Protein AF-A0A5N6WE61-F1 (afdb_monomer_lite)

Radius of gyration: 44.27 Å; chains: 1; bounding box: 137×95×124 Å

Foldseek 3Di:
DDDDDDDDDDDDDDDDDDDDDDDDDDDDDDDPDDLVVLLVVLVVCVVVPNLVVSQVSLVVSLVVDDPLFLSNLSSLQSNLVSCVSVVVLVVSLVSLVVSCVSAVQQQPDVVSNGHLVSLCSQLVSDPPDDPSNVVSVVSNVLRVLVVVLVVVCVVPVQQLLSLCSVLVSCVVVVNLVSSVVSLVSSCVNPVPHDPPDPSDDDLVSLLSSLVSCVSSVNLVVSLSSLVVSCVVPVLDLSSLLSNLVSLLVCLVVLVADDDPVCPDDDSNVSSLVSLVSSLVSLVSSQVSCVVVVPDDVVSVVVSVVSNVVSCVVVNDDDDDDDDDDDDDDDDDDDDDDDDDDDDDDDDDDDDDDDDDDDDDDDDDDDDDDDDDDDDDDDDDDDDDDDDDDDDDDDPPPLVVVVVVCVVQWDFADLLNLPPCPDPLEDHSVRLVVLLVVCLVPHDPVSCCVPPVVVNHALCRLLNSLRTHDGPVCVPPPSVVSVSVSVVSSVVSNLDFDADPVADDPVSVVVLLVPAQEEEEEEEDQQCVVVVQADQDDPPTHPLNVCVVVVDPGSLCLQAPVSCVVPVLSVLQCVLSLAQPDLDGGVVLLVQVVCVVVNRQNAYEYCRQRCNNVSSVPDPNRYDHFQAYLQKKAFPPPRDIDGSVVCNVQSNVSHFAFDPVLVVVVVVVVPDPPDDDDDDDDDDDDDDDDDDDDDDDDDPDPPDSDTTTIGGGGHGVVDDTPPCVCCCLQVPSQVPGQEYEYERDLLPDPPSVCSVSSHDSPRYYHYYYPDDNPDDDVFFKKKWFFDLPQLQLQVLLLVLQCVLVVWDKDWSDDDSQGRITIITTRDLVSVCSSQAQDQGTFFMFGFLAKDQDPVRRLVRNCVRPLVPLVVQQAWAEEEEEAAPVDDDDPVVVVVSVVVCCVSRRPYHHDPPDTPKYKYKYFAAGDPVNVCVVDPPPPPPPDPCPTGRMITITITRDTHPNVCLVVLAPVPAQDDDPPADRQSVLLSLLSSQSQAAPFEEEEADQQLNSNLLNSLVRHAAYEYEHQDPCRAQPDPPDPPDGGGSCSRCVSVVRNVRYDYYYNDDLVGDPDDQAADHQGYEYEADQCQPDFHKDFDDLVNDPDDQDADPNRGLVPDPPDRGDIAGAAPLVVVVSVVVSCLRYHDAQGKYKYKYKFFPDDPDGDQDADDFQKEWDRWGWADDPGIIMITTMITGHDPPHTYDCVSHDPDDQFDDSDSCSRHVVNVVVVPPDPPPDDPDDDDDDDDD

InterPro domains:
  IPR000241 Ribosomal RNA large subunit methyltransferase K/L-like, methyltransferase domain [PF01170] (970-1087)
  IPR002052 DNA methylase, N-6 adenine-specific, conserved site [PS00092] (1078-1084)
  IPR003000 Sirtuin family [PF02146] (523-750)
  IPR011990 Tetratricopeptide-like helical domain superfamily [G3DSA:1.25.40.10] (23-110)
  IPR011990 Tetratricopeptide-like helical domain superfamily [G3DSA:1.25.40.10] (139-312)
  IPR011990 Tetratricopeptide-like helical domain superfamily [SSF48452] (37-192)
  IPR016691 tRNA (guanine(10)-N(2))-methyltransferase TRMT11 [PS51627] (742-1240)
  IPR019734 Tetratricopeptide repeat [PS50005] (73-106)
  IPR019734 Tetratricopeptide repeat [SM00028] (35-68)
  IPR019734 Tetratricopeptide repeat [SM00028] (73-106)
  IPR019734 Tetratricopeptide repeat [SM00028] (160-193)
  IPR026590 Sirtuin family, catalytic core domain [PS50305] (498-814)
  IPR026591 Sirtuin, catalytic core small domain superfamily [G3DSA:3.30.1600.10] (529-721)
  IPR029035 DHS-like NAD/FAD-binding domain superfamily [SSF52467] (498-778)
  IPR029063 S-adenosyl-L-methionine-dependent methyltransferase superfamily [G3DSA:3.40.50.150] (969-1160)
  IPR029063 S-adenosyl-L-methionine-dependent methyltransferase superfamily [SSF53335] (964-1195)
  IPR059073 tRNA (guanine(10)-N(2))-methyltransferase TRMT11, N-terminal domain [PF25904] (779-960)

pLDDT: mean 74.52, std 21.28, range [19.59, 98.19]

Organism: NCBI:txid1034304

Structure (mmCIF, N/CA/C/O backbone):
data_AF-A0A5N6WE61-F1
#
_entry.id   AF-A0A5N6WE61-F1
#
loop_
_atom_site.group_PDB
_atom_site.id
_atom_site.type_symbol
_atom_site.label_atom_id
_atom_site.label_alt_id
_atom_site.label_comp_id
_atom_site.label_asym_id
_atom_site.label_entity_id
_atom_site.label_seq_id
_atom_site.pdbx_PDB_ins_code
_atom_site.Cartn_x
_atom_site.Cartn_y
_atom_site.Cartn_z
_atom_site.occupancy
_atom_site.B_iso_or_equiv
_atom_site.auth_seq_id
_atom_site.auth_comp_id
_atom_site.auth_asym_id
_atom_site.auth_atom_id
_atom_site.pdbx_PDB_model_num
ATOM 1 N N . MET A 1 1 ? 27.189 30.821 38.381 1.00 26.92 1 MET A N 1
ATOM 2 C CA . MET A 1 1 ? 28.300 30.819 39.368 1.00 26.92 1 MET A CA 1
ATOM 3 C C . MET A 1 1 ? 28.174 29.589 40.259 1.00 26.92 1 MET A C 1
ATOM 5 O O . MET A 1 1 ? 27.088 29.364 40.773 1.00 26.92 1 MET A O 1
ATOM 9 N N . GLY A 1 2 ? 29.228 28.780 40.411 1.00 38.88 2 GLY A N 1
ATOM 10 C CA . GLY A 1 2 ? 29.153 27.489 41.119 1.00 38.88 2 GLY A CA 1
ATOM 11 C C . GLY A 1 2 ? 29.252 27.574 42.651 1.00 38.88 2 GLY A C 1
ATOM 12 O O . GLY A 1 2 ? 29.799 28.539 43.184 1.00 38.88 2 GLY A O 1
ATOM 13 N N . LYS A 1 3 ? 28.738 26.544 43.347 1.00 19.59 3 LYS A N 1
ATOM 14 C CA . LYS A 1 3 ? 28.899 26.246 44.794 1.00 19.59 3 LYS A CA 1
ATOM 15 C C . LYS A 1 3 ? 28.432 24.788 45.085 1.00 19.59 3 LYS A C 1
ATOM 17 O O . LYS A 1 3 ? 27.861 24.180 44.185 1.00 19.59 3 LYS A O 1
ATOM 22 N N . PRO A 1 4 ? 28.818 24.137 46.207 1.00 27.64 4 PRO A N 1
ATOM 23 C CA . PRO A 1 4 ? 29.880 23.127 46.102 1.00 27.64 4 PRO A CA 1
ATOM 24 C C . PRO A 1 4 ? 29.553 21.708 46.633 1.00 27.64 4 PRO A C 1
ATOM 26 O O . PRO A 1 4 ? 28.614 21.487 47.391 1.00 27.64 4 PRO A O 1
ATOM 29 N N . ARG A 1 5 ? 30.428 20.750 46.281 1.00 24.67 5 ARG A N 1
ATOM 30 C CA . ARG A 1 5 ? 30.610 19.417 46.910 1.00 24.67 5 ARG A CA 1
ATOM 31 C C . ARG A 1 5 ? 31.117 19.538 48.377 1.00 24.67 5 ARG A C 1
ATOM 33 O O . ARG A 1 5 ? 31.653 20.589 48.720 1.00 24.67 5 ARG A O 1
ATOM 40 N N . PRO A 1 6 ? 31.249 18.435 49.153 1.00 56.81 6 PRO A N 1
ATOM 41 C CA . PRO A 1 6 ? 30.314 17.320 49.415 1.00 56.81 6 PRO A CA 1
ATOM 42 C C . PRO A 1 6 ? 30.305 16.924 50.925 1.00 56.81 6 PRO A C 1
ATOM 44 O O . PRO A 1 6 ? 31.095 17.457 51.692 1.00 56.81 6 PRO A O 1
ATOM 47 N N . HIS A 1 7 ? 29.568 15.882 51.354 1.00 22.70 7 HIS A N 1
ATOM 48 C CA . HIS A 1 7 ? 30.117 14.912 52.335 1.00 22.70 7 HIS A CA 1
ATOM 49 C C . HIS A 1 7 ? 29.358 13.568 52.396 1.00 22.70 7 HIS A C 1
ATOM 51 O O . HIS A 1 7 ? 28.135 13.508 52.428 1.00 22.70 7 HIS A O 1
ATOM 57 N N . LYS A 1 8 ? 30.116 12.461 52.443 1.00 31.08 8 LYS A N 1
ATOM 58 C CA . LYS A 1 8 ? 29.623 11.070 52.559 1.00 31.08 8 LYS A CA 1
ATOM 59 C C . LYS A 1 8 ? 29.153 10.743 53.989 1.00 31.08 8 LYS A C 1
ATOM 61 O O . LYS A 1 8 ? 29.935 11.007 54.903 1.00 31.08 8 LYS A O 1
ATOM 66 N N . LYS A 1 9 ? 28.082 9.937 54.157 1.00 24.95 9 LYS A N 1
ATOM 67 C CA . LYS A 1 9 ? 28.191 8.538 54.673 1.00 24.95 9 LYS A CA 1
ATOM 68 C C . LYS A 1 9 ? 26.867 7.775 54.926 1.00 24.95 9 LYS A C 1
ATOM 70 O O . LYS A 1 9 ? 25.981 8.270 55.601 1.00 24.95 9 LYS A O 1
ATOM 75 N N . LYS A 1 10 ? 26.959 6.468 54.617 1.00 22.06 10 LYS A N 1
ATOM 76 C CA . LYS A 1 10 ? 26.390 5.280 55.305 1.00 22.06 10 LYS A CA 1
ATOM 77 C C . LYS A 1 10 ? 24.901 4.924 55.152 1.00 22.06 10 LYS A C 1
ATOM 79 O O . LYS A 1 10 ? 24.015 5.588 55.665 1.00 22.06 10 LYS A O 1
ATOM 84 N N . ALA A 1 11 ? 24.702 3.713 54.629 1.00 40.75 11 ALA A N 1
ATOM 85 C CA . ALA A 1 11 ? 23.514 2.886 54.820 1.00 40.75 11 ALA A CA 1
ATOM 86 C C . ALA A 1 11 ? 23.359 2.376 56.271 1.00 40.75 11 ALA A C 1
ATOM 88 O O . ALA A 1 11 ? 24.347 2.233 57.001 1.00 40.75 11 ALA A O 1
ATOM 89 N N . SER A 1 12 ? 22.138 1.974 56.635 1.00 23.39 12 SER A N 1
ATOM 90 C CA . SER A 1 12 ? 21.833 1.105 57.783 1.00 23.39 12 SER A CA 1
ATOM 91 C C . SER A 1 12 ? 20.892 -0.042 57.359 1.00 23.39 12 SER A C 1
ATOM 93 O O . SER A 1 12 ? 20.335 -0.023 56.265 1.00 23.39 12 SER A O 1
ATOM 95 N N . LYS A 1 13 ? 20.804 -1.105 58.175 1.00 33.09 13 LYS A N 1
ATOM 96 C CA . LYS A 1 13 ? 20.169 -2.401 57.850 1.00 33.09 13 LYS A CA 1
ATOM 97 C C . LYS A 1 13 ? 19.171 -2.838 58.930 1.00 33.09 13 LYS A C 1
ATOM 99 O O . LYS A 1 13 ? 19.530 -2.805 60.103 1.00 33.09 13 LYS A O 1
ATOM 104 N N . SER A 1 14 ? 18.082 -3.490 58.522 1.00 23.94 14 SER A N 1
ATOM 105 C CA . SER A 1 14 ? 17.488 -4.694 59.154 1.00 23.94 14 SER A CA 1
ATOM 106 C C . SER A 1 14 ? 16.613 -5.391 58.082 1.00 23.94 14 SER A C 1
ATOM 108 O O . SER A 1 14 ? 16.030 -4.688 57.270 1.00 23.94 14 SER A O 1
ATOM 110 N N . LYS A 1 15 ? 16.538 -6.711 57.818 1.00 28.03 15 LYS A N 1
ATOM 111 C CA . LYS A 1 15 ? 16.863 -8.023 58.443 1.00 28.03 15 LYS A CA 1
ATOM 112 C C . LYS A 1 15 ? 15.854 -8.626 59.443 1.00 28.03 15 LYS A C 1
ATOM 114 O O . LYS A 1 15 ? 16.022 -8.457 60.644 1.00 28.03 15 LYS A O 1
ATOM 119 N N . SER A 1 16 ? 14.944 -9.478 58.940 1.00 24.36 16 SER A N 1
ATOM 120 C CA . SER A 1 16 ? 14.580 -10.857 59.399 1.00 24.36 16 SER A CA 1
ATOM 121 C C . SER A 1 16 ? 13.278 -11.320 58.680 1.00 24.36 16 SER A C 1
ATOM 123 O O . SER A 1 16 ? 12.546 -10.446 58.239 1.00 24.36 16 SER A O 1
ATOM 125 N N . LYS A 1 17 ? 12.916 -12.604 58.467 1.00 25.75 17 LYS A N 1
ATOM 126 C CA . LYS A 1 17 ? 13.555 -13.924 58.709 1.00 25.75 17 LYS A CA 1
ATOM 127 C C . LYS A 1 17 ? 12.943 -15.030 57.794 1.00 25.75 17 LYS A C 1
ATOM 129 O O . LYS A 1 17 ? 11.938 -14.802 57.140 1.00 25.75 17 LYS A O 1
ATOM 134 N N . SER A 1 18 ? 13.572 -16.213 57.802 1.00 27.59 18 SER A N 1
ATOM 135 C CA . SER A 1 18 ? 13.206 -17.520 57.189 1.00 27.59 18 SER A CA 1
ATOM 136 C C . SER A 1 18 ? 11.834 -18.090 57.637 1.00 27.59 18 SER A C 1
ATOM 138 O O . SER A 1 18 ? 11.303 -17.602 58.629 1.00 27.59 18 SER A O 1
ATOM 140 N N . VAL A 1 19 ? 11.223 -19.119 57.013 1.00 29.86 19 VAL A N 1
ATOM 141 C CA . VAL A 1 19 ? 11.616 -20.562 56.914 1.00 29.86 19 VAL A CA 1
ATOM 142 C C . VAL A 1 19 ? 10.967 -21.201 55.661 1.00 29.86 19 VAL A C 1
ATOM 144 O O . VAL A 1 19 ? 9.790 -20.976 55.421 1.00 29.86 19 VAL A O 1
ATOM 147 N N . LEU A 1 20 ? 11.702 -21.917 54.795 1.00 29.19 20 LEU A N 1
ATOM 148 C CA . LEU A 1 20 ? 11.892 -23.387 54.832 1.00 29.19 20 LEU A CA 1
ATOM 149 C C . LEU A 1 20 ? 13.283 -23.827 54.332 1.00 29.19 20 LEU A C 1
ATOM 151 O O . LEU A 1 20 ? 13.928 -23.128 53.555 1.00 29.19 20 LEU A O 1
ATOM 155 N N . SER A 1 21 ? 13.750 -24.993 54.796 1.00 27.03 21 SER A N 1
ATOM 156 C CA . SER A 1 21 ? 15.110 -25.499 54.554 1.00 27.03 21 SER A CA 1
ATOM 157 C C . SER A 1 21 ? 15.199 -27.030 54.549 1.00 27.03 21 SER A C 1
ATOM 159 O O . SER A 1 21 ? 14.790 -27.639 55.534 1.00 27.03 21 SER A O 1
ATOM 161 N N . ALA A 1 22 ? 15.818 -27.608 53.512 1.00 32.59 22 ALA A N 1
ATOM 162 C CA . ALA A 1 22 ? 16.668 -28.818 53.500 1.00 32.59 22 ALA A CA 1
ATOM 163 C C . ALA A 1 22 ? 16.888 -29.255 52.033 1.00 32.59 22 ALA A C 1
ATOM 165 O O . ALA A 1 22 ? 15.937 -29.256 51.264 1.00 32.59 22 ALA A O 1
ATOM 166 N N . GLY A 1 23 ? 18.074 -29.648 51.565 1.00 27.39 23 GLY A N 1
ATOM 167 C CA . GLY A 1 23 ? 19.403 -29.614 52.181 1.00 27.39 23 GLY A CA 1
ATOM 168 C C . GLY A 1 23 ? 20.419 -30.339 51.283 1.00 27.39 23 GLY A C 1
ATOM 169 O O . GLY A 1 23 ? 20.141 -31.436 50.817 1.00 27.39 23 GLY A O 1
ATOM 170 N N . GLY A 1 24 ? 21.586 -29.740 51.032 1.00 25.55 24 GLY A N 1
ATOM 171 C CA . GLY A 1 24 ? 22.631 -30.334 50.187 1.00 25.55 24 GLY A CA 1
ATOM 172 C C . GLY A 1 24 ? 23.776 -29.354 49.939 1.00 25.55 24 GLY A C 1
ATOM 173 O O . GLY A 1 24 ? 23.597 -28.341 49.272 1.00 25.55 24 GLY A O 1
ATOM 174 N N . SER A 1 25 ? 24.943 -29.610 50.528 1.00 32.84 25 SER A N 1
ATOM 175 C CA . SER A 1 25 ? 26.090 -28.695 50.515 1.00 32.84 25 SER A CA 1
ATOM 176 C C . SER A 1 25 ? 27.142 -29.088 49.480 1.00 32.84 25 SER A C 1
ATOM 178 O O . SER A 1 25 ? 27.711 -30.173 49.602 1.00 32.84 25 SER A O 1
ATOM 180 N N . VAL A 1 26 ? 27.517 -28.178 48.572 1.00 31.05 26 VAL A N 1
ATOM 181 C CA . VAL A 1 26 ? 28.803 -28.257 47.854 1.00 31.05 26 VAL A CA 1
ATOM 182 C C . VAL A 1 26 ? 29.498 -26.890 47.809 1.00 31.05 26 VAL A C 1
ATOM 184 O O . VAL A 1 26 ? 28.962 -25.906 47.318 1.00 31.05 26 VAL A O 1
ATOM 187 N N . SER A 1 27 ? 30.699 -26.890 48.389 1.00 30.20 27 SER A N 1
ATOM 188 C CA . SER A 1 27 ? 31.892 -26.060 48.161 1.00 30.20 27 SER A CA 1
ATOM 189 C C . SER A 1 27 ? 31.834 -24.799 47.275 1.00 30.20 27 SER A C 1
ATOM 191 O O . SER A 1 27 ? 31.457 -24.836 46.108 1.00 30.20 27 SER A O 1
ATOM 193 N N . LYS A 1 28 ? 32.447 -23.716 47.778 1.00 39.12 28 LYS A N 1
ATOM 194 C CA . LYS A 1 28 ? 33.013 -22.652 46.932 1.00 39.12 28 LYS A CA 1
ATOM 195 C C . LYS A 1 28 ? 34.258 -23.172 46.205 1.00 39.12 28 LYS A C 1
ATOM 197 O O . LYS A 1 28 ? 35.276 -23.406 46.856 1.00 39.12 28 LYS A O 1
ATOM 202 N N . GLN A 1 29 ? 34.247 -23.183 44.877 1.00 33.00 29 GLN A N 1
ATOM 203 C CA . GLN A 1 29 ? 35.475 -23.080 44.086 1.00 33.00 29 GLN A CA 1
ATOM 204 C C . GLN A 1 29 ? 35.494 -21.741 43.350 1.00 33.00 29 GLN A C 1
ATOM 206 O O . GLN A 1 29 ? 34.542 -21.383 42.665 1.00 33.00 29 GLN A O 1
ATOM 211 N N . LYS A 1 30 ? 36.599 -20.999 43.497 1.00 43.41 30 LYS A N 1
ATOM 212 C CA . LYS A 1 30 ? 36.986 -20.001 42.499 1.00 43.41 30 LYS A CA 1
ATOM 213 C C . LYS A 1 30 ? 37.391 -20.784 41.252 1.00 43.41 30 LYS A C 1
ATOM 215 O O . LYS A 1 30 ? 38.420 -21.454 41.289 1.00 43.41 30 LYS A O 1
ATOM 220 N N . MET A 1 31 ? 36.608 -20.705 40.186 1.00 37.62 31 MET A N 1
ATOM 221 C CA . MET A 1 31 ? 37.118 -21.000 38.850 1.00 37.62 31 MET A CA 1
ATOM 222 C C . MET A 1 31 ? 37.684 -19.706 38.265 1.00 37.62 31 MET A C 1
ATOM 224 O O . MET A 1 31 ? 37.155 -18.629 38.539 1.00 37.62 31 MET A O 1
ATOM 228 N N . ASN A 1 32 ? 38.766 -19.811 37.491 1.00 51.47 32 ASN A N 1
ATOM 229 C CA . ASN A 1 32 ? 39.133 -18.741 36.570 1.00 51.47 32 ASN A CA 1
ATOM 230 C C . ASN A 1 32 ? 37.993 -18.634 35.553 1.00 51.47 32 ASN A C 1
ATOM 232 O O . ASN A 1 32 ? 37.763 -19.575 34.794 1.00 51.47 32 ASN A O 1
ATOM 236 N N . GLU A 1 33 ? 37.263 -17.526 35.584 1.00 62.69 33 GLU A N 1
ATOM 237 C CA . GLU A 1 33 ? 36.329 -17.175 34.521 1.00 62.69 33 GLU A CA 1
ATOM 238 C C . GLU A 1 33 ? 37.152 -16.648 33.344 1.00 62.69 33 GLU A C 1
ATOM 240 O O . GLU A 1 33 ? 37.991 -15.762 33.499 1.00 62.69 33 GLU A O 1
ATOM 245 N N . ASP A 1 34 ? 36.951 -17.271 32.192 1.00 78.25 34 ASP A N 1
ATOM 246 C CA . ASP A 1 34 ? 37.616 -16.952 30.936 1.00 78.25 34 ASP A CA 1
ATOM 247 C C . ASP A 1 34 ? 36.900 -15.750 30.290 1.00 78.25 34 ASP A C 1
ATOM 249 O O . ASP A 1 34 ? 35.686 -15.855 30.068 1.00 78.25 34 ASP A O 1
ATOM 253 N N . PRO A 1 35 ? 37.581 -14.618 30.007 1.00 79.12 35 PRO A N 1
ATOM 254 C CA . PRO A 1 35 ? 36.944 -13.434 29.433 1.00 79.12 35 PRO A CA 1
ATOM 255 C C . PRO A 1 35 ? 36.152 -13.738 28.160 1.00 79.12 35 PRO A C 1
ATOM 257 O O . PRO A 1 35 ? 35.042 -13.236 28.016 1.00 79.12 35 PRO A O 1
ATOM 260 N N . SER A 1 36 ? 36.645 -14.632 27.297 1.00 78.44 36 SER A N 1
ATOM 261 C CA . SER A 1 36 ? 35.953 -15.008 26.058 1.00 78.44 36 SER A CA 1
ATOM 262 C C . SER A 1 36 ? 34.592 -15.664 26.317 1.00 78.44 36 SER A C 1
ATOM 264 O O . SER A 1 36 ? 33.634 -15.399 25.599 1.00 78.44 36 SER A O 1
ATOM 266 N N . LYS A 1 37 ? 34.465 -16.456 27.391 1.00 83.12 37 LYS A N 1
ATOM 267 C CA . LYS A 1 37 ? 33.188 -17.083 27.786 1.00 83.12 37 LYS A CA 1
ATOM 268 C C . LYS A 1 37 ? 32.224 -16.093 28.425 1.00 83.12 37 LYS A C 1
ATOM 270 O O . LYS A 1 37 ? 31.014 -16.254 28.305 1.00 83.12 37 LYS A O 1
ATOM 275 N N . LEU A 1 38 ? 32.749 -15.079 29.115 1.00 86.38 38 LEU A N 1
ATOM 276 C CA . LEU A 1 38 ? 31.936 -13.981 29.634 1.00 86.38 38 LEU A CA 1
ATOM 277 C C . LEU A 1 38 ? 31.407 -13.103 28.489 1.00 86.38 38 LEU A C 1
ATOM 279 O O . LEU A 1 38 ? 30.250 -12.698 28.544 1.00 86.38 38 LEU A O 1
ATOM 283 N N . LEU A 1 39 ? 32.200 -12.871 27.436 1.00 85.31 39 LEU A N 1
ATOM 284 C CA . LEU A 1 39 ? 31.737 -12.187 26.223 1.00 85.31 39 LEU A CA 1
ATOM 285 C C . LEU A 1 39 ? 30.667 -13.000 25.486 1.00 85.31 39 LEU A C 1
ATOM 287 O O . LEU A 1 39 ? 29.579 -12.483 25.277 1.00 85.31 39 LEU A O 1
ATOM 291 N N . GLU A 1 40 ? 30.903 -14.285 25.208 1.00 85.56 40 GLU A N 1
ATOM 292 C CA . GLU A 1 40 ? 29.909 -15.181 24.587 1.00 85.56 40 GLU A CA 1
ATOM 293 C C . GLU A 1 40 ? 28.585 -15.218 25.381 1.00 85.56 40 GLU A C 1
ATOM 295 O O . GLU A 1 40 ? 27.489 -15.131 24.815 1.00 85.56 40 GLU A O 1
ATOM 300 N N . GLN A 1 41 ? 28.670 -15.264 26.717 1.00 87.56 41 GLN A N 1
ATOM 301 C CA . GLN A 1 41 ? 27.507 -15.174 27.598 1.00 87.56 41 GLN A CA 1
ATOM 302 C C . GLN A 1 41 ? 26.813 -13.803 27.512 1.00 87.56 41 GLN A C 1
ATOM 304 O O . GLN A 1 41 ? 25.582 -13.754 27.501 1.00 87.56 41 GLN A O 1
ATOM 309 N N . ALA A 1 42 ? 27.563 -12.700 27.452 1.00 87.00 42 ALA A N 1
ATOM 310 C CA . ALA A 1 42 ? 27.008 -11.357 27.311 1.00 87.00 42 ALA A CA 1
ATOM 311 C C . ALA A 1 42 ? 26.313 -11.159 25.955 1.00 87.00 42 ALA A C 1
ATOM 313 O O . ALA A 1 42 ? 25.169 -10.711 25.939 1.00 87.00 42 ALA A O 1
ATOM 314 N N . THR A 1 43 ? 26.932 -11.580 24.847 1.00 86.25 43 THR A N 1
ATOM 315 C CA . THR A 1 43 ? 26.330 -11.574 23.502 1.00 86.25 43 THR A CA 1
ATOM 316 C C . THR A 1 43 ? 25.044 -12.399 23.470 1.00 86.25 43 THR A C 1
ATOM 318 O O . THR A 1 43 ? 24.024 -11.932 22.972 1.00 86.25 43 THR A O 1
ATOM 321 N N . THR A 1 44 ? 25.034 -13.587 24.086 1.00 86.50 44 THR A N 1
ATOM 322 C CA . THR A 1 44 ? 23.822 -14.424 24.187 1.00 86.50 44 THR A CA 1
ATOM 323 C C . THR A 1 44 ? 22.712 -13.736 24.997 1.00 86.50 44 THR A C 1
ATOM 325 O O . THR A 1 44 ? 21.530 -13.823 24.655 1.00 86.50 44 THR A O 1
ATOM 328 N N . LEU A 1 45 ? 23.057 -13.036 26.083 1.00 84.62 45 LEU A N 1
ATOM 329 C CA . LEU A 1 45 ? 22.092 -12.284 26.895 1.00 84.62 45 LEU A CA 1
ATOM 330 C C . LEU A 1 45 ? 21.555 -11.046 26.159 1.00 84.62 45 LEU A C 1
ATOM 332 O O . LEU A 1 45 ? 20.365 -10.753 26.269 1.00 84.62 45 LEU A O 1
ATOM 336 N N . LEU A 1 46 ? 22.393 -10.369 25.372 1.00 84.44 46 LEU A N 1
ATOM 337 C CA . LEU A 1 46 ? 22.001 -9.254 24.511 1.00 84.44 46 LEU A CA 1
ATOM 338 C C . LEU A 1 46 ? 21.034 -9.724 23.411 1.00 84.44 46 LEU A C 1
ATOM 340 O O . LEU A 1 46 ? 19.900 -9.256 23.352 1.00 84.44 46 LEU A O 1
ATOM 344 N N . GLN A 1 47 ? 21.414 -10.751 22.643 1.00 80.88 47 GLN A N 1
ATOM 345 C CA . GLN A 1 47 ? 20.584 -11.355 21.587 1.00 80.88 47 GLN A CA 1
ATOM 346 C C . GLN A 1 47 ? 19.256 -11.942 22.100 1.00 80.88 47 GLN A C 1
ATOM 348 O O . GLN A 1 47 ? 18.287 -12.036 21.350 1.00 80.88 47 GLN A O 1
ATOM 353 N N . THR A 1 48 ? 19.176 -12.329 23.380 1.00 83.69 48 THR A N 1
ATOM 354 C CA . THR A 1 48 ? 17.928 -12.803 24.014 1.00 83.69 48 THR A CA 1
ATOM 355 C C . THR A 1 48 ? 17.127 -11.694 24.712 1.00 83.69 48 THR A C 1
ATOM 357 O O . THR A 1 48 ? 16.183 -11.994 25.451 1.00 83.69 48 THR A O 1
ATOM 360 N N . GLY A 1 49 ? 17.467 -10.421 24.473 1.00 81.75 49 GLY A N 1
ATOM 361 C CA . GLY A 1 49 ? 16.724 -9.254 24.955 1.00 81.75 49 GLY A CA 1
ATOM 362 C C . GLY A 1 49 ? 16.840 -9.024 26.463 1.00 81.75 49 GLY A C 1
ATOM 363 O O . GLY A 1 49 ? 15.849 -8.692 27.115 1.00 81.75 49 GLY A O 1
ATOM 364 N N . GLN A 1 50 ? 18.021 -9.259 27.045 1.00 87.50 50 GLN A N 1
ATOM 365 C CA . GLN A 1 50 ? 18.300 -9.078 28.477 1.00 87.50 50 GLN A CA 1
ATOM 366 C C . GLN A 1 50 ? 19.518 -8.161 28.732 1.00 87.50 50 GLN A C 1
ATOM 368 O O . GLN A 1 50 ? 20.448 -8.572 29.437 1.00 87.50 50 GLN A O 1
ATOM 373 N N . PRO A 1 51 ? 19.537 -6.913 28.215 1.00 84.69 51 PRO A N 1
ATOM 374 C CA . PRO A 1 51 ? 20.692 -6.018 28.330 1.00 84.69 51 PRO A CA 1
ATOM 375 C C . PRO A 1 51 ? 21.056 -5.683 29.790 1.00 84.69 51 PRO A C 1
ATOM 377 O O . PRO A 1 51 ? 22.236 -5.688 30.137 1.00 84.69 51 PRO A O 1
ATOM 380 N N . ASP A 1 52 ? 20.069 -5.539 30.687 1.00 85.69 52 ASP A N 1
ATOM 381 C CA . ASP A 1 52 ? 20.279 -5.353 32.140 1.00 85.69 52 ASP A CA 1
ATOM 382 C C . ASP A 1 52 ? 21.124 -6.469 32.788 1.00 85.69 52 ASP A C 1
ATOM 384 O O . ASP A 1 52 ? 21.843 -6.248 33.766 1.00 85.69 52 ASP A O 1
ATOM 388 N N . VAL A 1 53 ? 21.001 -7.696 32.270 1.00 86.81 53 VAL A N 1
ATOM 389 C CA . VAL A 1 53 ? 21.700 -8.889 32.770 1.00 86.81 53 VAL A CA 1
ATOM 390 C C . VAL A 1 53 ? 23.013 -9.099 32.012 1.00 86.81 53 VAL A C 1
ATOM 392 O O . VAL A 1 53 ? 23.980 -9.579 32.603 1.00 86.81 53 VAL A O 1
ATOM 395 N N . ALA A 1 54 ? 23.071 -8.699 30.738 1.00 89.31 54 ALA A N 1
ATOM 396 C CA . ALA A 1 54 ? 24.281 -8.709 29.923 1.00 89.31 54 ALA A CA 1
ATOM 397 C C . ALA A 1 54 ? 25.333 -7.713 30.442 1.00 89.31 54 ALA A C 1
ATOM 399 O O . ALA A 1 54 ? 26.497 -8.086 30.583 1.00 89.31 54 ALA A O 1
ATOM 400 N N . LEU A 1 55 ? 24.936 -6.483 30.800 1.00 89.44 55 LEU A N 1
ATOM 401 C CA . LEU A 1 55 ? 25.851 -5.406 31.204 1.00 89.44 55 LEU A CA 1
ATOM 402 C C . LEU A 1 55 ? 26.856 -5.803 32.308 1.00 89.44 55 LEU A C 1
ATOM 404 O O . LEU A 1 55 ? 28.058 -5.641 32.093 1.00 89.44 55 LEU A O 1
ATOM 408 N N . PRO A 1 56 ? 26.452 -6.350 33.476 1.00 88.44 56 PRO A N 1
ATOM 409 C CA . PRO A 1 56 ? 27.405 -6.738 34.520 1.00 88.44 56 PRO A CA 1
ATOM 410 C C . PRO A 1 56 ? 28.295 -7.934 34.139 1.00 88.44 56 PRO A C 1
ATOM 412 O O . PRO A 1 56 ? 29.312 -8.158 34.798 1.00 88.44 56 PRO A O 1
ATOM 415 N N . VAL A 1 57 ? 27.929 -8.707 33.109 1.00 89.00 57 VAL A N 1
ATOM 416 C CA . VAL A 1 57 ? 28.753 -9.795 32.558 1.00 89.00 57 VAL A CA 1
ATOM 417 C C . VAL A 1 57 ? 29.775 -9.222 31.571 1.00 89.00 57 VAL A C 1
ATOM 419 O O . VAL A 1 57 ? 30.966 -9.490 31.718 1.00 89.00 57 VAL A O 1
ATOM 422 N N . ALA A 1 58 ? 29.339 -8.360 30.648 1.00 88.81 58 ALA A N 1
ATOM 423 C CA . ALA A 1 58 ? 30.185 -7.675 29.671 1.00 88.81 58 ALA A CA 1
ATOM 424 C C . ALA A 1 58 ? 31.219 -6.753 30.337 1.00 88.81 58 ALA A C 1
ATOM 426 O O . ALA A 1 58 ? 32.411 -6.850 30.054 1.00 88.81 58 ALA A O 1
ATOM 427 N N . GLN A 1 59 ? 30.798 -5.934 31.308 1.00 89.62 59 GLN A N 1
ATOM 428 C CA . GLN A 1 59 ? 31.703 -5.072 32.074 1.00 89.62 59 GLN A CA 1
ATOM 429 C C . GLN A 1 59 ? 32.759 -5.890 32.831 1.00 89.62 59 GLN A C 1
ATOM 431 O O . GLN A 1 59 ? 33.921 -5.503 32.898 1.00 89.62 59 GLN A O 1
ATOM 436 N N . ARG A 1 60 ? 32.381 -7.056 33.369 1.00 87.56 60 ARG A N 1
ATOM 437 C CA . ARG A 1 60 ? 33.315 -7.958 34.054 1.00 87.56 60 ARG A CA 1
ATOM 438 C C . ARG A 1 60 ? 34.257 -8.675 33.087 1.00 87.56 60 ARG A C 1
ATOM 440 O O . ARG A 1 60 ? 35.379 -8.974 33.480 1.00 87.56 60 ARG A O 1
ATOM 447 N N . ALA A 1 61 ? 33.837 -8.930 31.848 1.00 87.31 61 ALA A N 1
ATOM 448 C CA . ALA A 1 61 ? 34.739 -9.380 30.795 1.00 87.31 61 ALA A CA 1
ATOM 449 C C . ALA A 1 61 ? 35.762 -8.282 30.460 1.00 87.31 61 ALA A C 1
ATOM 451 O O . ALA A 1 61 ? 36.961 -8.541 30.522 1.00 87.31 61 ALA A O 1
ATOM 452 N N . LEU A 1 62 ? 35.301 -7.046 30.228 1.00 88.69 62 LEU A N 1
ATOM 453 C CA . LEU A 1 62 ? 36.143 -5.876 29.960 1.00 88.69 62 LEU A CA 1
ATOM 454 C C . LEU A 1 62 ? 37.168 -5.625 31.085 1.00 88.69 62 LEU A C 1
ATOM 456 O O . LEU A 1 62 ? 38.352 -5.442 30.807 1.00 88.69 62 LEU A O 1
ATOM 460 N N . ASP A 1 63 ? 36.749 -5.710 32.351 1.00 87.56 63 ASP A N 1
ATOM 461 C CA . ASP A 1 63 ? 37.624 -5.569 33.528 1.00 87.56 63 ASP A CA 1
ATOM 462 C C . ASP A 1 63 ? 38.688 -6.688 33.648 1.00 87.56 63 ASP A C 1
ATOM 464 O O . ASP A 1 63 ? 39.699 -6.510 34.332 1.00 87.56 63 ASP A O 1
ATOM 468 N N . LEU A 1 64 ? 38.461 -7.852 33.023 1.00 85.69 64 LEU A N 1
ATOM 469 C CA . LEU A 1 64 ? 39.382 -8.996 33.012 1.00 85.69 64 LEU A CA 1
ATOM 470 C C . LEU A 1 64 ? 40.248 -9.069 31.740 1.00 85.69 64 LEU A C 1
ATOM 472 O O . LEU A 1 64 ? 41.252 -9.785 31.739 1.00 85.69 64 LEU A O 1
ATOM 476 N N . THR A 1 65 ? 39.896 -8.347 30.671 1.00 84.81 65 THR A N 1
ATOM 477 C CA . THR A 1 65 ? 40.715 -8.278 29.450 1.00 84.81 65 THR A CA 1
ATOM 478 C C . THR A 1 65 ? 41.984 -7.436 29.656 1.00 84.81 65 THR A C 1
ATOM 480 O O . THR A 1 65 ? 41.920 -6.364 30.261 1.00 84.81 65 THR A O 1
ATOM 483 N N . PRO A 1 66 ? 43.158 -7.874 29.156 1.00 80.00 66 PRO A N 1
ATOM 484 C CA . PRO A 1 66 ? 44.366 -7.054 29.180 1.00 80.00 66 PRO A CA 1
ATOM 485 C C . PRO A 1 66 ? 44.199 -5.773 28.356 1.00 80.00 66 PRO A C 1
ATOM 487 O O . PRO A 1 66 ? 43.633 -5.807 27.262 1.00 80.00 66 PRO A O 1
ATOM 490 N N . ALA A 1 67 ? 44.749 -4.660 28.846 1.00 75.44 67 ALA A N 1
ATOM 491 C CA . ALA A 1 67 ? 44.776 -3.406 28.098 1.00 75.44 67 ALA A CA 1
ATOM 492 C C . ALA A 1 67 ? 45.553 -3.556 26.775 1.00 75.44 67 ALA A C 1
ATOM 494 O O . ALA A 1 67 ? 46.611 -4.188 26.746 1.00 75.44 67 ALA A O 1
ATOM 495 N N . ASN A 1 68 ? 45.027 -2.951 25.710 1.00 73.50 68 ASN A N 1
ATOM 496 C CA . ASN A 1 68 ? 45.505 -3.014 24.328 1.00 73.50 68 ASN A CA 1
ATOM 497 C C . ASN A 1 68 ? 45.552 -4.448 23.758 1.00 73.50 68 ASN A C 1
ATOM 499 O O . ASN A 1 68 ? 46.447 -4.787 22.985 1.00 73.50 68 ASN A O 1
ATOM 503 N N . SER A 1 69 ? 44.597 -5.303 24.145 1.00 76.94 69 SER A N 1
ATOM 504 C CA . SER A 1 69 ? 44.392 -6.622 23.527 1.00 76.94 69 SER A CA 1
ATOM 505 C C . SER A 1 69 ? 43.158 -6.625 22.614 1.00 76.94 69 SER A C 1
ATOM 507 O O . SER A 1 69 ? 42.198 -5.919 22.921 1.00 76.94 69 SER A O 1
ATOM 509 N N . PRO A 1 70 ? 43.103 -7.449 21.549 1.00 71.19 70 PRO A N 1
ATOM 510 C CA . PRO A 1 70 ? 41.912 -7.518 20.695 1.00 71.19 70 PRO A CA 1
ATOM 511 C C . PRO A 1 70 ? 40.652 -7.952 21.464 1.00 71.19 70 PRO A C 1
ATOM 513 O O . PRO A 1 70 ? 39.574 -7.410 21.261 1.00 71.19 70 PRO A O 1
ATOM 516 N N . ALA A 1 71 ? 40.805 -8.820 22.472 1.00 76.12 71 ALA A N 1
ATOM 517 C CA . ALA A 1 71 ? 39.714 -9.190 23.377 1.00 76.12 71 ALA A CA 1
ATOM 518 C C . ALA A 1 71 ? 39.121 -7.988 24.145 1.00 76.12 71 ALA A C 1
ATOM 520 O O . ALA A 1 71 ? 37.930 -7.992 24.452 1.00 76.12 71 ALA A O 1
ATOM 521 N N . GLN A 1 72 ? 39.918 -6.950 24.436 1.00 84.56 72 GLN A N 1
ATOM 522 C CA . GLN A 1 72 ? 39.412 -5.695 25.002 1.00 84.56 72 GLN A CA 1
ATOM 523 C C . GLN A 1 72 ? 38.534 -4.937 23.998 1.00 84.56 72 GLN A C 1
ATOM 525 O O . GLN A 1 72 ? 37.572 -4.294 24.403 1.00 84.56 72 GLN A O 1
ATOM 530 N N . LEU A 1 73 ? 38.846 -5.022 22.704 1.00 85.19 73 LEU A N 1
ATOM 531 C CA . LEU A 1 73 ? 38.099 -4.370 21.631 1.00 85.19 73 LEU A CA 1
ATOM 532 C C . LEU A 1 73 ? 36.732 -5.041 21.446 1.00 85.19 73 LEU A C 1
ATOM 534 O O . LEU A 1 73 ? 35.709 -4.365 21.527 1.00 85.19 73 LEU A O 1
ATOM 538 N N . SER A 1 74 ? 36.698 -6.380 21.393 1.00 86.00 74 SER A N 1
ATOM 539 C CA . SER A 1 74 ? 35.446 -7.156 21.457 1.00 86.00 74 SER A CA 1
ATOM 540 C C . SER A 1 74 ? 34.610 -6.810 22.698 1.00 86.00 74 SER A C 1
ATOM 542 O O . SER A 1 74 ? 33.390 -6.681 22.622 1.00 86.00 74 SER A O 1
ATOM 544 N N . ALA A 1 75 ? 35.262 -6.638 23.854 1.00 88.38 75 ALA A N 1
ATOM 545 C CA . ALA A 1 75 ? 34.589 -6.275 25.097 1.00 88.38 75 ALA A CA 1
ATOM 546 C C . ALA A 1 75 ? 34.061 -4.830 25.105 1.00 88.38 75 ALA A C 1
ATOM 548 O O . ALA A 1 75 ? 33.021 -4.576 25.708 1.00 88.38 75 ALA A O 1
ATOM 549 N N . LEU A 1 76 ? 34.747 -3.888 24.450 1.00 90.25 76 LEU A N 1
ATOM 550 C CA . LEU A 1 76 ? 34.296 -2.502 24.323 1.00 90.25 76 LEU A CA 1
ATOM 551 C C . LEU A 1 76 ? 33.072 -2.385 23.413 1.00 90.25 76 LEU A C 1
ATOM 553 O O . LEU A 1 76 ? 32.131 -1.707 23.817 1.00 90.25 76 LEU A O 1
ATOM 557 N N . ASN A 1 77 ? 33.052 -3.070 22.264 1.00 90.12 77 ASN A N 1
ATOM 558 C CA . ASN A 1 77 ? 31.904 -3.052 21.349 1.00 90.12 77 ASN A CA 1
ATOM 559 C C . ASN A 1 77 ? 30.654 -3.634 22.024 1.00 90.12 77 ASN A C 1
ATOM 561 O O . ASN A 1 77 ? 29.660 -2.928 22.155 1.00 90.12 77 ASN A O 1
ATOM 565 N N . ILE A 1 78 ? 30.745 -4.838 22.606 1.00 89.81 78 ILE A N 1
ATOM 566 C CA . ILE A 1 78 ? 29.607 -5.473 23.295 1.00 89.81 78 ILE A CA 1
ATOM 567 C C . ILE A 1 78 ? 29.106 -4.611 24.467 1.00 89.81 78 ILE A C 1
ATOM 569 O O . ILE A 1 78 ? 27.900 -4.492 24.678 1.00 89.81 78 ILE A O 1
ATOM 573 N N . VAL A 1 79 ? 29.998 -3.976 25.241 1.00 91.50 79 VAL A N 1
ATOM 574 C CA . VAL A 1 79 ? 29.582 -3.034 26.300 1.00 91.50 79 VAL A CA 1
ATOM 575 C C . VAL A 1 79 ? 28.893 -1.798 25.709 1.00 91.50 79 VAL A C 1
ATOM 577 O O . VAL A 1 79 ? 27.891 -1.350 26.266 1.00 91.50 79 VAL A O 1
ATOM 580 N N . ALA A 1 80 ? 29.384 -1.262 24.590 1.00 90.31 80 ALA A N 1
ATOM 581 C CA . ALA A 1 80 ? 28.783 -0.119 23.911 1.00 90.31 80 ALA A CA 1
ATOM 582 C C . ALA A 1 80 ? 27.389 -0.446 23.348 1.00 90.31 80 ALA A C 1
ATOM 584 O O . ALA A 1 80 ? 26.447 0.285 23.640 1.00 90.31 80 ALA A O 1
ATOM 585 N N . GLU A 1 81 ? 27.231 -1.568 22.640 1.00 90.38 81 GLU A N 1
ATOM 586 C CA . GLU A 1 81 ? 25.948 -2.084 22.138 1.00 90.38 81 GLU A CA 1
ATOM 587 C C . GLU A 1 81 ? 24.926 -2.271 23.269 1.00 90.38 81 GLU A C 1
ATOM 589 O O . GLU A 1 81 ? 23.783 -1.831 23.160 1.00 90.38 81 GLU A O 1
ATOM 594 N N . ILE A 1 82 ? 25.340 -2.851 24.405 1.00 89.94 82 ILE A N 1
ATOM 595 C CA . ILE A 1 82 ? 24.465 -2.979 25.580 1.00 89.94 82 ILE A CA 1
ATOM 596 C C . ILE A 1 82 ? 24.037 -1.596 26.094 1.00 89.94 82 ILE A C 1
ATOM 598 O O . ILE A 1 82 ? 22.883 -1.428 26.482 1.00 89.94 82 ILE A O 1
ATOM 602 N N . TYR A 1 83 ? 24.917 -0.590 26.088 1.00 91.19 83 TYR A N 1
ATOM 603 C CA . TYR A 1 83 ? 24.533 0.777 26.457 1.00 91.19 83 TYR A CA 1
ATOM 604 C C . TYR A 1 83 ? 23.614 1.453 25.424 1.00 91.19 83 TYR A C 1
ATOM 606 O O . TYR A 1 83 ? 22.751 2.227 25.842 1.00 91.19 83 TYR A O 1
ATOM 614 N N . VAL A 1 84 ? 23.714 1.130 24.126 1.00 88.69 84 VAL A N 1
ATOM 615 C CA . VAL A 1 84 ? 22.730 1.554 23.107 1.00 88.69 84 VAL A CA 1
ATOM 616 C C . VAL A 1 84 ? 21.353 0.962 23.421 1.00 88.69 84 VAL A C 1
ATOM 618 O O . VAL A 1 84 ? 20.384 1.710 23.531 1.00 88.69 84 VAL A O 1
ATOM 621 N N . GLU A 1 85 ? 21.269 -0.349 23.666 1.00 86.75 85 GLU A N 1
ATOM 622 C CA . GLU A 1 85 ? 20.017 -1.047 24.015 1.00 86.75 85 GLU A CA 1
ATOM 623 C C . GLU A 1 85 ? 19.412 -0.588 25.357 1.00 86.75 85 GLU A C 1
ATOM 625 O O . GLU A 1 85 ? 18.195 -0.616 25.546 1.00 86.75 85 GLU A O 1
ATOM 630 N N . LEU A 1 86 ? 20.240 -0.117 26.297 1.00 85.50 86 LEU A N 1
ATOM 631 C CA . LEU A 1 86 ? 19.786 0.512 27.546 1.00 85.50 86 LEU A CA 1
ATOM 632 C C . LEU A 1 86 ? 19.402 1.998 27.385 1.00 85.50 86 LEU A C 1
ATOM 634 O O . LEU A 1 86 ? 18.851 2.584 28.318 1.00 85.50 86 LEU A O 1
ATOM 638 N N . GLY A 1 87 ? 19.664 2.608 26.224 1.00 83.56 87 GLY A N 1
ATOM 639 C CA . GLY A 1 87 ? 19.375 4.016 25.929 1.00 83.56 87 GLY A CA 1
ATOM 640 C C . GLY A 1 87 ? 20.375 5.028 26.508 1.00 83.56 87 GLY A C 1
ATOM 641 O O . GLY A 1 87 ? 20.099 6.227 26.495 1.00 83.56 87 GLY A O 1
ATOM 642 N N . GLU A 1 88 ? 21.532 4.577 26.998 1.00 88.31 88 GLU A N 1
ATOM 643 C CA . GLU A 1 88 ? 22.601 5.401 27.589 1.00 88.31 88 GLU A CA 1
ATOM 644 C C . GLU A 1 88 ? 23.615 5.822 26.504 1.00 88.31 88 GLU A C 1
ATOM 646 O O . GLU A 1 88 ? 24.791 5.444 26.511 1.00 88.31 88 GLU A O 1
ATOM 651 N N . ILE A 1 89 ? 23.129 6.599 25.529 1.00 85.50 89 ILE A N 1
ATOM 652 C CA . ILE A 1 89 ? 23.824 6.939 24.273 1.00 85.50 89 ILE A CA 1
ATOM 653 C C . ILE A 1 89 ? 25.194 7.606 24.490 1.00 85.50 89 ILE A C 1
ATOM 655 O O . ILE A 1 89 ? 26.172 7.214 23.852 1.00 85.50 89 ILE A O 1
ATOM 659 N N . ASP A 1 90 ? 25.302 8.545 25.435 1.00 84.00 90 ASP A N 1
ATOM 660 C CA . ASP A 1 90 ? 26.569 9.206 25.799 1.00 84.00 90 ASP A CA 1
ATOM 661 C C . ASP A 1 90 ? 27.656 8.212 26.230 1.00 84.00 90 ASP A C 1
ATOM 663 O O . ASP A 1 90 ? 28.849 8.407 25.974 1.00 84.00 90 ASP A O 1
ATOM 667 N N . VAL A 1 91 ? 27.244 7.154 26.933 1.00 88.31 91 VAL A N 1
ATOM 668 C CA . VAL A 1 91 ? 28.135 6.127 27.474 1.00 88.31 91 VAL A CA 1
ATOM 669 C C . VAL A 1 91 ? 28.526 5.163 26.357 1.00 88.31 91 VAL A C 1
ATOM 671 O O . VAL A 1 91 ? 29.714 4.890 26.185 1.00 88.31 91 VAL A O 1
ATOM 674 N N . ALA A 1 92 ? 27.566 4.736 25.530 1.00 89.31 92 ALA A N 1
ATOM 675 C CA . ALA A 1 92 ? 27.834 3.949 24.327 1.00 89.31 92 ALA A CA 1
ATOM 676 C C . ALA A 1 92 ? 28.849 4.642 23.400 1.00 89.31 92 ALA A C 1
ATOM 678 O O . ALA A 1 92 ? 29.861 4.039 23.038 1.00 89.31 92 ALA A O 1
ATOM 679 N N . ARG A 1 93 ? 28.653 5.936 23.097 1.00 88.50 93 ARG A N 1
ATOM 680 C CA . ARG A 1 93 ? 29.577 6.724 22.262 1.00 88.50 93 ARG A CA 1
ATOM 681 C C . ARG A 1 93 ? 30.989 6.766 22.854 1.00 88.50 93 ARG A C 1
ATOM 683 O O . ARG A 1 93 ? 31.954 6.582 22.121 1.00 88.50 93 ARG A O 1
ATOM 690 N N . GLN A 1 94 ? 31.139 6.933 24.171 1.00 90.62 94 GLN A N 1
ATOM 691 C CA . GLN A 1 94 ? 32.455 6.883 24.833 1.00 90.62 94 GLN A CA 1
ATOM 692 C C . GLN A 1 94 ? 33.146 5.516 24.704 1.00 90.62 94 GLN A C 1
ATOM 694 O O . GLN A 1 94 ? 34.372 5.461 24.584 1.00 90.62 94 GLN A O 1
ATOM 699 N N . HIS A 1 95 ? 32.391 4.416 24.722 1.00 91.00 95 HIS A N 1
ATOM 700 C CA . HIS A 1 95 ? 32.949 3.077 24.531 1.00 91.00 95 HIS A CA 1
ATOM 701 C C . HIS A 1 95 ? 33.334 2.807 23.067 1.00 91.00 95 HIS A C 1
ATOM 703 O O . HIS A 1 95 ? 34.439 2.314 22.841 1.00 91.00 95 HIS A O 1
ATOM 709 N N . PHE A 1 96 ? 32.520 3.218 22.086 1.00 92.50 96 PHE A N 1
ATOM 710 C CA . PHE A 1 96 ? 32.887 3.129 20.665 1.00 92.50 96 PHE A CA 1
ATOM 711 C C . PHE A 1 96 ? 34.085 4.021 20.305 1.00 92.50 96 PHE A C 1
ATOM 713 O O . PHE A 1 96 ? 34.993 3.561 19.619 1.00 92.50 96 PHE A O 1
ATOM 720 N N . MET A 1 97 ? 34.180 5.247 20.838 1.00 89.00 97 MET A N 1
ATOM 721 C CA . MET A 1 97 ? 35.371 6.095 20.652 1.00 89.00 97 MET A CA 1
ATOM 722 C C . MET A 1 97 ? 36.646 5.420 21.190 1.00 89.00 97 MET A C 1
ATOM 724 O O . MET A 1 97 ? 37.687 5.470 20.542 1.00 89.00 97 MET A O 1
ATOM 728 N N . ARG A 1 98 ? 36.572 4.711 22.327 1.00 89.62 98 ARG A N 1
ATOM 729 C CA . ARG A 1 98 ? 37.701 3.913 22.849 1.00 89.62 98 ARG A CA 1
ATOM 730 C C . ARG A 1 98 ? 37.998 2.655 22.029 1.00 89.62 98 ARG A C 1
ATOM 732 O O . ARG A 1 98 ? 39.123 2.168 22.082 1.00 89.62 98 ARG A O 1
ATOM 739 N N . ALA A 1 99 ? 37.028 2.117 21.291 1.00 88.62 99 ALA A N 1
ATOM 740 C CA . ALA A 1 99 ? 37.274 1.057 20.316 1.00 88.62 99 ALA A CA 1
ATOM 741 C C . ALA A 1 99 ? 37.990 1.608 19.067 1.00 88.62 99 ALA A C 1
ATOM 743 O O . ALA A 1 99 ? 38.910 0.969 18.562 1.00 88.62 99 ALA A O 1
ATOM 744 N N . VAL A 1 100 ? 37.649 2.825 18.623 1.00 88.75 100 VAL A N 1
ATOM 745 C CA . VAL A 1 100 ? 38.376 3.545 17.558 1.00 88.75 100 VAL A CA 1
ATOM 746 C C . VAL A 1 100 ? 39.809 3.888 17.973 1.00 88.75 100 VAL A C 1
ATOM 748 O O . VAL A 1 100 ? 40.720 3.688 17.181 1.00 88.75 100 VAL A O 1
ATOM 751 N N . GLU A 1 101 ? 40.057 4.299 19.222 1.00 87.94 101 GLU A N 1
ATOM 752 C CA . GLU A 1 101 ? 41.427 4.498 19.743 1.00 87.94 101 GLU A CA 1
ATOM 753 C C . GLU A 1 101 ? 42.313 3.234 19.652 1.00 87.94 101 GLU A C 1
ATOM 755 O O . GLU A 1 101 ? 43.540 3.350 19.624 1.00 87.94 101 GLU A O 1
ATOM 760 N N . LEU A 1 102 ? 41.714 2.036 19.625 1.00 85.25 102 LEU A N 1
ATOM 761 C CA . LEU A 1 102 ? 42.418 0.750 19.540 1.00 85.25 102 LEU A CA 1
ATOM 762 C C . LEU A 1 102 ? 42.515 0.182 18.113 1.00 85.25 102 LEU A C 1
ATOM 764 O O . LEU A 1 102 ? 43.429 -0.596 17.846 1.00 85.25 102 LEU A O 1
ATOM 768 N N . ASP A 1 103 ? 41.605 0.557 17.213 1.00 85.62 103 ASP A N 1
ATOM 769 C CA . ASP A 1 103 ? 41.573 0.127 15.806 1.00 85.62 103 ASP A CA 1
ATOM 770 C C . ASP A 1 103 ? 41.135 1.290 14.890 1.00 85.62 103 ASP A C 1
ATOM 772 O O . ASP A 1 103 ? 40.007 1.290 14.386 1.00 85.62 103 ASP A O 1
ATOM 776 N N . PRO A 1 104 ? 41.997 2.308 14.679 1.00 84.00 104 PRO A N 1
ATOM 777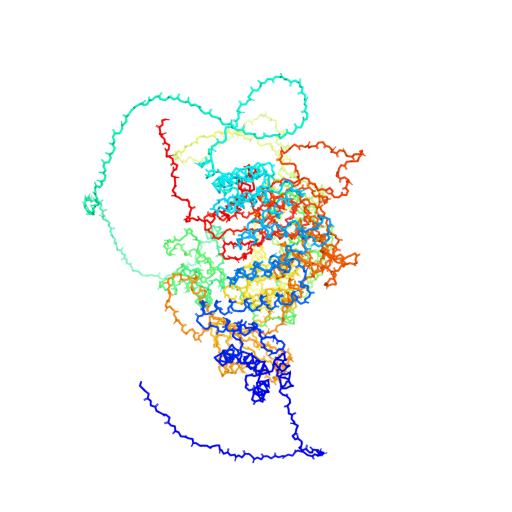 C CA . PRO A 1 104 ? 41.594 3.557 14.029 1.00 84.00 104 PRO A CA 1
ATOM 778 C C . PRO A 1 104 ? 41.168 3.414 12.569 1.00 84.00 104 PRO A C 1
ATOM 780 O O . PRO A 1 104 ? 40.472 4.288 12.082 1.00 84.00 104 PRO A O 1
ATOM 783 N N . THR A 1 105 ? 41.566 2.332 11.890 1.00 77.50 105 THR A N 1
ATOM 784 C CA . THR A 1 105 ? 41.328 2.106 10.451 1.00 77.50 105 THR A CA 1
ATOM 785 C C . THR A 1 105 ? 40.472 0.868 10.159 1.00 77.50 105 THR A C 1
ATOM 787 O O . THR A 1 105 ? 40.368 0.450 9.012 1.00 77.50 105 THR A O 1
ATOM 790 N N . GLY A 1 106 ? 39.929 0.193 11.183 1.00 80.56 106 GLY A N 1
ATOM 791 C CA . GLY A 1 106 ? 39.143 -1.035 10.982 1.00 80.56 106 GLY A CA 1
ATOM 792 C C . GLY A 1 106 ? 39.948 -2.253 10.509 1.00 80.56 106 GLY A C 1
ATOM 793 O O . GLY A 1 106 ? 39.356 -3.239 10.081 1.00 80.56 106 GLY A O 1
ATOM 794 N N . ALA A 1 107 ? 41.282 -2.200 10.563 1.00 73.69 107 ALA A N 1
ATOM 795 C CA . ALA A 1 107 ? 42.164 -3.224 10.002 1.00 73.69 107 ALA A CA 1
ATOM 796 C C . ALA A 1 107 ? 42.276 -4.490 10.873 1.00 73.69 107 ALA A C 1
ATOM 798 O O . ALA A 1 107 ? 42.775 -5.521 10.413 1.00 73.69 107 ALA A O 1
ATOM 799 N N . ILE A 1 108 ? 41.839 -4.439 12.137 1.00 80.75 108 ILE A N 1
ATOM 800 C CA . ILE A 1 108 ? 41.746 -5.635 12.983 1.00 80.75 108 ILE A CA 1
ATOM 801 C C . ILE A 1 108 ? 40.531 -6.472 12.532 1.00 80.75 108 ILE A C 1
ATOM 803 O O . ILE A 1 108 ? 39.444 -5.920 12.403 1.00 80.75 108 ILE A O 1
ATOM 807 N N . PRO A 1 109 ? 40.650 -7.801 12.329 1.00 73.69 109 PRO A N 1
ATOM 808 C CA . PRO A 1 109 ? 39.517 -8.626 11.903 1.00 73.69 109 PRO A CA 1
ATOM 809 C C . PRO A 1 109 ? 38.325 -8.595 12.874 1.00 73.69 109 PRO A C 1
ATOM 811 O O . PRO A 1 109 ? 38.513 -8.642 14.093 1.00 73.69 109 PRO A O 1
ATOM 814 N N . GLU A 1 110 ? 37.100 -8.649 12.339 1.00 74.62 110 GLU A N 1
ATOM 815 C CA . GLU A 1 110 ? 35.847 -8.719 13.119 1.00 74.62 110 GLU A CA 1
ATOM 816 C C . GLU A 1 110 ? 35.830 -9.899 14.110 1.00 74.62 110 GLU A C 1
ATOM 818 O O . GLU A 1 110 ? 35.351 -9.779 15.236 1.00 74.62 110 GLU A O 1
ATOM 823 N N . SER A 1 111 ? 36.468 -11.024 13.758 1.00 70.56 111 SER A N 1
ATOM 824 C CA . SER A 1 111 ? 36.649 -12.189 14.647 1.00 70.56 111 SER A CA 1
ATOM 825 C C . SER A 1 111 ? 37.449 -11.900 15.926 1.00 70.56 111 SER A C 1
ATOM 827 O O . SER A 1 111 ? 37.455 -12.712 16.852 1.00 70.56 111 SER A O 1
ATOM 829 N N . GLN A 1 112 ? 38.125 -10.752 15.984 1.00 73.19 112 GLN A N 1
ATOM 830 C CA . GLN A 1 112 ? 38.855 -10.238 17.140 1.00 73.19 112 GLN A CA 1
ATOM 831 C C . GLN A 1 112 ? 38.213 -8.951 17.696 1.00 73.19 112 GLN A C 1
ATOM 833 O O . GLN A 1 112 ? 38.837 -8.233 18.472 1.00 73.19 112 GLN A O 1
ATOM 838 N N . GLY A 1 113 ? 36.966 -8.655 17.309 1.00 68.19 113 GLY A N 1
ATOM 839 C CA . GLY A 1 113 ? 36.202 -7.461 17.678 1.00 68.19 113 GLY A CA 1
ATOM 840 C C . GLY A 1 113 ? 36.522 -6.197 16.881 1.00 68.19 113 GLY A C 1
ATOM 841 O O . GLY A 1 113 ? 35.924 -5.168 17.173 1.00 68.19 113 GLY A O 1
ATOM 842 N N . GLY A 1 114 ? 37.463 -6.239 15.933 1.00 78.00 114 GLY A N 1
ATOM 843 C CA . GLY A 1 114 ? 37.789 -5.092 15.080 1.00 78.00 114 GLY A CA 1
ATOM 844 C C . GLY A 1 114 ? 36.776 -4.872 13.955 1.00 78.00 114 GLY A C 1
ATOM 845 O O . GLY A 1 114 ? 35.649 -5.358 14.016 1.00 78.00 114 GLY A O 1
ATOM 846 N N . GLY A 1 115 ? 37.191 -4.157 12.913 1.00 79.12 115 GLY A N 1
ATOM 847 C CA . GLY A 1 115 ? 36.394 -3.960 11.705 1.00 79.12 115 GLY A CA 1
ATOM 848 C C . GLY A 1 115 ? 35.549 -2.687 11.723 1.00 79.12 115 GLY A C 1
ATOM 849 O O . GLY A 1 115 ? 35.726 -1.791 12.557 1.00 79.12 115 GLY A O 1
ATOM 850 N N . ALA A 1 116 ? 34.648 -2.586 10.748 1.00 82.50 116 ALA A N 1
ATOM 851 C CA . ALA A 1 116 ? 33.974 -1.337 10.400 1.00 82.50 116 ALA A CA 1
ATOM 852 C C . ALA A 1 116 ? 32.812 -0.957 11.343 1.00 82.50 116 ALA A C 1
ATOM 854 O O . ALA A 1 116 ? 32.511 0.220 11.523 1.00 82.50 116 ALA A O 1
ATOM 855 N N . GLU A 1 117 ? 32.200 -1.941 12.013 1.00 82.44 117 GLU A N 1
ATOM 856 C CA . GLU A 1 117 ? 30.953 -1.800 12.786 1.00 82.44 117 GLU A CA 1
ATOM 857 C C . GLU A 1 117 ? 30.957 -0.651 13.814 1.00 82.44 117 GLU A C 1
ATOM 859 O O . GLU A 1 117 ? 29.964 0.062 13.963 1.00 82.44 117 GLU A O 1
ATOM 864 N N . LYS A 1 118 ? 32.088 -0.402 14.481 1.00 86.56 118 LYS A N 1
ATOM 865 C CA . LYS A 1 118 ? 32.240 0.712 15.433 1.00 86.56 118 LYS A CA 1
ATOM 866 C C . LYS A 1 118 ? 32.112 2.101 14.784 1.00 86.56 118 LYS A C 1
ATOM 868 O O . LYS A 1 118 ? 31.620 3.021 15.434 1.00 86.56 118 LYS A O 1
ATOM 873 N N . PHE A 1 119 ? 32.524 2.260 13.524 1.00 88.25 119 PHE A N 1
ATOM 874 C CA . PHE A 1 119 ? 32.388 3.515 12.779 1.00 88.25 119 PHE A CA 1
ATOM 875 C C . PHE A 1 119 ? 30.931 3.734 12.368 1.00 88.25 119 PHE A C 1
ATOM 877 O O . PHE A 1 119 ? 30.389 4.808 12.612 1.00 88.25 119 PHE A O 1
ATOM 884 N N . LEU A 1 120 ? 30.252 2.685 11.890 1.00 84.31 120 LEU A N 1
ATOM 885 C CA . LEU A 1 120 ? 28.809 2.705 11.635 1.00 84.31 120 LEU A CA 1
ATOM 886 C C . LEU A 1 120 ? 28.006 3.120 12.881 1.00 84.31 120 LEU A C 1
ATOM 888 O O . LEU A 1 120 ? 27.117 3.969 12.788 1.00 84.31 120 LEU A O 1
ATOM 892 N N . TRP A 1 121 ? 28.337 2.576 14.057 1.00 86.25 121 TRP A N 1
ATOM 893 C CA . TRP A 1 121 ? 27.714 3.007 15.310 1.00 86.25 121 TRP A CA 1
ATOM 894 C C . TRP A 1 121 ? 28.011 4.478 15.631 1.00 86.25 121 TRP A C 1
ATOM 896 O O . TRP A 1 121 ? 27.089 5.214 15.971 1.00 86.25 121 TRP A O 1
ATOM 906 N N . LEU A 1 122 ? 29.246 4.965 15.475 1.00 86.12 122 LEU A N 1
ATOM 907 C CA . LEU A 1 122 ? 29.560 6.387 15.691 1.00 86.12 122 LEU A CA 1
ATOM 908 C C . LEU A 1 122 ? 28.852 7.322 14.698 1.00 86.12 122 LEU A C 1
ATOM 910 O O . LEU A 1 122 ? 28.401 8.396 15.103 1.00 86.12 122 LEU A O 1
ATOM 914 N N . ALA A 1 123 ? 28.676 6.898 13.445 1.00 83.69 123 ALA A N 1
ATOM 915 C CA . ALA A 1 123 ? 27.921 7.629 12.434 1.00 83.69 123 ALA A CA 1
ATOM 916 C C . ALA A 1 123 ? 26.440 7.782 12.820 1.00 83.69 123 ALA A C 1
ATOM 918 O O . ALA A 1 123 ? 25.865 8.860 12.644 1.00 83.69 123 ALA A O 1
ATOM 919 N N . GLN A 1 124 ? 25.834 6.726 13.378 1.00 81.81 124 GLN A N 1
ATOM 920 C CA . GLN A 1 124 ? 24.442 6.708 13.850 1.00 81.81 124 GLN A CA 1
ATOM 921 C C . GLN A 1 124 ? 24.244 7.438 15.189 1.00 81.81 124 GLN A C 1
ATOM 923 O O . GLN A 1 124 ? 23.195 8.036 15.415 1.00 81.81 124 GLN A O 1
ATOM 928 N N . LEU A 1 125 ? 25.247 7.418 16.071 1.00 83.00 125 LEU A N 1
ATOM 929 C CA . LEU A 1 125 ? 25.233 8.067 17.390 1.00 83.00 125 LEU A CA 1
ATOM 930 C C . LEU A 1 125 ? 25.783 9.516 17.343 1.00 83.00 125 LEU A C 1
ATOM 932 O O . LEU A 1 125 ? 26.104 10.108 18.380 1.00 83.00 125 LEU A O 1
ATOM 936 N N . SER A 1 126 ? 25.909 10.102 16.146 1.00 78.75 126 SER A N 1
ATOM 937 C CA . SER A 1 126 ? 26.365 11.480 15.943 1.00 78.75 126 SER A CA 1
ATOM 938 C C . SER A 1 126 ? 25.249 12.498 16.216 1.00 78.75 126 SER A C 1
ATOM 940 O O . SER A 1 126 ? 24.416 12.785 15.360 1.00 78.75 126 SER A O 1
ATOM 942 N N . GLU A 1 127 ? 25.272 13.112 17.402 1.00 68.75 127 GLU A N 1
ATOM 943 C CA . GLU A 1 127 ? 24.334 14.188 17.776 1.00 68.75 127 GLU A CA 1
ATOM 944 C C . GLU A 1 127 ? 24.468 15.473 16.937 1.00 68.75 127 GLU A C 1
ATOM 946 O O . GLU A 1 127 ? 23.543 16.280 16.894 1.00 68.75 127 GLU A O 1
ATOM 951 N N . LEU A 1 128 ? 25.621 15.692 16.292 1.00 59.88 128 LEU A N 1
ATOM 952 C CA . LEU A 1 128 ? 25.876 16.892 15.487 1.00 59.88 128 LEU A CA 1
ATOM 953 C C . LEU A 1 128 ? 25.318 16.775 14.063 1.00 59.88 128 LEU A C 1
ATOM 955 O O . LEU A 1 128 ? 25.085 17.799 13.418 1.00 59.88 128 LEU A O 1
ATOM 959 N N . GLY A 1 129 ? 25.109 15.547 13.575 1.00 63.75 129 GLY A N 1
ATOM 960 C CA . GLY A 1 129 ? 24.676 15.273 12.209 1.00 63.75 129 GLY A CA 1
ATOM 961 C C . GLY A 1 129 ? 25.641 15.800 11.138 1.00 63.75 129 GLY A C 1
ATOM 962 O O . GLY A 1 129 ? 26.741 16.289 11.413 1.00 63.75 129 GLY A O 1
ATOM 963 N N . GLY A 1 130 ? 25.229 15.687 9.873 1.00 73.31 130 GLY A N 1
ATOM 964 C CA . GLY A 1 130 ? 25.998 16.204 8.739 1.00 73.31 130 GLY A CA 1
ATOM 965 C C . GLY A 1 130 ? 27.433 15.667 8.705 1.00 73.31 130 GLY A C 1
ATOM 966 O O . GLY A 1 130 ? 27.639 14.460 8.636 1.00 73.31 130 GLY A O 1
ATOM 967 N N . LYS A 1 131 ? 28.426 16.565 8.752 1.00 67.12 131 LYS A N 1
ATOM 968 C CA . LYS A 1 131 ? 29.841 16.238 8.499 1.00 67.12 131 LYS A CA 1
ATOM 969 C C . LYS A 1 131 ? 30.457 15.215 9.465 1.00 67.12 131 LYS A C 1
ATOM 971 O O . LYS A 1 131 ? 31.253 14.411 9.004 1.00 67.12 131 LYS A O 1
ATOM 976 N N . ASP A 1 132 ? 30.094 15.222 10.753 1.00 72.62 132 ASP A N 1
ATOM 977 C CA . ASP A 1 132 ? 30.596 14.224 11.727 1.00 72.62 132 ASP A CA 1
ATOM 978 C C . ASP A 1 132 ? 30.085 12.824 11.349 1.00 72.62 132 ASP A C 1
ATOM 980 O O . ASP A 1 132 ? 30.865 11.889 11.230 1.00 72.62 132 ASP A O 1
ATOM 984 N N . SER A 1 133 ? 28.789 12.694 11.043 1.00 76.88 133 SER A N 1
ATOM 985 C CA . SER A 1 133 ? 28.198 11.424 10.596 1.00 76.88 133 SER A CA 1
ATOM 986 C C . SER A 1 133 ? 28.773 10.947 9.253 1.00 76.88 133 SER A C 1
ATOM 988 O O . SER A 1 133 ? 29.104 9.772 9.126 1.00 76.88 133 SER A O 1
ATOM 990 N N . VAL A 1 134 ? 28.946 11.847 8.273 1.00 75.00 134 VAL A N 1
ATOM 991 C CA . VAL A 1 134 ? 29.536 11.519 6.957 1.00 75.00 134 VAL A CA 1
ATOM 992 C C . VAL A 1 134 ? 30.967 10.996 7.094 1.00 75.00 134 VAL A C 1
ATOM 994 O O . VAL A 1 134 ? 31.272 9.965 6.508 1.00 75.00 134 VAL A O 1
ATOM 997 N N . GLN A 1 135 ? 31.804 11.626 7.924 1.00 81.94 135 GLN A N 1
ATOM 998 C CA . GLN A 1 135 ? 33.177 11.166 8.149 1.00 81.94 135 GLN A CA 1
ATOM 999 C C . GLN A 1 135 ? 33.215 9.723 8.685 1.00 81.94 135 GLN A C 1
ATOM 1001 O O . GLN A 1 135 ? 33.966 8.893 8.183 1.00 81.94 135 GLN A O 1
ATOM 1006 N N . TRP A 1 136 ? 32.373 9.383 9.667 1.00 84.69 136 TRP A N 1
ATOM 1007 C CA . TRP A 1 136 ? 32.313 8.012 10.194 1.00 84.69 136 TRP A CA 1
ATOM 1008 C C . TRP A 1 136 ? 31.731 6.995 9.194 1.00 84.69 136 TRP A C 1
ATOM 1010 O O . TRP A 1 136 ? 32.062 5.813 9.270 1.00 84.69 136 TRP A O 1
ATOM 1020 N N . TRP A 1 137 ? 30.895 7.431 8.246 1.00 80.31 137 TRP A N 1
ATOM 1021 C CA . TRP A 1 137 ? 30.439 6.594 7.128 1.00 80.31 137 TRP A CA 1
ATOM 1022 C C . TRP A 1 137 ? 31.540 6.327 6.093 1.00 80.31 137 TRP A C 1
ATOM 1024 O O . TRP A 1 137 ? 31.604 5.220 5.563 1.00 80.31 137 TRP A O 1
ATOM 1034 N N . GLU A 1 138 ? 32.401 7.308 5.816 1.00 81.25 138 GLU A N 1
ATOM 1035 C CA . GLU A 1 138 ? 33.556 7.151 4.920 1.00 81.25 138 GLU A CA 1
ATOM 1036 C C . GLU A 1 138 ? 34.561 6.135 5.503 1.00 81.25 138 GLU A C 1
ATOM 1038 O O . GLU A 1 138 ? 34.959 5.202 4.806 1.00 81.25 138 GLU A O 1
ATOM 1043 N N . GLU A 1 139 ? 34.858 6.223 6.805 1.00 82.31 139 GLU A N 1
ATOM 1044 C CA . GLU A 1 139 ? 35.723 5.273 7.533 1.00 82.31 139 GLU A CA 1
ATOM 1045 C C . GLU A 1 139 ? 35.126 3.839 7.605 1.00 82.31 139 GLU A C 1
ATOM 1047 O O . GLU A 1 139 ? 35.858 2.853 7.483 1.00 82.31 139 GLU A O 1
ATOM 1052 N N . ASP A 1 140 ? 33.797 3.677 7.758 1.00 83.88 140 ASP A N 1
ATOM 1053 C CA . ASP A 1 140 ? 33.129 2.358 7.654 1.00 83.88 140 ASP A CA 1
ATOM 1054 C C . ASP A 1 140 ? 33.274 1.769 6.242 1.00 83.88 140 ASP A C 1
ATOM 1056 O O . ASP A 1 140 ? 33.629 0.596 6.089 1.00 83.88 140 ASP A O 1
ATOM 1060 N N . ALA A 1 141 ? 33.032 2.583 5.211 1.00 80.06 141 ALA A N 1
ATOM 1061 C CA . ALA A 1 141 ? 33.096 2.151 3.821 1.00 80.06 141 ALA A CA 1
ATOM 1062 C C . ALA A 1 141 ? 34.517 1.724 3.416 1.00 80.06 141 ALA A C 1
ATOM 1064 O O . ALA A 1 141 ? 34.681 0.656 2.821 1.00 80.06 141 ALA A O 1
ATOM 1065 N N . GLU A 1 142 ? 35.543 2.498 3.781 1.00 82.44 142 GLU A N 1
ATOM 1066 C CA . GLU A 1 142 ? 36.940 2.165 3.482 1.00 82.44 142 GLU A CA 1
ATOM 1067 C C . GLU A 1 142 ? 37.371 0.855 4.164 1.00 82.44 142 GLU A C 1
ATOM 1069 O O . GLU A 1 142 ? 37.892 -0.049 3.499 1.00 82.44 142 GLU A O 1
ATOM 1074 N N . ALA A 1 143 ? 37.069 0.691 5.457 1.00 81.75 143 ALA A N 1
ATOM 1075 C CA . ALA A 1 143 ? 37.390 -0.529 6.198 1.00 81.75 143 ALA A CA 1
ATOM 1076 C C . ALA A 1 143 ? 36.708 -1.781 5.605 1.00 81.75 143 ALA A C 1
ATOM 1078 O O . ALA A 1 143 ? 37.321 -2.853 5.535 1.00 81.75 143 ALA A O 1
ATOM 1079 N N . ARG A 1 144 ? 35.458 -1.664 5.129 1.00 82.00 144 ARG A N 1
ATOM 1080 C CA . ARG A 1 144 ? 34.759 -2.766 4.439 1.00 82.00 144 ARG A CA 1
ATOM 1081 C C . ARG A 1 144 ? 35.390 -3.098 3.090 1.00 82.00 144 ARG A C 1
ATOM 1083 O O . ARG A 1 144 ? 35.556 -4.281 2.792 1.00 82.00 144 ARG A O 1
ATOM 1090 N N . CYS A 1 145 ? 35.759 -2.095 2.295 1.00 82.81 145 CYS A N 1
ATOM 1091 C CA . CYS A 1 145 ? 36.417 -2.302 1.004 1.00 82.81 145 CYS A CA 1
ATOM 1092 C C . CYS A 1 145 ? 37.757 -3.038 1.160 1.00 82.81 145 CYS A C 1
ATOM 1094 O O . CYS A 1 145 ? 37.989 -4.021 0.456 1.00 82.81 145 CYS A O 1
ATOM 1096 N N . GLU A 1 146 ? 38.598 -2.637 2.122 1.00 82.94 146 GLU A N 1
ATOM 1097 C CA . GLU A 1 146 ? 39.869 -3.320 2.418 1.00 82.94 146 GLU A CA 1
ATOM 1098 C C . GLU A 1 146 ? 39.670 -4.762 2.911 1.00 82.94 146 GLU A C 1
ATOM 1100 O O . GLU A 1 146 ? 40.407 -5.669 2.511 1.00 82.94 146 GLU A O 1
ATOM 1105 N N . SER A 1 147 ? 38.658 -5.006 3.750 1.00 81.31 147 SER A N 1
ATOM 1106 C CA . SER A 1 147 ? 38.343 -6.353 4.238 1.00 81.31 147 SER A CA 1
ATOM 1107 C C . SER A 1 147 ? 37.909 -7.283 3.098 1.00 81.31 147 SER A C 1
ATOM 1109 O O . SER A 1 147 ? 38.495 -8.354 2.918 1.00 81.31 147 SER A O 1
ATOM 1111 N N . LEU A 1 148 ? 36.949 -6.843 2.278 1.00 83.38 148 LEU A N 1
ATOM 1112 C CA . LEU A 1 148 ? 36.391 -7.631 1.177 1.00 83.38 148 LEU A CA 1
ATOM 1113 C C . LEU A 1 148 ? 37.416 -7.903 0.070 1.00 83.38 148 LEU A C 1
ATOM 1115 O O . LEU A 1 148 ? 37.472 -9.023 -0.441 1.00 83.38 148 LEU A O 1
ATOM 1119 N N . ILE A 1 149 ? 38.263 -6.928 -0.285 1.00 85.56 149 ILE A N 1
ATOM 1120 C CA . ILE A 1 149 ? 39.305 -7.162 -1.295 1.00 85.56 149 ILE A CA 1
ATOM 1121 C C . ILE A 1 149 ? 40.412 -8.082 -0.768 1.00 85.56 149 ILE A C 1
ATOM 1123 O O . ILE A 1 149 ? 40.924 -8.917 -1.513 1.00 85.56 149 ILE A O 1
ATOM 1127 N N . THR A 1 150 ? 40.733 -8.009 0.529 1.00 84.12 150 THR A N 1
ATOM 1128 C CA . THR A 1 150 ? 41.668 -8.944 1.169 1.00 84.12 150 THR A CA 1
ATOM 1129 C C . THR A 1 150 ? 41.117 -10.372 1.155 1.00 84.12 150 THR A C 1
ATOM 1131 O O . THR A 1 150 ? 41.854 -11.302 0.828 1.00 84.12 150 THR A O 1
ATOM 1134 N N . GLU A 1 151 ? 39.826 -10.567 1.441 1.00 83.44 151 GLU A N 1
ATOM 1135 C CA . GLU A 1 151 ? 39.176 -11.878 1.329 1.00 83.44 151 GLU A CA 1
ATOM 1136 C C . GLU A 1 151 ? 39.174 -12.390 -0.122 1.00 83.44 151 GLU A C 1
ATOM 1138 O O . GLU A 1 151 ? 39.575 -13.529 -0.371 1.00 83.44 151 GLU A O 1
ATOM 1143 N N . ALA A 1 152 ? 38.824 -11.543 -1.095 1.00 82.75 152 ALA A N 1
ATOM 1144 C CA . ALA A 1 152 ? 38.847 -11.903 -2.513 1.00 82.75 152 ALA A CA 1
ATOM 1145 C C . ALA A 1 152 ? 40.247 -12.348 -2.983 1.00 82.75 152 ALA A C 1
ATOM 1147 O O . ALA A 1 152 ? 40.375 -13.363 -3.671 1.00 82.75 152 ALA A O 1
ATOM 1148 N N . LEU A 1 153 ? 41.307 -11.655 -2.551 1.00 85.25 153 LEU A N 1
ATOM 1149 C CA . LEU A 1 153 ? 42.700 -12.021 -2.835 1.00 85.25 153 LEU A CA 1
ATOM 1150 C C . LEU A 1 153 ? 43.136 -13.322 -2.139 1.00 85.25 153 LEU A C 1
ATOM 1152 O O . LEU A 1 153 ? 43.953 -14.060 -2.692 1.00 85.25 153 LEU A O 1
ATOM 1156 N N . LEU A 1 154 ? 42.606 -13.632 -0.951 1.00 84.00 154 LEU A N 1
ATOM 1157 C CA . LEU A 1 154 ? 42.851 -14.912 -0.274 1.00 84.00 154 LEU A CA 1
ATOM 1158 C C . LEU A 1 154 ? 42.167 -16.085 -0.991 1.00 84.00 154 LEU A C 1
ATOM 1160 O O . LEU A 1 154 ? 42.729 -17.180 -1.026 1.00 84.00 154 LEU A O 1
ATOM 1164 N N . VAL A 1 155 ? 40.984 -15.861 -1.572 1.00 85.88 155 VAL A N 1
ATOM 1165 C CA . VAL A 1 155 ? 40.246 -16.870 -2.348 1.00 85.88 155 VAL A CA 1
ATOM 1166 C C . VAL A 1 155 ? 40.866 -17.076 -3.733 1.00 85.88 155 VAL A C 1
ATOM 1168 O O . VAL A 1 155 ? 41.084 -18.220 -4.132 1.00 85.88 155 VAL A O 1
ATOM 1171 N N . ASN A 1 156 ? 41.172 -15.998 -4.466 1.00 82.94 156 ASN A N 1
ATOM 1172 C CA . ASN A 1 156 ? 41.809 -16.076 -5.780 1.00 82.94 156 ASN A CA 1
ATOM 1173 C C . ASN A 1 156 ? 42.740 -14.878 -6.068 1.00 82.94 156 ASN A C 1
ATOM 1175 O O . ASN A 1 156 ? 42.360 -13.879 -6.674 1.00 82.94 156 ASN A O 1
ATOM 1179 N N . SER A 1 157 ? 44.010 -15.020 -5.685 1.00 82.00 157 SER A N 1
ATOM 1180 C CA . SER A 1 157 ? 45.082 -14.023 -5.879 1.00 82.00 157 SER A CA 1
ATOM 1181 C C . SER A 1 157 ? 45.602 -13.879 -7.322 1.00 82.00 157 SER A C 1
ATOM 1183 O O . SER A 1 157 ? 46.521 -13.082 -7.559 1.00 82.00 157 SER A O 1
ATOM 1185 N N . HIS A 1 158 ? 45.068 -14.668 -8.260 1.00 81.50 158 HIS A N 1
ATOM 1186 C CA . HIS A 1 158 ? 45.496 -14.749 -9.663 1.00 81.50 158 HIS A CA 1
ATOM 1187 C C . HIS A 1 158 ? 44.312 -14.617 -10.643 1.00 81.50 158 HIS A C 1
ATOM 1189 O O . HIS A 1 158 ? 44.428 -15.009 -11.798 1.00 81.50 158 HIS A O 1
ATOM 1195 N N . ALA A 1 159 ? 43.180 -14.065 -10.192 1.00 86.81 159 ALA A N 1
ATOM 1196 C CA . ALA A 1 159 ? 42.086 -13.638 -11.063 1.00 86.81 159 ALA A CA 1
ATOM 1197 C C . ALA A 1 159 ? 42.331 -12.196 -11.556 1.00 86.81 159 ALA A C 1
ATOM 1199 O O . ALA A 1 159 ? 42.494 -11.304 -10.709 1.00 86.81 159 ALA A O 1
ATOM 1200 N N . PRO A 1 160 ? 42.334 -11.933 -12.877 1.00 86.00 160 PRO A N 1
ATOM 1201 C CA . PRO A 1 160 ? 42.472 -10.582 -13.419 1.00 86.00 160 PRO A CA 1
ATOM 1202 C C . PRO A 1 160 ? 41.441 -9.591 -12.862 1.00 86.00 160 PRO A C 1
ATOM 1204 O O . PRO A 1 160 ? 41.802 -8.455 -12.552 1.00 86.00 160 PRO A O 1
ATOM 1207 N N . GLU A 1 161 ? 40.196 -10.027 -12.659 1.00 88.06 161 GLU A N 1
ATOM 1208 C CA . GLU A 1 161 ? 39.062 -9.218 -12.192 1.00 88.06 161 GLU A CA 1
ATOM 1209 C C . GLU A 1 161 ? 39.225 -8.789 -10.729 1.00 88.06 161 GLU A C 1
ATOM 1211 O O . GLU A 1 161 ? 38.891 -7.664 -10.355 1.00 88.06 161 GLU A O 1
ATOM 1216 N N . VAL A 1 162 ? 39.795 -9.663 -9.892 1.00 89.69 162 VAL A N 1
ATOM 1217 C CA . VAL A 1 162 ? 40.107 -9.350 -8.486 1.00 89.69 162 VAL A CA 1
ATOM 1218 C C . VAL A 1 162 ? 41.226 -8.309 -8.415 1.00 89.69 162 VAL A C 1
ATOM 1220 O O . VAL A 1 162 ? 41.160 -7.388 -7.602 1.00 89.69 162 VAL A O 1
ATOM 1223 N N . LEU A 1 163 ? 42.226 -8.401 -9.297 1.00 90.00 163 LEU A N 1
ATOM 1224 C CA . LEU A 1 163 ? 43.318 -7.426 -9.378 1.00 90.00 163 LEU A CA 1
ATOM 1225 C C . LEU A 1 163 ? 42.855 -6.071 -9.947 1.00 90.00 163 LEU A C 1
ATOM 1227 O O . LEU A 1 163 ? 43.282 -5.030 -9.455 1.00 90.00 163 LEU A O 1
ATOM 1231 N N . GLN A 1 164 ? 41.930 -6.063 -10.908 1.00 91.31 164 GLN A N 1
ATOM 1232 C CA . GLN A 1 164 ? 41.296 -4.838 -11.420 1.00 91.31 164 GLN A CA 1
ATOM 1233 C C . GLN A 1 164 ? 40.396 -4.173 -10.372 1.00 91.31 164 GLN A C 1
ATOM 1235 O O . GLN A 1 164 ? 40.444 -2.957 -10.193 1.00 91.31 164 GLN A O 1
ATOM 1240 N N . THR A 1 165 ? 39.637 -4.967 -9.611 1.00 90.31 165 THR A N 1
ATOM 1241 C CA . THR A 1 165 ? 38.835 -4.463 -8.483 1.00 90.31 165 THR A CA 1
ATOM 1242 C C . THR A 1 165 ? 39.734 -3.850 -7.405 1.00 90.31 165 THR A C 1
ATOM 1244 O O . THR A 1 165 ? 39.452 -2.759 -6.911 1.00 90.31 165 THR A O 1
ATOM 1247 N N . LEU A 1 166 ? 40.860 -4.502 -7.086 1.00 90.31 166 LEU A N 1
ATOM 1248 C CA . LEU A 1 166 ? 41.878 -3.952 -6.188 1.00 90.31 166 LEU A CA 1
ATOM 1249 C C . LEU A 1 166 ? 42.422 -2.617 -6.710 1.00 90.31 166 LEU A C 1
ATOM 1251 O O . LEU A 1 166 ? 42.524 -1.670 -5.935 1.00 90.31 166 LEU A O 1
ATOM 1255 N N . ALA A 1 167 ? 42.737 -2.519 -8.002 1.00 90.38 167 ALA A N 1
ATOM 1256 C CA . ALA A 1 167 ? 43.214 -1.278 -8.600 1.00 90.38 167 ALA A CA 1
ATOM 1257 C C . ALA A 1 167 ? 42.186 -0.144 -8.486 1.00 90.38 167 ALA A C 1
ATOM 1259 O O . ALA A 1 167 ? 42.541 0.935 -8.022 1.00 90.38 167 ALA A O 1
ATOM 1260 N N . SER A 1 168 ? 40.913 -0.399 -8.806 1.00 92.75 168 SER A N 1
ATOM 1261 C CA . SER A 1 168 ? 39.827 0.583 -8.658 1.00 92.75 168 SER A CA 1
ATOM 1262 C C . SER A 1 168 ? 39.699 1.102 -7.215 1.00 92.75 168 SER A C 1
ATOM 1264 O O . SER A 1 168 ? 39.637 2.313 -6.990 1.00 92.75 168 SER A O 1
ATOM 1266 N N . ILE A 1 169 ? 39.780 0.214 -6.215 1.00 88.38 169 ILE A N 1
ATOM 1267 C CA . ILE A 1 169 ? 39.798 0.611 -4.796 1.00 88.38 169 ILE A CA 1
ATOM 1268 C C . ILE A 1 169 ? 41.022 1.495 -4.499 1.00 88.38 169 ILE A C 1
ATOM 1270 O O . ILE A 1 169 ? 40.881 2.564 -3.902 1.00 88.38 169 ILE A O 1
ATOM 1274 N N . ARG A 1 170 ? 42.219 1.109 -4.958 1.00 89.75 170 ARG A N 1
ATOM 1275 C CA . ARG A 1 170 ? 43.457 1.878 -4.739 1.00 89.75 170 ARG A CA 1
ATOM 1276 C C . ARG A 1 170 ? 43.436 3.249 -5.427 1.00 89.75 170 ARG A C 1
ATOM 1278 O O . ARG A 1 170 ? 43.962 4.197 -4.849 1.00 89.75 170 ARG A O 1
ATOM 1285 N N . ILE A 1 171 ? 42.789 3.389 -6.587 1.00 88.00 171 ILE A N 1
ATOM 1286 C CA . ILE A 1 171 ? 42.548 4.687 -7.245 1.00 88.00 171 ILE A CA 1
ATOM 1287 C C . ILE A 1 171 ? 41.690 5.586 -6.351 1.00 88.00 171 ILE A C 1
ATOM 1289 O O . ILE A 1 171 ? 42.082 6.721 -6.084 1.00 88.00 171 ILE A O 1
ATOM 1293 N N . SER A 1 172 ? 40.578 5.071 -5.810 1.00 85.31 172 SER A N 1
ATOM 1294 C CA . SER A 1 172 ? 39.700 5.856 -4.926 1.00 85.31 172 SER A CA 1
ATOM 1295 C C . SER A 1 172 ? 40.399 6.323 -3.635 1.00 85.31 172 SER A C 1
ATOM 1297 O O . SER A 1 172 ? 40.142 7.423 -3.154 1.00 85.31 172 SER A O 1
ATOM 1299 N N . GLN A 1 173 ? 41.361 5.538 -3.134 1.00 82.69 173 GLN A N 1
ATOM 1300 C CA . GLN A 1 173 ? 42.243 5.885 -2.010 1.00 82.69 173 GLN A CA 1
ATOM 1301 C C . GLN A 1 173 ? 43.430 6.797 -2.391 1.00 82.69 173 GLN A C 1
ATOM 1303 O O . GLN A 1 173 ? 44.314 7.028 -1.566 1.00 82.69 173 GLN A O 1
ATOM 1308 N N . LEU A 1 174 ? 43.509 7.278 -3.638 1.00 84.19 174 LEU A N 1
ATOM 1309 C CA . LEU A 1 174 ? 44.627 8.064 -4.189 1.00 84.19 174 LEU A CA 1
ATOM 1310 C C . LEU A 1 174 ? 45.989 7.326 -4.186 1.00 84.19 174 LEU A C 1
ATOM 1312 O O . LEU A 1 174 ? 47.048 7.940 -4.336 1.00 84.19 174 LEU A O 1
ATOM 1316 N N . ARG A 1 175 ? 45.981 5.992 -4.073 1.00 87.69 175 ARG A N 1
ATOM 1317 C CA . ARG A 1 175 ? 47.156 5.100 -4.063 1.00 87.69 175 ARG A CA 1
ATOM 1318 C C . ARG A 1 175 ? 47.481 4.604 -5.475 1.00 87.69 175 ARG A C 1
ATOM 1320 O O . ARG A 1 175 ? 47.471 3.405 -5.753 1.00 87.69 175 ARG A O 1
ATOM 1327 N N . THR A 1 176 ? 47.766 5.538 -6.381 1.00 88.31 176 THR A N 1
ATOM 1328 C CA . THR A 1 176 ? 47.937 5.243 -7.819 1.00 88.31 176 THR A CA 1
ATOM 1329 C C . THR A 1 176 ? 49.090 4.280 -8.126 1.00 88.31 176 THR A C 1
ATOM 1331 O O . THR A 1 176 ? 48.961 3.471 -9.039 1.00 88.31 176 THR A O 1
ATOM 1334 N N . ASP A 1 177 ? 50.175 4.279 -7.345 1.00 89.25 177 ASP A N 1
ATOM 1335 C CA . ASP A 1 177 ? 51.279 3.315 -7.508 1.00 89.25 177 ASP A CA 1
ATOM 1336 C C . ASP A 1 177 ? 50.861 1.867 -7.202 1.00 89.25 177 ASP A C 1
ATOM 1338 O O . ASP A 1 177 ? 51.209 0.947 -7.943 1.00 89.25 177 ASP A O 1
ATOM 1342 N N . ASP A 1 178 ? 50.067 1.662 -6.146 1.00 88.62 178 ASP A N 1
ATOM 1343 C CA . ASP A 1 178 ? 49.530 0.341 -5.795 1.00 88.62 178 ASP A CA 1
ATOM 1344 C C . ASP A 1 178 ? 48.487 -0.124 -6.825 1.00 88.62 178 ASP A C 1
ATOM 1346 O O . ASP A 1 178 ? 48.395 -1.317 -7.122 1.00 88.62 178 ASP A O 1
ATOM 1350 N N . ALA A 1 179 ? 47.719 0.815 -7.394 1.00 91.25 179 ALA A N 1
ATOM 1351 C CA . ALA A 1 179 ? 46.790 0.539 -8.485 1.00 91.25 179 ALA A CA 1
ATOM 1352 C C . ALA A 1 179 ? 47.530 0.086 -9.753 1.00 91.25 179 ALA A C 1
ATOM 1354 O O . ALA A 1 179 ? 47.207 -0.975 -10.285 1.00 91.25 179 ALA A O 1
ATOM 1355 N N . ARG A 1 180 ? 48.572 0.818 -10.183 1.00 92.44 180 ARG A N 1
ATOM 1356 C CA . ARG A 1 180 ? 49.439 0.425 -11.310 1.00 92.44 180 ARG A CA 1
ATOM 1357 C C . ARG A 1 180 ? 49.999 -0.983 -11.116 1.00 92.44 180 ARG A C 1
ATOM 1359 O O . ARG A 1 180 ? 49.815 -1.831 -11.981 1.00 92.44 180 ARG A O 1
ATOM 1366 N N . ALA A 1 181 ? 50.585 -1.274 -9.952 1.00 92.00 181 ALA A N 1
ATOM 1367 C CA . ALA A 1 181 ? 51.136 -2.598 -9.656 1.00 92.00 181 ALA A CA 1
ATOM 1368 C C . ALA A 1 181 ? 50.087 -3.730 -9.735 1.00 92.00 181 ALA A C 1
ATOM 1370 O O . ALA A 1 181 ? 50.398 -4.835 -10.188 1.00 92.00 181 ALA A O 1
ATOM 1371 N N . ALA A 1 182 ? 48.841 -3.468 -9.324 1.00 90.94 182 ALA A N 1
ATOM 1372 C CA . ALA A 1 182 ? 47.742 -4.422 -9.455 1.00 90.94 182 ALA A CA 1
ATOM 1373 C C . ALA A 1 182 ? 47.302 -4.619 -10.920 1.00 90.94 182 ALA A C 1
ATOM 1375 O O . ALA A 1 182 ? 47.065 -5.758 -11.327 1.00 90.94 182 ALA A O 1
ATOM 1376 N N . LEU A 1 183 ? 47.247 -3.550 -11.724 1.00 92.88 183 LEU A N 1
ATOM 1377 C CA . LEU A 1 183 ? 46.893 -3.619 -13.148 1.00 92.88 183 LEU A CA 1
ATOM 1378 C C . LEU A 1 183 ? 47.978 -4.299 -13.992 1.00 92.88 183 LEU A C 1
ATOM 1380 O O . LEU A 1 183 ? 47.642 -5.184 -14.775 1.00 92.88 183 LEU A O 1
ATOM 1384 N N . THR A 1 184 ? 49.264 -3.996 -13.778 1.00 92.81 184 THR A N 1
ATOM 1385 C CA . THR A 1 184 ? 50.377 -4.715 -14.428 1.00 92.81 184 THR A CA 1
ATOM 1386 C C . THR A 1 184 ? 50.284 -6.215 -14.151 1.00 92.81 184 THR A C 1
ATOM 1388 O O . THR A 1 184 ? 50.312 -7.018 -15.081 1.00 92.81 184 THR A O 1
ATOM 1391 N N . LYS A 1 185 ? 50.066 -6.606 -12.886 1.00 90.44 185 LYS A N 1
ATOM 1392 C CA . LYS A 1 185 ? 49.877 -8.017 -12.520 1.00 90.44 185 LYS A CA 1
ATOM 1393 C C . LYS A 1 185 ? 48.614 -8.622 -13.153 1.00 90.44 185 LYS A C 1
ATOM 1395 O O . LYS A 1 185 ? 48.598 -9.814 -13.438 1.00 90.44 185 LYS A O 1
ATOM 1400 N N . SER A 1 186 ? 47.553 -7.837 -13.360 1.00 92.56 186 SER A N 1
ATOM 1401 C CA . SER A 1 186 ? 46.346 -8.290 -14.066 1.00 92.56 186 SER A CA 1
ATOM 1402 C C . SER A 1 186 ? 46.641 -8.592 -15.539 1.00 92.56 186 SER A C 1
ATOM 1404 O O . SER A 1 186 ? 46.224 -9.637 -16.025 1.00 92.56 186 SER A O 1
ATOM 1406 N N . LEU A 1 187 ? 47.395 -7.726 -16.226 1.00 90.06 187 LEU A N 1
ATOM 1407 C CA . LEU A 1 187 ? 47.784 -7.885 -17.634 1.00 90.06 187 LEU A CA 1
ATOM 1408 C C . LEU A 1 187 ? 48.721 -9.081 -17.856 1.00 90.06 187 LEU A C 1
ATOM 1410 O O . LEU A 1 187 ? 48.483 -9.890 -18.750 1.00 90.06 187 LEU A O 1
ATOM 1414 N N . GLU A 1 188 ? 49.751 -9.240 -17.017 1.00 89.94 188 GLU A N 1
ATOM 1415 C CA . GLU A 1 188 ? 50.731 -10.340 -17.103 1.00 89.94 188 GLU A CA 1
ATOM 1416 C C . GLU A 1 188 ? 50.110 -11.749 -17.066 1.00 89.94 188 GLU A C 1
ATOM 1418 O O . GLU A 1 188 ? 50.748 -12.707 -17.496 1.00 89.94 188 GLU A O 1
ATOM 1423 N N . LEU A 1 189 ? 48.881 -11.896 -16.560 1.00 88.12 189 LEU A N 1
ATOM 1424 C CA . LEU A 1 189 ? 48.189 -13.185 -16.487 1.00 88.12 189 LEU A CA 1
ATOM 1425 C C . LEU A 1 189 ? 47.634 -13.666 -17.836 1.00 88.12 189 LEU A C 1
ATOM 1427 O O . LEU A 1 189 ? 47.457 -14.871 -17.991 1.00 88.12 189 LEU A O 1
ATOM 1431 N N . TRP A 1 190 ? 47.334 -12.763 -18.779 1.00 90.06 190 TRP A N 1
ATOM 1432 C CA . TRP A 1 190 ? 46.576 -13.108 -19.994 1.00 90.06 190 TRP A CA 1
ATOM 1433 C C . TRP A 1 190 ? 46.984 -12.361 -21.275 1.00 90.06 190 TRP A C 1
ATOM 1435 O O . TRP A 1 190 ? 46.530 -12.730 -22.362 1.00 90.06 190 TRP A O 1
ATOM 1445 N N . LYS A 1 191 ? 47.856 -11.346 -21.201 1.00 84.31 191 LYS A N 1
ATOM 1446 C CA . LYS A 1 191 ? 48.274 -10.562 -22.379 1.00 84.31 191 LYS A CA 1
ATOM 1447 C C . LYS A 1 191 ? 48.896 -11.411 -23.502 1.00 84.31 191 LYS A C 1
ATOM 1449 O O . LYS A 1 191 ? 48.634 -11.154 -24.668 1.00 84.31 191 LYS A O 1
ATOM 1454 N N . ASP A 1 192 ? 49.617 -12.478 -23.156 1.00 84.06 192 ASP A N 1
ATOM 1455 C CA . ASP A 1 192 ? 50.283 -13.372 -24.115 1.00 84.06 192 ASP A CA 1
ATOM 1456 C C . ASP A 1 192 ? 49.410 -14.590 -24.514 1.00 84.06 192 ASP A C 1
ATOM 1458 O O . ASP A 1 192 ? 49.895 -15.522 -25.160 1.00 84.06 192 ASP A O 1
ATOM 1462 N N . LEU A 1 193 ? 48.133 -14.629 -24.101 1.00 86.31 193 LEU A N 1
ATOM 1463 C CA . LEU A 1 193 ? 47.223 -15.763 -24.314 1.00 86.31 193 LEU A CA 1
ATOM 1464 C C . LEU A 1 193 ? 46.227 -15.525 -25.465 1.00 86.31 193 LEU A C 1
ATOM 1466 O O . LEU A 1 193 ? 45.773 -14.389 -25.668 1.00 86.31 193 LEU A O 1
ATOM 1470 N N . PRO A 1 194 ? 45.854 -16.587 -26.214 1.00 80.31 194 PRO A N 1
ATOM 1471 C CA . PRO A 1 194 ? 44.900 -16.485 -27.316 1.00 80.31 194 PRO A CA 1
ATOM 1472 C C . PRO A 1 194 ? 43.496 -16.101 -26.808 1.00 80.31 194 PRO A C 1
ATOM 1474 O O . PRO A 1 194 ? 43.141 -16.492 -25.697 1.00 80.31 194 PRO A O 1
ATOM 1477 N N . PRO A 1 195 ? 42.663 -15.403 -27.609 1.00 74.50 195 PRO A N 1
ATOM 1478 C CA . PRO A 1 195 ? 41.338 -14.929 -27.177 1.00 74.50 195 PRO A CA 1
ATOM 1479 C C . PRO A 1 195 ? 40.373 -16.017 -26.674 1.00 74.50 195 PRO A C 1
ATOM 1481 O O . PRO A 1 195 ? 39.462 -15.722 -25.910 1.00 74.50 195 PRO A O 1
ATOM 1484 N N . GLU A 1 196 ? 40.572 -17.272 -27.087 1.00 73.88 196 GLU A N 1
ATOM 1485 C CA . GLU A 1 196 ? 39.756 -18.425 -26.675 1.00 73.88 196 GLU A CA 1
ATOM 1486 C C . GLU A 1 196 ? 40.133 -19.001 -25.290 1.00 73.88 196 GLU A C 1
ATOM 1488 O O . GLU A 1 196 ? 39.453 -19.906 -24.801 1.00 73.88 196 GLU A O 1
ATOM 1493 N N . ASP A 1 197 ? 41.220 -18.538 -24.657 1.00 80.50 197 ASP A N 1
ATOM 1494 C CA . ASP A 1 197 ? 41.656 -19.068 -23.360 1.00 80.50 197 ASP A CA 1
ATOM 1495 C C . ASP A 1 197 ? 40.750 -18.566 -22.214 1.00 80.50 197 ASP A C 1
ATOM 1497 O O . ASP A 1 197 ? 40.562 -17.357 -22.065 1.00 80.50 197 ASP A O 1
ATOM 1501 N N . PRO A 1 198 ? 40.218 -19.452 -21.346 1.00 78.38 198 PRO A N 1
ATOM 1502 C CA . PRO A 1 198 ? 39.292 -19.079 -20.271 1.00 78.38 198 PRO A CA 1
ATOM 1503 C C . PRO A 1 198 ? 39.902 -18.205 -19.160 1.00 78.38 198 PRO A C 1
ATOM 1505 O O . PRO A 1 198 ? 39.191 -17.847 -18.221 1.00 78.38 198 PRO A O 1
ATOM 1508 N N . THR A 1 199 ? 41.202 -17.899 -19.211 1.00 80.44 199 THR A N 1
ATOM 1509 C CA . THR A 1 199 ? 41.860 -16.930 -18.319 1.00 80.44 199 THR A CA 1
ATOM 1510 C C . THR A 1 199 ? 41.918 -15.507 -18.889 1.00 80.44 199 THR A C 1
ATOM 1512 O O . THR A 1 199 ? 42.224 -14.574 -18.143 1.00 80.44 199 THR A O 1
ATOM 1515 N N . VAL A 1 200 ? 41.577 -15.312 -20.170 1.00 85.75 200 VAL A N 1
ATOM 1516 C CA . VAL A 1 200 ? 41.363 -13.984 -20.765 1.00 85.75 200 VAL A CA 1
ATOM 1517 C C . VAL A 1 200 ? 40.028 -13.420 -20.249 1.00 85.75 200 VAL A C 1
ATOM 1519 O O . VAL A 1 200 ? 39.004 -14.098 -20.359 1.00 85.75 200 VAL A O 1
ATOM 1522 N N . PRO A 1 201 ? 39.986 -12.193 -19.690 1.00 86.31 201 PRO A N 1
ATOM 1523 C CA . PRO A 1 201 ? 38.740 -11.614 -19.187 1.00 86.31 201 PRO A CA 1
ATOM 1524 C C . PRO A 1 201 ? 37.727 -11.342 -20.305 1.00 86.31 201 PRO A C 1
ATOM 1526 O O . PRO A 1 201 ? 38.101 -11.101 -21.457 1.00 86.31 201 PRO A O 1
ATOM 1529 N N . ASP A 1 202 ? 36.434 -11.311 -19.966 1.00 87.38 202 ASP A N 1
ATOM 1530 C CA . ASP A 1 202 ? 35.395 -10.996 -20.952 1.00 87.38 202 ASP A CA 1
ATOM 1531 C C . ASP A 1 202 ? 35.533 -9.565 -21.517 1.00 87.38 202 ASP A C 1
ATOM 1533 O O . ASP A 1 202 ? 36.191 -8.693 -20.939 1.00 87.38 202 ASP A O 1
ATOM 1537 N N . PHE A 1 203 ? 34.941 -9.332 -22.692 1.00 86.94 203 PHE A N 1
ATOM 1538 C CA . PHE A 1 203 ? 35.062 -8.078 -23.445 1.00 86.94 203 PHE A CA 1
ATOM 1539 C C . PHE A 1 203 ? 34.748 -6.834 -22.589 1.00 86.94 203 PHE A C 1
ATOM 1541 O O . PHE A 1 203 ? 35.511 -5.870 -22.561 1.00 86.94 203 PHE A O 1
ATOM 1548 N N . ALA A 1 204 ? 33.659 -6.883 -21.813 1.00 86.00 204 ALA A N 1
ATOM 1549 C CA . ALA A 1 204 ? 33.233 -5.790 -20.935 1.00 86.00 204 ALA A CA 1
ATOM 1550 C C . ALA A 1 204 ? 34.218 -5.537 -19.777 1.00 86.00 204 ALA A C 1
ATOM 1552 O O . ALA A 1 204 ? 34.446 -4.391 -19.376 1.00 86.00 204 ALA A O 1
ATOM 1553 N N . THR A 1 205 ? 34.842 -6.596 -19.259 1.00 87.00 205 THR A N 1
ATOM 1554 C CA . THR A 1 205 ? 35.901 -6.489 -18.253 1.00 87.00 205 THR A CA 1
ATOM 1555 C C . THR A 1 205 ? 37.162 -5.852 -18.844 1.00 87.00 205 THR A C 1
ATOM 1557 O O . THR A 1 205 ? 37.750 -4.973 -18.218 1.00 87.00 205 THR A O 1
ATOM 1560 N N . ARG A 1 206 ? 37.548 -6.203 -20.078 1.00 92.19 206 ARG A N 1
ATOM 1561 C CA . ARG A 1 206 ? 38.685 -5.579 -20.784 1.00 92.19 206 ARG A CA 1
ATOM 1562 C C . ARG A 1 206 ? 38.445 -4.101 -21.135 1.00 92.19 206 ARG A C 1
ATOM 1564 O O . ARG A 1 206 ? 39.355 -3.296 -20.960 1.00 92.19 206 ARG A O 1
ATOM 1571 N N . ILE A 1 207 ? 37.223 -3.711 -21.505 1.00 90.81 207 ILE A N 1
ATOM 1572 C CA . ILE A 1 207 ? 36.820 -2.293 -21.646 1.00 90.81 207 ILE A CA 1
ATOM 1573 C C . ILE A 1 207 ? 36.975 -1.539 -20.312 1.00 90.81 207 ILE A C 1
ATOM 1575 O O . ILE A 1 207 ? 37.531 -0.440 -20.260 1.00 90.81 207 ILE A O 1
ATOM 1579 N N . SER A 1 208 ? 36.533 -2.150 -19.209 1.00 91.50 208 SER A N 1
ATOM 1580 C CA . SER A 1 208 ? 36.668 -1.575 -17.862 1.00 91.50 208 SER A CA 1
ATOM 1581 C C . SER A 1 208 ? 38.138 -1.436 -17.441 1.00 91.50 208 SER A C 1
ATOM 1583 O O . SER A 1 208 ? 38.524 -0.424 -16.859 1.00 91.50 208 SER A O 1
ATOM 1585 N N . LEU A 1 209 ? 38.976 -2.418 -17.782 1.00 93.06 209 LEU A N 1
ATOM 1586 C CA . LEU A 1 209 ? 40.422 -2.374 -17.581 1.00 93.06 209 LEU A CA 1
ATOM 1587 C C . LEU A 1 209 ? 41.081 -1.232 -18.365 1.00 93.06 209 LEU A C 1
ATOM 1589 O O . LEU A 1 209 ? 41.893 -0.518 -17.785 1.00 93.06 209 LEU A O 1
ATOM 1593 N N . ALA A 1 210 ? 40.734 -1.032 -19.639 1.00 93.12 210 ALA A N 1
ATOM 1594 C CA . ALA A 1 210 ? 41.297 0.051 -20.448 1.00 93.12 210 ALA A CA 1
ATOM 1595 C C . ALA A 1 210 ? 41.030 1.429 -19.813 1.00 93.12 210 ALA A C 1
ATOM 1597 O O . ALA A 1 210 ? 41.949 2.235 -19.666 1.00 93.12 210 ALA A O 1
ATOM 1598 N N . ARG A 1 211 ? 39.805 1.654 -19.313 1.00 93.75 211 ARG A N 1
ATOM 1599 C CA . ARG A 1 211 ? 39.444 2.860 -18.543 1.00 93.75 211 ARG A CA 1
ATOM 1600 C C . ARG A 1 211 ? 40.310 3.027 -17.282 1.00 93.75 211 ARG A C 1
ATOM 1602 O O . ARG A 1 211 ? 40.816 4.120 -17.042 1.00 93.75 211 ARG A O 1
ATOM 1609 N N . LEU A 1 212 ? 40.519 1.956 -16.507 1.00 93.88 212 LEU A N 1
ATOM 1610 C CA . LEU A 1 212 ? 41.369 1.978 -15.303 1.00 93.88 212 LEU A CA 1
ATOM 1611 C C . LEU A 1 212 ? 42.848 2.252 -15.629 1.00 93.88 212 LEU A C 1
ATOM 1613 O O . LEU A 1 212 ? 43.507 2.971 -14.882 1.00 93.88 212 LEU A O 1
ATOM 1617 N N . LEU A 1 213 ? 43.369 1.702 -16.732 1.00 93.31 213 LEU A N 1
ATOM 1618 C CA . LEU A 1 213 ? 44.741 1.929 -17.201 1.00 93.31 213 LEU A CA 1
ATOM 1619 C C . LEU A 1 213 ? 44.958 3.393 -17.612 1.00 93.31 213 LEU A C 1
ATOM 1621 O O . LEU A 1 213 ? 45.928 4.008 -17.169 1.00 93.31 213 LEU A O 1
ATOM 1625 N N . MET A 1 214 ? 44.025 3.982 -18.369 1.00 92.19 214 MET A N 1
ATOM 1626 C CA . MET A 1 214 ? 44.047 5.414 -18.702 1.00 92.19 214 MET A CA 1
ATOM 1627 C C . MET A 1 214 ? 44.001 6.289 -17.434 1.00 92.19 214 MET A C 1
ATOM 1629 O O . MET A 1 214 ? 44.770 7.239 -17.308 1.00 92.19 214 MET A O 1
ATOM 1633 N N . GLU A 1 215 ? 43.167 5.944 -16.446 1.00 92.12 215 GLU A N 1
ATOM 1634 C CA . GLU A 1 215 ? 43.045 6.700 -15.188 1.00 92.12 215 GLU A CA 1
ATOM 1635 C C . GLU A 1 215 ? 44.334 6.691 -14.337 1.00 92.12 215 GLU A C 1
ATOM 1637 O O . GLU A 1 215 ? 44.647 7.685 -13.677 1.00 92.12 215 GLU A O 1
ATOM 1642 N N . VAL A 1 216 ? 45.132 5.615 -14.382 1.00 91.81 216 VAL A N 1
ATOM 1643 C CA . VAL A 1 216 ? 46.437 5.534 -13.687 1.00 91.81 216 VAL A CA 1
ATOM 1644 C C . VAL A 1 216 ? 47.641 5.938 -14.544 1.00 91.81 216 VAL A C 1
ATOM 1646 O O . VAL A 1 216 ? 48.781 5.687 -14.134 1.00 91.81 216 VAL A O 1
ATOM 1649 N N . THR A 1 217 ? 47.399 6.562 -15.699 1.00 90.62 217 THR A N 1
ATOM 1650 C CA . THR A 1 217 ? 48.405 6.976 -16.690 1.00 90.62 217 THR A CA 1
ATOM 1651 C C . THR A 1 217 ? 49.285 5.828 -17.202 1.00 90.62 217 THR A C 1
ATOM 1653 O O . THR A 1 217 ? 50.513 5.905 -17.143 1.00 90.62 217 THR A O 1
ATOM 1656 N N . MET A 1 218 ? 48.643 4.743 -17.639 1.00 91.00 218 MET A N 1
ATOM 1657 C CA . MET A 1 218 ? 49.231 3.599 -18.349 1.00 91.00 218 MET A CA 1
ATOM 1658 C C . MET A 1 218 ? 48.608 3.494 -19.752 1.00 91.00 218 MET A C 1
ATOM 1660 O O . MET A 1 218 ? 47.953 2.511 -20.097 1.00 91.00 218 MET A O 1
ATOM 1664 N N . GLU A 1 219 ? 48.717 4.565 -20.542 1.00 90.50 219 GLU A N 1
ATOM 1665 C CA . GLU A 1 219 ? 48.037 4.659 -21.839 1.00 90.50 219 GLU A CA 1
ATOM 1666 C C . GLU A 1 219 ? 48.592 3.701 -22.908 1.00 90.50 219 GLU A C 1
ATOM 1668 O O . GLU A 1 219 ? 47.836 3.259 -23.768 1.00 90.50 219 GLU A O 1
ATOM 1673 N N . LEU A 1 220 ? 49.875 3.323 -22.860 1.00 88.25 220 LEU A N 1
ATOM 1674 C CA . LEU A 1 220 ? 50.433 2.350 -23.813 1.00 88.25 220 LEU A CA 1
ATOM 1675 C C . LEU A 1 220 ? 49.818 0.958 -23.607 1.00 88.25 220 LEU A C 1
ATOM 1677 O O . LEU A 1 220 ? 49.383 0.321 -24.563 1.00 88.25 220 LEU A O 1
ATOM 1681 N N . GLU A 1 221 ? 49.712 0.516 -22.355 1.00 91.50 221 GLU A N 1
ATOM 1682 C CA . GLU A 1 221 ? 49.055 -0.741 -22.001 1.00 91.50 221 GLU A CA 1
ATOM 1683 C C . GLU A 1 221 ? 47.534 -0.686 -22.223 1.00 91.50 221 GLU A C 1
ATOM 1685 O O . GLU A 1 221 ? 46.921 -1.703 -22.541 1.00 91.50 221 GLU A O 1
ATOM 1690 N N . ALA A 1 222 ? 46.904 0.486 -22.075 1.00 91.50 222 ALA A N 1
ATOM 1691 C CA . ALA A 1 222 ? 45.493 0.661 -22.419 1.00 91.50 222 ALA A CA 1
ATOM 1692 C C . ALA A 1 222 ? 45.254 0.481 -23.927 1.00 91.50 222 ALA A C 1
ATOM 1694 O O . ALA A 1 222 ? 44.296 -0.192 -24.311 1.00 91.50 222 ALA A O 1
ATOM 1695 N N . LEU A 1 223 ? 46.134 1.038 -24.766 1.00 91.06 223 LEU A N 1
ATOM 1696 C CA . LEU A 1 223 ? 46.053 0.930 -26.222 1.00 91.06 223 LEU A CA 1
ATOM 1697 C C . LEU A 1 223 ? 46.193 -0.527 -26.696 1.00 91.06 223 LEU A C 1
ATOM 1699 O O . LEU A 1 223 ? 45.338 -0.986 -27.446 1.00 91.06 223 LEU A O 1
ATOM 1703 N N . GLU A 1 224 ? 47.162 -1.287 -26.169 1.00 90.06 224 GLU A N 1
ATOM 1704 C CA . GLU A 1 224 ? 47.343 -2.725 -26.467 1.00 90.06 224 GLU A CA 1
ATOM 1705 C C . GLU A 1 224 ? 46.064 -3.546 -26.178 1.00 90.06 224 GLU A C 1
ATOM 1707 O O . GLU A 1 224 ? 45.679 -4.443 -26.935 1.00 90.06 224 GLU A O 1
ATOM 1712 N N . VAL A 1 225 ? 45.353 -3.221 -25.089 1.00 90.31 225 VAL A N 1
ATOM 1713 C CA . VAL A 1 225 ? 44.068 -3.857 -24.746 1.00 90.31 225 VAL A CA 1
ATOM 1714 C C . VAL A 1 225 ? 42.957 -3.451 -25.721 1.00 90.31 225 VAL A C 1
ATOM 1716 O O . VAL A 1 225 ? 42.131 -4.292 -26.078 1.00 90.31 225 VAL A O 1
ATOM 1719 N N . LEU A 1 226 ? 42.922 -2.189 -26.152 1.00 92.38 226 LEU A N 1
ATOM 1720 C CA . LEU A 1 226 ? 41.891 -1.637 -27.039 1.00 92.38 226 LEU A CA 1
ATOM 1721 C C . LEU A 1 226 ? 42.045 -2.116 -28.491 1.00 92.38 226 LEU A C 1
ATOM 1723 O O . LEU A 1 226 ? 41.046 -2.473 -29.113 1.00 92.38 226 LEU A O 1
ATOM 1727 N N . GLU A 1 227 ? 43.273 -2.241 -28.993 1.00 89.62 227 GLU A N 1
ATOM 1728 C CA . GLU A 1 227 ? 43.573 -2.869 -30.287 1.00 89.62 227 GLU A CA 1
ATOM 1729 C C . GLU A 1 227 ? 43.100 -4.331 -30.315 1.00 89.62 227 GLU A C 1
ATOM 1731 O O . GLU A 1 227 ? 42.383 -4.744 -31.229 1.00 89.62 227 GLU A O 1
ATOM 1736 N N . ARG A 1 228 ? 43.394 -5.109 -29.260 1.00 88.50 228 ARG A N 1
ATOM 1737 C CA . ARG A 1 228 ? 42.877 -6.484 -29.117 1.00 88.50 228 ARG A CA 1
ATOM 1738 C C . ARG A 1 228 ? 41.352 -6.561 -29.032 1.00 88.50 228 ARG A C 1
ATOM 1740 O O . ARG A 1 228 ? 40.797 -7.586 -29.417 1.00 88.50 228 ARG A O 1
ATOM 1747 N N . LEU A 1 229 ? 40.682 -5.538 -28.500 1.00 88.38 229 LEU A N 1
ATOM 1748 C CA . LEU A 1 229 ? 39.219 -5.484 -28.439 1.00 88.38 229 LEU A CA 1
ATOM 1749 C C . LEU A 1 229 ? 38.607 -5.206 -29.815 1.00 88.38 229 LEU A C 1
ATOM 1751 O O . LEU A 1 229 ? 37.635 -5.859 -30.174 1.00 88.38 229 LEU A O 1
ATOM 1755 N N . ILE A 1 230 ? 39.192 -4.310 -30.609 1.00 88.25 230 ILE A N 1
ATOM 1756 C CA . ILE A 1 230 ? 38.708 -4.007 -31.968 1.00 88.25 230 ILE A CA 1
ATOM 1757 C C . ILE A 1 230 ? 38.940 -5.177 -32.932 1.00 88.25 230 ILE A C 1
ATOM 1759 O O . ILE A 1 230 ? 38.101 -5.437 -33.786 1.00 88.25 230 ILE A O 1
ATOM 1763 N N . LEU A 1 231 ? 40.021 -5.945 -32.754 1.00 85.00 231 LEU A N 1
ATOM 1764 C CA . LEU A 1 231 ? 40.235 -7.200 -33.490 1.00 85.00 231 LEU A CA 1
ATOM 1765 C C . LEU A 1 231 ? 39.214 -8.307 -33.142 1.00 85.00 231 LEU A C 1
ATOM 1767 O O . LEU A 1 231 ? 39.120 -9.295 -33.869 1.00 85.00 231 LEU A O 1
ATOM 1771 N N . GLU A 1 232 ? 38.480 -8.173 -32.032 1.00 82.38 232 GLU A N 1
ATOM 1772 C CA . GLU A 1 232 ? 37.448 -9.119 -31.578 1.00 82.38 232 GLU A CA 1
ATOM 1773 C C . GLU A 1 232 ? 36.024 -8.644 -31.921 1.00 82.38 232 GLU A C 1
ATOM 1775 O O . GLU A 1 232 ? 35.188 -9.462 -32.306 1.00 82.38 232 GLU A O 1
ATOM 1780 N N . ASP A 1 233 ? 35.756 -7.339 -31.806 1.00 82.62 233 ASP A N 1
ATOM 1781 C CA . ASP A 1 233 ? 34.501 -6.680 -32.191 1.00 82.62 233 ASP A CA 1
ATOM 1782 C C . ASP A 1 233 ? 34.787 -5.268 -32.738 1.00 82.62 233 ASP A C 1
ATOM 1784 O O . ASP A 1 233 ? 34.918 -4.289 -31.992 1.00 82.62 233 ASP A O 1
ATOM 1788 N N . ASP A 1 234 ? 34.849 -5.164 -34.066 1.00 84.94 234 ASP A N 1
ATOM 1789 C CA . ASP A 1 234 ? 35.079 -3.920 -34.801 1.00 84.94 234 ASP A CA 1
ATOM 1790 C C . ASP A 1 234 ? 33.862 -2.976 -34.799 1.00 84.94 234 ASP A C 1
ATOM 1792 O O . ASP A 1 234 ? 33.975 -1.832 -35.241 1.00 84.94 234 ASP A O 1
ATOM 1796 N N . GLN A 1 235 ? 32.714 -3.399 -34.254 1.00 84.25 235 GLN A N 1
ATOM 1797 C CA . GLN A 1 235 ? 31.488 -2.596 -34.155 1.00 84.25 235 GLN A CA 1
ATOM 1798 C C . GLN A 1 235 ? 31.351 -1.891 -32.794 1.00 84.25 235 GLN A C 1
ATOM 1800 O O . GLN A 1 235 ? 30.402 -1.130 -32.569 1.00 84.25 235 GLN A O 1
ATOM 1805 N N . SER A 1 236 ? 32.305 -2.099 -31.881 1.00 88.69 236 SER A N 1
ATOM 1806 C CA . SER A 1 236 ? 32.305 -1.503 -30.545 1.00 88.69 236 SER A CA 1
ATOM 1807 C C . SER A 1 236 ? 32.682 -0.016 -30.559 1.00 88.69 236 SER A C 1
ATOM 1809 O O . SER A 1 236 ? 33.851 0.360 -30.456 1.00 88.69 236 SER A O 1
ATOM 1811 N N . VAL A 1 237 ? 31.665 0.853 -30.610 1.00 86.25 237 VAL A N 1
ATOM 1812 C CA . VAL A 1 237 ? 31.800 2.321 -30.474 1.00 86.25 237 VAL A CA 1
ATOM 1813 C C . VAL A 1 237 ? 32.629 2.712 -29.246 1.00 86.25 237 VAL A C 1
ATOM 1815 O O . VAL A 1 237 ? 33.443 3.625 -29.318 1.00 86.25 237 VAL A O 1
ATOM 1818 N N . GLU A 1 238 ? 32.465 2.013 -28.120 1.00 89.00 238 GLU A N 1
ATOM 1819 C CA . GLU A 1 238 ? 33.222 2.310 -26.900 1.00 89.00 238 GLU A CA 1
ATOM 1820 C C . GLU A 1 238 ? 34.715 1.967 -27.030 1.00 89.00 238 GLU A C 1
ATOM 1822 O O . GLU A 1 238 ? 35.543 2.717 -26.517 1.00 89.00 238 GLU A O 1
ATOM 1827 N N . ALA A 1 239 ? 35.076 0.889 -27.738 1.00 90.44 239 ALA A N 1
ATOM 1828 C CA . ALA A 1 239 ? 36.477 0.529 -27.965 1.00 90.44 239 ALA A CA 1
ATOM 1829 C C . ALA A 1 239 ? 37.176 1.543 -28.887 1.00 90.44 239 ALA A C 1
ATOM 1831 O O . ALA A 1 239 ? 38.241 2.054 -28.537 1.00 90.44 239 ALA A O 1
ATOM 1832 N N . TRP A 1 240 ? 36.540 1.896 -30.011 1.00 91.62 240 TRP A N 1
ATOM 1833 C CA . TRP A 1 240 ? 37.041 2.916 -30.940 1.00 91.62 240 TRP A CA 1
ATOM 1834 C C . TRP A 1 240 ? 37.192 4.287 -30.272 1.00 91.62 240 TRP A C 1
ATOM 1836 O O . TRP A 1 240 ? 38.241 4.921 -30.389 1.00 91.62 240 TRP A O 1
ATOM 1846 N N . TYR A 1 241 ? 36.188 4.716 -29.501 1.00 95.00 241 TYR A N 1
ATOM 1847 C CA . TYR A 1 241 ? 36.248 5.957 -28.730 1.00 95.00 241 TYR A CA 1
ATOM 1848 C C . TYR A 1 241 ? 37.392 5.967 -27.710 1.00 95.00 241 TYR A C 1
ATOM 1850 O O . TYR A 1 241 ? 38.172 6.920 -27.665 1.00 95.00 241 TYR A O 1
ATOM 1858 N N . LEU A 1 242 ? 37.498 4.921 -26.879 1.00 93.56 242 LEU A N 1
ATOM 1859 C CA . LEU A 1 242 ? 38.526 4.853 -25.841 1.00 93.56 242 LEU A CA 1
ATOM 1860 C C . LEU A 1 242 ? 39.927 4.816 -26.454 1.00 93.56 242 LEU A C 1
ATOM 1862 O O . LEU A 1 242 ? 40.816 5.482 -25.933 1.00 93.56 242 LEU A O 1
ATOM 1866 N N . GLY A 1 243 ? 40.126 4.103 -27.566 1.00 92.25 243 GLY A N 1
ATOM 1867 C CA . GLY A 1 243 ? 41.423 4.038 -28.240 1.00 92.25 243 GLY A CA 1
ATOM 1868 C C . GLY A 1 243 ? 41.812 5.346 -28.919 1.00 92.25 243 GLY A C 1
ATOM 1869 O O . GLY A 1 243 ? 42.934 5.812 -28.726 1.00 92.25 243 GLY A O 1
ATOM 1870 N N . GLY A 1 244 ? 40.870 6.013 -29.594 1.00 91.25 244 GLY A N 1
ATOM 1871 C CA . GLY A 1 244 ? 41.089 7.358 -30.127 1.00 91.25 244 GLY A CA 1
ATOM 1872 C C . GLY A 1 244 ? 41.446 8.363 -29.027 1.00 91.25 244 GLY A C 1
ATOM 1873 O O . GLY A 1 244 ? 42.454 9.061 -29.115 1.00 91.25 244 GLY A O 1
ATOM 1874 N N . TRP A 1 245 ? 40.703 8.368 -27.916 1.00 94.00 245 TRP A N 1
ATOM 1875 C CA . TRP A 1 245 ? 41.023 9.219 -26.765 1.00 94.00 245 TRP A CA 1
ATOM 1876 C C . TRP A 1 245 ? 42.370 8.853 -26.107 1.00 94.00 245 TRP A C 1
ATOM 1878 O O . TRP A 1 245 ? 43.114 9.738 -25.682 1.00 94.00 245 TRP A O 1
ATOM 1888 N N . CYS A 1 246 ? 42.733 7.571 -26.069 1.00 92.12 246 CYS A N 1
ATOM 1889 C CA . CYS A 1 246 ? 44.024 7.103 -25.566 1.00 92.12 246 CYS A CA 1
ATOM 1890 C C . CYS A 1 246 ? 45.197 7.589 -26.439 1.00 92.12 246 CYS A C 1
ATOM 1892 O O . CYS A 1 246 ? 46.179 8.121 -25.917 1.00 92.12 246 CYS A O 1
ATOM 1894 N N . LEU A 1 247 ? 45.066 7.497 -27.766 1.00 88.62 247 LEU A N 1
ATOM 1895 C CA . LEU A 1 247 ? 46.025 8.036 -28.738 1.00 88.62 247 LEU A CA 1
ATOM 1896 C C . LEU A 1 247 ? 46.171 9.563 -28.615 1.00 88.62 247 LEU A C 1
ATOM 1898 O O . LEU A 1 247 ? 47.293 10.075 -28.633 1.00 88.62 247 LEU A O 1
ATOM 1902 N N . TYR A 1 248 ? 45.066 10.286 -28.402 1.00 89.25 248 TYR A N 1
ATOM 1903 C CA . TYR A 1 248 ? 45.083 11.724 -28.119 1.00 89.25 248 TYR A CA 1
ATOM 1904 C C . TYR A 1 248 ? 45.896 12.057 -26.850 1.00 89.25 248 TYR A C 1
ATOM 1906 O O . TYR A 1 248 ? 46.763 12.933 -26.876 1.00 89.25 248 TYR A O 1
ATOM 1914 N N . LEU A 1 249 ? 45.686 11.324 -25.749 1.00 87.94 249 LEU A N 1
ATOM 1915 C CA . LEU A 1 249 ? 46.433 11.523 -24.497 1.00 87.94 249 LEU A CA 1
ATOM 1916 C C . LEU A 1 249 ? 47.933 11.204 -24.647 1.00 87.94 249 LEU A C 1
ATOM 1918 O O . LEU A 1 249 ? 48.774 11.954 -24.144 1.00 87.94 249 LEU A O 1
ATOM 1922 N N . LEU A 1 250 ? 48.292 10.141 -25.376 1.00 85.44 250 LEU A N 1
ATOM 1923 C CA . LEU A 1 250 ? 49.689 9.809 -25.703 1.00 85.44 250 LEU A CA 1
ATOM 1924 C C . LEU A 1 250 ? 50.363 10.926 -26.520 1.00 85.44 250 LEU A C 1
ATOM 1926 O O . LEU A 1 250 ? 51.523 11.280 -26.267 1.00 85.44 250 LEU A O 1
ATOM 1930 N N . ALA A 1 251 ? 49.625 11.529 -27.454 1.00 84.00 251 ALA A N 1
ATOM 1931 C CA . ALA A 1 251 ? 50.083 12.663 -28.244 1.00 84.00 251 ALA A CA 1
ATOM 1932 C C . ALA A 1 251 ? 50.288 13.936 -27.398 1.00 84.00 251 ALA A C 1
ATOM 1934 O O . ALA A 1 251 ? 51.307 14.616 -27.559 1.00 84.00 251 ALA A O 1
ATOM 1935 N N . GLU A 1 252 ? 49.386 14.257 -26.464 1.00 83.25 252 GLU A N 1
ATOM 1936 C CA . GLU A 1 252 ? 49.571 15.384 -25.533 1.00 83.25 252 GLU A CA 1
ATOM 1937 C C . GLU A 1 252 ? 50.813 15.205 -24.644 1.00 83.25 252 GLU A C 1
ATOM 1939 O O . GLU A 1 252 ? 51.586 16.151 -24.458 1.00 83.25 252 GLU A O 1
ATOM 1944 N N . LYS A 1 253 ? 51.060 13.983 -24.151 1.00 80.62 253 LYS A N 1
ATOM 1945 C CA . LYS A 1 253 ? 52.226 13.662 -23.306 1.00 80.62 253 LYS A CA 1
ATOM 1946 C C . LYS A 1 253 ? 53.554 13.581 -24.063 1.00 80.62 253 LYS A C 1
ATOM 1948 O O . LYS A 1 253 ? 54.609 13.660 -23.435 1.00 80.62 253 LYS A O 1
ATOM 1953 N N . LYS A 1 254 ? 53.523 13.475 -25.399 1.00 71.38 254 LYS A N 1
ATOM 1954 C CA . LYS A 1 254 ? 54.679 13.142 -26.263 1.00 71.38 254 LYS A CA 1
ATOM 1955 C C . LYS A 1 254 ? 55.270 11.753 -25.978 1.00 71.38 254 LYS A C 1
ATOM 1957 O O . LYS A 1 254 ? 56.455 11.522 -26.214 1.00 71.38 254 LYS A O 1
ATOM 1962 N N . GLU A 1 255 ? 54.432 10.839 -25.498 1.00 64.69 255 GLU A N 1
ATOM 1963 C CA . GLU A 1 255 ? 54.773 9.447 -25.162 1.00 64.69 255 GLU A CA 1
ATOM 1964 C C . GLU A 1 255 ? 54.210 8.462 -26.202 1.00 64.69 255 GLU A C 1
ATOM 1966 O O . GLU A 1 255 ? 54.021 7.284 -25.921 1.00 64.69 255 GLU A O 1
ATOM 1971 N N . ALA A 1 256 ? 53.966 8.966 -27.418 1.00 63.12 256 ALA A N 1
ATOM 1972 C CA . ALA A 1 256 ? 53.526 8.217 -28.590 1.00 63.12 256 ALA A CA 1
ATOM 1973 C C . ALA A 1 256 ? 54.312 6.898 -28.794 1.00 63.12 256 ALA A C 1
ATOM 1975 O O . ALA A 1 256 ? 55.534 6.887 -28.566 1.00 63.12 256 ALA A O 1
ATOM 1976 N N . PRO A 1 257 ? 53.645 5.817 -29.256 1.00 62.28 257 PRO A N 1
ATOM 1977 C CA . PRO A 1 257 ? 54.287 4.539 -29.547 1.00 62.28 257 PRO A CA 1
ATOM 1978 C C . PRO A 1 257 ? 55.517 4.684 -30.453 1.00 62.28 257 PRO A C 1
ATOM 1980 O O . PRO A 1 257 ? 55.647 5.627 -31.236 1.00 62.28 257 PRO A O 1
ATOM 1983 N N . LYS A 1 258 ? 56.453 3.740 -30.335 1.00 58.00 258 LYS A N 1
ATOM 1984 C CA . LYS A 1 258 ? 57.572 3.637 -31.273 1.00 58.00 258 LYS A CA 1
ATOM 1985 C C . LYS A 1 258 ? 57.194 2.666 -32.380 1.00 58.00 258 LYS A C 1
ATOM 1987 O O . LYS A 1 258 ? 57.141 1.470 -32.109 1.00 58.00 258 LYS A O 1
ATOM 1992 N N . ASP A 1 259 ? 57.058 3.160 -33.602 1.00 54.47 259 ASP A N 1
ATOM 1993 C CA . ASP A 1 259 ? 57.155 2.295 -34.774 1.00 54.47 259 ASP A CA 1
ATOM 1994 C C . ASP A 1 259 ? 58.553 1.680 -34.855 1.00 54.47 259 ASP A C 1
ATOM 1996 O O . ASP A 1 259 ? 59.563 2.393 -34.851 1.00 54.47 259 ASP A O 1
ATOM 2000 N N . GLU A 1 260 ? 58.619 0.349 -34.923 1.00 50.34 260 GLU A N 1
ATOM 2001 C CA . GLU A 1 260 ? 59.888 -0.377 -35.061 1.00 50.34 260 GLU A CA 1
ATOM 2002 C C . GLU A 1 260 ? 60.476 -0.270 -36.482 1.00 50.34 260 GLU A C 1
ATOM 2004 O O . GLU A 1 260 ? 61.665 -0.524 -36.673 1.00 50.34 260 GLU A O 1
ATOM 2009 N N . GLU A 1 261 ? 59.684 0.164 -37.472 1.00 51.19 261 GLU A N 1
ATOM 2010 C CA . GLU A 1 261 ? 60.120 0.310 -38.870 1.00 51.19 261 GLU A CA 1
ATOM 2011 C C . GLU A 1 261 ? 60.711 1.702 -39.200 1.00 51.19 261 GLU A C 1
ATOM 2013 O O . GLU A 1 261 ? 61.425 1.853 -40.195 1.00 51.19 261 GLU A O 1
ATOM 2018 N N . LEU A 1 262 ? 60.502 2.714 -38.344 1.00 52.09 262 LEU A N 1
ATOM 2019 C CA . LEU A 1 262 ? 60.876 4.121 -38.581 1.00 52.09 262 LEU A CA 1
ATOM 2020 C C . LEU A 1 262 ? 61.867 4.666 -37.529 1.00 52.09 262 LEU A C 1
ATOM 2022 O O . LEU A 1 262 ? 61.605 5.599 -36.763 1.00 52.09 262 LEU A O 1
ATOM 2026 N N . ASP A 1 263 ? 63.085 4.119 -37.554 1.00 44.50 263 ASP A N 1
ATOM 2027 C CA . ASP A 1 263 ? 64.179 4.340 -36.582 1.00 44.50 263 ASP A CA 1
ATOM 2028 C C . ASP A 1 263 ? 64.805 5.768 -36.591 1.00 44.50 263 ASP A C 1
ATOM 2030 O O . ASP A 1 263 ? 65.923 5.982 -36.116 1.00 44.50 263 ASP A O 1
ATOM 2034 N N . SER A 1 264 ? 64.128 6.778 -37.164 1.00 47.03 264 SER A N 1
ATOM 2035 C CA . SER A 1 264 ? 64.664 8.147 -37.322 1.00 47.03 264 SER A CA 1
ATOM 2036 C C . SER A 1 264 ? 63.726 9.309 -36.951 1.00 47.03 264 SER A C 1
ATOM 2038 O O . SER A 1 264 ? 64.142 10.469 -37.027 1.00 47.03 264 SER A O 1
ATOM 2040 N N . GLU A 1 265 ? 62.502 9.043 -36.488 1.00 57.88 265 GLU A N 1
ATOM 2041 C CA . GLU A 1 265 ? 61.523 10.110 -36.234 1.00 57.88 265 GLU A CA 1
ATOM 2042 C C . GLU A 1 265 ? 61.781 10.978 -34.993 1.00 57.88 265 GLU A C 1
ATOM 2044 O O . GLU A 1 265 ? 62.191 10.512 -33.923 1.00 57.88 265 GLU A O 1
ATOM 2049 N N . THR A 1 266 ? 61.471 12.272 -35.125 1.00 69.50 266 THR A N 1
ATOM 2050 C CA . THR A 1 266 ? 61.497 13.230 -34.014 1.00 69.50 266 THR A CA 1
ATOM 2051 C C . THR A 1 266 ? 60.276 13.045 -33.097 1.00 69.50 266 THR A C 1
ATOM 2053 O O . THR A 1 266 ? 59.225 12.592 -33.549 1.00 69.50 266 THR A O 1
ATOM 2056 N N . PRO A 1 267 ? 60.342 13.460 -31.814 1.00 66.69 267 PRO A N 1
ATOM 2057 C CA . PRO A 1 267 ? 59.185 13.403 -30.908 1.00 66.69 267 PRO A CA 1
ATOM 2058 C C . PRO A 1 267 ? 57.959 14.200 -31.385 1.00 66.69 267 PRO A C 1
ATOM 2060 O O . PRO A 1 267 ? 56.852 13.981 -30.904 1.00 66.69 267 PRO A O 1
ATOM 2063 N N . GLU A 1 268 ? 58.156 15.149 -32.302 1.00 70.00 268 GLU A N 1
ATOM 2064 C CA . GLU A 1 268 ? 57.093 15.963 -32.897 1.00 70.00 268 GLU A CA 1
ATOM 2065 C C . GLU A 1 268 ? 56.400 15.232 -34.058 1.00 70.00 268 GLU A C 1
ATOM 2067 O O . GLU A 1 268 ? 55.181 15.333 -34.173 1.00 70.00 268 GLU A O 1
ATOM 2072 N N . ALA A 1 269 ? 57.137 14.432 -34.843 1.00 69.50 269 ALA A N 1
ATOM 2073 C CA . ALA A 1 269 ? 56.571 13.569 -35.883 1.00 69.50 269 ALA A CA 1
ATOM 2074 C C . ALA A 1 269 ? 55.689 12.462 -35.280 1.00 69.50 269 ALA A C 1
ATOM 2076 O O . ALA A 1 269 ? 54.520 12.357 -35.639 1.00 69.50 269 ALA A O 1
ATOM 2077 N N . ARG A 1 270 ? 56.176 11.748 -34.253 1.00 70.56 270 ARG A N 1
ATOM 2078 C CA . ARG A 1 270 ? 55.373 10.718 -33.563 1.00 70.56 270 ARG A CA 1
ATOM 2079 C C . ARG A 1 270 ? 54.110 11.279 -32.915 1.00 70.56 270 ARG A C 1
ATOM 2081 O O . ARG A 1 270 ? 53.050 10.671 -32.998 1.00 70.56 270 ARG A O 1
ATOM 2088 N N . ARG A 1 271 ? 54.196 12.474 -32.310 1.00 80.56 271 ARG A N 1
ATOM 2089 C CA . ARG A 1 271 ? 53.010 13.181 -31.799 1.00 80.56 271 ARG A CA 1
ATOM 2090 C C . ARG A 1 271 ? 52.001 13.449 -32.920 1.00 80.56 271 ARG A C 1
ATOM 2092 O O . ARG A 1 271 ? 50.810 13.266 -32.701 1.00 80.56 271 ARG A O 1
ATOM 2099 N N . HIS A 1 272 ? 52.464 13.893 -34.087 1.00 80.69 272 HIS A N 1
ATOM 2100 C CA . HIS A 1 272 ? 51.599 14.141 -35.238 1.00 80.69 272 HIS A CA 1
ATOM 2101 C C . HIS A 1 272 ? 50.929 12.846 -35.729 1.00 80.69 272 HIS A C 1
ATOM 2103 O O . HIS A 1 272 ? 49.714 12.830 -35.896 1.00 80.69 272 HIS A O 1
ATOM 2109 N N . ALA A 1 273 ? 51.684 11.751 -35.871 1.00 77.81 273 ALA A N 1
ATOM 2110 C CA . ALA A 1 273 ? 51.151 10.441 -36.252 1.00 77.81 273 ALA A CA 1
ATOM 2111 C C . ALA A 1 273 ? 50.064 9.943 -35.277 1.00 77.81 273 ALA A C 1
ATOM 2113 O O . ALA A 1 273 ? 48.973 9.574 -35.708 1.00 77.81 273 ALA A O 1
ATOM 2114 N N . SER A 1 274 ? 50.294 10.028 -33.959 1.00 81.62 274 SER A N 1
ATOM 2115 C CA . SER A 1 274 ? 49.281 9.646 -32.961 1.00 81.62 274 SER A CA 1
ATOM 2116 C C . SER A 1 274 ? 48.023 10.525 -32.986 1.00 81.62 274 SER A C 1
ATOM 2118 O O . SER A 1 274 ? 46.941 10.014 -32.710 1.00 81.62 274 SER A O 1
ATOM 2120 N N . LEU A 1 275 ? 48.118 11.814 -33.342 1.00 83.31 275 LEU A N 1
ATOM 2121 C CA . LEU A 1 275 ? 46.930 12.663 -33.534 1.00 83.31 275 LEU A CA 1
ATOM 2122 C C . LEU A 1 275 ? 46.135 12.276 -34.790 1.00 83.31 275 LEU A C 1
ATOM 2124 O O . LEU A 1 275 ? 44.907 12.305 -34.755 1.00 83.31 275 LEU A O 1
ATOM 2128 N N . VAL A 1 276 ? 46.807 11.886 -35.879 1.00 83.62 276 VAL A N 1
ATOM 2129 C CA . VAL A 1 276 ? 46.137 11.394 -37.097 1.00 83.62 276 VAL A CA 1
ATOM 2130 C C . VAL A 1 276 ? 45.394 10.087 -36.802 1.00 83.62 276 VAL A C 1
ATOM 2132 O O . VAL A 1 276 ? 44.185 10.025 -37.019 1.00 83.62 276 VAL A O 1
ATOM 2135 N N . ALA A 1 277 ? 46.065 9.103 -36.193 1.00 84.94 277 ALA A N 1
ATOM 2136 C CA . ALA A 1 277 ? 45.441 7.838 -35.795 1.00 84.94 277 ALA A CA 1
ATOM 2137 C C . ALA A 1 277 ? 44.282 8.049 -34.797 1.00 84.94 277 ALA A C 1
ATOM 2139 O O . ALA A 1 277 ? 43.203 7.485 -34.960 1.00 84.94 277 ALA A O 1
ATOM 2140 N N . SER A 1 278 ? 44.456 8.933 -33.806 1.00 89.56 278 SER A N 1
ATOM 2141 C CA . SER A 1 278 ? 43.388 9.353 -32.884 1.00 89.56 278 SER A CA 1
ATOM 2142 C C . SER A 1 278 ? 42.153 9.881 -33.626 1.00 89.56 278 SER A C 1
ATOM 2144 O O . SER A 1 278 ? 41.023 9.497 -33.321 1.00 89.56 278 SER A O 1
ATOM 2146 N N . ARG A 1 279 ? 42.356 10.747 -34.627 1.00 90.00 279 ARG A N 1
ATOM 2147 C CA . ARG A 1 279 ? 41.279 11.324 -35.441 1.00 90.00 279 ARG A CA 1
ATOM 2148 C C . ARG A 1 279 ? 40.550 10.264 -36.263 1.00 90.00 279 ARG A C 1
ATOM 2150 O O . ARG A 1 279 ? 39.328 10.320 -36.333 1.00 90.00 279 ARG A O 1
ATOM 2157 N N . GLU A 1 280 ? 41.261 9.298 -36.836 1.00 89.31 280 GLU A N 1
ATOM 2158 C CA . GLU A 1 280 ? 40.661 8.181 -37.577 1.00 89.31 280 GLU A CA 1
ATOM 2159 C C . GLU A 1 280 ? 39.832 7.270 -36.665 1.00 89.31 280 GLU A C 1
ATOM 2161 O O . GLU A 1 280 ? 38.679 6.978 -36.978 1.00 89.31 280 GLU A O 1
ATOM 2166 N N . TRP A 1 281 ? 40.355 6.904 -35.491 1.00 92.00 281 TRP A N 1
ATOM 2167 C CA . TRP A 1 281 ? 39.630 6.092 -34.508 1.00 92.00 281 TRP A CA 1
ATOM 2168 C C . TRP A 1 281 ? 38.377 6.801 -33.976 1.00 92.00 281 TRP A C 1
ATOM 2170 O O . TRP A 1 281 ? 37.323 6.177 -33.848 1.00 92.00 281 TRP A O 1
ATOM 2180 N N . LEU A 1 282 ? 38.449 8.110 -33.708 1.00 91.19 282 LEU A N 1
ATOM 2181 C CA . LEU A 1 282 ? 37.280 8.889 -33.289 1.00 91.19 282 LEU A CA 1
ATOM 2182 C C . LEU A 1 282 ? 36.282 9.113 -34.437 1.00 91.19 282 LEU A C 1
ATOM 2184 O O . LEU A 1 282 ? 35.081 9.011 -34.197 1.00 91.19 282 LEU A O 1
ATOM 2188 N N . LYS A 1 283 ? 36.732 9.327 -35.683 1.00 88.94 283 LYS A N 1
ATOM 2189 C CA . LYS A 1 283 ? 35.849 9.338 -36.865 1.00 88.94 283 LYS A CA 1
ATOM 2190 C C . LYS A 1 283 ? 35.128 7.996 -37.018 1.00 88.94 283 LYS A C 1
ATOM 2192 O O . LYS A 1 283 ? 33.906 7.984 -37.110 1.00 88.94 283 LYS A O 1
ATOM 2197 N N . GLN A 1 284 ? 35.840 6.871 -36.954 1.00 88.69 284 GLN A N 1
ATOM 2198 C CA . GLN A 1 284 ? 35.239 5.535 -37.021 1.00 88.69 284 GLN A CA 1
ATOM 2199 C C . GLN A 1 284 ? 34.266 5.293 -35.857 1.00 88.69 284 GLN A C 1
ATOM 2201 O O . GLN A 1 284 ? 33.168 4.778 -36.068 1.00 88.69 284 GLN A O 1
ATOM 2206 N N . SER A 1 285 ? 34.603 5.751 -34.647 1.00 89.88 285 SER A N 1
ATOM 2207 C CA . SER A 1 285 ? 33.688 5.748 -33.503 1.00 89.88 285 SER A CA 1
ATOM 2208 C C . SER A 1 285 ? 32.409 6.549 -33.765 1.00 89.88 285 SER A C 1
ATOM 2210 O O . SER A 1 285 ? 31.349 6.125 -33.313 1.00 89.88 285 SER A O 1
ATOM 2212 N N . LEU A 1 286 ? 32.481 7.692 -34.454 1.00 86.69 286 LEU A N 1
ATOM 2213 C CA . LEU A 1 286 ? 31.326 8.535 -34.790 1.00 86.69 286 LEU A CA 1
ATOM 2214 C C . LEU A 1 286 ? 30.486 7.924 -35.927 1.00 86.69 286 LEU A C 1
ATOM 2216 O O . LEU A 1 286 ? 29.262 7.857 -35.817 1.00 86.69 286 LEU A O 1
ATOM 2220 N N . THR A 1 287 ? 31.122 7.372 -36.961 1.00 86.00 287 THR A N 1
ATOM 2221 C CA . THR A 1 287 ? 30.452 6.624 -38.039 1.00 86.00 287 THR A CA 1
ATOM 2222 C C . THR A 1 287 ? 29.724 5.391 -37.498 1.00 86.00 287 THR A C 1
ATOM 2224 O O . THR A 1 287 ? 28.576 5.119 -37.864 1.00 86.00 287 THR A O 1
ATOM 2227 N N . LEU A 1 288 ? 30.343 4.658 -36.567 1.00 75.94 288 LEU A N 1
ATOM 2228 C CA . LEU A 1 288 ? 29.687 3.572 -35.839 1.00 75.94 288 LEU A CA 1
ATOM 2229 C C . LEU A 1 288 ? 28.583 4.110 -34.920 1.00 75.94 288 LEU A C 1
ATOM 2231 O O . LEU A 1 288 ? 27.474 3.581 -34.948 1.00 75.94 288 LEU A O 1
ATOM 2235 N N . TYR A 1 289 ? 28.820 5.196 -34.176 1.00 80.56 289 TYR A N 1
ATOM 2236 C CA . TYR A 1 289 ? 27.809 5.831 -33.322 1.00 80.56 289 TYR A CA 1
ATOM 2237 C C . TYR A 1 289 ? 26.517 6.123 -34.096 1.00 80.56 289 TYR A C 1
ATOM 2239 O O . TYR A 1 289 ? 25.427 5.858 -33.590 1.00 80.56 289 TYR A O 1
ATOM 2247 N N . GLU A 1 290 ? 26.621 6.627 -35.326 1.00 74.44 290 GLU A N 1
ATOM 2248 C CA . GLU A 1 290 ? 25.466 6.947 -36.165 1.00 74.44 290 GLU A CA 1
ATOM 2249 C C . GLU A 1 290 ? 24.856 5.707 -36.834 1.00 74.44 290 GLU A C 1
ATOM 2251 O O . GLU A 1 290 ? 23.641 5.503 -36.750 1.00 74.44 290 GLU A O 1
ATOM 2256 N N . SER A 1 291 ? 25.674 4.826 -37.420 1.00 65.50 291 SER A N 1
ATOM 2257 C CA . SER A 1 291 ? 25.193 3.622 -38.118 1.00 65.50 291 SER A CA 1
ATOM 2258 C C . SER A 1 291 ? 24.574 2.574 -37.180 1.00 65.50 291 SER A C 1
ATOM 2260 O O . SER A 1 291 ? 23.507 2.030 -37.485 1.00 65.50 291 SER A O 1
ATOM 2262 N N . ILE A 1 292 ? 25.163 2.337 -36.001 1.00 67.81 292 ILE A N 1
ATOM 2263 C CA . ILE A 1 292 ? 24.585 1.472 -34.960 1.00 67.81 292 ILE A CA 1
ATOM 2264 C C . ILE A 1 292 ? 23.694 2.232 -33.963 1.00 67.81 292 ILE A C 1
ATOM 2266 O O . ILE A 1 292 ? 23.144 1.605 -33.052 1.00 67.81 292 ILE A O 1
ATOM 2270 N N . GLN A 1 293 ? 23.472 3.540 -34.165 1.00 58.84 293 GLN A N 1
ATOM 2271 C CA . GLN A 1 293 ? 22.673 4.438 -33.312 1.00 58.84 293 GLN A CA 1
ATOM 2272 C C . GLN A 1 293 ? 22.942 4.186 -31.818 1.00 58.84 293 GLN A C 1
ATOM 2274 O O . GLN A 1 293 ? 22.091 3.648 -31.092 1.00 58.84 293 GLN A O 1
ATOM 2279 N N . TYR A 1 294 ? 24.168 4.494 -31.404 1.00 64.50 294 TYR A N 1
ATOM 2280 C CA . TYR A 1 294 ? 24.658 4.329 -30.040 1.00 64.50 294 TYR A CA 1
ATOM 2281 C C . TYR A 1 294 ? 24.032 5.377 -29.100 1.00 64.50 294 TYR A C 1
ATOM 2283 O O . TYR A 1 294 ? 23.577 6.431 -29.541 1.00 64.50 294 TYR A O 1
ATOM 2291 N N . GLU A 1 295 ? 23.924 5.066 -27.804 1.00 58.69 295 GLU A N 1
ATOM 2292 C CA . GLU A 1 295 ? 23.067 5.831 -26.875 1.00 58.69 295 GLU A CA 1
ATOM 2293 C C . GLU A 1 295 ? 23.808 6.861 -25.993 1.00 58.69 295 GLU A C 1
ATOM 2295 O O . GLU A 1 295 ? 23.143 7.650 -25.318 1.00 58.69 295 GLU A O 1
ATOM 2300 N N . ASP A 1 296 ? 25.148 6.875 -25.971 1.00 77.69 296 ASP A N 1
ATOM 2301 C CA . ASP A 1 296 ? 25.932 7.780 -25.111 1.00 77.69 296 ASP A CA 1
ATOM 2302 C C . ASP A 1 296 ? 26.236 9.128 -25.790 1.00 77.69 296 ASP A C 1
ATOM 2304 O O . ASP A 1 296 ? 27.287 9.340 -26.395 1.00 77.69 296 ASP A O 1
ATOM 2308 N N . VAL A 1 297 ? 25.307 10.072 -25.640 1.00 77.50 297 VAL A N 1
ATOM 2309 C CA . VAL A 1 297 ? 25.433 11.430 -26.193 1.00 77.50 297 VAL A CA 1
ATOM 2310 C C . VAL A 1 297 ? 26.675 12.165 -25.671 1.00 77.50 297 VAL A C 1
ATOM 2312 O O . VAL A 1 297 ? 27.251 12.952 -26.411 1.00 77.50 297 VAL A O 1
ATOM 2315 N N . ARG A 1 298 ? 27.138 11.903 -24.437 1.00 73.19 298 ARG A N 1
ATOM 2316 C CA . ARG A 1 298 ? 28.337 12.572 -23.894 1.00 73.19 298 ARG A CA 1
ATOM 2317 C C . ARG A 1 298 ? 29.613 12.049 -24.531 1.00 73.19 298 ARG A C 1
ATOM 2319 O O . ARG A 1 298 ? 30.530 12.831 -24.762 1.00 73.19 298 ARG A O 1
ATOM 2326 N N . LEU A 1 299 ? 29.660 10.748 -24.813 1.00 88.94 299 LEU A N 1
ATOM 2327 C CA . LEU A 1 299 ? 30.722 10.147 -25.612 1.00 88.94 299 LEU A CA 1
ATOM 2328 C C . LEU A 1 299 ? 30.753 10.785 -27.005 1.00 88.94 299 LEU A C 1
ATOM 2330 O O . LEU A 1 299 ? 31.832 11.176 -27.441 1.00 88.94 299 LEU A O 1
ATOM 2334 N N . LYS A 1 300 ? 29.591 10.978 -27.656 1.00 83.12 300 LYS A N 1
ATOM 2335 C CA . LYS A 1 300 ? 29.536 11.676 -28.953 1.00 83.12 300 LYS A CA 1
ATOM 2336 C C . LYS A 1 300 ? 30.043 13.113 -28.854 1.00 83.12 300 LYS A C 1
ATOM 2338 O O . LYS A 1 300 ? 30.977 13.457 -29.560 1.00 83.12 300 LYS A O 1
ATOM 2343 N N . GLU A 1 301 ? 29.487 13.920 -27.946 1.00 86.69 301 GLU A N 1
ATOM 2344 C CA . GLU A 1 301 ? 29.889 15.324 -27.777 1.00 86.69 301 GLU A CA 1
ATOM 2345 C C . GLU A 1 301 ? 31.393 15.463 -27.507 1.00 86.69 301 GLU A C 1
ATOM 2347 O O . GLU A 1 301 ? 32.029 16.352 -28.063 1.00 86.69 301 GLU A O 1
ATOM 2352 N N . HIS A 1 302 ? 31.983 14.578 -26.698 1.00 89.69 302 HIS A N 1
ATOM 2353 C CA . HIS A 1 302 ? 33.420 14.610 -26.426 1.00 89.69 302 HIS A CA 1
ATOM 2354 C C . HIS A 1 302 ? 34.264 14.113 -27.611 1.00 89.69 302 HIS A C 1
ATOM 2356 O O . HIS A 1 302 ? 35.322 14.677 -27.877 1.00 89.69 302 HIS A O 1
ATOM 2362 N N . ALA A 1 303 ? 33.808 13.096 -28.350 1.00 87.69 303 ALA A N 1
ATOM 2363 C CA . ALA A 1 303 ? 34.463 12.655 -29.582 1.00 87.69 303 ALA A CA 1
ATOM 2364 C C . ALA A 1 303 ? 34.434 13.756 -30.657 1.00 87.69 303 ALA A C 1
ATOM 2366 O O . ALA A 1 303 ? 35.473 14.043 -31.248 1.00 87.69 303 ALA A O 1
ATOM 2367 N N . ASP A 1 304 ? 33.290 14.421 -30.843 1.00 88.88 304 ASP A N 1
ATOM 2368 C CA . ASP A 1 304 ? 33.129 15.585 -31.720 1.00 88.88 304 ASP A CA 1
ATOM 2369 C C . ASP A 1 304 ? 34.050 16.743 -31.271 1.00 88.88 304 ASP A C 1
ATOM 2371 O O . ASP A 1 304 ? 34.773 17.302 -32.092 1.00 88.88 304 ASP A O 1
ATOM 2375 N N . GLU A 1 305 ? 34.110 17.070 -29.969 1.00 90.75 305 GLU A N 1
ATOM 2376 C CA . GLU A 1 305 ? 35.006 18.108 -29.418 1.00 90.75 305 GLU A CA 1
ATOM 2377 C C . GLU A 1 305 ? 36.501 17.782 -29.629 1.00 90.75 305 GLU A C 1
ATOM 2379 O O . GLU A 1 305 ? 37.288 18.677 -29.968 1.00 90.75 305 GLU A O 1
ATOM 2384 N N . LEU A 1 306 ? 36.911 16.517 -29.473 1.00 88.38 306 LEU A N 1
ATOM 2385 C CA . LEU A 1 306 ? 38.282 16.063 -29.737 1.00 88.38 306 LEU A CA 1
ATOM 2386 C C . LEU A 1 306 ? 38.613 16.089 -31.237 1.00 88.38 306 LEU A C 1
ATOM 2388 O O . LEU A 1 306 ? 39.676 16.587 -31.611 1.00 88.38 306 LEU A O 1
ATOM 2392 N N . VAL A 1 307 ? 37.710 15.620 -32.105 1.00 87.50 307 VAL A N 1
ATOM 2393 C CA . VAL A 1 307 ? 37.879 15.670 -33.569 1.00 87.50 307 VAL A CA 1
ATOM 2394 C C . VAL A 1 307 ? 37.934 17.115 -34.061 1.00 87.50 307 VAL A C 1
ATOM 2396 O O . VAL A 1 307 ? 38.841 17.458 -34.813 1.00 87.50 307 VAL A O 1
ATOM 2399 N N . GLU A 1 308 ? 37.066 18.005 -33.574 1.00 85.94 308 GLU A N 1
ATOM 2400 C CA . GLU A 1 308 ? 37.147 19.447 -33.839 1.00 85.94 308 GLU A CA 1
ATOM 2401 C C . GLU A 1 308 ? 38.490 20.049 -33.396 1.00 85.94 308 GLU A C 1
ATOM 2403 O O . GLU A 1 308 ? 39.024 20.943 -34.056 1.00 85.94 308 GLU A O 1
ATOM 2408 N N . THR A 1 309 ? 39.021 19.614 -32.252 1.00 85.81 309 THR A N 1
ATOM 2409 C CA . THR A 1 309 ? 40.299 20.106 -31.716 1.00 85.81 309 THR A CA 1
ATOM 2410 C C . THR A 1 309 ? 41.467 19.637 -32.580 1.00 85.81 309 THR A C 1
ATOM 2412 O O . THR A 1 309 ? 42.322 20.447 -32.938 1.00 85.81 309 THR A O 1
ATOM 2415 N N . MET A 1 310 ? 41.459 18.373 -33.009 1.00 87.06 310 MET A N 1
ATOM 2416 C CA . MET A 1 310 ? 42.451 17.836 -33.940 1.00 87.06 310 MET A CA 1
ATOM 2417 C C . MET A 1 310 ? 42.329 18.451 -35.337 1.00 87.06 310 MET A C 1
ATOM 2419 O O . MET A 1 310 ? 43.350 18.799 -35.914 1.00 87.06 310 MET A O 1
ATOM 2423 N N . ASN A 1 311 ? 41.124 18.703 -35.854 1.00 83.38 311 ASN A N 1
ATOM 2424 C CA . ASN A 1 311 ? 40.925 19.393 -37.135 1.00 83.38 311 ASN A CA 1
ATOM 2425 C C . ASN A 1 311 ? 41.473 20.834 -37.113 1.00 83.38 311 ASN A C 1
ATOM 2427 O O . ASN A 1 311 ? 41.962 21.328 -38.126 1.00 83.38 311 ASN A O 1
ATOM 2431 N N . LYS A 1 312 ? 41.467 21.509 -35.954 1.00 81.50 312 LYS A N 1
ATOM 2432 C CA . LYS A 1 312 ? 42.092 22.837 -35.782 1.00 81.50 312 LYS A CA 1
ATOM 2433 C C . LYS A 1 312 ? 43.626 22.790 -35.735 1.00 81.50 312 LYS A C 1
ATOM 2435 O O . LYS A 1 312 ? 44.248 23.825 -35.972 1.00 81.50 312 LYS A O 1
ATOM 2440 N N . GLU A 1 313 ? 44.231 21.642 -35.419 1.00 79.50 313 GLU A N 1
ATOM 2441 C CA . GLU A 1 313 ? 45.691 21.472 -35.325 1.00 79.50 313 GLU A CA 1
ATOM 2442 C C . GLU A 1 313 ? 46.307 20.794 -36.567 1.00 79.50 313 GLU A C 1
ATOM 2444 O O . GLU A 1 313 ? 47.354 21.231 -37.039 1.00 79.50 313 GLU A O 1
ATOM 2449 N N . LEU A 1 314 ? 45.645 19.768 -37.113 1.00 78.62 314 LEU A N 1
ATOM 2450 C CA . LEU A 1 314 ? 46.053 18.988 -38.290 1.00 78.62 314 LEU A CA 1
ATOM 2451 C C . LEU A 1 314 ? 45.485 19.542 -39.611 1.00 78.62 314 LEU A C 1
ATOM 2453 O O . LEU A 1 314 ? 46.083 19.349 -40.667 1.00 78.62 314 LEU A O 1
ATOM 2457 N N . GLY A 1 315 ? 44.339 20.227 -39.551 1.00 67.75 315 GLY A N 1
ATOM 2458 C CA . GLY A 1 315 ? 43.499 20.563 -40.703 1.00 67.75 315 GLY A CA 1
ATOM 2459 C C . GLY A 1 315 ? 42.261 19.662 -40.816 1.00 67.75 315 GLY A C 1
ATOM 2460 O O . GLY A 1 315 ? 42.242 18.530 -40.331 1.00 67.75 315 GLY A O 1
ATOM 2461 N N . GLU A 1 316 ? 41.213 20.182 -41.456 1.00 58.81 316 GLU A N 1
ATOM 2462 C CA . GLU A 1 316 ? 40.047 19.396 -41.876 1.00 58.81 316 GLU A CA 1
ATOM 2463 C C . GLU A 1 316 ? 40.417 18.548 -43.103 1.00 58.81 316 GLU A C 1
ATOM 2465 O O . GLU A 1 316 ? 41.016 19.060 -44.052 1.00 58.81 316 GLU A O 1
ATOM 2470 N N . ASP A 1 317 ? 40.053 17.263 -43.099 1.00 53.38 317 ASP A N 1
ATOM 2471 C CA . ASP A 1 317 ? 40.122 16.447 -44.315 1.00 53.38 317 ASP A CA 1
ATOM 2472 C C . ASP A 1 317 ? 39.001 16.886 -45.259 1.00 53.38 317 ASP A C 1
ATOM 2474 O O . ASP A 1 317 ? 37.835 16.897 -44.860 1.00 53.38 317 ASP A O 1
ATOM 2478 N N . MET A 1 318 ? 39.333 17.217 -46.507 1.00 40.34 318 MET A N 1
ATOM 2479 C CA . MET A 1 318 ? 38.312 17.362 -47.542 1.00 40.34 318 MET A CA 1
ATOM 2480 C C . MET A 1 318 ? 37.927 15.970 -48.043 1.00 40.34 318 MET A C 1
ATOM 2482 O O . MET A 1 318 ? 38.714 15.324 -48.731 1.00 40.34 318 MET A O 1
ATOM 2486 N N . GLU A 1 319 ? 36.729 15.515 -47.691 1.00 40.44 319 GLU A N 1
ATOM 2487 C CA . GLU A 1 319 ? 36.086 14.384 -48.361 1.00 40.44 319 GLU A CA 1
ATOM 2488 C C . GLU A 1 319 ? 35.515 14.890 -49.698 1.00 40.44 319 GLU A C 1
ATOM 2490 O O . GLU A 1 319 ? 34.745 15.851 -49.728 1.00 40.44 319 GLU A O 1
ATOM 2495 N N . ASP A 1 320 ? 35.955 14.298 -50.813 1.00 34.31 320 ASP A N 1
ATOM 2496 C CA . ASP A 1 320 ? 35.555 14.716 -52.161 1.00 34.31 320 ASP A CA 1
ATOM 2497 C C . ASP A 1 320 ? 34.083 14.351 -52.449 1.00 34.31 320 ASP A C 1
ATOM 2499 O O . ASP A 1 320 ? 33.728 13.177 -52.584 1.00 34.31 320 ASP A O 1
ATOM 2503 N N . ASP A 1 321 ? 33.237 15.370 -52.633 1.00 34.50 321 ASP A N 1
ATOM 2504 C CA . ASP A 1 321 ? 31.906 15.235 -53.238 1.00 34.50 321 ASP A CA 1
ATOM 2505 C C . ASP A 1 321 ? 32.029 14.702 -54.682 1.00 34.50 321 ASP A C 1
ATOM 2507 O O . ASP A 1 321 ? 32.390 15.444 -55.602 1.00 34.50 321 ASP A O 1
ATOM 2511 N N . VAL A 1 322 ? 31.671 13.433 -54.919 1.00 33.25 322 VAL A N 1
ATOM 2512 C CA . VAL A 1 322 ? 31.575 12.855 -56.275 1.00 33.25 322 VAL A CA 1
ATOM 2513 C C . VAL A 1 322 ? 30.157 12.358 -56.568 1.00 33.25 322 VAL A C 1
ATOM 2515 O O . VAL A 1 322 ? 29.825 11.182 -56.409 1.00 33.25 322 VAL A O 1
ATOM 2518 N N . GLU A 1 323 ? 29.317 13.257 -57.086 1.00 32.91 323 GLU A N 1
ATOM 2519 C CA . GLU A 1 323 ? 28.100 12.871 -57.809 1.00 32.91 323 GLU A CA 1
ATOM 2520 C C . GLU A 1 323 ? 28.445 12.360 -59.226 1.00 32.91 323 GLU A C 1
ATOM 2522 O O . GLU A 1 323 ? 28.639 13.149 -60.147 1.00 32.91 323 GLU A O 1
ATOM 2527 N N . GLY A 1 324 ? 28.431 11.033 -59.403 1.00 30.27 324 GLY A N 1
ATOM 2528 C CA . GLY A 1 324 ? 28.022 10.345 -60.640 1.00 30.27 324 GLY A CA 1
ATOM 2529 C C . GLY A 1 324 ? 28.979 10.274 -61.846 1.00 30.27 324 GLY A C 1
ATOM 2530 O O . GLY A 1 324 ? 29.246 11.269 -62.505 1.00 30.27 324 GLY A O 1
ATOM 2531 N N . GLU A 1 325 ? 29.328 9.047 -62.258 1.00 27.92 325 GLU A N 1
ATOM 2532 C CA . GLU A 1 325 ? 28.974 8.471 -63.577 1.00 27.92 325 GLU A CA 1
ATOM 2533 C C . GLU A 1 325 ? 29.305 6.956 -63.626 1.00 27.92 325 GLU A C 1
ATOM 2535 O O . GLU A 1 325 ? 29.944 6.418 -62.723 1.00 27.92 325 GLU A O 1
ATOM 2540 N N . GLU A 1 326 ? 28.787 6.237 -64.629 1.00 32.34 326 GLU A N 1
ATOM 2541 C CA . GLU A 1 326 ? 28.866 4.767 -64.743 1.00 32.34 326 GLU A CA 1
ATOM 2542 C C . GLU A 1 326 ? 30.285 4.250 -65.075 1.00 32.34 326 GLU A C 1
ATOM 2544 O O . GLU A 1 326 ? 30.934 4.754 -65.992 1.00 32.34 326 GLU A O 1
ATOM 2549 N N . GLY A 1 327 ? 30.729 3.167 -64.421 1.00 27.39 327 GLY A N 1
ATOM 2550 C CA . GLY A 1 327 ? 31.986 2.483 -64.756 1.00 27.39 327 GLY A CA 1
ATOM 2551 C C . GLY A 1 327 ? 32.169 1.139 -64.041 1.00 27.39 327 GLY A C 1
ATOM 2552 O O . GLY A 1 327 ? 32.474 1.101 -62.856 1.00 27.39 327 GLY A O 1
ATOM 2553 N N . ASP A 1 328 ? 31.984 0.039 -64.773 1.00 31.31 328 ASP A N 1
ATOM 2554 C CA . ASP A 1 328 ? 32.298 -1.332 -64.343 1.00 31.31 328 ASP A CA 1
ATOM 2555 C C . ASP A 1 328 ? 33.792 -1.625 -64.558 1.00 31.31 328 ASP A C 1
ATOM 2557 O O . ASP A 1 328 ? 34.249 -1.559 -65.696 1.00 31.31 328 ASP A O 1
ATOM 2561 N N . GLU A 1 329 ? 34.530 -1.924 -63.485 1.00 28.48 329 GLU A N 1
ATOM 2562 C CA . GLU A 1 329 ? 35.696 -2.828 -63.428 1.00 28.48 329 GLU A CA 1
ATOM 2563 C C . GLU A 1 329 ? 36.186 -2.891 -61.961 1.00 28.48 329 GLU A C 1
ATOM 2565 O O . GLU A 1 329 ? 36.480 -1.864 -61.355 1.00 28.48 329 GLU A O 1
ATOM 2570 N N . GLY A 1 330 ? 36.243 -4.081 -61.351 1.00 29.69 330 GLY A N 1
ATOM 2571 C CA . GLY A 1 330 ? 36.793 -4.261 -59.991 1.00 29.69 330 GLY A CA 1
ATOM 2572 C C . GLY A 1 330 ? 38.269 -4.656 -60.017 1.00 29.69 330 GLY A C 1
ATOM 2573 O O . GLY A 1 330 ? 38.707 -5.114 -61.058 1.00 29.69 330 GLY A O 1
ATOM 2574 N N . TRP A 1 331 ? 39.002 -4.546 -58.902 1.00 27.14 331 TRP A N 1
ATOM 2575 C CA . TRP A 1 331 ? 40.240 -5.287 -58.559 1.00 27.14 331 TRP A CA 1
ATOM 2576 C C . TRP A 1 331 ? 40.525 -5.107 -57.051 1.00 27.14 331 TRP A C 1
ATOM 2578 O O . TRP A 1 331 ? 40.054 -4.146 -56.444 1.00 27.14 331 TRP A O 1
ATOM 2588 N N . GLU A 1 332 ? 41.233 -6.065 -56.453 1.00 27.14 332 GLU A N 1
ATOM 2589 C CA . GLU A 1 332 ? 41.501 -6.184 -55.009 1.00 27.14 332 GLU A CA 1
ATOM 2590 C C . GLU A 1 332 ? 42.799 -5.450 -54.569 1.00 27.14 332 GLU A C 1
ATOM 2592 O O . GLU A 1 332 ? 43.654 -5.150 -55.401 1.00 27.14 332 GLU A O 1
ATOM 2597 N N . ASP A 1 333 ? 42.931 -5.270 -53.246 1.00 26.38 333 ASP A N 1
ATOM 2598 C CA . ASP A 1 333 ? 44.165 -5.168 -52.433 1.00 26.38 333 ASP A CA 1
ATOM 2599 C C . ASP A 1 333 ? 44.989 -3.854 -52.255 1.00 26.38 333 ASP A C 1
ATOM 2601 O O . ASP A 1 333 ? 45.439 -3.196 -53.187 1.00 26.38 333 ASP A O 1
ATOM 2605 N N . GLU A 1 334 ? 45.243 -3.599 -50.957 1.00 26.39 334 GLU A N 1
ATOM 2606 C CA . GLU A 1 334 ? 46.459 -3.110 -50.257 1.00 26.39 334 GLU A CA 1
ATOM 2607 C C . GLU A 1 334 ? 47.058 -1.677 -50.429 1.00 26.39 334 GLU A C 1
ATOM 2609 O O . GLU A 1 334 ? 47.673 -1.331 -51.430 1.00 26.39 334 GLU A O 1
ATOM 2614 N N . ILE A 1 335 ? 46.970 -0.910 -49.320 1.00 27.83 335 ILE A N 1
ATOM 2615 C CA . ILE A 1 335 ? 48.020 -0.144 -48.581 1.00 27.83 335 ILE A CA 1
ATOM 2616 C C . ILE A 1 335 ? 49.083 0.678 -49.367 1.00 27.83 335 ILE A C 1
ATOM 2618 O O . ILE A 1 335 ? 49.954 0.094 -49.996 1.00 27.83 335 ILE A O 1
ATOM 2622 N N . GLU A 1 336 ? 49.140 2.012 -49.161 1.00 23.94 336 GLU A N 1
ATOM 2623 C CA . GLU A 1 336 ? 50.332 2.775 -48.671 1.00 23.94 336 GLU A CA 1
ATOM 2624 C C . GLU A 1 336 ? 50.116 4.314 -48.620 1.00 23.94 336 GLU A C 1
ATOM 2626 O O . GLU A 1 336 ? 49.207 4.863 -49.242 1.00 23.94 336 GLU A O 1
ATOM 2631 N N . MET A 1 337 ? 50.960 5.014 -47.846 1.00 26.08 337 MET A N 1
ATOM 2632 C CA . MET A 1 337 ? 50.905 6.460 -47.554 1.00 26.08 337 MET A CA 1
ATOM 2633 C C . MET A 1 337 ? 51.788 7.348 -48.476 1.00 26.08 337 MET A C 1
ATOM 2635 O O . MET A 1 337 ? 52.833 6.922 -48.959 1.00 26.08 337 MET A O 1
ATOM 2639 N N . ASP A 1 338 ? 51.439 8.649 -48.523 1.00 24.39 338 ASP A N 1
ATOM 2640 C CA . ASP A 1 338 ? 52.328 9.816 -48.253 1.00 24.39 338 ASP A CA 1
ATOM 2641 C C . ASP A 1 338 ? 52.754 10.846 -49.363 1.00 24.39 338 ASP A C 1
ATOM 2643 O O . ASP A 1 338 ? 53.018 10.528 -50.521 1.00 24.39 338 ASP A O 1
ATOM 2647 N N . LEU A 1 339 ? 52.921 12.109 -48.905 1.00 24.38 339 LEU A N 1
ATOM 2648 C CA . LEU A 1 339 ? 53.740 13.255 -49.405 1.00 24.38 339 LEU A CA 1
ATOM 2649 C C . LEU A 1 339 ? 53.271 14.314 -50.467 1.00 24.38 339 LEU A C 1
ATOM 2651 O O . LEU A 1 339 ? 53.707 14.331 -51.616 1.00 24.38 339 LEU A O 1
ATOM 2655 N N . VAL A 1 340 ? 52.604 15.379 -49.972 1.00 25.38 340 VAL A N 1
ATOM 2656 C CA . VAL A 1 340 ? 53.104 16.796 -49.841 1.00 25.38 340 VAL A CA 1
ATOM 2657 C C . VAL A 1 340 ? 53.567 17.656 -51.067 1.00 25.38 340 VAL A C 1
ATOM 2659 O O . VAL A 1 340 ? 54.682 17.485 -51.560 1.00 25.38 340 VAL A O 1
ATOM 2662 N N . SER A 1 341 ? 52.844 18.765 -51.393 1.00 23.72 341 SER A N 1
ATOM 2663 C CA . SER A 1 341 ? 53.350 20.190 -51.474 1.00 23.72 341 SER A CA 1
ATOM 2664 C C . SER A 1 341 ? 52.478 21.230 -52.242 1.00 23.72 341 SER A C 1
ATOM 2666 O O . SER A 1 341 ? 51.903 20.937 -53.283 1.00 23.72 341 SER A O 1
ATOM 2668 N N . ALA A 1 342 ? 52.485 22.495 -51.771 1.00 23.28 342 ALA A N 1
ATOM 2669 C CA . ALA A 1 342 ? 51.860 23.716 -52.359 1.00 23.28 342 ALA A CA 1
ATOM 2670 C C . ALA A 1 342 ? 52.831 24.472 -53.348 1.00 23.28 342 ALA A C 1
ATOM 2672 O O . ALA A 1 342 ? 53.830 23.829 -53.683 1.00 23.28 342 ALA A O 1
ATOM 2673 N N . PRO A 1 343 ? 52.689 25.764 -53.822 1.00 33.38 343 PRO A N 1
ATOM 2674 C CA . PRO A 1 343 ? 51.924 26.931 -53.285 1.00 33.38 343 PRO A CA 1
ATOM 2675 C C . PRO A 1 343 ? 51.336 28.017 -54.266 1.00 33.38 343 PRO A C 1
ATOM 2677 O O . PRO A 1 343 ? 51.705 28.102 -55.433 1.00 33.38 343 PRO A O 1
ATOM 2680 N N . GLY A 1 344 ? 50.588 29.005 -53.721 1.00 22.52 344 GLY A N 1
ATOM 2681 C CA . GLY A 1 344 ? 50.918 30.446 -53.919 1.00 22.52 344 GLY A CA 1
ATOM 2682 C C . GLY A 1 344 ? 49.899 31.458 -54.520 1.00 22.52 344 GLY A C 1
ATOM 2683 O O . GLY A 1 344 ? 49.448 31.294 -55.647 1.00 22.52 344 GLY A O 1
ATOM 2684 N N . GLY A 1 345 ? 49.706 32.605 -53.827 1.00 22.86 345 GLY A N 1
ATOM 2685 C CA . GLY A 1 345 ? 49.280 33.922 -54.384 1.00 22.86 345 GLY A CA 1
ATOM 2686 C C . GLY A 1 345 ? 47.884 34.441 -53.963 1.00 22.86 345 GLY A C 1
ATOM 2687 O O . GLY A 1 345 ? 46.884 33.964 -54.474 1.00 22.86 345 GLY A O 1
ATOM 2688 N N . GLU A 1 346 ? 47.744 35.320 -52.952 1.00 23.00 346 GLU A N 1
ATOM 2689 C CA . GLU A 1 346 ? 47.726 36.814 -53.036 1.00 23.00 346 GLU A CA 1
ATOM 2690 C C . GLU A 1 346 ? 46.463 37.446 -53.701 1.00 23.00 346 GLU A C 1
ATOM 2692 O O . GLU A 1 346 ? 46.043 37.002 -54.757 1.00 23.00 346 GLU A O 1
ATOM 2697 N N . SER A 1 347 ? 45.817 38.533 -53.220 1.00 23.05 347 SER A N 1
ATOM 2698 C CA . SER A 1 347 ? 46.094 39.466 -52.100 1.00 23.05 347 SER A CA 1
ATOM 2699 C C . SER A 1 347 ? 44.901 40.405 -51.752 1.00 23.05 347 SER A C 1
ATOM 2701 O O . SER A 1 347 ? 44.212 40.848 -52.662 1.00 23.05 347 SER A O 1
ATOM 2703 N N . SER A 1 348 ? 44.797 40.847 -50.477 1.00 24.70 348 SER A N 1
ATOM 2704 C CA . SER A 1 348 ? 44.281 42.169 -49.987 1.00 24.70 348 SER A CA 1
ATOM 2705 C C . SER A 1 348 ? 42.823 42.607 -50.359 1.00 24.70 348 SER A C 1
ATOM 2707 O O . SER A 1 348 ? 42.227 42.054 -51.261 1.00 24.70 348 SER A O 1
ATOM 2709 N N . SER A 1 349 ? 42.093 43.576 -49.776 1.00 24.91 349 SER A N 1
ATOM 2710 C CA . SER A 1 349 ? 42.292 44.723 -48.858 1.00 24.91 349 SER A CA 1
ATOM 2711 C C . SER A 1 349 ? 40.905 45.188 -48.316 1.00 24.91 349 SER A C 1
ATOM 2713 O O . SER A 1 349 ? 39.910 44.897 -48.966 1.00 24.91 349 SER A O 1
ATOM 2715 N N . LEU A 1 350 ? 40.691 46.003 -47.262 1.00 23.94 350 LEU A N 1
ATOM 2716 C CA . LEU A 1 350 ? 41.449 46.430 -46.063 1.00 23.94 350 LEU A CA 1
ATOM 2717 C C . LEU A 1 350 ? 40.509 47.247 -45.115 1.00 23.94 350 LEU A C 1
ATOM 2719 O O . LEU A 1 350 ? 40.002 48.276 -45.548 1.00 23.94 350 LEU A O 1
ATOM 2723 N N . LYS A 1 351 ? 40.469 46.910 -43.808 1.00 22.67 351 LYS A N 1
ATOM 2724 C CA . LYS A 1 351 ? 40.231 47.795 -42.621 1.00 22.67 351 LYS A CA 1
ATOM 2725 C C . LYS A 1 351 ? 38.806 48.363 -42.328 1.00 22.67 351 LYS A C 1
ATOM 2727 O O . LYS A 1 351 ? 38.164 48.875 -43.228 1.00 22.67 351 LYS A O 1
ATOM 2732 N N . ASN A 1 352 ? 38.222 48.244 -41.114 1.00 22.86 352 ASN A N 1
ATOM 2733 C CA . ASN A 1 352 ? 38.614 48.673 -39.731 1.00 22.86 352 ASN A CA 1
ATOM 2734 C C . ASN A 1 352 ? 38.330 50.176 -39.428 1.00 22.86 352 ASN A C 1
ATOM 2736 O O . ASN A 1 352 ? 38.407 50.950 -40.381 1.00 22.86 352 ASN A O 1
ATOM 2740 N N . PRO A 1 353 ? 38.162 50.650 -38.156 1.00 32.00 353 PRO A N 1
ATOM 2741 C CA . PRO A 1 353 ? 38.066 49.925 -36.861 1.00 32.00 353 PRO A CA 1
ATOM 2742 C C . PRO A 1 353 ? 37.091 50.533 -35.767 1.00 32.00 353 PRO A C 1
ATOM 2744 O O . PRO A 1 353 ? 36.710 51.692 -35.844 1.00 32.00 353 PRO A O 1
ATOM 2747 N N . VAL A 1 354 ? 36.787 49.761 -34.699 1.00 23.20 354 VAL A N 1
ATOM 2748 C CA . VAL A 1 354 ? 37.038 50.084 -33.247 1.00 23.20 354 VAL A CA 1
ATOM 2749 C C . VAL A 1 354 ? 36.222 51.178 -32.491 1.00 23.20 354 VAL A C 1
ATOM 2751 O O . VAL A 1 354 ? 36.436 52.360 -32.722 1.00 23.20 354 VAL A O 1
ATOM 2754 N N . VAL A 1 355 ? 35.478 50.720 -31.441 1.00 23.09 355 VAL A N 1
ATOM 2755 C CA . VAL A 1 355 ? 35.625 51.094 -29.981 1.00 23.09 355 VAL A CA 1
ATOM 2756 C C . VAL A 1 355 ? 35.096 52.480 -29.519 1.00 23.09 355 VAL A C 1
ATOM 2758 O O . VAL A 1 355 ? 35.173 53.440 -30.271 1.00 23.09 355 VAL A O 1
ATOM 2761 N N . GLU A 1 356 ? 34.568 52.717 -28.300 1.00 22.02 356 GLU A N 1
ATOM 2762 C CA . GLU A 1 356 ? 34.208 51.886 -27.119 1.00 22.02 356 GLU A CA 1
ATOM 2763 C C . GLU A 1 356 ? 33.337 52.694 -26.102 1.00 22.02 356 GLU A C 1
ATOM 2765 O O . GLU A 1 356 ? 33.456 53.913 -26.041 1.00 22.02 356 GLU A O 1
ATOM 2770 N N . VAL A 1 357 ? 32.565 51.971 -25.264 1.00 22.25 357 VAL A N 1
ATOM 2771 C CA . VAL A 1 357 ? 32.438 52.103 -23.776 1.00 22.25 357 VAL A CA 1
ATOM 2772 C C . VAL A 1 357 ? 31.713 53.297 -23.092 1.00 22.25 357 VAL A C 1
ATOM 2774 O O . VAL A 1 357 ? 32.093 54.454 -23.218 1.00 22.25 357 VAL A O 1
ATOM 2777 N N . GLU A 1 358 ? 30.760 52.904 -22.216 1.00 21.45 358 GLU A N 1
ATOM 2778 C CA . GLU A 1 358 ? 30.238 53.567 -20.987 1.00 21.45 358 GLU A CA 1
ATOM 2779 C C . GLU A 1 358 ? 29.454 54.912 -21.121 1.00 21.45 358 GLU A C 1
ATOM 2781 O O . GLU A 1 358 ? 29.542 55.612 -22.121 1.00 21.45 358 GLU A O 1
ATOM 2786 N N . ALA A 1 359 ? 28.582 55.330 -20.180 1.00 21.12 359 ALA A N 1
ATOM 2787 C CA . ALA A 1 359 ? 28.503 54.986 -18.752 1.00 21.12 359 ALA A CA 1
ATOM 2788 C C . ALA A 1 359 ? 27.130 55.289 -18.070 1.00 21.12 359 ALA A C 1
ATOM 2790 O O . ALA A 1 359 ? 26.426 56.202 -18.488 1.00 21.12 359 ALA A O 1
ATOM 2791 N N . VAL A 1 360 ? 26.870 54.603 -16.940 1.00 21.17 360 VAL A N 1
ATOM 2792 C CA . VAL A 1 360 ? 26.083 54.995 -15.728 1.00 21.17 360 VAL A CA 1
ATOM 2793 C C . VAL A 1 360 ? 24.578 55.370 -15.830 1.00 21.17 360 VAL A C 1
ATOM 2795 O O . VAL A 1 360 ? 24.208 56.461 -16.244 1.00 21.17 360 VAL A O 1
ATOM 2798 N N . ASP A 1 361 ? 23.736 54.450 -15.336 1.00 23.23 361 ASP A N 1
ATOM 2799 C CA . ASP A 1 361 ? 22.816 54.536 -14.165 1.00 23.23 361 ASP A CA 1
ATOM 2800 C C . ASP A 1 361 ? 22.191 55.889 -13.699 1.00 23.23 361 ASP A C 1
ATOM 2802 O O . ASP A 1 361 ? 22.871 56.910 -13.665 1.00 23.23 361 ASP A O 1
ATOM 2806 N N . MET A 1 362 ? 20.925 55.852 -13.220 1.00 23.28 362 MET A N 1
ATOM 2807 C CA . MET A 1 362 ? 20.387 56.523 -11.998 1.00 23.28 362 MET A CA 1
ATOM 2808 C C . MET A 1 362 ? 18.874 56.899 -12.001 1.00 23.28 362 MET A C 1
ATOM 2810 O O . MET A 1 362 ? 18.418 57.778 -12.728 1.00 23.28 362 MET A O 1
ATOM 2814 N N . THR A 1 363 ? 18.184 56.432 -10.947 1.00 22.61 363 THR A N 1
ATOM 2815 C CA . THR A 1 363 ? 17.144 57.123 -10.124 1.00 22.61 363 THR A CA 1
ATOM 2816 C C . THR A 1 363 ? 15.654 57.260 -10.516 1.00 22.61 363 THR A C 1
ATOM 2818 O O . THR A 1 363 ? 15.230 57.280 -11.662 1.00 22.61 363 THR A O 1
ATOM 2821 N N . SER A 1 364 ? 14.876 57.352 -9.429 1.00 25.41 364 SER A N 1
ATOM 2822 C CA . SER A 1 364 ? 13.422 57.364 -9.190 1.00 25.41 364 SER A CA 1
ATOM 2823 C C . SER A 1 364 ? 12.741 58.749 -9.154 1.00 25.41 364 SER A C 1
ATOM 2825 O O . SER A 1 364 ? 13.411 59.700 -8.755 1.00 25.41 364 SER A O 1
ATOM 2827 N N . ALA A 1 365 ? 11.405 58.805 -9.367 1.00 24.45 365 ALA A N 1
ATOM 2828 C CA . ALA A 1 365 ? 10.359 59.465 -8.523 1.00 24.45 365 ALA A CA 1
ATOM 2829 C C . ALA A 1 365 ? 9.121 60.016 -9.306 1.00 24.45 365 ALA A C 1
ATOM 2831 O O . ALA A 1 365 ? 9.307 60.581 -10.373 1.00 24.45 365 ALA A O 1
ATOM 2832 N N . GLU A 1 366 ? 7.903 59.836 -8.740 1.00 24.39 366 GLU A N 1
ATOM 2833 C CA . GLU A 1 366 ? 6.769 60.799 -8.498 1.00 24.39 366 GLU A CA 1
ATOM 2834 C C . GLU A 1 366 ? 6.323 61.848 -9.592 1.00 24.39 366 GLU A C 1
ATOM 2836 O O . GLU A 1 366 ? 7.143 62.296 -10.377 1.00 24.39 366 GLU A O 1
ATOM 2841 N N . VAL A 1 367 ? 5.076 62.377 -9.743 1.00 26.41 367 VAL A N 1
ATOM 2842 C CA . VAL A 1 367 ? 3.791 62.381 -8.973 1.00 26.41 367 VAL A CA 1
ATOM 2843 C C . VAL A 1 367 ? 2.591 63.005 -9.782 1.00 26.41 367 VAL A C 1
ATOM 2845 O O . VAL A 1 367 ? 2.841 63.757 -10.717 1.00 26.41 367 VAL A O 1
ATOM 2848 N N . GLU A 1 368 ? 1.325 62.756 -9.360 1.00 24.25 368 GLU A N 1
ATOM 2849 C CA . GLU A 1 368 ? 0.023 63.484 -9.615 1.00 24.25 368 GLU A CA 1
ATOM 2850 C C . GLU A 1 368 ? -0.566 63.715 -11.047 1.00 24.25 368 GLU A C 1
ATOM 2852 O O . GLU A 1 368 ? 0.150 63.801 -12.034 1.00 24.25 368 GLU A O 1
ATOM 2857 N N . GLY A 1 369 ? -1.898 63.869 -11.246 1.00 24.73 369 GLY A N 1
ATOM 2858 C CA . GLY A 1 369 ? -3.043 63.743 -10.313 1.00 24.73 369 GLY A CA 1
ATOM 2859 C C . GLY A 1 369 ? -4.414 64.282 -10.820 1.00 24.73 369 GLY A C 1
ATOM 2860 O O . GLY A 1 369 ? -4.489 64.855 -11.906 1.00 24.73 369 GLY A O 1
ATOM 2861 N N . ALA A 1 370 ? -5.439 64.163 -9.939 1.00 25.11 370 ALA A N 1
ATOM 2862 C CA . ALA A 1 370 ? -6.766 64.849 -9.904 1.00 25.11 370 ALA A CA 1
ATOM 2863 C C . ALA A 1 370 ? -7.900 64.362 -10.877 1.00 25.11 370 ALA A C 1
ATOM 2865 O O . ALA A 1 370 ? -7.596 64.007 -12.007 1.00 25.11 370 ALA A O 1
ATOM 2866 N N . VAL A 1 371 ? -9.230 64.360 -10.580 1.00 26.91 371 VAL A N 1
ATOM 2867 C CA . VAL A 1 371 ? -10.070 64.439 -9.334 1.00 26.91 371 VAL A CA 1
ATOM 2868 C C . VAL A 1 371 ? -11.581 64.149 -9.647 1.00 26.91 371 VAL A C 1
ATOM 2870 O O . VAL A 1 371 ? -11.928 64.142 -10.824 1.00 26.91 371 VAL A O 1
ATOM 2873 N N . ALA A 1 372 ? -12.467 64.038 -8.622 1.00 26.11 372 ALA A N 1
ATOM 2874 C CA . ALA A 1 372 ? -13.968 64.115 -8.661 1.00 26.11 372 ALA A CA 1
ATOM 2875 C C . ALA A 1 372 ? -14.752 62.871 -9.193 1.00 26.11 372 ALA A C 1
ATOM 2877 O O . ALA A 1 372 ? -14.171 62.094 -9.939 1.00 26.11 372 ALA A O 1
ATOM 2878 N N . THR A 1 373 ? -16.041 62.565 -8.896 1.00 23.56 373 THR A N 1
ATOM 2879 C CA . THR A 1 373 ? -17.124 62.970 -7.923 1.00 23.56 373 THR A CA 1
ATOM 2880 C C . THR A 1 373 ? -18.277 61.916 -8.016 1.00 23.56 373 THR A C 1
ATOM 2882 O O . THR A 1 373 ? -18.390 61.295 -9.066 1.00 23.56 373 THR A O 1
ATOM 2885 N N . GLU A 1 374 ? -19.214 61.639 -7.082 1.00 22.64 374 GLU A N 1
ATOM 2886 C CA . GLU A 1 374 ? -19.445 61.959 -5.647 1.00 22.64 374 GLU A CA 1
ATOM 2887 C C . GLU A 1 374 ? -20.418 60.909 -4.992 1.00 22.64 374 GLU A C 1
ATOM 2889 O O . GLU A 1 374 ? -20.580 59.817 -5.525 1.00 22.64 374 GLU A O 1
ATOM 2894 N N . ASN A 1 375 ? -21.051 61.211 -3.842 1.00 22.91 375 ASN A N 1
ATOM 2895 C CA . ASN A 1 375 ? -21.991 60.394 -3.015 1.00 22.91 375 ASN A CA 1
ATOM 2896 C C . ASN A 1 375 ? -23.100 61.345 -2.439 1.00 22.91 375 ASN A C 1
ATOM 2898 O O . ASN A 1 375 ? -23.054 62.520 -2.812 1.00 22.91 375 ASN A O 1
ATOM 2902 N N . PRO A 1 376 ? -24.002 61.029 -1.461 1.00 47.38 376 PRO A N 1
ATOM 2903 C CA . PRO A 1 376 ? -24.649 59.789 -0.955 1.00 47.38 376 PRO A CA 1
ATOM 2904 C C . PRO A 1 376 ? -26.205 59.969 -0.791 1.00 47.38 376 PRO A C 1
ATOM 2906 O O . PRO A 1 376 ? -26.769 60.901 -1.356 1.00 47.38 376 PRO A O 1
ATOM 2909 N N . ILE A 1 377 ? -26.903 59.162 0.040 1.00 22.56 377 ILE A N 1
ATOM 2910 C CA . ILE A 1 377 ? -27.864 59.616 1.098 1.00 22.56 377 ILE A CA 1
ATOM 2911 C C . ILE A 1 377 ? -28.259 58.450 2.038 1.00 22.56 377 ILE A C 1
ATOM 2913 O O . ILE A 1 377 ? -28.101 57.283 1.696 1.00 22.56 377 ILE A O 1
ATOM 2917 N N . SER A 1 378 ? -28.703 58.778 3.256 1.00 22.45 378 SER A N 1
ATOM 2918 C CA . SER A 1 378 ? -28.802 57.897 4.427 1.00 22.45 378 SER A CA 1
ATOM 2919 C C . SER A 1 378 ? -30.180 57.895 5.127 1.00 22.45 378 SER A C 1
ATOM 2921 O O . SER A 1 378 ? -30.943 58.849 4.994 1.00 22.45 378 SER A O 1
ATOM 2923 N N . ALA A 1 379 ? -30.378 56.890 6.001 1.00 24.45 379 ALA A N 1
ATOM 2924 C CA . ALA A 1 379 ? -30.794 57.031 7.416 1.00 24.45 379 ALA A CA 1
ATOM 2925 C C . ALA A 1 379 ? -32.167 56.491 7.911 1.00 24.45 379 ALA A C 1
ATOM 2927 O O . ALA A 1 379 ? -33.207 56.686 7.296 1.00 24.45 379 ALA A O 1
ATOM 2928 N N . GLN A 1 380 ? -32.104 56.002 9.167 1.00 23.75 380 GLN A N 1
ATOM 2929 C CA . GLN A 1 380 ? -33.138 55.912 10.227 1.00 23.75 380 GLN A CA 1
ATOM 2930 C C . GLN A 1 380 ? -34.161 54.752 10.232 1.00 23.75 380 GLN A C 1
ATOM 2932 O O . GLN A 1 380 ? -34.719 54.361 9.217 1.00 23.75 380 GLN A O 1
ATOM 2937 N N . GLY A 1 381 ? -34.435 54.249 11.446 1.00 23.00 381 GLY A N 1
ATOM 2938 C CA . GLY A 1 381 ? -35.461 53.246 11.781 1.00 23.00 381 GLY A CA 1
ATOM 2939 C C . GLY A 1 381 ? -36.030 53.476 13.195 1.00 23.00 381 GLY A C 1
ATOM 2940 O O . GLY A 1 381 ? -35.642 54.455 13.836 1.00 23.00 381 GLY A O 1
ATOM 2941 N N . ASN A 1 382 ? -36.939 52.612 13.685 1.00 22.28 382 ASN A N 1
ATOM 2942 C CA . ASN A 1 382 ? -37.361 52.566 15.104 1.00 22.28 382 ASN A CA 1
ATOM 2943 C C . ASN A 1 382 ? -38.249 51.342 15.481 1.00 22.28 382 ASN A C 1
ATOM 2945 O O . ASN A 1 382 ? -39.383 51.242 15.030 1.00 22.28 382 ASN A O 1
ATOM 2949 N N . VAL A 1 383 ? -37.733 50.470 16.358 1.00 23.19 383 VAL A N 1
ATOM 2950 C CA . VAL A 1 383 ? -38.329 49.925 17.612 1.00 23.19 383 VAL A CA 1
ATOM 2951 C C . VAL A 1 383 ? -39.858 49.616 17.715 1.00 23.19 383 VAL A C 1
ATOM 2953 O O . VAL A 1 383 ? -40.630 50.514 18.035 1.00 23.19 383 VAL A O 1
ATOM 2956 N N . SER A 1 384 ? -40.205 48.309 17.653 1.00 22.62 384 SER A N 1
ATOM 2957 C CA . SER A 1 384 ? -41.064 47.501 18.591 1.00 22.62 384 SER A CA 1
ATOM 2958 C C . SER A 1 384 ? -42.561 47.861 18.873 1.00 22.62 384 SER A C 1
ATOM 2960 O O . SER A 1 384 ? -42.991 48.976 18.606 1.00 22.62 384 SER A O 1
ATOM 2962 N N . PRO A 1 385 ? -43.345 47.019 19.606 1.00 39.88 385 PRO A N 1
ATOM 2963 C CA . PRO A 1 385 ? -43.617 45.568 19.449 1.00 39.88 385 PRO A CA 1
ATOM 2964 C C . PRO A 1 385 ? -45.123 45.176 19.612 1.00 39.88 385 PRO A C 1
ATOM 2966 O O . PRO A 1 385 ? -45.877 45.895 20.268 1.00 39.88 385 PRO A O 1
ATOM 2969 N N . SER A 1 386 ? -45.540 43.979 19.165 1.00 23.42 386 SER A N 1
ATOM 2970 C CA . SER A 1 386 ? -46.735 43.276 19.701 1.00 23.42 386 SER A CA 1
ATOM 2971 C C . SER A 1 386 ? -46.810 41.799 19.282 1.00 23.42 386 SER A C 1
ATOM 2973 O O . SER A 1 386 ? -46.771 41.506 18.090 1.00 23.42 386 SER A O 1
ATOM 2975 N N . GLU A 1 387 ? -46.984 40.899 20.252 1.00 29.23 387 GLU A N 1
ATOM 2976 C CA . GLU A 1 387 ? -47.379 39.496 20.049 1.00 29.23 387 GLU A CA 1
ATOM 2977 C C . GLU A 1 387 ? -48.901 39.396 19.827 1.00 29.23 387 GLU A C 1
ATOM 2979 O O . GLU A 1 387 ? -49.652 40.071 20.531 1.00 29.23 387 GLU A O 1
ATOM 2984 N N . GLU A 1 388 ? -49.360 38.513 18.936 1.00 24.89 388 GLU A N 1
ATOM 2985 C CA . GLU A 1 388 ? -50.659 37.830 19.062 1.00 24.89 388 GLU A CA 1
ATOM 2986 C C . GLU A 1 388 ? -50.663 36.556 18.188 1.00 24.89 388 GLU A C 1
ATOM 2988 O O . GLU A 1 388 ? -50.375 36.613 16.992 1.00 24.89 388 GLU A O 1
ATOM 2993 N N . ASP A 1 389 ? -50.963 35.398 18.790 1.00 31.17 389 ASP A N 1
ATOM 2994 C CA . ASP A 1 389 ? -51.088 34.112 18.088 1.00 31.17 389 ASP A CA 1
ATOM 2995 C C . ASP A 1 389 ? -52.222 34.153 17.047 1.00 31.17 389 ASP A C 1
ATOM 2997 O O . ASP A 1 389 ? -53.380 34.408 17.389 1.00 31.17 389 ASP A O 1
ATOM 3001 N N . SER A 1 390 ? -51.931 33.775 15.799 1.00 23.70 390 SER A N 1
ATOM 3002 C CA . SER A 1 390 ? -52.968 33.312 14.867 1.00 23.70 390 SER A CA 1
ATOM 3003 C C . SER A 1 390 ? -52.467 32.178 13.969 1.00 23.70 390 SER A C 1
ATOM 3005 O O . SER A 1 390 ? -51.750 32.375 12.993 1.00 23.70 390 SER A O 1
ATOM 3007 N N . ASP A 1 391 ? -52.884 30.961 14.316 1.00 38.34 391 ASP A N 1
ATOM 3008 C CA . ASP A 1 391 ? -52.804 29.780 13.458 1.00 38.34 391 ASP A CA 1
ATOM 3009 C C . ASP A 1 391 ? -53.865 29.891 12.350 1.00 38.34 391 ASP A C 1
ATOM 3011 O O . ASP A 1 391 ? -55.048 29.617 12.579 1.00 38.34 391 ASP A O 1
ATOM 3015 N N . SER A 1 392 ? -53.464 30.345 11.157 1.00 28.00 392 SER A N 1
ATOM 3016 C CA . SER A 1 392 ? -54.306 30.245 9.960 1.00 28.00 392 SER A CA 1
ATOM 3017 C C . SER A 1 392 ? -53.528 30.267 8.637 1.00 28.00 392 SER A C 1
ATOM 3019 O O . SER A 1 392 ? -53.357 31.316 8.026 1.00 28.00 392 SER A O 1
ATOM 3021 N N . GLY A 1 393 ? -53.211 29.073 8.131 1.00 34.44 393 GLY A N 1
ATOM 3022 C CA . GLY A 1 393 ? -53.571 28.710 6.755 1.00 34.44 393 GLY A CA 1
ATOM 3023 C C . GLY A 1 393 ? -52.783 29.304 5.584 1.00 34.44 393 GLY A C 1
ATOM 3024 O O . GLY A 1 393 ? -53.406 29.866 4.691 1.00 34.44 393 GLY A O 1
ATOM 3025 N N . GLU A 1 394 ? -51.481 29.028 5.505 1.00 28.03 394 GLU A N 1
ATOM 3026 C CA . GLU A 1 394 ? -50.687 29.083 4.263 1.00 28.03 394 GLU A CA 1
ATOM 3027 C C . GLU A 1 394 ? -49.672 27.918 4.272 1.00 28.03 394 GLU A C 1
ATOM 3029 O O . GLU A 1 394 ? -48.528 28.073 4.674 1.00 28.03 394 GLU A O 1
ATOM 3034 N N . SER A 1 395 ? -50.110 26.703 3.900 1.00 33.56 395 SER A N 1
ATOM 3035 C CA . SER A 1 395 ? -49.248 25.498 3.846 1.00 33.56 395 SER A CA 1
ATOM 3036 C C . SER A 1 395 ? -49.086 24.917 2.432 1.00 33.56 395 SER A C 1
ATOM 3038 O O . SER A 1 395 ? -48.796 23.730 2.291 1.00 33.56 395 SER A O 1
ATOM 3040 N N . GLY A 1 396 ? -49.365 25.715 1.396 1.00 29.08 396 GLY A N 1
ATOM 3041 C CA . GLY A 1 396 ? -49.153 25.335 -0.008 1.00 29.08 396 GLY A CA 1
ATOM 3042 C C . GLY A 1 396 ? -47.741 25.673 -0.491 1.00 29.08 396 GLY A C 1
ATOM 3043 O O . GLY A 1 396 ? -47.067 24.835 -1.080 1.00 29.08 396 GLY A O 1
ATOM 3044 N N . ASP A 1 397 ? -47.272 26.877 -0.163 1.00 28.47 397 ASP A N 1
ATOM 3045 C CA . ASP A 1 397 ? -46.106 27.485 -0.818 1.00 28.47 397 ASP A CA 1
ATOM 3046 C C . ASP A 1 397 ? -44.753 27.056 -0.196 1.00 28.47 397 ASP A C 1
ATOM 3048 O O . ASP A 1 397 ? -43.694 27.236 -0.803 1.00 28.47 397 ASP A O 1
ATOM 3052 N N . GLU A 1 398 ? -44.762 26.422 0.988 1.00 33.66 398 GLU A N 1
ATOM 3053 C CA . GLU A 1 398 ? -43.552 25.852 1.617 1.00 33.66 398 GLU A CA 1
ATOM 3054 C C . GLU A 1 398 ? -42.975 24.656 0.831 1.00 33.66 398 GLU A C 1
ATOM 3056 O O . GLU A 1 398 ? -41.781 24.373 0.927 1.00 33.66 398 GLU A O 1
ATOM 3061 N N . TRP A 1 399 ? -43.798 23.943 0.051 1.00 31.25 399 TRP A N 1
ATOM 3062 C CA . TRP A 1 399 ? -43.392 22.694 -0.610 1.00 31.25 399 TRP A CA 1
ATOM 3063 C C . TRP A 1 399 ? -42.653 22.956 -1.933 1.00 31.25 399 TRP A C 1
ATOM 3065 O O . TRP A 1 399 ? -41.678 22.271 -2.238 1.00 31.25 399 TRP A O 1
ATOM 3075 N N . GLU A 1 400 ? -43.034 23.996 -2.688 1.00 32.84 400 GLU A N 1
ATOM 3076 C CA . GLU A 1 400 ? -42.308 24.395 -3.907 1.00 32.84 400 GLU A CA 1
ATOM 3077 C C . GLU A 1 400 ? -40.919 24.976 -3.590 1.00 32.84 400 GLU A C 1
ATOM 3079 O O . GLU A 1 400 ? -39.968 24.769 -4.345 1.00 32.84 400 GLU A O 1
ATOM 3084 N N . THR A 1 401 ? -40.759 25.652 -2.445 1.00 34.94 401 THR A N 1
ATOM 3085 C CA . THR A 1 401 ? -39.448 26.173 -2.024 1.00 34.94 401 THR A CA 1
ATOM 3086 C C . THR A 1 401 ? -38.508 25.094 -1.486 1.00 34.94 401 THR A C 1
ATOM 3088 O O . THR A 1 401 ? -37.296 25.262 -1.605 1.00 34.94 401 THR A O 1
ATOM 3091 N N . GLN A 1 402 ? -39.006 23.967 -0.962 1.00 40.03 402 GLN A N 1
ATOM 3092 C CA . GLN A 1 402 ? -38.149 22.847 -0.540 1.00 40.03 402 GLN A CA 1
ATOM 3093 C C . GLN A 1 402 ? -37.395 22.205 -1.715 1.00 40.03 402 GLN A C 1
ATOM 3095 O O . GLN A 1 402 ? -36.183 21.998 -1.615 1.00 40.03 402 GLN A O 1
ATOM 3100 N N . SER A 1 403 ? -38.069 21.982 -2.850 1.00 41.12 403 SER A N 1
ATOM 3101 C CA . SER A 1 403 ? -37.489 21.292 -4.015 1.00 41.12 403 SER A CA 1
ATOM 3102 C C . SER A 1 403 ? -36.246 21.978 -4.600 1.00 41.12 403 SER A C 1
ATOM 3104 O O . SER A 1 403 ? -35.413 21.301 -5.192 1.00 41.12 403 SER A O 1
ATOM 3106 N N . LEU A 1 404 ? -36.099 23.300 -4.447 1.00 41.28 404 LEU A N 1
ATOM 3107 C CA . LEU A 1 404 ? -34.941 24.052 -4.955 1.00 41.28 404 LEU A CA 1
ATOM 3108 C C . LEU A 1 404 ? -33.705 23.982 -4.045 1.00 41.28 404 LEU A C 1
ATOM 3110 O O . LEU A 1 404 ? -32.597 24.257 -4.505 1.00 41.28 404 LEU A O 1
ATOM 3114 N N . TYR A 1 405 ? -33.878 23.644 -2.764 1.00 46.50 405 TYR A N 1
ATOM 3115 C CA . TYR A 1 405 ? -32.770 23.548 -1.809 1.00 46.50 405 TYR A CA 1
ATOM 3116 C C . TYR A 1 405 ? -32.343 22.104 -1.528 1.00 46.50 405 TYR A C 1
ATOM 3118 O O . TYR A 1 405 ? -31.177 21.906 -1.194 1.00 46.50 405 TYR A O 1
ATOM 3126 N N . GLU A 1 406 ? -33.214 21.098 -1.685 1.00 50.25 406 GLU A N 1
ATOM 3127 C CA . GLU A 1 406 ? -32.852 19.695 -1.414 1.00 50.25 406 GLU A CA 1
ATOM 3128 C C . GLU A 1 406 ? -31.690 19.186 -2.285 1.00 50.25 406 GLU A C 1
ATOM 3130 O O . GLU A 1 406 ? -30.756 18.592 -1.744 1.00 50.25 406 GLU A O 1
ATOM 3135 N N . ASP A 1 407 ? -31.654 19.534 -3.576 1.00 40.25 407 ASP A N 1
ATOM 3136 C CA . ASP A 1 407 ? -30.544 19.191 -4.486 1.00 40.25 407 ASP A CA 1
ATOM 3137 C C . ASP A 1 407 ? -29.214 19.903 -4.146 1.00 40.25 407 ASP A C 1
ATOM 3139 O O . ASP A 1 407 ? -28.146 19.506 -4.619 1.00 40.25 407 ASP A O 1
ATOM 3143 N N . ALA A 1 408 ? -29.250 20.953 -3.316 1.00 41.41 408 ALA A N 1
ATOM 3144 C CA . ALA A 1 408 ? -28.092 21.775 -2.958 1.00 41.41 408 ALA A CA 1
ATOM 3145 C C . ALA A 1 408 ? -27.546 21.517 -1.537 1.00 41.41 408 ALA A C 1
ATOM 3147 O O . ALA A 1 408 ? -26.527 22.107 -1.159 1.00 41.41 408 ALA A O 1
ATOM 3148 N N . ILE A 1 409 ? -28.185 20.659 -0.731 1.00 53.94 409 ILE A N 1
ATOM 3149 C CA . ILE A 1 409 ? -27.753 20.377 0.648 1.00 53.94 409 ILE A CA 1
ATOM 3150 C C . ILE A 1 409 ? -26.538 19.437 0.652 1.00 53.94 409 ILE A C 1
ATOM 3152 O O . ILE A 1 409 ? -26.650 18.214 0.558 1.00 53.94 409 ILE A O 1
ATOM 3156 N N . GLN A 1 410 ? -25.349 20.003 0.872 1.00 52.69 410 GLN A N 1
ATOM 3157 C CA . GLN A 1 410 ? -24.212 19.220 1.354 1.00 52.69 410 GLN A CA 1
ATOM 3158 C C . GLN A 1 410 ? -24.391 18.923 2.848 1.00 52.69 410 GLN A C 1
ATOM 3160 O O . GLN A 1 410 ? -24.370 19.821 3.694 1.00 52.69 410 GLN A O 1
ATOM 3165 N N . VAL A 1 411 ? -24.569 17.640 3.172 1.00 58.31 411 VAL A N 1
ATOM 3166 C CA . VAL A 1 411 ? -24.725 17.163 4.551 1.00 58.31 411 VAL A CA 1
ATOM 3167 C C . VAL A 1 411 ? -23.380 17.218 5.278 1.00 58.31 411 VAL A C 1
ATOM 3169 O O . VAL A 1 411 ? -22.497 16.392 5.039 1.00 58.31 411 VAL A O 1
ATOM 3172 N N . LEU A 1 412 ? -23.253 18.171 6.202 1.00 56.31 412 LEU A N 1
ATOM 3173 C CA . LEU A 1 412 ? -22.162 18.246 7.171 1.00 56.31 412 LEU A CA 1
ATOM 3174 C C . LEU A 1 412 ? -22.331 17.127 8.200 1.00 56.31 412 LEU A C 1
ATOM 3176 O O . LEU A 1 412 ? -23.342 17.051 8.904 1.00 56.31 412 LEU A O 1
ATOM 3180 N N . ARG A 1 413 ? -21.324 16.265 8.310 1.00 56.91 413 ARG A N 1
ATOM 3181 C CA . ARG A 1 413 ? -21.281 15.212 9.329 1.00 56.91 413 ARG A CA 1
ATOM 3182 C C . ARG A 1 413 ? -20.543 15.694 10.589 1.00 56.91 413 ARG A C 1
ATOM 3184 O O . ARG A 1 413 ? -19.717 16.604 10.557 1.00 56.91 413 ARG A O 1
ATOM 3191 N N . ASP A 1 414 ? -20.835 15.055 11.723 1.00 56.69 414 ASP A N 1
ATOM 3192 C CA . ASP A 1 414 ? -20.275 15.398 13.046 1.00 56.69 414 ASP A CA 1
ATOM 3193 C C . ASP A 1 414 ? -18.756 15.113 13.181 1.00 56.69 414 ASP A C 1
ATOM 3195 O O . ASP A 1 414 ? -18.150 15.437 14.204 1.00 56.69 414 ASP A O 1
ATOM 3199 N N . ASP A 1 415 ? -18.139 14.482 12.178 1.00 47.97 415 ASP A N 1
ATOM 3200 C CA . ASP A 1 415 ? -16.689 14.333 11.998 1.00 47.97 415 ASP A CA 1
ATOM 3201 C C . ASP A 1 415 ? -16.057 15.649 11.494 1.00 47.97 415 ASP A C 1
ATOM 3203 O O . ASP A 1 415 ? -15.108 16.144 12.098 1.00 47.97 415 ASP A O 1
ATOM 3207 N N . GLN A 1 416 ? -16.640 16.277 10.471 1.00 51.62 416 GLN A N 1
ATOM 3208 C CA . GLN A 1 416 ? -16.156 17.510 9.836 1.00 51.62 416 GLN A CA 1
ATOM 3209 C C . GLN A 1 416 ? -16.197 18.729 10.778 1.00 51.62 416 GLN A C 1
ATOM 3211 O O . GLN A 1 416 ? -15.340 19.609 10.694 1.00 51.62 416 GLN A O 1
ATOM 3216 N N . LEU A 1 417 ? -17.128 18.752 11.741 1.00 56.53 417 LEU A N 1
ATOM 3217 C CA . LEU A 1 417 ? -17.198 19.781 12.794 1.00 56.53 417 LEU A CA 1
ATOM 3218 C C . LEU A 1 417 ? -16.098 19.648 13.873 1.00 56.53 417 LEU A C 1
ATOM 3220 O O . LEU A 1 417 ? -15.969 20.528 14.726 1.00 56.53 417 LEU A O 1
ATOM 3224 N N . ARG A 1 418 ? -15.306 18.561 13.880 1.00 52.03 418 ARG A N 1
ATOM 3225 C CA . ARG A 1 418 ? -14.208 18.352 14.852 1.00 52.03 418 ARG A CA 1
ATOM 3226 C C . ARG A 1 418 ? -12.890 18.983 14.428 1.00 52.03 418 ARG A C 1
ATOM 3228 O O . ARG A 1 418 ? -12.057 19.252 15.286 1.00 52.03 418 ARG A O 1
ATOM 3235 N N . GLU A 1 419 ? -12.680 19.166 13.128 1.00 45.72 419 GLU A N 1
ATOM 3236 C CA . GLU A 1 419 ? -11.366 19.526 12.579 1.00 45.72 419 GLU A CA 1
ATOM 3237 C C . GLU A 1 419 ? -11.200 21.035 12.333 1.00 45.72 419 GLU A C 1
ATOM 3239 O O . GLU A 1 419 ? -10.111 21.482 11.986 1.00 45.72 419 GLU A O 1
ATOM 3244 N N . GLY A 1 420 ? -12.257 21.838 12.522 1.00 50.44 420 GLY A N 1
ATOM 3245 C CA . GLY A 1 420 ? -12.208 23.298 12.339 1.00 50.44 420 GLY A CA 1
ATOM 3246 C C . GLY A 1 420 ? -11.963 23.747 10.891 1.00 50.44 420 GLY A C 1
ATOM 3247 O O . GLY A 1 420 ? -11.607 24.897 10.658 1.00 50.44 420 GLY A O 1
ATOM 3248 N N . VAL A 1 421 ? -12.147 22.841 9.924 1.00 50.66 421 VAL A N 1
ATOM 3249 C CA . VAL A 1 421 ? -11.816 23.017 8.496 1.00 50.66 421 VAL A CA 1
ATOM 3250 C C . VAL A 1 421 ? -12.711 24.049 7.793 1.00 50.66 421 VAL A C 1
ATOM 3252 O O . VAL A 1 421 ? -12.326 24.592 6.761 1.00 50.66 421 VAL A O 1
ATOM 3255 N N . VAL A 1 422 ? -13.889 24.349 8.349 1.00 57.50 422 VAL A N 1
ATOM 3256 C CA . VAL A 1 422 ? -14.871 25.280 7.773 1.00 57.50 422 VAL A CA 1
ATOM 3257 C C . VAL A 1 422 ? -14.882 26.598 8.567 1.00 57.50 422 VAL A C 1
ATOM 3259 O O . VAL A 1 422 ? -15.256 26.582 9.744 1.00 57.50 422 VAL A O 1
ATOM 3262 N N . PRO A 1 423 ? -14.518 27.745 7.958 1.00 57.81 423 PRO A N 1
ATOM 3263 C CA . PRO A 1 423 ? -14.648 29.058 8.591 1.00 57.81 423 PRO A CA 1
ATOM 3264 C C . PRO A 1 423 ? -16.096 29.363 9.013 1.00 57.81 423 PRO A C 1
ATOM 3266 O O . PRO A 1 423 ? -17.045 29.019 8.312 1.00 57.81 423 PRO A O 1
ATOM 3269 N N . ASP A 1 424 ? -16.264 30.030 10.157 1.00 60.72 424 ASP A N 1
ATOM 3270 C CA . ASP A 1 424 ? -17.551 30.400 10.782 1.00 60.72 424 ASP A CA 1
ATOM 3271 C C . ASP A 1 424 ? -18.498 29.247 11.198 1.00 60.72 424 ASP A C 1
ATOM 3273 O O . ASP A 1 424 ? -19.628 29.511 11.619 1.00 60.72 424 ASP A O 1
ATOM 3277 N N . ALA A 1 425 ? -18.076 27.980 11.132 1.00 71.38 425 ALA A N 1
ATOM 3278 C CA . ALA A 1 425 ? -18.905 26.848 11.558 1.00 71.38 425 ALA A CA 1
ATOM 3279 C C . ALA A 1 425 ? -19.050 26.725 13.094 1.00 71.38 425 ALA A C 1
ATOM 3281 O O . ALA A 1 425 ? -18.244 27.237 13.875 1.00 71.38 425 ALA A O 1
ATOM 3282 N N . CYS A 1 426 ? -20.089 26.015 13.544 1.00 71.19 426 CYS A N 1
ATOM 3283 C CA . CYS A 1 426 ? -20.230 25.572 14.935 1.00 71.19 426 CYS A CA 1
ATOM 3284 C C . CYS A 1 426 ? -19.176 24.525 15.306 1.00 71.19 426 CYS A C 1
ATOM 3286 O O . CYS A 1 426 ? -18.851 23.645 14.510 1.00 71.19 426 CYS A O 1
ATOM 3288 N N . THR A 1 427 ? -18.719 24.549 16.558 1.00 74.44 427 THR A N 1
ATOM 3289 C CA . THR A 1 427 ? -17.988 23.400 17.114 1.00 74.44 427 THR A CA 1
ATOM 3290 C C . THR A 1 427 ? -18.946 22.234 17.370 1.00 74.44 427 THR A C 1
ATOM 3292 O O . THR A 1 427 ? -20.157 22.425 17.513 1.00 74.44 427 THR A O 1
ATOM 3295 N N . LEU A 1 428 ? -18.424 21.007 17.466 1.00 69.69 428 LEU A N 1
ATOM 3296 C CA . LEU A 1 428 ? -19.257 19.833 17.751 1.00 69.69 428 LEU A CA 1
ATOM 3297 C C . LEU A 1 428 ? -20.031 19.956 19.082 1.00 69.69 428 LEU A C 1
ATOM 3299 O O . LEU A 1 428 ? -21.200 19.577 19.148 1.00 69.69 428 LEU A O 1
ATOM 3303 N N . ASP A 1 429 ? -19.415 20.520 20.124 1.00 70.44 429 ASP A N 1
ATOM 3304 C CA . ASP A 1 429 ? -20.070 20.709 21.425 1.00 70.44 429 ASP A CA 1
ATOM 3305 C C . ASP A 1 429 ? -21.169 21.783 21.370 1.00 70.44 429 ASP A C 1
ATOM 3307 O O . ASP A 1 429 ? -22.244 21.594 21.947 1.00 70.44 429 ASP A O 1
ATOM 3311 N N . GLU A 1 430 ? -20.951 22.875 20.622 1.00 76.81 430 GLU A N 1
ATOM 3312 C CA . GLU A 1 430 ? -21.995 23.862 20.314 1.00 76.81 430 GLU A CA 1
ATOM 3313 C C . GLU A 1 430 ? -23.156 23.204 19.551 1.00 76.81 430 GLU A C 1
ATOM 3315 O O . GLU A 1 430 ? -24.315 23.362 19.934 1.00 76.81 430 GLU A O 1
ATOM 3320 N N . ALA A 1 431 ? -22.862 22.414 18.513 1.00 76.31 431 ALA A N 1
ATOM 3321 C CA . ALA A 1 431 ? -23.869 21.727 17.708 1.00 76.31 431 ALA A CA 1
ATOM 3322 C C . ALA A 1 431 ? -24.728 20.766 18.549 1.00 76.31 431 ALA A C 1
ATOM 3324 O O . ALA A 1 431 ? -25.958 20.827 18.499 1.00 76.31 431 ALA A O 1
ATOM 3325 N N . ILE A 1 432 ? -24.107 19.934 19.392 1.00 74.88 432 ILE A N 1
ATOM 3326 C CA . ILE A 1 432 ? -24.818 19.033 20.313 1.00 74.88 432 ILE A CA 1
ATOM 3327 C C . ILE A 1 432 ? -25.680 19.830 21.305 1.00 74.88 432 ILE A C 1
ATOM 3329 O O . ILE A 1 432 ? -26.828 19.451 21.564 1.00 74.88 432 ILE A O 1
ATOM 3333 N N . ALA A 1 433 ? -25.170 20.945 21.838 1.00 77.75 433 ALA A N 1
ATOM 3334 C CA . ALA A 1 433 ? -25.925 21.807 22.742 1.00 77.75 433 ALA A CA 1
ATOM 3335 C C . ALA A 1 433 ? -27.148 22.440 22.054 1.00 77.75 433 ALA A C 1
ATOM 3337 O O . ALA A 1 433 ? -28.240 22.411 22.625 1.00 77.75 433 ALA A O 1
ATOM 3338 N N . PHE A 1 434 ? -27.008 22.939 20.820 1.00 81.00 434 PHE A N 1
ATOM 3339 C CA . PHE A 1 434 ? -28.113 23.517 20.050 1.00 81.00 434 PHE A CA 1
ATOM 3340 C C . PHE A 1 434 ? -29.167 22.474 19.659 1.00 81.00 434 PHE A C 1
ATOM 3342 O O . PHE A 1 434 ? -30.352 22.707 19.901 1.00 81.00 434 PHE A O 1
ATOM 3349 N N . ARG A 1 435 ? -28.768 21.293 19.163 1.00 78.56 435 ARG A N 1
ATOM 3350 C CA . ARG A 1 435 ? -29.693 20.177 18.863 1.00 78.56 435 ARG A CA 1
ATOM 3351 C C . ARG A 1 435 ? -30.481 19.748 20.105 1.00 78.56 435 ARG A C 1
ATOM 3353 O O . ARG A 1 435 ? -31.700 19.579 20.053 1.00 78.56 435 ARG A O 1
ATOM 3360 N N . LYS A 1 436 ? -29.812 19.641 21.261 1.00 76.50 436 LYS A N 1
ATOM 3361 C CA . LYS A 1 436 ? -30.469 19.335 22.542 1.00 76.50 436 LYS A CA 1
ATOM 3362 C C . LYS A 1 436 ? -31.429 20.449 22.970 1.00 76.50 436 LYS A C 1
ATOM 3364 O O . LYS A 1 436 ? -32.566 20.151 23.327 1.00 76.50 436 LYS A O 1
ATOM 3369 N N . ARG A 1 437 ? -31.004 21.716 22.898 1.00 78.12 437 ARG A N 1
ATOM 3370 C CA . ARG A 1 437 ? -31.825 22.879 23.272 1.00 78.12 437 ARG A CA 1
ATOM 3371 C C . ARG A 1 437 ? -33.079 22.985 22.406 1.00 78.12 437 ARG A C 1
ATOM 3373 O O . ARG A 1 437 ? -34.162 23.152 22.957 1.00 78.12 437 ARG A O 1
ATOM 3380 N N . LEU A 1 438 ? -32.959 22.794 21.091 1.00 80.31 438 LEU A N 1
ATOM 3381 C CA . LEU A 1 438 ? -34.081 22.773 20.148 1.00 80.31 438 LEU A CA 1
ATOM 3382 C C . LEU A 1 438 ? -35.160 21.748 20.550 1.00 80.31 438 LEU A C 1
ATOM 3384 O O . LEU A 1 438 ? -36.355 22.039 20.483 1.00 80.31 438 LEU A O 1
ATOM 3388 N N . HIS A 1 439 ? -34.762 20.561 21.014 1.00 72.69 439 HIS A N 1
ATOM 3389 C CA . HIS A 1 439 ? -35.704 19.562 21.524 1.00 72.69 439 HIS A CA 1
ATOM 3390 C C . HIS A 1 439 ? -36.281 19.881 22.917 1.00 72.69 439 HIS A C 1
ATOM 3392 O O . HIS A 1 439 ? -37.343 19.354 23.244 1.00 72.69 439 HIS A O 1
ATOM 3398 N N . GLU A 1 440 ? -35.610 20.703 23.730 1.00 74.75 440 GLU A N 1
ATOM 3399 C CA . GLU A 1 440 ? -36.071 21.111 25.067 1.00 74.75 440 GLU A CA 1
ATOM 3400 C C . GLU A 1 440 ? -37.080 22.271 25.030 1.00 74.75 440 GLU A C 1
ATOM 3402 O O . GLU A 1 440 ? -38.048 22.234 25.787 1.00 74.75 440 GLU A O 1
ATOM 3407 N N . VAL A 1 441 ? -36.875 23.284 24.172 1.00 77.94 441 VAL A N 1
ATOM 3408 C CA . VAL A 1 441 ? -37.751 24.479 24.098 1.00 77.94 441 VAL A CA 1
ATOM 3409 C C . VAL A 1 441 ? -38.719 24.490 22.911 1.00 77.94 441 VAL A C 1
ATOM 3411 O O . VAL A 1 441 ? -39.711 25.212 22.943 1.00 77.94 441 VAL A O 1
ATOM 3414 N N . GLY A 1 442 ? -38.484 23.665 21.886 1.00 71.19 442 GLY A N 1
ATOM 3415 C CA . GLY A 1 442 ? -39.291 23.638 20.663 1.00 71.19 442 GLY A CA 1
ATOM 3416 C C . GLY A 1 442 ? -38.887 24.704 19.635 1.00 71.19 442 GLY A C 1
ATOM 3417 O O . GLY A 1 442 ? -38.143 25.634 19.936 1.00 71.19 442 GLY A O 1
ATOM 3418 N N . LYS A 1 443 ? -39.370 24.552 18.392 1.00 78.62 443 LYS A N 1
ATOM 3419 C CA . LYS A 1 443 ? -38.898 25.328 17.227 1.00 78.62 443 LYS A CA 1
ATOM 3420 C C . LYS A 1 443 ? -38.987 26.851 17.411 1.00 78.62 443 LYS A C 1
ATOM 3422 O O . LYS A 1 443 ? -37.990 27.532 17.207 1.00 78.62 443 LYS A O 1
ATOM 3427 N N . ALA A 1 444 ? -40.153 27.372 17.806 1.00 72.88 444 ALA A N 1
ATOM 3428 C CA . ALA A 1 444 ? -40.399 28.817 17.880 1.00 72.88 444 ALA A CA 1
ATOM 3429 C C . ALA A 1 444 ? -39.515 29.501 18.940 1.00 72.88 444 ALA A C 1
ATOM 3431 O O . ALA A 1 444 ? -38.730 30.388 18.613 1.00 72.88 444 ALA A O 1
ATOM 3432 N N . ALA A 1 445 ? -39.549 29.004 20.182 1.00 78.00 445 ALA A N 1
ATOM 3433 C CA . ALA A 1 445 ? -38.723 29.525 21.271 1.00 78.00 445 ALA A CA 1
ATOM 3434 C C . ALA A 1 445 ? -37.214 29.354 21.010 1.00 78.00 445 ALA A C 1
ATOM 3436 O O . ALA A 1 445 ? -36.421 30.183 21.441 1.00 78.00 445 ALA A O 1
ATOM 3437 N N . PHE A 1 446 ? -36.793 28.312 20.281 1.00 84.62 446 PHE A N 1
ATOM 3438 C CA . PHE A 1 446 ? -35.391 28.148 19.888 1.00 84.62 446 PHE A CA 1
ATOM 3439 C C . PHE A 1 446 ? -34.929 29.250 18.920 1.00 84.62 446 PHE A C 1
ATOM 3441 O O . PHE A 1 446 ? -33.865 29.838 19.124 1.00 84.62 446 PHE A O 1
ATOM 3448 N N . VAL A 1 447 ? -35.726 29.546 17.887 1.00 80.56 447 VAL A N 1
ATOM 3449 C CA . VAL A 1 447 ? -35.439 30.612 16.910 1.00 80.56 447 VAL A CA 1
ATOM 3450 C C . VAL A 1 447 ? -35.410 31.983 17.591 1.00 80.56 447 VAL A C 1
ATOM 3452 O O . VAL A 1 447 ? -34.513 32.784 17.328 1.00 80.56 447 VAL A O 1
ATOM 3455 N N . GLU A 1 448 ? -36.323 32.227 18.531 1.00 75.62 448 GLU A N 1
ATOM 3456 C CA . GLU A 1 448 ? -36.359 33.461 19.319 1.00 75.62 448 GLU A CA 1
ATOM 3457 C C . GLU A 1 448 ? -35.163 33.593 20.286 1.00 75.62 448 GLU A C 1
ATOM 3459 O O . GLU A 1 448 ? -34.556 34.659 20.390 1.00 75.62 448 GLU A O 1
ATOM 3464 N N . GLU A 1 449 ? -34.766 32.514 20.974 1.00 79.38 449 GLU A N 1
ATOM 3465 C CA . GLU A 1 449 ? -33.623 32.528 21.900 1.00 79.38 449 GLU A CA 1
ATOM 3466 C C . GLU A 1 449 ? -32.265 32.721 21.203 1.00 79.38 449 GLU A C 1
ATOM 3468 O O . GLU A 1 449 ? -31.319 33.175 21.863 1.00 79.38 449 GLU A O 1
ATOM 3473 N N . THR A 1 450 ? -32.146 32.355 19.921 1.00 80.44 450 THR A N 1
ATOM 3474 C CA . THR A 1 450 ? -30.872 32.319 19.177 1.00 80.44 450 THR A CA 1
ATOM 3475 C C . THR A 1 450 ? -30.741 33.418 18.122 1.00 80.44 450 THR A C 1
ATOM 3477 O O . THR A 1 450 ? -29.783 34.190 18.198 1.00 80.44 450 THR A O 1
ATOM 3480 N N . ILE A 1 451 ? -31.694 33.514 17.188 1.00 78.06 451 ILE A N 1
ATOM 3481 C CA . ILE A 1 451 ? -31.637 34.423 16.032 1.00 78.06 451 ILE A CA 1
ATOM 3482 C C . ILE A 1 451 ? -32.200 35.796 16.399 1.00 78.06 451 ILE A C 1
ATOM 3484 O O . ILE A 1 451 ? -31.507 36.795 16.262 1.00 78.06 451 ILE A O 1
ATOM 3488 N N . ALA A 1 452 ? -33.415 35.866 16.958 1.00 71.69 452 ALA A N 1
ATOM 3489 C CA . ALA A 1 452 ? -34.072 37.150 17.261 1.00 71.69 452 ALA A CA 1
ATOM 3490 C C . ALA A 1 452 ? -33.378 37.980 18.367 1.00 71.69 452 ALA A C 1
ATOM 3492 O O . ALA A 1 452 ? -33.768 39.115 18.637 1.00 71.69 452 ALA A O 1
ATOM 3493 N N . GLN A 1 453 ? -32.365 37.410 19.026 1.00 74.69 453 GLN A N 1
ATOM 3494 C CA . GLN A 1 453 ? -31.528 38.060 20.039 1.00 74.69 453 GLN A CA 1
ATOM 3495 C C . GLN A 1 453 ? -30.071 38.265 19.566 1.00 74.69 453 GLN A C 1
ATOM 3497 O O . GLN A 1 453 ? -29.210 38.521 20.408 1.00 74.69 453 GLN A O 1
ATOM 3502 N N . ASP A 1 454 ? -29.789 38.111 18.263 1.00 64.94 454 ASP A N 1
ATOM 3503 C CA . ASP A 1 454 ? -28.468 38.261 17.619 1.00 64.94 454 ASP A CA 1
ATOM 3504 C C . ASP A 1 454 ? -27.327 37.485 18.316 1.00 64.94 454 ASP A C 1
ATOM 3506 O O . ASP A 1 454 ? -26.167 37.906 18.329 1.00 64.94 454 ASP A O 1
ATOM 3510 N N . LYS A 1 455 ? -27.627 36.333 18.937 1.00 71.44 455 LYS A N 1
ATOM 3511 C CA . LYS A 1 455 ? -26.613 35.554 19.676 1.00 71.44 455 LYS A CA 1
ATOM 3512 C C . LYS A 1 455 ? -25.780 34.658 18.772 1.00 71.44 455 LYS A C 1
ATOM 3514 O O . LYS A 1 455 ? -24.628 34.374 19.096 1.00 71.44 455 LYS A O 1
ATOM 3519 N N . VAL A 1 456 ? -26.384 34.147 17.700 1.00 78.69 456 VAL A N 1
ATOM 3520 C CA . VAL A 1 456 ? -25.766 33.221 16.746 1.00 78.69 456 VAL A CA 1
ATOM 3521 C C . VAL A 1 456 ? -26.359 33.495 15.369 1.00 78.69 456 VAL A C 1
ATOM 3523 O O . VAL A 1 456 ? -27.579 33.557 15.241 1.00 78.69 456 VAL A O 1
ATOM 3526 N N . THR A 1 457 ? -25.510 33.628 14.352 1.00 80.75 457 THR A N 1
ATOM 3527 C CA . THR A 1 457 ? -25.949 33.830 12.966 1.00 80.75 457 THR A CA 1
ATOM 3528 C C . THR A 1 457 ? -26.645 32.590 12.407 1.00 80.75 457 THR A C 1
ATOM 3530 O O . THR A 1 457 ? -26.285 31.452 12.737 1.00 80.75 457 THR A O 1
ATOM 3533 N N . ALA A 1 458 ? -27.613 32.795 11.516 1.00 78.06 458 ALA A N 1
ATOM 3534 C CA . ALA A 1 458 ? -28.307 31.734 10.801 1.00 78.06 458 ALA A CA 1
ATOM 3535 C C . ALA A 1 458 ? -27.320 30.868 9.998 1.00 78.06 458 ALA A C 1
ATOM 3537 O O . ALA A 1 458 ? -27.392 29.640 10.084 1.00 78.06 458 ALA A O 1
ATOM 3538 N N . LYS A 1 459 ? -26.316 31.477 9.339 1.00 79.12 459 LYS A N 1
ATOM 3539 C CA . LYS A 1 459 ? -25.201 30.751 8.688 1.00 79.12 459 LYS A CA 1
ATOM 3540 C C . LYS A 1 459 ? -24.524 29.752 9.642 1.00 79.12 459 LYS A C 1
ATOM 3542 O O . LYS A 1 459 ? -24.323 28.591 9.277 1.00 79.12 459 LYS A O 1
ATOM 3547 N N . LYS A 1 460 ? -24.195 30.170 10.873 1.00 80.38 460 LYS A N 1
ATOM 3548 C CA . LYS A 1 460 ? -23.529 29.308 11.865 1.00 80.38 460 LYS A CA 1
ATOM 3549 C C . LYS A 1 460 ? -24.479 28.221 12.390 1.00 80.38 460 LYS A C 1
ATOM 3551 O O . LYS A 1 460 ? -24.074 27.062 12.499 1.00 80.38 460 LYS A O 1
ATOM 3556 N N . LEU A 1 461 ? -25.753 28.542 12.629 1.00 81.31 461 LEU A N 1
ATOM 3557 C CA . LEU A 1 461 ? -26.763 27.558 13.042 1.00 81.31 461 LEU A CA 1
ATOM 3558 C C . LEU A 1 461 ? -27.033 26.478 11.979 1.00 81.31 461 LEU A C 1
ATOM 3560 O O . LEU A 1 461 ? -27.209 25.323 12.359 1.00 81.31 461 LEU A O 1
ATOM 3564 N N . CYS A 1 462 ? -26.988 26.783 10.677 1.00 79.62 462 CYS A N 1
ATOM 3565 C CA . CYS A 1 462 ? -27.103 25.760 9.622 1.00 79.62 462 CYS A CA 1
ATOM 3566 C C . CYS A 1 462 ? -26.064 24.639 9.801 1.00 79.62 462 CYS A C 1
ATOM 3568 O O . CYS A 1 462 ? -26.414 23.456 9.788 1.00 79.62 462 CYS A O 1
ATOM 3570 N N . THR A 1 463 ? -24.809 25.005 10.094 1.00 80.00 463 THR A N 1
ATOM 3571 C CA . THR A 1 463 ? -23.739 24.023 10.349 1.00 80.00 463 THR A CA 1
ATOM 3572 C C . THR A 1 463 ? -23.989 23.199 11.618 1.00 80.00 463 THR A C 1
ATOM 3574 O O . THR A 1 463 ? -23.699 22.004 11.640 1.00 80.00 463 THR A O 1
ATOM 3577 N N . ALA A 1 464 ? -24.619 23.782 12.648 1.00 78.44 464 ALA A N 1
ATOM 3578 C CA . ALA A 1 464 ? -25.017 23.063 13.862 1.00 78.44 464 ALA A CA 1
ATOM 3579 C C . ALA A 1 464 ? -26.020 21.933 13.569 1.00 78.44 464 ALA A C 1
ATOM 3581 O O . ALA A 1 464 ? -25.959 20.869 14.187 1.00 78.44 464 ALA A O 1
ATOM 3582 N N . PHE A 1 465 ? -26.914 22.139 12.600 1.00 78.31 465 PHE A N 1
ATOM 3583 C CA . PHE A 1 465 ? -27.917 21.163 12.165 1.00 78.31 465 PHE A CA 1
ATOM 3584 C C . PHE A 1 465 ? -27.449 20.260 11.010 1.00 78.31 465 PHE A C 1
ATOM 3586 O O . PHE A 1 465 ? -28.246 19.499 10.470 1.00 78.31 465 PHE A O 1
ATOM 3593 N N . GLY A 1 466 ? -26.154 20.280 10.674 1.00 69.19 466 GLY A N 1
ATOM 3594 C CA . GLY A 1 466 ? -25.568 19.371 9.685 1.00 69.19 466 GLY A CA 1
ATOM 3595 C C . GLY A 1 466 ? -25.820 19.771 8.229 1.00 69.19 466 GLY A C 1
ATOM 3596 O O . GLY A 1 466 ? -25.735 18.920 7.349 1.00 69.19 466 GLY A O 1
ATOM 3597 N N . ILE A 1 467 ? -26.104 21.048 7.956 1.00 76.56 467 ILE A N 1
ATOM 3598 C CA . ILE A 1 467 ? -26.204 21.585 6.593 1.00 76.56 467 ILE A CA 1
ATOM 3599 C C . ILE A 1 467 ? -25.035 22.535 6.334 1.00 76.56 467 ILE A C 1
ATOM 3601 O O . ILE A 1 467 ? -24.858 23.524 7.050 1.00 76.56 467 ILE A O 1
ATOM 3605 N N . MET A 1 468 ? -24.240 22.254 5.299 1.00 74.00 468 MET A N 1
ATOM 3606 C CA . MET A 1 468 ? -23.285 23.228 4.774 1.00 74.00 468 MET A CA 1
ATOM 3607 C C . MET A 1 468 ? -24.042 24.260 3.927 1.00 74.00 468 MET A C 1
ATOM 3609 O O . MET A 1 468 ? -24.797 23.863 3.037 1.00 74.00 468 MET A O 1
ATOM 3613 N N . PRO A 1 469 ? -23.874 25.571 4.173 1.00 73.81 469 PRO A N 1
ATOM 3614 C CA . PRO A 1 469 ? -24.528 26.576 3.351 1.00 73.81 469 PRO A CA 1
ATOM 3615 C C . PRO A 1 469 ? -23.993 26.541 1.903 1.00 73.81 469 PRO A C 1
ATOM 3617 O O . PRO A 1 469 ? -22.773 26.529 1.727 1.00 73.81 469 PRO A O 1
ATOM 3620 N N . PRO A 1 470 ? -24.857 26.527 0.869 1.00 72.19 470 PRO A N 1
ATOM 3621 C CA . PRO A 1 470 ? -24.420 26.461 -0.525 1.00 72.19 470 PRO A CA 1
ATOM 3622 C C . PRO A 1 470 ? -23.536 27.639 -0.953 1.00 72.19 470 PRO A C 1
ATOM 3624 O O . PRO A 1 470 ? -23.793 28.784 -0.579 1.00 72.19 470 PRO A O 1
ATOM 3627 N N . ALA A 1 471 ? -22.563 27.379 -1.832 1.00 68.50 471 ALA A N 1
ATOM 3628 C CA . ALA A 1 471 ? -21.607 28.383 -2.317 1.00 68.50 471 ALA A CA 1
ATOM 3629 C C . ALA A 1 471 ? -22.265 29.612 -2.983 1.00 68.50 471 ALA A C 1
ATOM 3631 O O . ALA A 1 471 ? -21.712 30.706 -2.942 1.00 68.50 471 ALA A O 1
ATOM 3632 N N . PHE A 1 472 ? -23.469 29.476 -3.554 1.00 70.81 472 PHE A N 1
ATOM 3633 C CA . PHE A 1 472 ? -24.194 30.604 -4.155 1.00 70.81 472 PHE A CA 1
ATOM 3634 C C . PHE A 1 472 ? -24.774 31.602 -3.132 1.00 70.81 472 PHE A C 1
ATOM 3636 O O . PHE A 1 472 ? -25.196 32.687 -3.525 1.00 70.81 472 PHE A O 1
ATOM 3643 N N . LEU A 1 473 ? -24.801 31.259 -1.837 1.00 68.44 473 LEU A N 1
ATOM 3644 C CA . LEU A 1 473 ? -25.181 32.171 -0.749 1.00 68.44 473 LEU A CA 1
ATOM 3645 C C . LEU A 1 473 ? -23.966 32.833 -0.077 1.00 68.44 473 LEU A C 1
ATOM 3647 O O . LEU A 1 473 ? -24.136 33.670 0.811 1.00 68.44 473 LEU A O 1
ATOM 3651 N N . GLU A 1 474 ? -22.737 32.487 -0.467 1.00 69.00 474 GLU A N 1
ATOM 3652 C CA . GLU A 1 474 ? -21.529 32.976 0.195 1.00 69.00 474 GLU A CA 1
ATOM 3653 C C . GLU A 1 474 ? -21.386 34.506 0.050 1.00 69.00 474 GLU A C 1
ATOM 3655 O O . GLU A 1 474 ? -21.289 35.050 -1.047 1.00 69.00 474 GLU A O 1
ATOM 3660 N N . GLY A 1 475 ? -21.423 35.219 1.184 1.00 65.94 475 GLY A N 1
ATOM 3661 C CA . GLY A 1 475 ? -21.441 36.689 1.236 1.00 65.94 475 GLY A CA 1
ATOM 3662 C C . GLY A 1 475 ? -22.834 37.345 1.252 1.00 65.94 475 GLY A C 1
ATOM 3663 O O . GLY A 1 475 ? -22.915 38.567 1.374 1.00 65.94 475 GLY A O 1
ATOM 3664 N N . ALA A 1 476 ? -23.924 36.574 1.176 1.00 75.56 476 ALA A N 1
ATOM 3665 C CA . ALA A 1 476 ? -25.294 37.072 1.348 1.00 75.56 476 ALA A CA 1
ATOM 3666 C C . ALA A 1 476 ? -25.586 37.521 2.804 1.00 75.56 476 ALA A C 1
ATOM 3668 O O . ALA A 1 476 ? -24.937 37.030 3.734 1.00 75.56 476 ALA A O 1
ATOM 3669 N N . PRO A 1 477 ? -26.565 38.426 3.036 1.00 78.38 477 PRO A N 1
ATOM 3670 C CA . PRO A 1 477 ? -27.026 38.772 4.385 1.00 78.38 477 PRO A CA 1
ATOM 3671 C C . PRO A 1 477 ? -27.606 37.552 5.116 1.00 78.38 477 PRO A C 1
ATOM 3673 O O . PRO A 1 477 ? -28.142 36.643 4.484 1.00 78.38 477 PRO A O 1
ATOM 3676 N N . ASP A 1 478 ? -27.533 37.546 6.453 1.00 77.75 478 ASP A N 1
ATOM 3677 C CA . ASP A 1 478 ? -27.897 36.379 7.279 1.00 77.75 478 ASP A CA 1
ATOM 3678 C C . ASP A 1 478 ? -29.359 35.931 7.058 1.00 77.75 478 ASP A C 1
ATOM 3680 O O . ASP A 1 478 ? -29.646 34.737 7.006 1.00 77.75 478 ASP A O 1
ATOM 3684 N N . GLU A 1 479 ? -30.246 36.891 6.772 1.00 78.00 479 GLU A N 1
ATOM 3685 C CA . GLU A 1 479 ? -31.652 36.720 6.368 1.00 78.00 479 GLU A CA 1
ATOM 3686 C C . GLU A 1 479 ? -31.844 35.690 5.234 1.00 78.00 479 GLU A C 1
ATOM 3688 O O . GLU A 1 479 ? -32.804 34.918 5.249 1.00 78.00 479 GLU A O 1
ATOM 3693 N N . ALA A 1 480 ? -30.906 35.612 4.280 1.00 76.44 480 ALA A N 1
ATOM 3694 C CA . ALA A 1 480 ? -30.967 34.682 3.149 1.00 76.44 480 ALA A CA 1
ATOM 3695 C C . ALA A 1 480 ? -30.802 33.203 3.556 1.00 76.44 480 ALA A C 1
ATOM 3697 O O . ALA A 1 480 ? -31.182 32.310 2.800 1.00 76.44 480 ALA A O 1
ATOM 3698 N N . TYR A 1 481 ? -30.265 32.927 4.748 1.00 79.50 481 TYR A N 1
ATOM 3699 C CA . TYR A 1 481 ? -30.071 31.570 5.268 1.00 79.50 481 TYR A CA 1
ATOM 3700 C C . TYR A 1 481 ? -31.266 31.063 6.094 1.00 79.50 481 TYR A C 1
ATOM 3702 O O . TYR A 1 481 ? -31.309 29.879 6.435 1.00 79.50 481 TYR A O 1
ATOM 3710 N N . HIS A 1 482 ? -32.254 31.912 6.406 1.00 80.00 482 HIS A N 1
ATOM 3711 C CA . HIS A 1 482 ? -33.403 31.531 7.238 1.00 80.00 482 HIS A CA 1
ATOM 3712 C C . HIS A 1 482 ? -34.251 30.385 6.646 1.00 80.00 482 HIS A C 1
ATOM 3714 O O . HIS A 1 482 ? -34.608 29.494 7.419 1.00 80.00 482 HIS A O 1
ATOM 3720 N N . PRO A 1 483 ? -34.542 30.319 5.325 1.00 74.69 483 PRO A N 1
ATOM 3721 C CA . PRO A 1 483 ? -35.285 29.194 4.745 1.00 74.69 483 PRO A CA 1
ATOM 3722 C C . PRO A 1 483 ? -34.536 27.862 4.894 1.00 74.69 483 PRO A C 1
ATOM 3724 O O . PRO A 1 483 ? -35.101 26.869 5.353 1.00 74.69 483 PRO A O 1
ATOM 3727 N N . LEU A 1 484 ? -33.228 27.864 4.606 1.00 76.62 484 LEU A N 1
ATOM 3728 C CA . LEU A 1 484 ? -32.348 26.701 4.757 1.00 76.62 484 LEU A CA 1
ATOM 3729 C C . LEU A 1 484 ? -32.318 26.215 6.218 1.00 76.62 484 LEU A C 1
ATOM 3731 O O . LEU A 1 484 ? -32.428 25.020 6.496 1.00 76.62 484 LEU A O 1
ATOM 3735 N N . LEU A 1 485 ? -32.230 27.154 7.163 1.00 79.56 485 LEU A N 1
ATOM 3736 C CA . LEU A 1 485 ? -32.232 26.867 8.592 1.00 79.56 485 LEU A CA 1
ATOM 3737 C C . LEU A 1 485 ? -33.590 26.350 9.092 1.00 79.56 485 LEU A C 1
ATOM 3739 O O . LEU A 1 485 ? -33.625 25.460 9.941 1.00 79.56 485 LEU A O 1
ATOM 3743 N N . ALA A 1 486 ? -34.707 26.851 8.559 1.00 75.44 486 ALA A N 1
ATOM 3744 C CA . ALA A 1 486 ? -36.046 26.363 8.887 1.00 75.44 486 ALA A CA 1
ATOM 3745 C C . ALA A 1 486 ? -36.248 24.900 8.448 1.00 75.44 486 ALA A C 1
ATOM 3747 O O . ALA A 1 486 ? -36.827 24.106 9.203 1.00 75.44 486 ALA A O 1
ATOM 3748 N N . ILE A 1 487 ? -35.703 24.518 7.286 1.00 71.31 487 ILE A N 1
ATOM 3749 C CA . ILE A 1 487 ? -35.643 23.124 6.819 1.00 71.31 487 ILE A CA 1
ATOM 3750 C C . ILE A 1 487 ? -34.763 22.292 7.766 1.00 71.31 487 ILE A C 1
ATOM 3752 O O . ILE A 1 487 ? -35.230 21.281 8.294 1.00 71.31 487 ILE A O 1
ATOM 3756 N N . ALA A 1 488 ? -33.544 22.751 8.075 1.00 73.06 488 ALA A N 1
ATOM 3757 C CA . ALA A 1 488 ? -32.601 22.054 8.961 1.00 73.06 488 ALA A CA 1
ATOM 3758 C C . ALA A 1 488 ? -33.184 21.782 10.362 1.00 73.06 488 ALA A C 1
ATOM 3760 O O . ALA A 1 488 ? -33.180 20.652 10.855 1.00 73.06 488 ALA A O 1
ATOM 3761 N N . ILE A 1 489 ? -33.763 22.816 10.983 1.00 77.75 489 ILE A N 1
ATOM 3762 C CA . ILE A 1 489 ? -34.459 22.741 12.273 1.00 77.75 489 ILE A CA 1
ATOM 3763 C C . ILE A 1 489 ? -35.651 21.783 12.190 1.00 77.75 489 ILE A C 1
ATOM 3765 O O . ILE A 1 489 ? -35.941 21.067 13.149 1.00 77.75 489 ILE A O 1
ATOM 3769 N N . SER A 1 490 ? -36.356 21.740 11.059 1.00 70.44 490 SER A N 1
ATOM 3770 C CA . SER A 1 490 ? -37.507 20.855 10.875 1.00 70.44 490 SER A CA 1
ATOM 3771 C C . SER A 1 490 ? -37.119 19.388 10.713 1.00 70.44 490 SER A C 1
ATOM 3773 O O . SER A 1 490 ? -37.780 18.544 11.321 1.00 70.44 490 SER A O 1
ATOM 3775 N N . GLN A 1 491 ? -36.041 19.094 9.983 1.00 66.50 491 GLN A N 1
ATOM 3776 C CA . GLN A 1 491 ? -35.482 17.749 9.828 1.00 66.50 491 GLN A CA 1
ATOM 3777 C C . GLN A 1 491 ? -34.854 17.231 11.134 1.00 66.50 491 GLN A C 1
ATOM 3779 O O . GLN A 1 491 ? -35.139 16.112 11.563 1.00 66.50 491 GLN A O 1
ATOM 3784 N N . GLU A 1 492 ? -34.058 18.042 11.837 1.00 71.00 492 GLU A N 1
ATOM 3785 C CA . GLU A 1 492 ? -33.482 17.616 13.119 1.00 71.00 492 GLU A CA 1
ATOM 3786 C C . GLU A 1 492 ? -34.566 17.479 14.200 1.00 71.00 492 GLU A C 1
ATOM 3788 O O . GLU A 1 492 ? -34.561 16.521 14.972 1.00 71.00 492 GLU A O 1
ATOM 3793 N N . PHE A 1 493 ? -35.575 18.359 14.227 1.00 68.19 493 PHE A N 1
ATOM 3794 C CA . PHE A 1 493 ? -36.688 18.210 15.166 1.00 68.19 493 PHE A CA 1
ATOM 3795 C C . PHE A 1 493 ? -37.583 16.993 14.861 1.00 68.19 493 PHE A C 1
ATOM 3797 O O . PHE A 1 493 ? -38.216 16.471 15.783 1.00 68.19 493 PHE A O 1
ATOM 3804 N N . SER A 1 494 ? -37.658 16.509 13.618 1.00 59.88 494 SER A N 1
ATOM 3805 C CA . SER A 1 494 ? -38.436 15.307 13.274 1.00 59.88 494 SER A CA 1
ATOM 3806 C C . SER A 1 494 ? -37.675 13.992 13.506 1.00 59.88 494 SER A C 1
ATOM 3808 O O . SER A 1 494 ? -38.314 12.951 13.684 1.00 59.88 494 SER A O 1
ATOM 3810 N N . ARG A 1 495 ? -36.338 14.015 13.620 1.00 66.44 495 ARG A N 1
ATOM 3811 C CA . ARG A 1 495 ? -35.528 12.827 13.948 1.00 66.44 495 ARG A CA 1
ATOM 3812 C C . ARG A 1 495 ? -35.934 12.191 15.287 1.00 66.44 495 ARG A C 1
ATOM 3814 O O . ARG A 1 495 ? -35.995 12.826 16.343 1.00 66.44 495 ARG A O 1
ATOM 3821 N N . ARG A 1 496 ? -36.197 10.879 15.255 1.00 69.12 496 ARG A N 1
ATOM 3822 C CA . ARG A 1 496 ? -36.581 10.077 16.427 1.00 69.12 496 ARG A CA 1
ATOM 3823 C C . ARG A 1 496 ? -35.356 9.442 17.089 1.00 69.12 496 ARG A C 1
ATOM 3825 O O . ARG A 1 496 ? -34.689 8.598 16.500 1.00 69.12 496 ARG A O 1
ATOM 3832 N N . GLN A 1 497 ? -35.129 9.762 18.361 1.00 66.44 497 GLN A N 1
ATOM 3833 C CA . GLN A 1 497 ? -34.107 9.105 19.184 1.00 66.44 497 GLN A CA 1
ATOM 3834 C C . GLN A 1 497 ? -34.497 7.655 19.538 1.00 66.44 497 GLN A C 1
ATOM 3836 O O . GLN A 1 497 ? -35.670 7.353 19.779 1.00 66.44 497 GLN A O 1
ATOM 3841 N N . LYS A 1 498 ? -33.510 6.748 19.604 1.00 74.44 498 LYS A N 1
ATOM 3842 C CA . LYS A 1 498 ? -33.716 5.354 20.036 1.00 74.44 498 LYS A CA 1
ATOM 3843 C C . LYS A 1 498 ? -34.153 5.314 21.504 1.00 74.44 498 LYS A C 1
ATOM 3845 O O . LYS A 1 498 ? -33.547 5.962 22.351 1.00 74.44 498 LYS A O 1
ATOM 3850 N N . LEU A 1 499 ? -35.156 4.494 21.815 1.00 78.31 499 LEU A N 1
ATOM 3851 C CA . LEU A 1 499 ? -35.571 4.217 23.192 1.00 78.31 499 LEU A CA 1
ATOM 3852 C C . LEU A 1 499 ? -34.517 3.329 23.886 1.00 78.31 499 LEU A C 1
ATOM 3854 O O . LEU A 1 499 ? -34.361 2.175 23.482 1.00 78.31 499 LEU A O 1
ATOM 3858 N N . PRO A 1 500 ? -33.791 3.815 24.913 1.00 71.31 500 PRO A N 1
ATOM 3859 C CA . PRO A 1 500 ? -32.668 3.083 25.505 1.00 71.31 500 PRO A CA 1
ATOM 3860 C C . PRO A 1 500 ? -33.087 1.828 26.284 1.00 71.31 500 PRO A C 1
ATOM 3862 O O . PRO A 1 500 ? -32.242 0.984 26.564 1.00 71.31 500 PRO A O 1
ATOM 3865 N N . GLN A 1 501 ? -34.369 1.686 26.630 1.00 77.00 501 GLN A N 1
ATOM 3866 C CA . GLN A 1 501 ? -34.899 0.575 27.423 1.00 77.00 501 GLN A CA 1
ATOM 3867 C C . GLN A 1 501 ? -35.233 -0.702 26.627 1.00 77.00 501 GLN A C 1
ATOM 3869 O O . GLN A 1 501 ? -35.618 -1.689 27.245 1.00 77.00 501 GLN A O 1
ATOM 3874 N N . TYR A 1 502 ? -35.104 -0.700 25.293 1.00 82.88 502 TYR A N 1
ATOM 3875 C CA . TYR A 1 502 ? -35.379 -1.865 24.439 1.00 82.88 502 TYR A CA 1
ATOM 3876 C C . TYR A 1 502 ? -34.211 -2.101 23.470 1.00 82.88 502 TYR A C 1
ATOM 3878 O O . TYR A 1 502 ? -33.954 -1.270 22.596 1.00 82.88 502 TYR A O 1
ATOM 3886 N N . ASN A 1 503 ? -33.490 -3.218 23.618 1.00 79.69 503 ASN A N 1
ATOM 3887 C CA . ASN A 1 503 ? -32.294 -3.506 22.808 1.00 79.69 503 ASN A CA 1
ATOM 3888 C C . ASN A 1 503 ? -32.145 -4.973 22.375 1.00 79.69 503 ASN A C 1
ATOM 3890 O O . ASN A 1 503 ? -31.337 -5.249 21.493 1.00 79.69 503 ASN A O 1
ATOM 3894 N N . THR A 1 504 ? -32.873 -5.906 22.987 1.00 83.75 504 THR A N 1
ATOM 3895 C CA . THR A 1 504 ? -32.684 -7.352 22.797 1.00 83.75 504 THR A CA 1
ATOM 3896 C C . THR A 1 504 ? -33.818 -8.001 22.000 1.00 83.75 504 THR A C 1
ATOM 3898 O O . THR A 1 504 ? -34.904 -7.441 21.838 1.00 83.75 504 THR A O 1
ATOM 3901 N N . ILE A 1 505 ? -33.588 -9.230 21.528 1.00 84.31 505 ILE A N 1
ATOM 3902 C CA . ILE A 1 505 ? -34.643 -10.054 20.916 1.00 84.31 505 ILE A CA 1
ATOM 3903 C C . ILE A 1 505 ? -35.732 -10.388 21.951 1.00 84.31 505 ILE A C 1
ATOM 3905 O O . ILE A 1 505 ? -36.913 -10.389 21.610 1.00 84.31 505 ILE A O 1
ATOM 3909 N N . ASP A 1 506 ? -35.366 -10.592 23.220 1.00 86.25 506 ASP A N 1
ATOM 3910 C CA . ASP A 1 506 ? -36.329 -10.822 24.303 1.00 86.25 506 ASP A CA 1
ATOM 3911 C C . ASP A 1 506 ? -37.221 -9.592 24.553 1.00 86.25 506 ASP A C 1
ATOM 3913 O O . ASP A 1 506 ? -38.426 -9.745 24.763 1.00 86.25 506 ASP A O 1
ATOM 3917 N N . ASP A 1 507 ? -36.679 -8.373 24.433 1.00 87.12 507 ASP A N 1
ATOM 3918 C CA . ASP A 1 507 ? -37.473 -7.135 24.462 1.00 87.12 507 ASP A CA 1
ATOM 3919 C C . ASP A 1 507 ? -38.479 -7.092 23.303 1.00 87.12 507 ASP A C 1
ATOM 3921 O O . ASP A 1 507 ? -39.649 -6.771 23.511 1.00 87.12 507 ASP A O 1
ATOM 3925 N N . ALA A 1 508 ? -38.059 -7.459 22.087 1.00 88.81 508 ALA A N 1
ATOM 3926 C CA . ALA A 1 508 ? -38.944 -7.522 20.923 1.00 88.81 508 ALA A CA 1
ATOM 3927 C C . ALA A 1 508 ? -40.062 -8.569 21.100 1.00 88.81 508 ALA A C 1
ATOM 3929 O O . ALA A 1 508 ? -41.225 -8.298 20.793 1.00 88.81 508 ALA A O 1
ATOM 3930 N N . VAL A 1 509 ? -39.744 -9.745 21.656 1.00 91.19 509 VAL A N 1
ATOM 3931 C CA . VAL A 1 509 ? -40.732 -10.784 21.996 1.00 91.19 509 VAL A CA 1
ATOM 3932 C C . VAL A 1 509 ? -41.703 -10.291 23.071 1.00 91.19 509 VAL A C 1
ATOM 3934 O O . VAL A 1 509 ? -42.911 -10.507 22.947 1.00 91.19 509 VAL A O 1
ATOM 3937 N N . LYS A 1 510 ? -41.211 -9.596 24.101 1.00 90.69 510 LYS A N 1
ATOM 3938 C CA . LYS A 1 510 ? -42.039 -9.004 25.157 1.00 90.69 510 LYS A CA 1
ATOM 3939 C C . LYS A 1 510 ? -42.987 -7.937 24.602 1.00 90.69 510 LYS A C 1
ATOM 3941 O O . LYS A 1 510 ? -44.185 -8.001 24.870 1.00 90.69 510 LYS A O 1
ATOM 3946 N N . LEU A 1 511 ? -42.487 -7.022 23.770 1.00 92.31 511 LEU A N 1
ATOM 3947 C CA . LEU A 1 511 ? -43.296 -6.004 23.091 1.00 92.31 511 LEU A CA 1
ATOM 3948 C C . LEU A 1 511 ? -44.409 -6.646 22.247 1.00 92.31 511 LEU A C 1
ATOM 3950 O O . LEU A 1 511 ? -45.576 -6.298 22.398 1.00 92.31 511 LEU A O 1
ATOM 3954 N N . LEU A 1 512 ? -44.093 -7.668 21.445 1.00 91.50 512 LEU A N 1
ATOM 3955 C CA . LEU A 1 512 ? -45.092 -8.428 20.680 1.00 91.50 512 LEU A CA 1
ATOM 3956 C C . LEU A 1 512 ? -46.169 -9.089 21.563 1.00 91.50 512 LEU A C 1
ATOM 3958 O O . LEU A 1 512 ? -47.323 -9.229 21.142 1.00 91.50 512 LEU A O 1
ATOM 3962 N N . GLN A 1 513 ? -45.825 -9.503 22.786 1.00 89.88 513 GLN A N 1
ATOM 3963 C CA . GLN A 1 513 ? -46.775 -10.075 23.745 1.00 89.88 513 GLN A CA 1
ATOM 3964 C C . GLN A 1 513 ? -47.656 -9.007 24.410 1.00 89.88 513 GLN A C 1
ATOM 3966 O O . GLN A 1 513 ? -48.865 -9.226 24.528 1.00 89.88 513 GLN A O 1
ATOM 3971 N N . GLU A 1 514 ? -47.098 -7.852 24.775 1.00 92.31 514 GLU A N 1
ATOM 3972 C CA . GLU A 1 514 ? -47.785 -6.785 25.520 1.00 92.31 514 GLU A CA 1
ATOM 3973 C C . GLU A 1 514 ? -48.645 -5.865 24.622 1.00 92.31 514 GLU A C 1
ATOM 3975 O O . GLU A 1 514 ? -49.793 -5.580 24.975 1.00 92.31 514 GLU A O 1
ATOM 3980 N N . SER A 1 515 ? -48.148 -5.476 23.442 1.00 93.69 515 SER A N 1
ATOM 3981 C CA . SER A 1 515 ? -48.789 -4.530 22.507 1.00 93.69 515 SER A CA 1
ATOM 3982 C C . SER A 1 515 ? -50.092 -5.046 21.879 1.00 93.69 515 SER A C 1
ATOM 3984 O O . SER A 1 515 ? -50.249 -6.242 21.620 1.00 93.69 515 SER A O 1
ATOM 3986 N N . LYS A 1 516 ? -51.046 -4.152 21.608 1.00 92.00 516 LYS A N 1
ATOM 3987 C CA . LYS A 1 516 ? -52.392 -4.457 21.081 1.00 92.00 516 LYS A CA 1
ATOM 3988 C C . LYS A 1 516 ? -52.741 -3.712 19.793 1.00 92.00 516 LYS A C 1
ATOM 3990 O O . LYS A 1 516 ? -53.658 -4.141 19.104 1.00 92.00 516 LYS A O 1
ATOM 3995 N N . ASN A 1 517 ? -52.036 -2.633 19.476 1.00 93.62 517 ASN A N 1
ATOM 3996 C CA . ASN A 1 517 ? -52.299 -1.764 18.337 1.00 93.62 517 ASN A CA 1
ATOM 3997 C C . ASN A 1 517 ? -51.032 -1.666 17.478 1.00 93.62 517 ASN A C 1
ATOM 3999 O O . ASN A 1 517 ? -50.393 -0.619 17.386 1.00 93.62 517 ASN A O 1
ATOM 4003 N N . ILE A 1 518 ? -50.659 -2.784 16.859 1.00 94.94 518 ILE A N 1
ATOM 4004 C CA . ILE A 1 518 ? -49.412 -2.915 16.105 1.00 94.94 518 ILE A CA 1
ATOM 4005 C C . ILE A 1 518 ? -49.606 -2.384 14.679 1.00 94.94 518 ILE A C 1
ATOM 4007 O O . ILE A 1 518 ? -50.475 -2.877 13.955 1.00 94.94 518 ILE A O 1
ATOM 4011 N N . ILE A 1 519 ? -48.778 -1.427 14.257 1.00 94.44 519 ILE A N 1
ATOM 4012 C CA . ILE A 1 519 ? -48.621 -1.052 12.844 1.00 94.44 519 ILE A CA 1
ATOM 4013 C C . ILE A 1 519 ? -47.528 -1.923 12.222 1.00 94.44 519 ILE A C 1
ATOM 4015 O O . ILE A 1 519 ? -46.449 -2.068 12.800 1.00 94.44 519 ILE A O 1
ATOM 4019 N N . VAL A 1 520 ? -47.782 -2.470 11.030 1.00 93.88 520 VAL A N 1
ATOM 4020 C CA . VAL A 1 520 ? -46.768 -3.203 10.255 1.00 93.88 520 VAL A CA 1
ATOM 4021 C C . VAL A 1 520 ? -46.522 -2.502 8.918 1.00 93.88 520 VAL A C 1
ATOM 4023 O O . VAL A 1 520 ? -47.459 -2.336 8.139 1.00 93.88 520 VAL A O 1
ATOM 4026 N N . LEU A 1 521 ? -45.277 -2.100 8.653 1.00 92.44 521 LEU A N 1
ATOM 4027 C CA . LEU A 1 521 ? -44.831 -1.557 7.366 1.00 92.44 521 LEU A CA 1
ATOM 4028 C C . LEU A 1 521 ? -44.159 -2.673 6.558 1.00 92.44 521 LEU A C 1
ATOM 4030 O O . LEU A 1 521 ? -43.205 -3.286 7.044 1.00 92.44 521 LEU A O 1
ATOM 4034 N N . THR A 1 522 ? -44.641 -2.939 5.346 1.00 91.44 522 THR A N 1
ATOM 4035 C CA . THR A 1 522 ? -44.149 -4.022 4.477 1.00 91.44 522 THR A CA 1
ATOM 4036 C C . THR A 1 522 ? -43.705 -3.520 3.108 1.00 91.44 522 THR A C 1
ATOM 4038 O O . THR A 1 522 ? -44.277 -2.582 2.558 1.00 91.44 522 THR A O 1
ATOM 4041 N N . GLY A 1 523 ? -42.686 -4.168 2.542 1.00 88.56 523 GLY A N 1
ATOM 4042 C CA . GLY A 1 523 ? -42.251 -3.963 1.159 1.00 88.56 523 GLY A CA 1
ATOM 4043 C C . GLY A 1 523 ? -41.763 -5.259 0.511 1.00 88.56 523 GLY A C 1
ATOM 4044 O O . GLY A 1 523 ? -41.862 -6.336 1.108 1.00 88.56 523 GLY A O 1
ATOM 4045 N N . ALA A 1 524 ? -41.222 -5.149 -0.706 1.00 82.38 524 ALA A N 1
ATOM 4046 C CA . ALA A 1 524 ? -41.018 -6.280 -1.619 1.00 82.38 524 ALA A CA 1
ATOM 4047 C C . ALA A 1 524 ? -40.208 -7.453 -1.029 1.00 82.38 524 ALA A C 1
ATOM 4049 O O . ALA A 1 524 ? -40.416 -8.610 -1.400 1.00 82.38 524 ALA A O 1
ATOM 4050 N N . GLY A 1 525 ? -39.349 -7.193 -0.035 1.00 82.31 525 GLY A N 1
ATOM 4051 C CA . GLY A 1 525 ? -38.592 -8.214 0.685 1.00 82.31 525 GLY A CA 1
ATOM 4052 C C . GLY A 1 525 ? -39.452 -9.338 1.279 1.00 82.31 525 GLY A C 1
ATOM 4053 O O . GLY A 1 525 ? -38.972 -10.470 1.362 1.00 82.31 525 GLY A O 1
ATOM 4054 N N . ILE A 1 526 ? -40.722 -9.087 1.637 1.00 86.06 526 ILE A N 1
ATOM 4055 C CA . ILE A 1 526 ? -41.619 -10.129 2.181 1.00 86.06 526 ILE A CA 1
ATOM 4056 C C . ILE A 1 526 ? -42.160 -11.103 1.118 1.00 86.06 526 ILE A C 1
ATOM 4058 O O . ILE A 1 526 ? -42.566 -12.219 1.473 1.00 86.06 526 ILE A O 1
ATOM 4062 N N . SER A 1 527 ? -42.130 -10.704 -0.158 1.00 82.94 527 SER A N 1
ATOM 4063 C CA . SER A 1 527 ? -42.612 -11.476 -1.314 1.00 82.94 527 SER A CA 1
ATOM 4064 C C . SER A 1 527 ? -41.486 -12.236 -2.035 1.00 82.94 527 SER A C 1
ATOM 4066 O O . SER A 1 527 ? -41.766 -13.243 -2.681 1.00 82.94 527 SER A O 1
ATOM 4068 N N . THR A 1 528 ? -40.211 -11.879 -1.813 1.00 80.44 528 THR A N 1
ATOM 4069 C CA . THR A 1 528 ? -39.024 -12.571 -2.383 1.00 80.44 528 THR A CA 1
ATOM 4070 C C . THR A 1 528 ? -39.037 -14.095 -2.229 1.00 80.44 528 THR A C 1
ATOM 4072 O O . THR A 1 528 ? -38.692 -14.831 -3.149 1.00 80.44 528 THR A O 1
ATOM 4075 N N . SER A 1 529 ? -39.497 -14.598 -1.080 1.00 79.06 529 SER A N 1
ATOM 4076 C CA . SER A 1 529 ? -39.613 -16.043 -0.809 1.00 79.06 529 SER A CA 1
ATOM 4077 C C . SER A 1 529 ? -40.636 -16.795 -1.679 1.00 79.06 529 SER A C 1
ATOM 4079 O O . SER A 1 529 ? -40.662 -18.023 -1.648 1.00 79.06 529 SER A O 1
ATOM 4081 N N . LEU A 1 530 ? -41.472 -16.079 -2.436 1.00 73.38 530 LEU A N 1
ATOM 4082 C CA . LEU A 1 530 ? -42.476 -16.627 -3.353 1.00 73.38 530 LEU A CA 1
ATOM 4083 C C . LEU A 1 530 ? -42.002 -16.640 -4.816 1.00 73.38 530 LEU A C 1
ATOM 4085 O O . LEU A 1 530 ? -42.748 -17.084 -5.681 1.00 73.38 530 LEU A O 1
ATOM 4089 N N . GLY A 1 531 ? -40.776 -16.177 -5.090 1.00 68.38 531 GLY A N 1
ATOM 4090 C CA . GLY A 1 531 ? -40.215 -16.081 -6.441 1.00 68.38 531 GLY A CA 1
ATOM 4091 C C . GLY A 1 531 ? -40.461 -14.743 -7.143 1.00 68.38 531 GLY A C 1
ATOM 4092 O O . GLY A 1 531 ? -39.961 -14.559 -8.245 1.00 68.38 531 GLY A O 1
ATOM 4093 N N . ILE A 1 532 ? -41.171 -13.804 -6.508 1.00 72.38 532 ILE A N 1
ATOM 4094 C CA . ILE A 1 532 ? -41.294 -12.419 -6.984 1.00 72.38 532 ILE A CA 1
ATOM 4095 C C . ILE A 1 532 ? -39.994 -11.688 -6.612 1.00 72.38 532 ILE A C 1
ATOM 4097 O O . ILE A 1 532 ? -39.737 -11.538 -5.414 1.00 72.38 532 ILE A O 1
ATOM 4101 N N . PRO A 1 533 ? -39.148 -11.263 -7.570 1.00 65.62 533 PRO A N 1
ATOM 4102 C CA . PRO A 1 533 ? -37.933 -10.522 -7.247 1.00 65.62 533 PRO A CA 1
ATOM 4103 C C . PRO A 1 533 ? -38.295 -9.187 -6.584 1.00 65.62 533 PRO A C 1
ATOM 4105 O O . PRO A 1 533 ? -39.314 -8.577 -6.905 1.00 65.62 533 PRO A O 1
ATOM 4108 N N . ASP A 1 534 ? -37.459 -8.713 -5.658 1.00 72.38 534 ASP A N 1
ATOM 4109 C CA . ASP A 1 534 ? -37.573 -7.319 -5.228 1.00 72.38 534 ASP A CA 1
ATOM 4110 C C . ASP A 1 534 ? -37.030 -6.384 -6.322 1.00 72.38 534 ASP A C 1
ATOM 4112 O O . ASP A 1 534 ? -36.468 -6.824 -7.323 1.00 72.38 534 ASP A O 1
ATOM 4116 N N . PHE A 1 535 ? -37.184 -5.075 -6.151 1.00 70.50 535 PHE A N 1
ATOM 4117 C CA . PHE A 1 535 ? -36.715 -4.125 -7.158 1.00 70.50 535 PHE A CA 1
ATOM 4118 C C . PHE A 1 535 ? -35.186 -3.949 -7.177 1.00 70.50 535 PHE A C 1
ATOM 4120 O O . PHE A 1 535 ? -34.626 -3.654 -8.226 1.00 70.50 535 PHE A O 1
ATOM 4127 N N . ARG A 1 536 ? -34.501 -4.107 -6.034 1.00 67.25 536 ARG A N 1
ATOM 4128 C CA . ARG A 1 536 ? -33.179 -3.495 -5.770 1.00 67.25 536 ARG A CA 1
ATOM 4129 C C . ARG A 1 536 ? -32.065 -4.471 -5.354 1.00 67.25 536 ARG A C 1
ATOM 4131 O O . ARG A 1 536 ? -30.940 -4.023 -5.142 1.00 67.25 536 ARG A O 1
ATOM 4138 N N . SER A 1 537 ? -32.335 -5.766 -5.200 1.00 66.75 537 SER A N 1
ATOM 4139 C CA . SER A 1 537 ? -31.317 -6.761 -4.846 1.00 66.75 537 SER A CA 1
ATOM 4140 C C . SER A 1 537 ? -30.289 -6.926 -5.961 1.00 66.75 537 SER A C 1
ATOM 4142 O O . SER A 1 537 ? -30.630 -7.016 -7.142 1.00 66.75 537 SER A O 1
ATOM 4144 N N . LYS A 1 538 ? -29.014 -7.008 -5.574 1.00 53.91 538 LYS A N 1
ATOM 4145 C CA . LYS A 1 538 ? -27.904 -7.234 -6.501 1.00 53.91 538 LYS A CA 1
ATOM 4146 C C . LYS A 1 538 ? -28.088 -8.575 -7.232 1.00 53.91 538 LYS A C 1
ATOM 4148 O O . LYS A 1 538 ? -28.538 -9.551 -6.627 1.00 53.91 538 LYS A O 1
ATOM 4153 N N . ASP A 1 539 ? -27.807 -8.580 -8.533 1.00 52.19 539 ASP A N 1
ATOM 4154 C CA . ASP A 1 539 ? -27.833 -9.731 -9.459 1.00 52.19 539 ASP A CA 1
ATOM 4155 C C . ASP A 1 539 ? -29.178 -10.484 -9.608 1.00 52.19 539 ASP A C 1
ATOM 4157 O O . ASP A 1 539 ? -29.285 -11.421 -10.398 1.00 52.19 539 ASP A O 1
ATOM 4161 N N . THR A 1 540 ? -30.212 -10.112 -8.847 1.00 58.16 540 THR A N 1
ATOM 4162 C CA . THR A 1 540 ? -31.482 -10.855 -8.741 1.00 58.16 540 THR A CA 1
ATOM 4163 C C . THR A 1 540 ? -32.725 -9.969 -8.716 1.00 58.16 540 THR A C 1
ATOM 4165 O O . THR A 1 540 ? -33.808 -10.457 -9.039 1.00 58.16 540 THR A O 1
ATOM 4168 N N . GLY A 1 541 ? -32.595 -8.690 -8.354 1.00 65.12 541 GLY A N 1
ATOM 4169 C CA . GLY A 1 541 ? -33.698 -7.736 -8.322 1.00 65.12 541 GLY A CA 1
ATOM 4170 C C . GLY A 1 541 ? -34.069 -7.214 -9.709 1.00 65.12 541 GLY A C 1
ATOM 4171 O O . GLY A 1 541 ? -33.233 -7.185 -10.616 1.00 65.12 541 GLY A O 1
ATOM 4172 N N . LEU A 1 542 ? -35.314 -6.767 -9.862 1.00 68.06 542 LEU A N 1
ATOM 4173 C CA . LEU A 1 542 ? -35.906 -6.353 -11.134 1.00 68.06 542 LEU A CA 1
ATOM 4174 C C . LEU A 1 542 ? -35.024 -5.339 -11.880 1.00 68.06 542 LEU A C 1
ATOM 4176 O O . LEU A 1 542 ? -34.684 -5.564 -13.035 1.00 68.06 542 LEU A O 1
ATOM 4180 N N . TYR A 1 543 ? -34.544 -4.288 -11.209 1.00 71.69 543 TYR A N 1
ATOM 4181 C CA . TYR A 1 543 ? -33.706 -3.259 -11.836 1.00 71.69 543 TYR A CA 1
ATOM 4182 C C . TYR A 1 543 ? -32.389 -3.798 -12.420 1.00 71.69 543 TYR A C 1
ATOM 4184 O O . TYR A 1 543 ? -31.933 -3.304 -13.446 1.00 71.69 543 TYR A O 1
ATOM 4192 N N . SER A 1 544 ? -31.810 -4.855 -11.835 1.00 65.44 544 SER A N 1
ATOM 4193 C CA . SER A 1 544 ? -30.607 -5.501 -12.390 1.00 65.44 544 SER A CA 1
ATOM 4194 C C . SER A 1 544 ? -30.893 -6.307 -13.663 1.00 65.44 544 SER A C 1
ATOM 4196 O O . SER A 1 544 ? -30.035 -6.407 -14.535 1.00 65.44 544 SER A O 1
ATOM 4198 N N . GLN A 1 545 ? -32.114 -6.830 -13.811 1.00 64.50 545 GLN A N 1
ATOM 4199 C CA . GLN A 1 5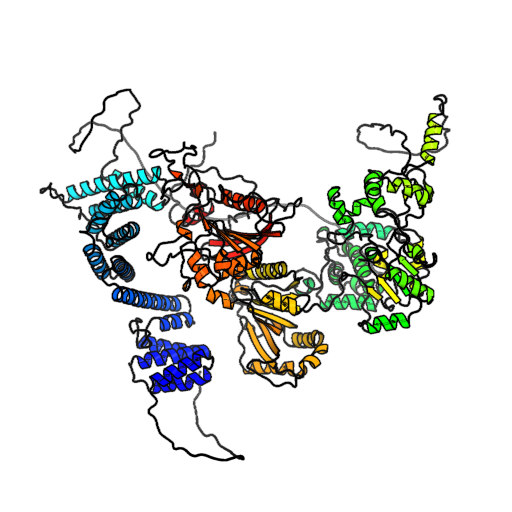45 ? -32.549 -7.556 -15.009 1.00 64.50 545 GLN A CA 1
ATOM 4200 C C . GLN A 1 545 ? -32.891 -6.598 -16.162 1.00 64.50 545 GLN A C 1
ATOM 4202 O O . GLN A 1 545 ? -32.754 -6.963 -17.328 1.00 64.50 545 GLN A O 1
ATOM 4207 N N . LEU A 1 546 ? -33.293 -5.363 -15.847 1.00 64.75 546 LEU A N 1
ATOM 4208 C CA . LEU A 1 546 ? -33.735 -4.344 -16.806 1.00 64.75 546 LEU A CA 1
ATOM 4209 C C . LEU A 1 546 ? -32.606 -3.493 -17.404 1.00 64.75 546 LEU A C 1
ATOM 4211 O O . LEU A 1 546 ? -32.855 -2.739 -18.339 1.00 64.75 546 LEU A O 1
ATOM 4215 N N . ALA A 1 547 ? -31.360 -3.657 -16.947 1.00 61.62 547 ALA A N 1
ATOM 4216 C CA . ALA A 1 547 ? -30.196 -2.914 -17.446 1.00 61.62 547 ALA A CA 1
ATOM 4217 C C . ALA A 1 547 ? -29.965 -3.038 -18.972 1.00 61.62 547 ALA A C 1
ATOM 4219 O O . ALA A 1 547 ? -29.294 -2.204 -19.572 1.00 61.62 547 ALA A O 1
ATOM 4220 N N . HIS A 1 548 ? -30.541 -4.057 -19.620 1.00 60.81 548 HIS A N 1
ATOM 4221 C CA . HIS A 1 548 ? -30.481 -4.248 -21.072 1.00 60.81 548 HIS A CA 1
ATOM 4222 C C . HIS A 1 548 ? -31.416 -3.323 -21.880 1.00 60.81 548 HIS A C 1
ATOM 4224 O O . HIS A 1 548 ? -31.307 -3.294 -23.103 1.00 60.81 548 HIS A O 1
ATOM 4230 N N . LEU A 1 549 ? -32.334 -2.595 -21.228 1.00 61.06 549 LEU A N 1
ATOM 4231 C CA . LEU A 1 549 ? -33.296 -1.697 -21.885 1.00 61.06 549 LEU A CA 1
ATOM 4232 C C . LEU A 1 549 ? -32.744 -0.284 -22.154 1.00 61.06 549 LEU A C 1
ATOM 4234 O O . LEU A 1 549 ? -33.412 0.501 -22.815 1.00 61.06 549 LEU A O 1
ATOM 4238 N N . GLY A 1 550 ? -31.535 0.040 -21.679 1.00 58.56 550 GLY A N 1
ATOM 4239 C CA . GLY A 1 550 ? -30.856 1.308 -21.988 1.00 58.56 550 GLY A CA 1
ATOM 4240 C C . GLY A 1 550 ? -31.346 2.545 -21.221 1.00 58.56 550 GLY A C 1
ATOM 4241 O O . GLY A 1 550 ? -30.943 3.650 -21.571 1.00 58.56 550 GLY A O 1
ATOM 4242 N N . LEU A 1 551 ? -32.180 2.364 -20.193 1.00 64.06 551 LEU A N 1
ATOM 4243 C CA . LEU A 1 551 ? -32.645 3.424 -19.285 1.00 64.06 551 LEU A CA 1
ATOM 4244 C C . LEU A 1 551 ? -31.513 3.922 -18.369 1.00 64.06 551 LEU A C 1
ATOM 4246 O O . LEU A 1 551 ? -30.658 3.128 -17.962 1.00 64.06 551 LEU A O 1
ATOM 4250 N N . SER A 1 552 ? -31.517 5.214 -18.028 1.00 59.84 552 SER A N 1
ATOM 4251 C CA . SER A 1 552 ? -30.473 5.848 -17.202 1.00 59.84 552 SER A CA 1
ATOM 4252 C C . SER A 1 552 ? -30.614 5.503 -15.717 1.00 59.84 552 SER A C 1
ATOM 4254 O O . SER A 1 552 ? -29.632 5.126 -15.074 1.00 59.84 552 SER A O 1
ATOM 4256 N N . ASP A 1 553 ? -31.834 5.559 -15.187 1.00 65.81 553 ASP A N 1
ATOM 4257 C CA . ASP A 1 553 ? -32.232 4.983 -13.903 1.00 65.81 553 ASP A CA 1
ATOM 4258 C C . ASP A 1 553 ? -33.337 3.933 -14.135 1.00 65.81 553 ASP A C 1
ATOM 4260 O O . ASP A 1 553 ? -34.403 4.265 -14.644 1.00 65.81 553 ASP A O 1
ATOM 4264 N N . PRO A 1 554 ? -33.171 2.666 -13.713 1.00 66.56 554 PRO A N 1
ATOM 4265 C CA . PRO A 1 554 ? -34.233 1.657 -13.763 1.00 66.56 554 PRO A CA 1
ATOM 4266 C C . PRO A 1 554 ? -35.570 2.035 -13.087 1.00 66.56 554 PRO A C 1
ATOM 4268 O O . PRO A 1 554 ? -36.571 1.348 -13.306 1.00 66.56 554 PRO A O 1
ATOM 4271 N N . GLN A 1 555 ? -35.612 3.089 -12.263 1.00 70.81 555 GLN A N 1
ATOM 4272 C CA . GLN A 1 555 ? -36.847 3.653 -11.700 1.00 70.81 555 GLN A CA 1
ATOM 4273 C C . GLN A 1 555 ? -37.734 4.345 -12.758 1.00 70.81 555 GLN A C 1
ATOM 4275 O O . GLN A 1 555 ? -38.952 4.379 -12.577 1.00 70.81 555 GLN A O 1
ATOM 4280 N N . GLU A 1 556 ? -37.159 4.784 -13.886 1.00 77.19 556 GLU A N 1
ATOM 4281 C CA . GLU A 1 556 ? -37.830 5.403 -15.049 1.00 77.19 556 GLU A CA 1
ATOM 4282 C C . GLU A 1 556 ? -38.985 4.556 -15.618 1.00 77.19 556 GLU A C 1
ATOM 4284 O O . GLU A 1 556 ? -39.965 5.087 -16.132 1.00 77.19 556 GLU A O 1
ATOM 4289 N N . VAL A 1 557 ? -38.935 3.228 -15.454 1.00 78.06 557 VAL A N 1
ATOM 4290 C CA . VAL A 1 557 ? -40.014 2.290 -15.837 1.00 78.06 557 VAL A CA 1
ATOM 4291 C C . VAL A 1 557 ? -41.361 2.614 -15.180 1.00 78.06 557 VAL A C 1
ATOM 4293 O O . VAL A 1 557 ? -42.417 2.274 -15.720 1.00 78.06 557 VAL A O 1
ATOM 4296 N N . PHE A 1 558 ? -41.326 3.235 -14.002 1.00 79.81 558 PHE A N 1
ATOM 4297 C CA . PHE A 1 558 ? -42.502 3.636 -13.237 1.00 79.81 558 PHE A CA 1
ATOM 4298 C C . PHE A 1 558 ? -42.708 5.156 -13.255 1.00 79.81 558 PHE A C 1
ATOM 4300 O O . PHE A 1 558 ? -43.408 5.659 -12.384 1.00 79.81 558 PHE A O 1
ATOM 4307 N N . ASP A 1 559 ? -42.120 5.897 -14.198 1.00 81.75 559 ASP A N 1
ATOM 4308 C CA . ASP A 1 559 ? -42.358 7.335 -14.371 1.00 81.75 559 ASP A CA 1
ATOM 4309 C C . ASP A 1 559 ? -43.588 7.607 -15.258 1.00 81.75 559 ASP A C 1
ATOM 4311 O O . ASP A 1 559 ? -43.807 6.952 -16.284 1.00 81.75 559 ASP A O 1
ATOM 4315 N N . ILE A 1 560 ? -44.434 8.562 -14.856 1.00 81.56 560 ILE A N 1
ATOM 4316 C CA . ILE A 1 560 ? -45.685 8.865 -15.563 1.00 81.56 560 ILE A CA 1
ATOM 4317 C C . ILE A 1 560 ? -45.488 9.536 -16.930 1.00 81.56 560 ILE A C 1
ATOM 4319 O O . ILE A 1 560 ? -46.346 9.375 -17.800 1.00 81.56 560 ILE A O 1
ATOM 4323 N N . GLN A 1 561 ? -44.399 10.276 -17.145 1.00 80.69 561 GLN A N 1
ATOM 4324 C CA . GLN A 1 561 ? -44.097 10.891 -18.440 1.00 80.69 561 GLN A CA 1
ATOM 4325 C C . GLN A 1 561 ? -43.564 9.836 -19.408 1.00 80.69 561 GLN A C 1
ATOM 4327 O O . GLN A 1 561 ? -44.096 9.698 -20.507 1.00 80.69 561 GLN A O 1
ATOM 4332 N N . ILE A 1 562 ? -42.631 8.993 -18.958 1.00 81.44 562 ILE A N 1
ATOM 4333 C CA . ILE A 1 562 ? -42.083 7.898 -19.775 1.00 81.44 562 ILE A CA 1
ATOM 4334 C C . ILE A 1 562 ? -43.185 6.895 -20.152 1.00 81.44 562 ILE A C 1
ATOM 4336 O O . ILE A 1 562 ? -43.253 6.448 -21.294 1.00 81.44 562 ILE A O 1
ATOM 4340 N N . PHE A 1 563 ? -44.142 6.624 -19.255 1.00 83.19 563 PHE A N 1
ATOM 4341 C CA . PHE A 1 563 ? -45.329 5.821 -19.582 1.00 83.19 563 PHE A CA 1
ATOM 4342 C C . PHE A 1 563 ? -46.260 6.468 -20.627 1.00 83.19 563 PHE A C 1
ATOM 4344 O O . PHE A 1 563 ? -46.992 5.760 -21.321 1.00 83.19 563 PHE A O 1
ATOM 4351 N N . ARG A 1 564 ? -46.285 7.803 -20.735 1.00 80.38 564 ARG A N 1
ATOM 4352 C CA . ARG A 1 564 ? -47.056 8.517 -21.771 1.00 80.38 564 ARG A CA 1
ATOM 4353 C C . ARG A 1 564 ? -46.338 8.518 -23.118 1.00 80.38 564 ARG A C 1
ATOM 4355 O O . ARG A 1 564 ? -47.026 8.491 -24.136 1.00 80.38 564 ARG A O 1
ATOM 4362 N N . GLU A 1 565 ? -45.008 8.540 -23.112 1.00 80.94 565 GLU A N 1
ATOM 4363 C CA . GLU A 1 565 ? -44.163 8.465 -24.309 1.00 80.94 565 GLU A CA 1
ATOM 4364 C C . GLU A 1 565 ? -44.125 7.044 -24.895 1.00 80.94 565 GLU A C 1
ATOM 4366 O O . GLU A 1 565 ? -44.490 6.857 -26.056 1.00 80.94 565 GLU A O 1
ATOM 4371 N N . ASP A 1 566 ? -43.766 6.032 -24.093 1.00 80.19 566 ASP A N 1
ATOM 4372 C CA . ASP A 1 566 ? -43.819 4.615 -24.478 1.00 80.19 566 ASP A CA 1
ATOM 4373 C C . ASP A 1 566 ? -44.360 3.708 -23.344 1.00 80.19 566 ASP A C 1
ATOM 4375 O O . ASP A 1 566 ? -43.604 3.174 -22.521 1.00 80.19 566 ASP A O 1
ATOM 4379 N N . PRO A 1 567 ? -45.679 3.427 -23.319 1.00 82.88 567 PRO A N 1
ATOM 4380 C CA . PRO A 1 567 ? -46.267 2.488 -22.362 1.00 82.88 567 PRO A CA 1
ATOM 4381 C C . PRO A 1 567 ? -45.820 1.031 -22.587 1.00 82.88 567 PRO A C 1
ATOM 4383 O O . PRO A 1 567 ? -46.029 0.180 -21.715 1.00 82.88 567 PRO A O 1
ATOM 4386 N N . GLY A 1 568 ? -45.208 0.711 -23.733 1.00 80.25 568 GLY A N 1
ATOM 4387 C CA . GLY A 1 568 ? -44.665 -0.609 -24.045 1.00 80.25 568 GLY A CA 1
ATOM 4388 C C . GLY A 1 568 ? -43.547 -1.033 -23.091 1.00 80.25 568 GLY A C 1
ATOM 4389 O O . GLY A 1 568 ? -43.482 -2.211 -22.729 1.00 80.25 568 GLY A O 1
ATOM 4390 N N . ILE A 1 569 ? -42.738 -0.083 -22.604 1.00 81.62 569 ILE A N 1
ATOM 4391 C CA . ILE A 1 569 ? -41.654 -0.331 -21.639 1.00 81.62 569 ILE A CA 1
ATOM 4392 C C . ILE A 1 569 ? -42.220 -0.978 -20.370 1.00 81.62 569 ILE A C 1
ATOM 4394 O O . ILE A 1 569 ? -41.853 -2.108 -20.035 1.00 81.62 569 ILE A O 1
ATOM 4398 N N . PHE A 1 570 ? -43.191 -0.327 -19.719 1.00 84.00 570 PHE A N 1
ATOM 4399 C CA . PHE A 1 570 ? -43.870 -0.862 -18.535 1.00 84.00 570 PHE A CA 1
ATOM 4400 C C . PHE A 1 570 ? -44.547 -2.212 -18.820 1.00 84.00 570 PHE A C 1
ATOM 4402 O O . PHE A 1 570 ? -44.388 -3.171 -18.058 1.00 84.00 570 PHE A O 1
ATOM 4409 N N . TYR A 1 571 ? -45.280 -2.327 -19.933 1.00 83.62 571 TYR A N 1
ATOM 4410 C CA . TYR A 1 571 ? -46.028 -3.548 -20.243 1.00 83.62 571 TYR A CA 1
ATOM 4411 C C . TYR A 1 571 ? -45.157 -4.755 -20.600 1.00 83.62 571 TYR A C 1
ATOM 4413 O O . TYR A 1 571 ? -45.570 -5.891 -20.350 1.00 83.62 571 TYR A O 1
ATOM 4421 N N . SER A 1 572 ? -43.931 -4.536 -21.080 1.00 78.06 572 SER A N 1
ATOM 4422 C CA . SER A 1 572 ? -42.961 -5.613 -21.304 1.00 78.06 572 SER A CA 1
ATOM 4423 C C . SER A 1 572 ? -42.543 -6.327 -20.005 1.00 78.06 572 SER A C 1
ATOM 4425 O O . SER A 1 572 ? -42.188 -7.511 -20.053 1.00 78.06 572 SER A O 1
ATOM 4427 N N . ILE A 1 573 ? -42.660 -5.635 -18.863 1.00 76.75 573 ILE A N 1
ATOM 4428 C CA . ILE A 1 573 ? -42.224 -6.044 -17.516 1.00 76.75 573 ILE A CA 1
ATOM 4429 C C . ILE A 1 573 ? -43.422 -6.434 -16.638 1.00 76.75 573 ILE A C 1
ATOM 4431 O O . ILE A 1 573 ? -43.338 -7.355 -15.827 1.00 76.75 573 ILE A O 1
ATOM 4435 N N . ALA A 1 574 ? -44.576 -5.783 -16.822 1.00 76.62 574 ALA A N 1
ATOM 4436 C CA . ALA A 1 574 ? -45.783 -6.004 -16.022 1.00 76.62 574 ALA A CA 1
ATOM 4437 C C . ALA A 1 574 ? -46.232 -7.480 -15.971 1.00 76.62 574 ALA A C 1
ATOM 4439 O O . ALA A 1 574 ? -46.776 -7.920 -14.959 1.00 76.62 574 ALA A O 1
ATOM 4440 N N . LYS A 1 575 ? -45.953 -8.269 -17.019 1.00 73.25 575 LYS A N 1
ATOM 4441 C CA . LYS A 1 575 ? -46.209 -9.721 -17.066 1.00 73.25 575 LYS A CA 1
ATOM 4442 C C . LYS A 1 575 ? -45.492 -10.512 -15.952 1.00 73.25 575 LYS A C 1
ATOM 4444 O O . LYS A 1 575 ? -46.047 -11.501 -15.484 1.00 73.25 575 LYS A O 1
ATOM 4449 N N . ASP A 1 576 ? -44.303 -10.069 -15.532 1.00 69.50 576 ASP A N 1
ATOM 4450 C CA . ASP A 1 576 ? -43.445 -10.741 -14.543 1.00 69.50 576 ASP A CA 1
ATOM 4451 C C . ASP A 1 576 ? -43.762 -10.276 -13.107 1.00 69.50 576 ASP A C 1
ATOM 4453 O O . ASP A 1 576 ? -43.471 -10.971 -12.136 1.00 69.50 576 ASP A O 1
ATOM 4457 N N . ILE A 1 577 ? -44.416 -9.115 -12.978 1.00 70.00 577 ILE A N 1
ATOM 4458 C CA . ILE A 1 577 ? -44.922 -8.553 -11.715 1.00 70.00 577 ILE A CA 1
ATOM 4459 C C . ILE A 1 577 ? -46.317 -9.120 -11.373 1.00 70.00 577 ILE A C 1
ATOM 4461 O O . ILE A 1 577 ? -46.706 -9.164 -10.204 1.00 70.00 577 ILE A O 1
ATOM 4465 N N . LEU A 1 578 ? -47.091 -9.571 -12.371 1.00 68.62 578 LEU A N 1
ATOM 4466 C CA . LEU A 1 578 ? -48.449 -10.081 -12.160 1.00 68.62 578 LEU A CA 1
ATOM 4467 C C . LEU A 1 578 ? -48.477 -11.360 -11.289 1.00 68.62 578 LEU A C 1
ATOM 4469 O O . LEU A 1 578 ? -47.853 -12.368 -11.641 1.00 68.62 578 LEU A O 1
ATOM 4473 N N . PRO A 1 579 ? -49.277 -11.392 -10.202 1.00 62.44 579 PRO A N 1
ATOM 4474 C CA . PRO A 1 579 ? -49.355 -12.545 -9.310 1.00 62.44 579 PRO A CA 1
ATOM 4475 C C . PRO A 1 579 ? -49.979 -13.758 -10.018 1.00 62.44 579 PRO A C 1
ATOM 4477 O O . PRO A 1 579 ? -51.177 -13.805 -10.303 1.00 62.44 579 PRO A O 1
ATOM 4480 N N . THR A 1 580 ? -49.159 -14.774 -10.290 1.00 58.47 580 THR A N 1
ATOM 4481 C CA . THR A 1 580 ? -49.539 -15.954 -11.089 1.00 58.47 580 THR A CA 1
ATOM 4482 C C . THR A 1 580 ? -50.144 -17.101 -10.268 1.00 58.47 580 THR A C 1
ATOM 4484 O O . THR A 1 580 ? -50.797 -17.979 -10.832 1.00 58.47 580 THR A O 1
ATOM 4487 N N . GLU A 1 581 ? -49.982 -17.104 -8.939 1.00 60.81 581 GLU A N 1
ATOM 4488 C CA . GLU A 1 581 ? -50.495 -18.147 -8.039 1.00 60.81 581 GLU A CA 1
ATOM 4489 C C . GLU A 1 581 ? -51.058 -17.572 -6.726 1.00 60.81 581 GLU A C 1
ATOM 4491 O O . GLU A 1 581 ? -50.525 -16.622 -6.160 1.00 60.81 581 GLU A O 1
ATOM 4496 N N . LYS A 1 582 ? -52.092 -18.217 -6.163 1.00 65.81 582 LYS A N 1
ATOM 4497 C CA . LYS A 1 582 ? -52.660 -17.875 -4.841 1.00 65.81 582 LYS A CA 1
ATOM 4498 C C . LYS A 1 582 ? -51.823 -18.443 -3.683 1.00 65.81 582 LYS A C 1
ATOM 4500 O O . LYS A 1 582 ? -52.300 -19.289 -2.926 1.00 65.81 582 LYS A O 1
ATOM 4505 N N . LYS A 1 583 ? -50.566 -18.012 -3.565 1.00 76.94 583 LYS A N 1
ATOM 4506 C CA . LYS A 1 583 ? -49.651 -18.358 -2.460 1.00 76.94 583 LYS A CA 1
ATOM 4507 C C . LYS A 1 583 ? -49.300 -17.107 -1.650 1.00 76.94 583 LYS A C 1
ATOM 4509 O O . LYS A 1 583 ? -49.354 -16.001 -2.168 1.00 76.94 583 LYS A O 1
ATOM 4514 N N . PHE A 1 584 ? -48.940 -17.291 -0.382 1.00 85.56 584 PHE A N 1
ATOM 4515 C CA . PHE A 1 584 ? -48.494 -16.223 0.517 1.00 85.56 584 PHE A CA 1
ATOM 4516 C C . PHE A 1 584 ? -47.314 -16.706 1.370 1.00 85.56 584 PHE A C 1
ATOM 4518 O O . PHE A 1 584 ? -47.176 -17.905 1.625 1.00 85.56 584 PHE A O 1
ATOM 4525 N N . SER A 1 585 ? -46.439 -15.791 1.798 1.00 88.50 585 SER A N 1
ATOM 4526 C CA . SER A 1 585 ? -45.222 -16.152 2.545 1.00 88.50 585 SER A CA 1
ATOM 4527 C C . SER A 1 585 ? -45.487 -16.322 4.050 1.00 88.50 585 SER A C 1
ATOM 4529 O O . SER A 1 585 ? -46.489 -15.809 4.562 1.00 88.50 585 SER A O 1
ATOM 4531 N N . PRO A 1 586 ? -44.595 -16.986 4.815 1.00 89.25 586 PRO A N 1
ATOM 4532 C CA . PRO A 1 586 ? -44.733 -17.092 6.270 1.00 89.25 586 PRO A CA 1
ATOM 4533 C C . PRO A 1 586 ? -44.875 -15.734 6.975 1.00 89.25 586 PRO A C 1
ATOM 4535 O O . PRO A 1 586 ? -45.580 -15.641 7.977 1.00 89.25 586 PRO A O 1
ATOM 4538 N N . THR A 1 587 ? -44.279 -14.671 6.425 1.00 91.00 587 THR A N 1
ATOM 4539 C CA . THR A 1 587 ? -44.413 -13.291 6.920 1.00 91.00 587 THR A CA 1
ATOM 4540 C C . THR A 1 587 ? -45.837 -12.755 6.759 1.00 91.00 587 THR A C 1
ATOM 4542 O O . THR A 1 587 ? -46.387 -12.194 7.704 1.00 91.00 587 THR A O 1
ATOM 4545 N N . HIS A 1 588 ? -46.485 -13.000 5.617 1.00 91.00 588 HIS A N 1
ATOM 4546 C CA . HIS A 1 588 ? -47.906 -12.684 5.436 1.00 91.00 588 HIS A CA 1
ATOM 4547 C C . HIS A 1 588 ? -48.780 -13.484 6.421 1.00 91.00 588 HIS A C 1
ATOM 4549 O O . HIS A 1 588 ? -49.685 -12.936 7.050 1.00 91.00 588 HIS A O 1
ATOM 4555 N N . GLY A 1 589 ? -48.450 -14.764 6.637 1.00 90.25 589 GLY A N 1
ATOM 4556 C CA . GLY A 1 589 ? -49.085 -15.605 7.657 1.00 90.25 589 GLY A CA 1
ATOM 4557 C C . GLY A 1 589 ? -48.909 -15.076 9.089 1.00 90.25 589 GLY A C 1
ATOM 4558 O O . GLY A 1 589 ? -49.830 -15.173 9.898 1.00 90.25 589 GLY A O 1
ATOM 4559 N N . PHE A 1 590 ? -47.766 -14.461 9.405 1.00 94.00 590 PHE A N 1
ATOM 4560 C CA . PHE A 1 590 ? -47.526 -13.790 10.685 1.00 94.00 590 PHE A CA 1
ATOM 4561 C C . PHE A 1 590 ? -48.392 -12.531 10.853 1.00 94.00 590 PHE A C 1
ATOM 4563 O O . PHE A 1 590 ? -48.986 -12.343 11.913 1.00 94.00 590 PHE A O 1
ATOM 4570 N N . ILE A 1 591 ? -48.546 -11.708 9.812 1.00 93.94 591 ILE A N 1
ATOM 4571 C CA . ILE A 1 591 ? -49.417 -10.519 9.854 1.00 93.94 591 ILE A CA 1
ATOM 4572 C C . ILE A 1 591 ? -50.889 -10.940 10.010 1.00 93.94 591 ILE A C 1
ATOM 4574 O O . ILE A 1 591 ? -51.600 -10.408 10.867 1.00 93.94 591 ILE A O 1
ATOM 4578 N N . ARG A 1 592 ? -51.327 -11.984 9.288 1.00 92.94 592 ARG A N 1
ATOM 4579 C CA . ARG A 1 592 ? -52.638 -12.623 9.495 1.00 92.94 592 ARG A CA 1
ATOM 4580 C C . ARG A 1 592 ? -52.804 -13.146 10.931 1.00 92.94 592 ARG A C 1
ATOM 4582 O O . ARG A 1 592 ? -53.854 -12.939 11.531 1.00 92.94 592 ARG A O 1
ATOM 4589 N N . LEU A 1 593 ? -51.769 -13.742 11.528 1.00 93.81 593 LEU A N 1
ATOM 4590 C CA . LEU A 1 593 ? -51.793 -14.198 12.924 1.00 93.81 593 LEU A CA 1
ATOM 4591 C C . LEU A 1 593 ? -51.911 -13.038 13.932 1.00 93.81 593 LEU A C 1
ATOM 4593 O O . LEU A 1 593 ? -52.579 -13.194 14.958 1.00 93.81 593 LEU A O 1
ATOM 4597 N N . LEU A 1 594 ? -51.299 -11.878 13.664 1.00 93.00 594 LEU A N 1
ATOM 4598 C CA . LEU A 1 594 ? -51.496 -10.666 14.472 1.00 93.00 594 LEU A CA 1
ATOM 4599 C C . LEU A 1 594 ? -52.944 -10.163 14.378 1.00 93.00 594 LEU A C 1
ATOM 4601 O O . LEU A 1 594 ? -53.521 -9.776 15.396 1.00 93.00 594 LEU A O 1
ATOM 4605 N N . GLN A 1 595 ? -53.554 -10.221 13.192 1.00 93.94 595 GLN A N 1
ATOM 4606 C CA . GLN A 1 595 ? -54.970 -9.905 12.997 1.00 93.94 595 GLN A CA 1
ATOM 4607 C C . GLN A 1 595 ? -55.889 -10.881 13.746 1.00 93.94 595 GLN A C 1
ATOM 4609 O O . GLN A 1 595 ? -56.759 -10.436 14.491 1.00 93.94 595 GLN A O 1
ATOM 4614 N N . ASP A 1 596 ? -55.671 -12.193 13.620 1.00 92.62 596 ASP A N 1
ATOM 4615 C CA . ASP A 1 596 ? -56.477 -13.224 14.295 1.00 92.62 596 ASP A CA 1
ATOM 4616 C C . ASP A 1 596 ? -56.367 -13.164 15.828 1.00 92.62 596 ASP A C 1
ATOM 4618 O O . ASP A 1 596 ? -57.269 -13.594 16.548 1.00 92.62 596 ASP A O 1
ATOM 4622 N N . LYS A 1 597 ? -55.273 -12.595 16.345 1.00 92.31 597 LYS A N 1
ATOM 4623 C CA . LYS A 1 597 ? -55.082 -12.292 17.772 1.00 92.31 597 LYS A CA 1
ATOM 4624 C C . LYS A 1 597 ? -55.622 -10.921 18.195 1.00 92.31 597 LYS A C 1
ATOM 4626 O O . LYS A 1 597 ? -55.468 -10.562 19.360 1.00 92.31 597 LYS A O 1
ATOM 4631 N N . GLY A 1 598 ? -56.224 -10.155 17.283 1.00 91.81 598 GLY A N 1
ATOM 4632 C CA . GLY A 1 598 ? -56.746 -8.812 17.546 1.00 91.81 598 GLY A CA 1
ATOM 4633 C C . GLY A 1 598 ? -55.669 -7.775 17.883 1.00 91.81 598 GLY A C 1
ATOM 4634 O O . GLY A 1 598 ? -55.972 -6.814 18.580 1.00 91.81 598 GLY A O 1
ATOM 4635 N N . LYS A 1 599 ? -54.421 -7.992 17.439 1.00 94.75 599 LYS A N 1
ATOM 4636 C CA . LYS A 1 599 ? -53.251 -7.135 17.715 1.00 94.75 599 LYS A CA 1
ATOM 4637 C C . LYS A 1 599 ? -52.854 -6.219 16.550 1.00 94.75 599 LYS A C 1
ATOM 4639 O O . LYS A 1 599 ? -52.103 -5.272 16.755 1.00 94.75 599 LYS A O 1
ATOM 4644 N N . LEU A 1 600 ? -53.303 -6.508 15.326 1.00 95.19 600 LEU A N 1
ATOM 4645 C CA . LEU A 1 600 ? -52.996 -5.688 14.148 1.00 95.19 600 LEU A CA 1
ATOM 4646 C C . LEU A 1 600 ? -53.879 -4.429 14.124 1.00 95.19 600 LEU A C 1
ATOM 4648 O O . LEU A 1 600 ? -55.106 -4.535 14.016 1.00 95.19 600 LEU A O 1
ATOM 4652 N N . LEU A 1 601 ? -53.270 -3.241 14.180 1.00 92.88 601 LEU A N 1
ATOM 4653 C CA . LEU A 1 601 ? -53.962 -1.970 13.953 1.00 92.88 601 LEU A CA 1
ATOM 4654 C C . LEU A 1 601 ? -54.208 -1.770 12.454 1.00 92.88 601 LEU A C 1
ATOM 4656 O O . LEU A 1 601 ? -55.372 -1.768 12.049 1.00 92.88 601 LEU A O 1
ATOM 4660 N N . THR A 1 602 ? -53.124 -1.691 11.675 1.00 92.81 602 THR A N 1
ATOM 4661 C CA . THR A 1 602 ? -53.097 -1.508 10.213 1.00 92.81 602 THR A CA 1
ATOM 4662 C C . THR A 1 602 ? -51.776 -2.065 9.662 1.00 92.81 602 THR A C 1
ATOM 4664 O O . THR A 1 602 ? -50.724 -1.903 10.287 1.00 92.81 602 THR A O 1
ATOM 4667 N N . ASN A 1 603 ? -51.810 -2.709 8.496 1.00 93.19 603 ASN A N 1
ATOM 4668 C CA . ASN A 1 603 ? -50.634 -3.042 7.697 1.00 93.19 603 ASN A CA 1
ATOM 4669 C C . ASN A 1 603 ? -50.570 -2.100 6.487 1.00 93.19 603 ASN A C 1
ATOM 4671 O O . ASN A 1 603 ? -51.431 -2.149 5.612 1.00 93.19 603 ASN A O 1
ATOM 4675 N N . TYR A 1 604 ? -49.549 -1.247 6.459 1.00 91.25 604 TYR A N 1
ATOM 4676 C CA . TYR A 1 604 ? -49.221 -0.413 5.307 1.00 91.25 604 TYR A CA 1
ATOM 4677 C C . TYR A 1 604 ? -48.237 -1.177 4.431 1.00 91.25 604 TYR A C 1
ATOM 4679 O O . TYR A 1 604 ? -47.151 -1.529 4.897 1.00 91.25 604 TYR A O 1
ATOM 4687 N N . THR A 1 605 ? -48.608 -1.434 3.182 1.00 89.44 605 THR A N 1
ATOM 4688 C CA . THR A 1 605 ? -47.772 -2.172 2.238 1.00 89.44 605 THR A CA 1
ATOM 4689 C C . THR A 1 605 ? -47.380 -1.304 1.052 1.00 89.44 605 THR A C 1
ATOM 4691 O O . THR A 1 605 ? -48.198 -0.586 0.480 1.00 89.44 605 THR A O 1
ATOM 4694 N N . GLN A 1 606 ? -46.103 -1.371 0.686 1.00 87.06 606 GLN A N 1
ATOM 4695 C CA . GLN A 1 606 ? -45.562 -0.813 -0.555 1.00 87.06 606 GLN A CA 1
ATOM 4696 C C . GLN A 1 606 ? -45.726 -1.781 -1.737 1.00 87.06 606 GLN A C 1
ATOM 4698 O O . GLN A 1 606 ? -45.348 -1.450 -2.860 1.00 87.06 606 GLN A O 1
ATOM 4703 N N . ASN A 1 607 ? -46.244 -2.987 -1.481 1.00 86.69 607 ASN A N 1
ATOM 4704 C CA . ASN A 1 607 ? -46.423 -4.021 -2.487 1.00 86.69 607 ASN A CA 1
ATOM 4705 C C . ASN A 1 607 ? -47.713 -3.796 -3.280 1.00 86.69 607 ASN A C 1
ATOM 4707 O O . ASN A 1 607 ? -48.780 -3.549 -2.721 1.00 86.69 607 ASN A O 1
ATOM 4711 N N . ILE A 1 608 ? -47.600 -3.975 -4.592 1.00 83.12 608 ILE A N 1
ATOM 4712 C CA . ILE A 1 608 ? -48.708 -3.933 -5.555 1.00 83.12 608 ILE A CA 1
ATOM 4713 C C . ILE A 1 608 ? -49.243 -5.339 -5.896 1.00 83.12 608 ILE A C 1
ATOM 4715 O O . ILE A 1 608 ? -50.217 -5.466 -6.637 1.00 83.12 608 ILE A O 1
ATOM 4719 N N . ASP A 1 609 ? -48.620 -6.391 -5.346 1.00 76.00 609 ASP A N 1
ATOM 4720 C CA . ASP A 1 609 ? -48.889 -7.811 -5.636 1.00 76.00 609 ASP A CA 1
ATOM 4721 C C . ASP A 1 609 ? -50.205 -8.351 -5.028 1.00 76.00 609 ASP A C 1
ATOM 4723 O O . ASP A 1 609 ? -50.714 -9.387 -5.464 1.00 76.00 609 ASP A O 1
ATOM 4727 N N . ASN A 1 610 ? -50.787 -7.624 -4.065 1.00 79.69 610 ASN A N 1
ATOM 4728 C CA . ASN A 1 610 ? -52.043 -7.941 -3.376 1.00 79.69 610 ASN A CA 1
ATOM 4729 C C . ASN A 1 610 ? -52.034 -9.305 -2.641 1.00 79.69 610 ASN A C 1
ATOM 4731 O O . ASN A 1 610 ? -53.075 -9.950 -2.450 1.00 79.69 610 ASN A O 1
ATOM 4735 N N . ILE A 1 611 ? -50.855 -9.777 -2.222 1.00 83.62 611 ILE A N 1
ATOM 4736 C CA . ILE A 1 611 ? -50.689 -11.066 -1.534 1.00 83.62 611 ILE A CA 1
ATOM 4737 C C . ILE A 1 611 ? -51.196 -11.004 -0.083 1.00 83.62 611 ILE A C 1
ATOM 4739 O O . ILE A 1 611 ? -51.637 -12.019 0.467 1.00 83.62 611 ILE A O 1
ATOM 4743 N N . GLU A 1 612 ? -51.259 -9.815 0.516 1.00 85.88 612 GLU A N 1
ATOM 4744 C CA . GLU A 1 612 ? -51.857 -9.561 1.829 1.00 85.88 612 GLU A CA 1
ATOM 4745 C C . GLU A 1 612 ? -53.333 -9.998 1.882 1.00 85.88 612 GLU A C 1
ATOM 4747 O O . GLU A 1 612 ? -53.757 -10.675 2.827 1.00 85.88 612 GLU A O 1
ATOM 4752 N N . ALA A 1 613 ? -54.101 -9.704 0.826 1.00 84.06 613 ALA A N 1
ATOM 4753 C CA . ALA A 1 613 ? -55.485 -10.150 0.688 1.00 84.06 613 ALA A CA 1
ATOM 4754 C C . ALA A 1 613 ? -55.582 -11.677 0.496 1.00 84.06 613 ALA A C 1
ATOM 4756 O O . ALA A 1 613 ? -56.458 -12.322 1.077 1.00 84.06 613 ALA A O 1
ATOM 4757 N N . ASN A 1 614 ? -54.646 -12.289 -0.245 1.00 82.75 614 ASN A N 1
ATOM 4758 C CA . ASN A 1 614 ? -54.573 -13.749 -0.415 1.00 82.75 614 ASN A CA 1
ATOM 4759 C C . ASN A 1 614 ? -54.241 -14.489 0.896 1.00 82.75 614 ASN A C 1
ATOM 4761 O O . ASN A 1 614 ? -54.727 -15.600 1.113 1.00 82.75 614 ASN A O 1
ATOM 4765 N N . ALA A 1 615 ? -53.472 -13.871 1.798 1.00 85.81 615 ALA A N 1
ATOM 4766 C CA . ALA A 1 615 ? -53.251 -14.359 3.163 1.00 85.81 615 ALA A CA 1
ATOM 4767 C C . ALA A 1 615 ? -54.475 -14.172 4.086 1.00 85.81 615 ALA A C 1
ATOM 4769 O O . ALA A 1 615 ? -54.471 -14.616 5.237 1.00 85.81 615 ALA A O 1
ATOM 4770 N N . GLY A 1 616 ? -55.534 -13.520 3.595 1.00 86.00 616 GLY A N 1
ATOM 4771 C CA . GLY A 1 616 ? -56.766 -13.249 4.326 1.00 86.00 616 GLY A CA 1
ATOM 4772 C C . GLY A 1 616 ? -56.662 -12.081 5.306 1.00 86.00 616 GLY A C 1
ATOM 4773 O O . GLY A 1 616 ? -57.423 -12.044 6.276 1.00 86.00 616 GLY A O 1
ATOM 4774 N N . ILE A 1 617 ? -55.721 -11.154 5.130 1.00 90.81 617 ILE A N 1
ATOM 4775 C CA . ILE A 1 617 ? -55.748 -9.902 5.894 1.00 90.81 617 ILE A CA 1
ATOM 4776 C C . ILE A 1 617 ? -56.991 -9.114 5.428 1.00 90.81 617 ILE A C 1
ATOM 4778 O O . ILE A 1 617 ? -57.365 -9.154 4.256 1.00 90.81 617 ILE A O 1
ATOM 4782 N N . LEU A 1 618 ? -57.719 -8.515 6.369 1.00 88.75 618 LEU A N 1
ATOM 4783 C CA . LEU A 1 618 ? -59.004 -7.865 6.114 1.00 88.75 618 LEU A CA 1
ATOM 4784 C C . LEU A 1 618 ? -58.791 -6.538 5.364 1.00 88.75 618 LEU A C 1
ATOM 4786 O O . LEU A 1 618 ? -57.852 -5.821 5.712 1.00 88.75 618 LEU A O 1
ATOM 4790 N N . PRO A 1 619 ? -59.649 -6.159 4.396 1.00 85.00 619 PRO A N 1
ATOM 4791 C CA . PRO A 1 619 ? -59.486 -4.912 3.645 1.00 85.00 619 PRO A CA 1
ATOM 4792 C C . PRO A 1 619 ? -59.361 -3.671 4.540 1.00 85.00 619 PRO A C 1
ATOM 4794 O O . PRO A 1 619 ? -58.476 -2.855 4.334 1.00 85.00 619 PRO A O 1
ATOM 4797 N N . GLU A 1 620 ? -60.142 -3.573 5.621 1.00 87.12 620 GLU A N 1
ATOM 4798 C CA . GLU A 1 620 ? -60.082 -2.466 6.591 1.00 87.12 620 GLU A CA 1
ATOM 4799 C C . GLU A 1 620 ? -58.804 -2.430 7.467 1.00 87.12 620 GLU A C 1
ATOM 4801 O O . GLU A 1 620 ? -58.646 -1.554 8.334 1.00 87.12 620 GLU A O 1
ATOM 4806 N N . LYS A 1 621 ? -57.907 -3.404 7.263 1.00 89.19 621 LYS A N 1
ATOM 4807 C CA . LYS A 1 621 ? -56.600 -3.567 7.912 1.00 89.19 621 LYS A CA 1
ATOM 4808 C C . LYS A 1 621 ? -55.418 -3.456 6.948 1.00 89.19 621 LYS A C 1
ATOM 4810 O O . LYS A 1 621 ? -54.291 -3.461 7.440 1.00 89.19 621 LYS A O 1
ATOM 4815 N N . ILE A 1 622 ? -55.645 -3.331 5.641 1.00 89.75 622 ILE A N 1
ATOM 4816 C CA . ILE A 1 622 ? -54.601 -3.157 4.622 1.00 89.75 622 ILE A CA 1
ATOM 4817 C C . ILE A 1 622 ? -54.671 -1.721 4.095 1.00 89.75 622 ILE A C 1
ATOM 4819 O O . ILE A 1 622 ? -55.752 -1.220 3.809 1.00 89.75 622 ILE A O 1
ATOM 4823 N N . VAL A 1 623 ? -53.520 -1.073 3.925 1.00 88.69 623 VAL A N 1
ATOM 4824 C CA . VAL A 1 623 ? -53.386 0.159 3.136 1.00 88.69 623 VAL A CA 1
ATOM 4825 C C . VAL A 1 623 ? -52.298 -0.077 2.093 1.00 88.69 623 VAL A C 1
ATOM 4827 O O . VAL A 1 623 ? -51.143 -0.304 2.450 1.00 88.69 623 VAL A O 1
ATOM 4830 N N . GLN A 1 624 ? -52.671 -0.061 0.813 1.00 87.00 624 GLN A N 1
ATOM 4831 C CA . GLN A 1 624 ? -51.750 -0.242 -0.315 1.00 87.00 624 GLN A CA 1
ATOM 4832 C C . GLN A 1 624 ? -51.224 1.126 -0.748 1.00 87.00 624 GLN A C 1
ATOM 4834 O O . GLN A 1 624 ? -51.892 1.867 -1.464 1.00 87.00 624 GLN A O 1
ATOM 4839 N N . CYS A 1 625 ? -50.040 1.489 -0.256 1.00 83.62 625 CYS A N 1
ATOM 4840 C CA . CYS A 1 625 ? -49.526 2.853 -0.351 1.00 83.62 625 CYS A CA 1
ATOM 4841 C C . CYS A 1 625 ? -49.204 3.279 -1.789 1.00 83.62 625 CYS A C 1
ATOM 4843 O O . CYS A 1 625 ? -49.328 4.454 -2.101 1.00 83.62 625 CYS A O 1
ATOM 4845 N N . HIS A 1 626 ? -48.794 2.340 -2.647 1.00 82.31 626 HIS A N 1
ATOM 4846 C CA . HIS A 1 626 ? -48.430 2.597 -4.048 1.00 82.31 626 HIS A CA 1
ATOM 4847 C C . HIS A 1 626 ? -49.522 2.122 -5.034 1.00 82.31 626 HIS A C 1
ATOM 4849 O O . HIS A 1 626 ? -49.231 1.789 -6.183 1.00 82.31 626 HIS A O 1
ATOM 4855 N N . GLY A 1 627 ? -50.779 2.027 -4.586 1.00 82.88 627 GLY A N 1
ATOM 4856 C CA . GLY A 1 627 ? -51.888 1.520 -5.401 1.00 82.88 627 GLY A CA 1
ATOM 4857 C C . GLY A 1 627 ? -51.867 -0.003 -5.601 1.00 82.88 627 GLY A C 1
ATOM 4858 O O . GLY A 1 627 ? -51.234 -0.737 -4.840 1.00 82.88 627 GLY A O 1
ATOM 4859 N N . SER A 1 628 ? -52.611 -0.508 -6.591 1.00 81.62 628 SER A N 1
ATOM 4860 C CA . SER A 1 628 ? -52.680 -1.948 -6.890 1.00 81.62 628 SER A CA 1
ATOM 4861 C C . SER A 1 628 ? -53.225 -2.261 -8.288 1.00 81.62 628 SER A C 1
ATOM 4863 O O . SER A 1 628 ? -53.884 -1.444 -8.927 1.00 81.62 628 SER A O 1
ATOM 4865 N N . PHE A 1 629 ? -53.053 -3.509 -8.729 1.00 79.38 629 PHE A N 1
ATOM 4866 C CA . PHE A 1 629 ? -53.669 -4.039 -9.952 1.00 79.38 629 PHE A CA 1
ATOM 4867 C C . PHE A 1 629 ? -55.195 -4.297 -9.857 1.00 79.38 629 PHE A C 1
ATOM 4869 O O . PHE A 1 629 ? -55.755 -4.918 -10.757 1.00 79.38 629 PHE A O 1
ATOM 4876 N N . ALA A 1 630 ? -55.898 -3.881 -8.794 1.00 76.62 630 ALA A N 1
ATOM 4877 C CA . ALA A 1 630 ? -57.327 -4.189 -8.624 1.00 76.62 630 ALA A CA 1
ATOM 4878 C C . ALA A 1 630 ? -58.226 -3.527 -9.692 1.00 76.62 630 ALA A C 1
ATOM 4880 O O . ALA A 1 630 ? -59.215 -4.111 -10.152 1.00 76.62 630 ALA A O 1
ATOM 4881 N N . THR A 1 631 ? -57.870 -2.314 -10.111 1.00 82.38 631 THR A N 1
ATOM 4882 C CA . THR A 1 631 ? -58.558 -1.540 -11.149 1.00 82.38 631 THR A CA 1
ATOM 4883 C C . THR A 1 631 ? -57.557 -0.851 -12.071 1.00 82.38 631 THR A C 1
ATOM 4885 O O . THR A 1 631 ? -56.364 -0.793 -11.780 1.00 82.38 631 THR A O 1
ATOM 4888 N N . ALA A 1 632 ? -58.041 -0.378 -13.216 1.00 86.44 632 ALA A N 1
ATOM 4889 C CA . ALA A 1 632 ? -57.243 0.332 -14.202 1.00 86.44 632 ALA A CA 1
ATOM 4890 C C . ALA A 1 632 ? -58.061 1.445 -14.859 1.00 86.44 632 ALA A C 1
ATOM 4892 O O . ALA A 1 632 ? -59.252 1.264 -15.128 1.00 86.44 632 ALA A O 1
ATOM 4893 N N . THR A 1 633 ? -57.416 2.564 -15.162 1.00 87.88 633 THR A N 1
ATOM 4894 C CA . THR A 1 633 ? -58.044 3.800 -15.630 1.00 87.88 633 THR A CA 1
ATOM 4895 C C . THR A 1 633 ? -57.407 4.259 -16.945 1.00 87.88 633 THR A C 1
ATOM 4897 O O . THR A 1 633 ? -56.195 4.177 -17.130 1.00 87.88 633 THR A O 1
ATOM 4900 N N . CYS A 1 634 ? -58.214 4.709 -17.908 1.00 88.00 634 CYS A N 1
ATOM 4901 C CA . CYS A 1 634 ? -57.705 5.223 -19.181 1.00 88.00 634 CYS A CA 1
ATOM 4902 C C . CYS A 1 634 ? -57.056 6.601 -19.017 1.00 88.00 634 CYS A C 1
ATOM 4904 O O . CYS A 1 634 ? -57.725 7.539 -18.583 1.00 88.00 634 CYS A O 1
ATOM 4906 N N . VAL A 1 635 ? -55.814 6.761 -19.484 1.00 85.31 635 VAL A N 1
ATOM 4907 C CA . VAL A 1 635 ? -55.082 8.036 -19.371 1.00 85.31 635 VAL A CA 1
ATOM 4908 C C . VAL A 1 635 ? -55.719 9.189 -20.166 1.00 85.31 635 VAL A C 1
ATOM 4910 O O . VAL A 1 635 ? -55.638 10.332 -19.727 1.00 85.31 635 VAL A O 1
ATOM 4913 N N . LYS A 1 636 ? -56.409 8.911 -21.290 1.00 82.38 636 LYS A N 1
ATOM 4914 C CA . LYS A 1 636 ? -57.114 9.940 -22.092 1.00 82.38 636 LYS A CA 1
ATOM 4915 C C . LYS A 1 636 ? -58.515 10.273 -21.559 1.00 82.38 636 LYS A C 1
ATOM 4917 O O . LYS A 1 636 ? -58.834 11.444 -21.391 1.00 82.38 636 LYS A O 1
ATOM 4922 N N . CYS A 1 637 ? -59.375 9.273 -21.337 1.00 84.94 637 CYS A N 1
ATOM 4923 C CA . CYS A 1 637 ? -60.806 9.502 -21.052 1.00 84.94 637 CYS A CA 1
ATOM 4924 C C . CYS A 1 637 ? -61.242 9.233 -19.603 1.00 84.94 637 CYS A C 1
ATOM 4926 O O . CYS A 1 637 ? -62.423 9.377 -19.296 1.00 84.94 637 CYS A O 1
ATOM 4928 N N . GLN A 1 638 ? -60.327 8.816 -18.719 1.00 86.25 638 GLN A N 1
ATOM 4929 C CA . GLN A 1 638 ? -60.606 8.481 -17.313 1.00 86.25 638 GLN A CA 1
ATOM 4930 C C . GLN A 1 638 ? -61.647 7.355 -17.113 1.00 86.25 638 GLN A C 1
ATOM 4932 O O . GLN A 1 638 ? -62.181 7.160 -16.021 1.00 86.25 638 GLN A O 1
ATOM 4937 N N . TYR A 1 639 ? -61.928 6.561 -18.155 1.00 87.62 639 TYR A N 1
ATOM 4938 C CA . TYR A 1 639 ? -62.769 5.370 -18.046 1.00 87.62 639 TYR A CA 1
ATOM 4939 C C . TYR A 1 639 ? -62.070 4.288 -17.214 1.00 87.62 639 TYR A C 1
ATOM 4941 O O . TYR A 1 639 ? -60.945 3.896 -17.530 1.00 87.62 639 TYR A O 1
ATOM 4949 N N . LYS A 1 640 ? -62.745 3.800 -16.168 1.00 86.88 640 LYS A N 1
ATOM 4950 C CA . LYS A 1 640 ? -62.203 2.857 -15.182 1.00 86.88 640 LYS A CA 1
ATOM 4951 C C . LYS A 1 640 ? -62.802 1.457 -15.336 1.00 86.88 640 LYS A C 1
ATOM 4953 O O . LYS A 1 640 ? -64.019 1.301 -15.442 1.00 86.88 640 LYS A O 1
ATOM 4958 N N . VAL A 1 641 ? -61.944 0.439 -15.310 1.00 86.00 641 VAL A N 1
ATOM 4959 C CA . VAL A 1 641 ? -62.280 -0.991 -15.428 1.00 86.00 641 VAL A CA 1
ATOM 4960 C C . VAL A 1 641 ? -61.664 -1.802 -14.281 1.00 86.00 641 VAL A C 1
ATOM 4962 O O . VAL A 1 641 ? -60.811 -1.316 -13.540 1.00 86.00 641 VAL A O 1
ATOM 4965 N N . SER A 1 642 ? -62.088 -3.059 -14.131 1.00 83.31 642 SER A N 1
ATOM 4966 C CA . SER A 1 642 ? -61.427 -4.025 -13.241 1.00 83.31 642 SER A CA 1
ATOM 4967 C C . SER A 1 642 ? -60.128 -4.537 -13.871 1.00 83.31 642 SER A C 1
ATOM 4969 O O . SER A 1 642 ? -60.113 -4.852 -15.061 1.00 83.31 642 SER A O 1
ATOM 4971 N N . GLY A 1 643 ? -59.058 -4.652 -13.078 1.00 78.75 643 GLY A N 1
ATOM 4972 C CA . GLY A 1 643 ? -57.751 -5.112 -13.559 1.00 78.75 643 GLY A CA 1
ATOM 4973 C C . GLY A 1 643 ? -57.755 -6.550 -14.086 1.00 78.75 643 GLY A C 1
ATOM 4974 O O . GLY A 1 643 ? -57.051 -6.835 -15.054 1.00 78.75 643 GLY A O 1
ATOM 4975 N N . ASP A 1 644 ? -58.638 -7.412 -13.561 1.00 79.38 644 ASP A N 1
ATOM 4976 C CA . ASP A 1 644 ? -58.849 -8.787 -14.046 1.00 79.38 644 ASP A CA 1
ATOM 4977 C C . ASP A 1 644 ? -59.127 -8.841 -15.561 1.00 79.38 644 ASP A C 1
ATOM 4979 O O . ASP A 1 644 ? -58.740 -9.798 -16.232 1.00 79.38 644 ASP A O 1
ATOM 4983 N N . ALA A 1 645 ? -59.773 -7.806 -16.116 1.00 78.94 645 ALA A N 1
ATOM 4984 C CA . ALA A 1 645 ? -60.077 -7.718 -17.543 1.00 78.94 645 ALA A CA 1
ATOM 4985 C C . ALA A 1 645 ? -58.836 -7.457 -18.417 1.00 78.94 645 ALA A C 1
ATOM 4987 O O . ALA A 1 645 ? -58.872 -7.763 -19.605 1.00 78.94 645 ALA A O 1
ATOM 4988 N N . LEU A 1 646 ? -57.753 -6.914 -17.848 1.00 80.38 646 LEU A N 1
ATOM 4989 C CA . LEU A 1 646 ? -56.514 -6.588 -18.564 1.00 80.38 646 LEU A CA 1
ATOM 4990 C C . LEU A 1 646 ? -55.445 -7.683 -18.439 1.00 80.38 646 LEU A C 1
ATOM 4992 O O . LEU A 1 646 ? -54.537 -7.752 -19.265 1.00 80.38 646 LEU A O 1
ATOM 4996 N N . PHE A 1 647 ? -55.530 -8.559 -17.430 1.00 81.12 647 PHE A N 1
ATOM 4997 C CA . PHE A 1 647 ? -54.489 -9.559 -17.155 1.00 81.12 647 PHE A CA 1
ATOM 4998 C C . PHE A 1 647 ? -54.220 -10.508 -18.328 1.00 81.12 647 PHE A C 1
ATOM 5000 O O . PHE A 1 647 ? -53.092 -10.962 -18.495 1.00 81.12 647 PHE A O 1
ATOM 5007 N N . GLU A 1 648 ? -55.220 -10.805 -19.159 1.00 79.94 648 GLU A N 1
ATOM 5008 C CA . GLU A 1 648 ? -55.032 -11.648 -20.344 1.00 79.94 648 GLU A CA 1
ATOM 5009 C C . GLU A 1 648 ? -54.261 -10.958 -21.475 1.00 79.94 648 GLU A C 1
ATOM 5011 O O . GLU A 1 648 ? -53.659 -11.657 -22.288 1.00 79.94 648 GLU A O 1
ATOM 5016 N N . ASP A 1 649 ? -54.250 -9.629 -21.543 1.00 80.06 649 ASP A N 1
ATOM 5017 C CA . ASP A 1 649 ? -53.486 -8.882 -22.549 1.00 80.06 649 ASP A CA 1
ATOM 5018 C C . ASP A 1 649 ? -52.077 -8.566 -22.038 1.00 80.06 649 ASP A C 1
ATOM 5020 O O . ASP A 1 649 ? -51.100 -8.799 -22.752 1.00 80.06 649 ASP A O 1
ATOM 5024 N N . ILE A 1 650 ? -51.950 -8.218 -20.752 1.00 80.94 650 ILE A N 1
ATOM 5025 C CA . ILE A 1 650 ? -50.655 -8.015 -20.084 1.00 80.94 650 ILE A CA 1
ATOM 5026 C C . ILE A 1 650 ? -49.806 -9.298 -20.119 1.00 80.94 650 ILE A C 1
ATOM 5028 O O . ILE A 1 650 ? -48.629 -9.247 -20.467 1.00 80.94 650 ILE A O 1
ATOM 5032 N N . LYS A 1 651 ? -50.390 -10.479 -19.853 1.00 79.06 651 LYS A N 1
ATOM 5033 C CA . LYS A 1 651 ? -49.677 -11.773 -19.968 1.00 79.06 651 LYS A CA 1
ATOM 5034 C C . LYS A 1 651 ? -49.170 -12.080 -21.380 1.00 79.06 651 LYS A C 1
ATOM 5036 O O . LYS A 1 651 ? -48.246 -12.876 -21.525 1.00 79.06 651 LYS A O 1
ATOM 5041 N N . LYS A 1 652 ? -49.785 -11.503 -22.418 1.00 77.81 652 LYS A N 1
ATOM 5042 C CA . LYS A 1 652 ? -49.348 -11.649 -23.816 1.00 77.81 652 LYS A CA 1
ATOM 5043 C C . LYS A 1 652 ? -48.287 -10.612 -24.206 1.00 77.81 652 LYS A C 1
ATOM 5045 O O . LYS A 1 652 ? -47.743 -10.718 -25.298 1.00 77.81 652 LYS A O 1
ATOM 5050 N N . GLY A 1 653 ? -47.988 -9.646 -23.330 1.00 71.38 653 GLY A N 1
ATOM 5051 C CA . GLY A 1 653 ? -47.111 -8.510 -23.619 1.00 71.38 653 GLY A CA 1
ATOM 5052 C C . GLY A 1 653 ? -47.769 -7.425 -24.477 1.00 71.38 653 GLY A C 1
ATOM 5053 O O . GLY A 1 653 ? -47.061 -6.615 -25.065 1.00 71.38 653 GLY A O 1
ATOM 5054 N N . ASN A 1 654 ? -49.103 -7.409 -24.574 1.00 81.75 654 ASN A N 1
ATOM 5055 C CA . ASN A 1 654 ? -49.838 -6.412 -25.349 1.00 81.75 654 ASN A CA 1
ATOM 5056 C C . ASN A 1 654 ? -50.176 -5.194 -24.476 1.00 81.75 654 ASN A C 1
ATOM 5058 O O . ASN A 1 654 ? -50.628 -5.352 -23.340 1.00 81.75 654 ASN A O 1
ATOM 5062 N N . VAL A 1 655 ? -50.039 -3.987 -25.033 1.00 84.94 655 VAL A N 1
ATOM 5063 C CA . VAL A 1 655 ? -50.512 -2.743 -24.405 1.00 84.94 655 VAL A CA 1
ATOM 5064 C C . VAL A 1 655 ? -52.052 -2.718 -24.439 1.00 84.94 655 VAL A C 1
ATOM 5066 O O . VAL A 1 655 ? -52.619 -2.784 -25.531 1.00 84.94 655 VAL A O 1
ATOM 5069 N N . PRO A 1 656 ? -52.766 -2.641 -23.297 1.00 85.88 656 PRO A N 1
ATOM 5070 C CA . PRO A 1 656 ? -54.226 -2.692 -23.297 1.00 85.88 656 PRO A CA 1
ATOM 5071 C C . PRO A 1 656 ? -54.856 -1.339 -23.671 1.00 85.88 656 PRO A C 1
ATOM 5073 O O . PRO A 1 656 ? -54.693 -0.334 -22.976 1.00 85.88 656 PRO A O 1
ATOM 5076 N N . GLU A 1 657 ? -55.624 -1.319 -24.758 1.00 86.19 657 GLU A N 1
ATOM 5077 C CA . GLU A 1 657 ? -56.308 -0.122 -25.261 1.00 86.19 657 GLU A CA 1
ATOM 5078 C C . GLU A 1 657 ? -57.676 0.121 -24.598 1.00 86.19 657 GLU A C 1
ATOM 5080 O O . GLU A 1 657 ? -58.392 -0.797 -24.186 1.00 86.19 657 GLU A O 1
ATOM 5085 N N . CYS A 1 658 ? -58.089 1.387 -24.523 1.00 86.38 658 CYS A N 1
ATOM 5086 C CA . CYS A 1 658 ? -59.374 1.766 -23.956 1.00 86.38 658 CYS A CA 1
ATOM 5087 C C . CYS A 1 658 ? -60.535 1.525 -24.927 1.00 86.38 658 CYS A C 1
ATOM 5089 O O . CYS A 1 658 ? -60.762 2.283 -25.872 1.00 86.38 658 CYS A O 1
ATOM 5091 N N . THR A 1 659 ? -61.364 0.537 -24.591 1.00 84.31 659 THR A N 1
ATOM 5092 C CA . THR A 1 659 ? -62.602 0.210 -25.322 1.00 84.31 659 THR A CA 1
ATOM 5093 C C . THR A 1 659 ? -63.664 1.320 -25.330 1.00 84.31 659 THR A C 1
ATOM 5095 O O . THR A 1 659 ? -64.614 1.223 -26.106 1.00 84.31 659 THR A O 1
ATOM 5098 N N . SER A 1 660 ? -63.549 2.359 -24.488 1.00 83.88 660 SER A N 1
ATOM 5099 C CA . SER A 1 660 ? -64.385 3.566 -24.606 1.00 83.88 660 SER A CA 1
ATOM 5100 C C . SER A 1 660 ? -63.862 4.460 -25.725 1.00 83.88 660 SER A C 1
ATOM 5102 O O . SER A 1 660 ? -64.597 4.716 -26.671 1.00 83.88 660 SER A O 1
ATOM 5104 N N . CYS A 1 661 ? -62.571 4.821 -25.695 1.00 83.75 661 CYS A N 1
ATOM 5105 C CA . CYS A 1 661 ? -61.963 5.632 -26.750 1.00 83.75 661 CYS A CA 1
ATOM 5106 C C . CYS A 1 661 ? -62.090 4.980 -28.132 1.00 83.75 661 CYS A C 1
ATOM 5108 O O . CYS A 1 661 ? -62.382 5.680 -29.092 1.00 83.75 661 CYS A O 1
ATOM 5110 N N . GLN A 1 662 ? -61.921 3.656 -28.242 1.00 80.62 662 GLN A N 1
ATOM 5111 C CA . GLN A 1 662 ? -62.147 2.936 -29.504 1.00 80.62 662 GLN A CA 1
ATOM 5112 C C . GLN A 1 662 ? -63.564 3.182 -30.052 1.00 80.62 662 GLN A C 1
ATOM 5114 O O . GLN A 1 662 ? -63.711 3.518 -31.222 1.00 80.62 662 GLN A O 1
ATOM 5119 N N . LYS A 1 663 ? -64.601 3.101 -29.206 1.00 80.38 663 LYS A N 1
ATOM 5120 C CA . LYS A 1 663 ? -65.994 3.371 -29.610 1.00 80.38 663 LYS A CA 1
ATOM 5121 C C . LYS A 1 663 ? -66.227 4.832 -29.959 1.00 80.38 663 LYS A C 1
ATOM 5123 O O . LYS A 1 663 ? -66.921 5.101 -30.930 1.00 80.38 663 LYS A O 1
ATOM 5128 N N . ASP A 1 664 ? -65.650 5.763 -29.202 1.00 76.38 664 ASP A N 1
ATOM 5129 C CA . ASP A 1 664 ? -65.759 7.195 -29.491 1.00 76.38 664 ASP A CA 1
ATOM 5130 C C . ASP A 1 664 ? -65.148 7.518 -30.873 1.00 76.38 664 ASP A C 1
ATOM 5132 O O . ASP A 1 664 ? -65.744 8.249 -31.664 1.00 76.38 664 ASP A O 1
ATOM 5136 N N . ILE A 1 665 ? -64.009 6.894 -31.205 1.00 76.06 665 ILE A N 1
ATOM 5137 C CA . ILE A 1 665 ? -63.329 7.008 -32.505 1.00 76.06 665 ILE A CA 1
ATOM 5138 C C . ILE A 1 665 ? -64.141 6.336 -33.625 1.00 76.06 665 ILE A C 1
ATOM 5140 O O . ILE A 1 665 ? -64.295 6.921 -34.697 1.00 76.06 665 ILE A O 1
ATOM 5144 N N . GLU A 1 666 ? -64.703 5.146 -33.395 1.00 71.62 666 GLU A N 1
ATOM 5145 C CA . GLU A 1 666 ? -65.600 4.470 -34.346 1.00 71.62 666 GLU A CA 1
ATOM 5146 C C . GLU A 1 666 ? -66.878 5.290 -34.611 1.00 71.62 666 GLU A C 1
ATOM 5148 O O . GLU A 1 666 ? -67.297 5.437 -35.763 1.00 71.62 666 GLU A O 1
ATOM 5153 N N . GLU A 1 667 ? -67.485 5.875 -33.573 1.00 69.62 667 GLU A N 1
ATOM 5154 C CA . GLU A 1 667 ? -68.662 6.737 -33.699 1.00 69.62 667 GLU A CA 1
ATOM 5155 C C . GLU A 1 667 ? -68.359 8.057 -34.419 1.00 69.62 667 GLU A C 1
ATOM 5157 O O . GLU A 1 667 ? -69.210 8.527 -35.181 1.00 69.62 667 GLU A O 1
ATOM 5162 N N . ASP A 1 668 ? -67.183 8.661 -34.218 1.00 65.50 668 ASP A N 1
ATOM 5163 C CA . ASP A 1 668 ? -66.765 9.851 -34.969 1.00 65.50 668 ASP A CA 1
ATOM 5164 C C . ASP A 1 668 ? -66.380 9.520 -36.422 1.00 65.50 668 ASP A C 1
ATOM 5166 O O . ASP A 1 668 ? -66.759 10.262 -37.332 1.00 65.50 668 ASP A O 1
ATOM 5170 N N . ALA A 1 669 ? -65.743 8.374 -36.684 1.00 64.31 669 ALA A N 1
ATOM 5171 C CA . ALA A 1 669 ? -65.435 7.904 -38.039 1.00 64.31 669 ALA A CA 1
ATOM 5172 C C . ALA A 1 669 ? -66.697 7.587 -38.869 1.00 64.31 669 ALA A C 1
ATOM 5174 O O . ALA A 1 669 ? -66.697 7.731 -40.094 1.00 64.31 669 ALA A O 1
ATOM 5175 N N . LEU A 1 670 ? -67.795 7.193 -38.214 1.00 63.41 670 LEU A N 1
ATOM 5176 C CA . LEU A 1 670 ? -69.094 6.944 -38.847 1.00 63.41 670 LEU A CA 1
ATOM 5177 C C . LEU A 1 670 ? -69.922 8.220 -39.106 1.00 63.41 670 LEU A C 1
ATOM 5179 O O . LEU A 1 670 ? -70.972 8.141 -39.755 1.00 63.41 670 LEU A O 1
ATOM 5183 N N . ARG A 1 671 ? -69.486 9.405 -38.650 1.00 59.97 671 ARG A N 1
ATOM 5184 C CA . ARG A 1 671 ? -70.184 10.675 -38.927 1.00 59.97 671 ARG A CA 1
ATOM 5185 C C . ARG A 1 671 ? -69.828 11.182 -40.332 1.00 59.97 671 ARG A C 1
ATOM 5187 O O . ARG A 1 671 ? -68.681 11.552 -40.577 1.00 59.97 671 ARG A O 1
ATOM 5194 N N . PRO A 1 672 ? -70.788 11.285 -41.274 1.00 49.47 672 PRO A N 1
ATOM 5195 C CA . PRO A 1 672 ? -70.487 11.784 -42.613 1.00 49.47 672 PRO A CA 1
ATOM 5196 C C . PRO A 1 672 ? -70.022 13.248 -42.565 1.00 49.47 672 PRO A C 1
ATOM 5198 O O . PRO A 1 672 ? -70.710 14.109 -42.007 1.00 49.47 672 PRO A O 1
ATOM 5201 N N . GLN A 1 673 ? -68.874 13.535 -43.191 1.00 53.25 673 GLN A N 1
ATOM 5202 C CA . GLN A 1 673 ? -68.294 14.879 -43.317 1.00 53.25 673 GLN A CA 1
ATOM 5203 C C . GLN A 1 673 ? -69.271 15.836 -44.020 1.00 53.25 673 GLN A C 1
ATOM 5205 O O . GLN A 1 673 ? -69.325 15.912 -45.247 1.00 53.25 673 GLN A O 1
ATOM 5210 N N . GLY A 1 674 ? -70.086 16.553 -43.241 1.00 49.12 674 GLY A N 1
ATOM 5211 C CA . GLY A 1 674 ? -71.248 17.214 -43.832 1.00 49.12 674 GLY A CA 1
ATOM 5212 C C . GLY A 1 674 ? -72.051 18.165 -42.953 1.00 49.12 674 GLY A C 1
ATOM 5213 O O . GLY A 1 674 ? -73.196 18.431 -43.303 1.00 49.12 674 GLY A O 1
ATOM 5214 N N . GLN A 1 675 ? -71.507 18.711 -41.855 1.00 38.59 675 GLN A N 1
ATOM 5215 C CA . GLN A 1 675 ? -72.086 19.907 -41.216 1.00 38.59 675 GLN A CA 1
ATOM 5216 C C . GLN A 1 675 ? -71.112 20.605 -40.252 1.00 38.59 675 GLN A C 1
ATOM 5218 O O . GLN A 1 675 ? -70.806 20.099 -39.175 1.00 38.59 675 GLN A O 1
ATOM 5223 N N . LYS A 1 676 ? -70.679 21.826 -40.604 1.00 40.59 676 LYS A N 1
ATOM 5224 C CA . LYS A 1 676 ? -69.941 22.714 -39.689 1.00 40.59 676 LYS A CA 1
ATOM 5225 C C . LYS A 1 676 ? -70.820 23.034 -38.473 1.00 40.59 676 LYS A C 1
ATOM 5227 O O . LYS A 1 676 ? -71.791 23.785 -38.601 1.00 40.59 676 LYS A O 1
ATOM 5232 N N . ARG A 1 677 ? -70.481 22.518 -37.286 1.00 42.66 677 ARG A N 1
ATOM 5233 C CA . ARG A 1 677 ? -71.137 22.941 -36.038 1.00 42.66 677 ARG A CA 1
ATOM 5234 C C . ARG A 1 677 ? -70.764 24.395 -35.735 1.00 42.66 677 ARG A C 1
ATOM 5236 O O . ARG A 1 677 ? -69.627 24.703 -35.394 1.00 42.66 677 ARG A O 1
ATOM 5243 N N . LYS A 1 678 ? -71.752 25.290 -35.844 1.00 36.75 678 LYS A N 1
ATOM 5244 C CA . LYS A 1 678 ? -71.693 26.659 -35.309 1.00 36.75 678 LYS A CA 1
ATOM 5245 C C . LYS A 1 678 ? -71.273 26.614 -33.836 1.00 36.75 678 LYS A C 1
ATOM 5247 O O . LYS A 1 678 ? -72.052 26.149 -33.007 1.00 36.75 678 LYS A O 1
ATOM 5252 N N . ARG A 1 679 ? -70.110 27.172 -33.499 1.00 35.22 679 ARG A N 1
ATOM 5253 C CA . ARG A 1 679 ? -69.766 27.515 -32.114 1.00 35.22 679 ARG A CA 1
ATOM 5254 C C . ARG A 1 679 ? -70.410 28.869 -31.803 1.00 35.22 679 ARG A C 1
ATOM 5256 O O . ARG A 1 679 ? -70.061 29.871 -32.422 1.00 35.22 679 ARG A O 1
ATOM 5263 N N . SER A 1 680 ? -71.420 28.892 -30.933 1.00 32.97 680 SER A N 1
ATOM 5264 C CA . SER A 1 680 ? -72.108 30.134 -30.563 1.00 32.97 680 SER A CA 1
ATOM 5265 C C . SER A 1 680 ? -71.260 30.969 -29.607 1.00 32.97 680 SER A C 1
ATOM 5267 O O . SER A 1 680 ? -70.781 30.474 -28.592 1.00 32.97 680 SER A O 1
ATOM 5269 N N . THR A 1 681 ? -71.133 32.248 -29.933 1.00 33.25 681 THR A N 1
ATOM 5270 C CA . THR A 1 681 ? -70.501 33.308 -29.143 1.00 33.25 681 THR A CA 1
ATOM 5271 C C . THR A 1 681 ? -71.256 33.638 -27.853 1.00 33.25 681 THR A C 1
ATOM 5273 O O . THR A 1 681 ? -72.480 33.762 -27.905 1.00 33.25 681 THR A O 1
ATOM 5276 N N . ASN A 1 682 ? -70.507 33.848 -26.759 1.00 31.23 682 ASN A N 1
ATOM 5277 C CA . ASN A 1 682 ? -70.713 34.760 -25.605 1.00 31.23 682 ASN A CA 1
ATOM 5278 C C . ASN A 1 682 ? -69.970 34.157 -24.395 1.00 31.23 682 ASN A C 1
ATOM 5280 O O . ASN A 1 682 ? -70.255 33.015 -24.059 1.00 31.23 682 ASN A O 1
ATOM 5284 N N . GLY A 1 683 ? -69.051 34.800 -23.668 1.00 30.56 683 GLY A N 1
ATOM 5285 C CA . GLY A 1 683 ? -68.340 36.096 -23.718 1.00 30.56 683 GLY A CA 1
ATOM 5286 C C . GLY A 1 683 ? -67.245 36.042 -22.612 1.00 30.56 683 GLY A C 1
ATOM 5287 O O . GLY A 1 683 ? -67.211 35.057 -21.886 1.00 30.56 683 GLY A O 1
ATOM 5288 N N . THR A 1 684 ? -66.306 36.969 -22.393 1.00 32.44 684 THR A N 1
ATOM 5289 C CA . THR A 1 684 ? -66.133 38.372 -22.819 1.00 32.44 684 THR A CA 1
ATOM 5290 C C . THR A 1 684 ? -64.655 38.812 -22.714 1.00 32.44 684 THR A C 1
ATOM 5292 O O . THR A 1 684 ? -63.966 38.419 -21.782 1.00 32.44 684 THR A O 1
ATOM 5295 N N . HIS A 1 685 ? -64.224 39.694 -23.628 1.00 37.16 685 HIS A N 1
ATOM 5296 C CA . HIS A 1 685 ? -63.026 40.573 -23.615 1.00 37.16 685 HIS A CA 1
ATOM 5297 C C . HIS A 1 685 ? -62.448 40.972 -22.227 1.00 37.16 685 HIS A C 1
ATOM 5299 O O . HIS A 1 685 ? -63.233 41.311 -21.346 1.00 37.16 685 HIS A O 1
ATOM 5305 N N . LYS A 1 686 ? -61.118 41.078 -21.997 1.00 32.88 686 LYS A N 1
ATOM 5306 C CA . LYS A 1 686 ? -60.124 42.115 -22.450 1.00 32.88 686 LYS A CA 1
ATOM 5307 C C . LYS A 1 686 ? -58.708 41.750 -21.872 1.00 32.88 686 LYS A C 1
ATOM 5309 O O . LYS A 1 686 ? -58.695 41.008 -20.905 1.00 32.88 686 LYS A O 1
ATOM 5314 N N . SER A 1 687 ? -57.521 42.275 -22.259 1.00 33.06 687 SER A N 1
ATOM 5315 C CA . SER A 1 687 ? -57.027 43.005 -23.461 1.00 33.06 687 SER A CA 1
ATOM 5316 C C . SER A 1 687 ? -55.585 43.578 -23.286 1.00 33.06 687 SER A C 1
ATOM 5318 O O . SER A 1 687 ? -55.438 44.474 -22.458 1.00 33.06 687 SER A O 1
ATOM 5320 N N . ARG A 1 688 ? -54.645 43.282 -24.217 1.00 34.31 688 ARG A N 1
ATOM 5321 C CA . ARG A 1 688 ? -53.323 43.956 -24.477 1.00 34.31 688 ARG A CA 1
ATOM 5322 C C . ARG A 1 688 ? -52.195 43.698 -23.441 1.00 34.31 688 ARG A C 1
ATOM 5324 O O . ARG A 1 688 ? -52.510 43.493 -22.281 1.00 34.31 688 ARG A O 1
ATOM 5331 N N . ASN A 1 689 ? -50.892 43.713 -23.784 1.00 30.67 689 ASN A N 1
ATOM 5332 C CA . ASN A 1 689 ? -50.167 44.204 -24.986 1.00 30.67 689 ASN A CA 1
ATOM 5333 C C . ASN A 1 689 ? -48.788 43.482 -25.155 1.00 30.67 689 ASN A C 1
ATOM 5335 O O . ASN A 1 689 ? -48.252 43.103 -24.127 1.00 30.67 689 ASN A O 1
ATOM 5339 N N . SER A 1 690 ? -48.246 43.389 -26.392 1.00 32.91 690 SER A N 1
ATOM 5340 C CA . SER A 1 690 ? -46.814 43.498 -26.837 1.00 32.91 690 SER A CA 1
ATOM 5341 C C . SER A 1 690 ? -45.634 43.070 -25.935 1.00 32.91 690 SER A C 1
ATOM 5343 O O . SER A 1 690 ? -45.615 43.437 -24.769 1.00 32.91 690 SER A O 1
ATOM 5345 N N . ASP A 1 691 ? -44.534 42.453 -26.392 1.00 33.72 691 ASP A N 1
ATOM 5346 C CA . ASP A 1 691 ? -43.991 41.986 -27.698 1.00 33.72 691 ASP A CA 1
ATOM 5347 C C . ASP A 1 691 ? -43.091 40.750 -27.367 1.00 33.72 691 ASP A C 1
ATOM 5349 O O . ASP A 1 691 ? -42.733 40.584 -26.204 1.00 33.72 691 ASP A O 1
ATOM 5353 N N . GLY A 1 692 ? -42.648 39.834 -28.233 1.00 30.34 692 GLY A N 1
ATOM 5354 C CA . GLY A 1 692 ? -42.778 39.651 -29.677 1.00 30.34 692 GLY A CA 1
ATOM 5355 C C . GLY A 1 692 ? -41.515 38.960 -30.223 1.00 30.34 692 GLY A C 1
ATOM 5356 O O . GLY A 1 692 ? -40.466 39.591 -30.231 1.00 30.34 692 GLY A O 1
ATOM 5357 N N . ASP A 1 693 ? -41.616 37.705 -30.679 1.00 34.84 693 ASP A N 1
ATOM 5358 C CA . ASP A 1 693 ? -40.782 37.172 -31.772 1.00 34.84 693 ASP A CA 1
ATOM 5359 C C . ASP A 1 693 ? -41.439 35.930 -32.411 1.00 34.84 693 ASP A C 1
ATOM 5361 O O . ASP A 1 693 ? -42.238 35.242 -31.768 1.00 34.84 693 ASP A O 1
ATOM 5365 N N . GLU A 1 694 ? -41.165 35.687 -33.692 1.00 35.88 694 GLU A N 1
ATOM 5366 C CA . GLU A 1 694 ? -41.892 34.729 -34.542 1.00 35.88 694 GLU A CA 1
ATOM 5367 C C . GLU A 1 694 ? -41.088 33.440 -34.806 1.00 35.88 694 GLU A C 1
ATOM 5369 O O . GLU A 1 694 ? -39.952 33.513 -35.265 1.00 35.88 694 GLU A O 1
ATOM 5374 N N . SER A 1 695 ? -41.706 32.254 -34.674 1.00 31.75 695 SER A N 1
ATOM 5375 C CA . SER A 1 695 ? -41.395 31.122 -35.571 1.00 31.75 695 SER A CA 1
ATOM 5376 C C . SER A 1 695 ? -42.504 30.064 -35.624 1.00 31.75 695 SER A C 1
ATOM 5378 O O . SER A 1 695 ? -42.797 29.407 -34.632 1.00 31.75 695 SER A O 1
ATOM 5380 N N . SER A 1 696 ? -43.034 29.872 -36.837 1.00 33.03 696 SER A N 1
ATOM 5381 C CA . SER A 1 696 ? -43.597 28.623 -37.392 1.00 33.03 696 SER A CA 1
ATOM 5382 C C . SER A 1 696 ? -44.570 27.788 -36.541 1.00 33.03 696 SER A C 1
ATOM 5384 O O . SER A 1 696 ? -44.165 26.894 -35.801 1.00 33.03 696 SER A O 1
ATOM 5386 N N . GLU A 1 697 ? -45.866 27.968 -36.806 1.00 37.56 697 GLU A N 1
ATOM 5387 C CA . GLU A 1 697 ? -46.886 26.934 -36.593 1.00 37.56 697 GLU A CA 1
ATOM 5388 C C . GLU A 1 697 ? -46.666 25.767 -37.582 1.00 37.56 697 GLU A C 1
ATOM 5390 O O . GLU A 1 697 ? -46.823 25.949 -38.791 1.00 37.56 697 GLU A O 1
ATOM 5395 N N . GLU A 1 698 ? -46.379 24.561 -37.088 1.00 34.44 698 GLU A N 1
ATOM 5396 C CA . GLU A 1 698 ? -46.812 23.323 -37.751 1.00 34.44 698 GLU A CA 1
ATOM 5397 C C . GLU A 1 698 ? -47.911 22.696 -36.878 1.00 34.44 698 GLU A C 1
ATOM 5399 O O . GLU A 1 698 ? -47.657 22.208 -35.778 1.00 34.44 698 GLU A O 1
ATOM 5404 N N . GLU A 1 699 ? -49.165 22.778 -37.339 1.00 38.25 699 GLU A N 1
ATOM 5405 C CA . GLU A 1 699 ? -50.296 22.080 -36.717 1.00 38.25 699 GLU A CA 1
ATOM 5406 C C . GLU A 1 699 ? -50.154 20.574 -36.978 1.00 38.25 699 GLU A C 1
ATOM 5408 O O . GLU A 1 699 ? -50.604 20.070 -38.012 1.00 38.25 699 GLU A O 1
ATOM 5413 N N . ASP A 1 700 ? -49.530 19.852 -36.047 1.00 34.28 700 ASP A N 1
ATOM 5414 C CA . ASP A 1 700 ? -49.420 18.398 -36.132 1.00 34.28 700 ASP A CA 1
ATOM 5415 C C . ASP A 1 700 ? -50.812 17.751 -36.023 1.00 34.28 700 ASP A C 1
ATOM 5417 O O . ASP A 1 700 ? -51.526 17.869 -35.021 1.00 34.28 700 ASP A O 1
ATOM 5421 N N . TYR A 1 701 ? -51.229 17.067 -37.091 1.00 39.03 701 TYR A N 1
ATOM 5422 C CA . TYR A 1 701 ? -52.506 16.356 -37.146 1.00 39.03 701 TYR A CA 1
ATOM 5423 C C . TYR A 1 701 ? -52.404 15.056 -36.334 1.00 39.03 701 TYR A C 1
ATOM 5425 O O . TYR A 1 701 ? -52.202 13.982 -36.907 1.00 39.03 701 TYR A O 1
ATOM 5433 N N . GLU A 1 702 ? -52.586 15.132 -35.011 1.00 45.00 702 GLU A N 1
ATOM 5434 C CA . GLU A 1 702 ? -52.698 13.935 -34.170 1.00 45.00 702 GLU A CA 1
ATOM 5435 C C . GLU A 1 702 ? -53.800 13.004 -34.702 1.00 45.00 702 GLU A C 1
ATOM 5437 O O . GLU A 1 702 ? -55.002 13.293 -34.649 1.00 45.00 702 GLU A O 1
ATOM 5442 N N . LEU A 1 703 ? -53.382 11.844 -35.213 1.00 51.28 703 LEU A N 1
ATOM 5443 C CA . LEU A 1 703 ? -54.286 10.762 -35.580 1.00 51.28 703 LEU A CA 1
ATOM 5444 C C . LEU A 1 703 ? -55.057 10.316 -34.325 1.00 51.28 703 LEU A C 1
ATOM 5446 O O . LEU A 1 703 ? -54.435 10.084 -33.286 1.00 51.28 703 LEU A O 1
ATOM 5450 N N . PRO A 1 704 ? -56.393 10.151 -34.386 1.00 58.25 704 PRO A N 1
ATOM 5451 C CA . PRO A 1 704 ? -57.181 9.772 -33.221 1.00 58.25 704 PRO A CA 1
ATOM 5452 C C . PRO A 1 704 ? -56.871 8.328 -32.801 1.00 58.25 704 PRO A C 1
ATOM 5454 O O . PRO A 1 704 ? -57.466 7.372 -33.296 1.00 58.25 704 PRO A O 1
ATOM 5457 N N . THR A 1 705 ? -55.921 8.179 -31.878 1.00 66.19 705 THR A N 1
ATOM 5458 C CA . THR A 1 705 ? -55.536 6.911 -31.250 1.00 66.19 705 THR A CA 1
ATOM 5459 C C . THR A 1 705 ? -56.335 6.668 -29.967 1.00 66.19 705 THR A C 1
ATOM 5461 O O . THR A 1 705 ? -56.518 7.605 -29.171 1.00 66.19 705 THR A O 1
ATOM 5464 N N . PRO A 1 706 ? -56.805 5.429 -29.716 1.00 70.12 706 PRO A N 1
ATOM 5465 C CA . PRO A 1 706 ? -57.462 5.094 -28.461 1.00 70.12 706 PRO A CA 1
ATOM 5466 C C . PRO A 1 706 ? -56.492 5.280 -27.289 1.00 70.12 706 PRO A C 1
ATOM 5468 O O . PRO A 1 706 ? -55.303 4.997 -27.395 1.00 70.12 706 PRO A O 1
ATOM 5471 N N . GLY A 1 707 ? -56.989 5.791 -26.161 1.00 81.50 707 GLY A N 1
ATOM 5472 C CA . GLY A 1 707 ? -56.154 5.966 -24.973 1.00 81.50 707 GLY A CA 1
ATOM 5473 C C . GLY A 1 707 ? -55.727 4.625 -24.381 1.00 81.50 707 GLY A C 1
ATOM 5474 O O . GLY A 1 707 ? -56.496 3.667 -24.403 1.00 81.50 707 GLY A O 1
ATOM 5475 N N . VAL A 1 708 ? -54.534 4.566 -23.799 1.00 86.69 708 VAL A N 1
ATOM 5476 C CA . VAL A 1 708 ? -54.044 3.372 -23.098 1.00 86.69 708 VAL A CA 1
ATOM 5477 C C . VAL A 1 708 ? -54.711 3.257 -21.723 1.00 86.69 708 VAL A C 1
ATOM 5479 O O . VAL A 1 708 ? -54.980 4.260 -21.053 1.00 86.69 708 VAL A O 1
ATOM 5482 N N . MET A 1 709 ? -55.036 2.033 -21.314 1.00 87.19 709 MET A N 1
ATOM 5483 C CA . MET A 1 709 ? -55.456 1.727 -19.947 1.00 87.19 709 MET A CA 1
ATOM 5484 C C . MET A 1 709 ? -54.208 1.632 -19.069 1.00 87.19 709 MET A C 1
ATOM 5486 O O . MET A 1 709 ? -53.296 0.908 -19.432 1.00 87.19 709 MET A O 1
ATOM 5490 N N . LYS A 1 710 ? -54.163 2.308 -17.919 1.00 88.38 710 LYS A N 1
ATOM 5491 C CA . LYS A 1 710 ? -53.079 2.201 -16.925 1.00 88.38 710 LYS A CA 1
ATOM 5492 C C . LYS A 1 710 ? -53.627 1.534 -15.655 1.00 88.38 710 LYS A C 1
ATOM 5494 O O . LYS A 1 710 ? -54.712 1.925 -15.228 1.00 88.38 710 LYS A O 1
ATOM 5499 N N . PRO A 1 711 ? -52.963 0.536 -15.037 1.00 85.81 711 PRO A N 1
ATOM 5500 C CA . PRO A 1 711 ? -53.380 0.017 -13.734 1.00 85.81 711 PRO A CA 1
ATOM 5501 C C . PRO A 1 711 ? -53.307 1.122 -12.677 1.00 85.81 711 PRO A C 1
ATOM 5503 O O . PRO A 1 711 ? -52.436 1.985 -12.760 1.00 85.81 711 PRO A O 1
ATOM 5506 N N . ASP A 1 712 ? -54.168 1.078 -11.662 1.00 84.94 712 ASP A N 1
ATOM 5507 C CA . ASP A 1 712 ? -54.216 2.086 -10.591 1.00 84.94 712 ASP A CA 1
ATOM 5508 C C . ASP A 1 712 ? -53.090 1.866 -9.551 1.00 84.94 712 ASP A C 1
ATOM 5510 O O . ASP A 1 712 ? -53.315 1.743 -8.345 1.00 84.94 712 ASP A O 1
ATOM 5514 N N . ILE A 1 713 ? -51.862 1.781 -10.062 1.00 85.31 713 ILE A N 1
ATOM 5515 C CA . ILE A 1 713 ? -50.578 1.813 -9.364 1.00 85.31 713 ILE A CA 1
ATOM 5516 C C . ILE A 1 713 ? -50.062 3.249 -9.443 1.00 85.31 713 ILE A C 1
ATOM 5518 O O . ILE A 1 713 ? -50.126 3.861 -10.512 1.00 85.31 713 ILE A O 1
ATOM 5522 N N . THR A 1 714 ? -49.533 3.761 -8.336 1.00 82.81 714 THR A N 1
ATOM 5523 C CA . THR A 1 714 ? -48.918 5.091 -8.270 1.00 82.81 714 THR A CA 1
ATOM 5524 C C . THR A 1 714 ? -47.552 5.065 -8.949 1.00 82.81 714 THR A C 1
ATOM 5526 O O . THR A 1 714 ? -46.677 4.295 -8.551 1.00 82.81 714 THR A O 1
ATOM 5529 N N . PHE A 1 715 ? -47.388 5.884 -9.983 1.00 82.81 715 PHE A N 1
ATOM 5530 C CA . PHE A 1 715 ? -46.126 6.092 -10.692 1.00 82.81 715 PHE A CA 1
ATOM 5531 C C . PHE A 1 715 ? -45.364 7.277 -10.072 1.00 82.81 715 PHE A C 1
ATOM 5533 O O . PHE A 1 715 ? -45.948 8.118 -9.388 1.00 82.81 715 PHE A O 1
ATOM 5540 N N . PHE A 1 716 ? -44.053 7.360 -10.299 1.00 77.38 716 PHE A N 1
ATOM 5541 C CA . PHE A 1 716 ? -43.284 8.560 -9.980 1.00 77.38 716 PHE A CA 1
ATOM 5542 C C . PHE A 1 716 ? -43.861 9.746 -10.773 1.00 77.38 716 PHE A C 1
ATOM 5544 O O . PHE A 1 716 ? -44.173 9.620 -11.959 1.00 77.38 716 PHE A O 1
ATOM 5551 N N . GLY A 1 717 ? -44.084 10.868 -10.081 1.00 72.19 717 GLY A N 1
ATOM 5552 C CA . GLY A 1 717 ? -44.798 12.032 -10.618 1.00 72.19 717 GLY A CA 1
ATOM 5553 C C . GLY A 1 717 ? -46.333 11.982 -10.517 1.00 72.19 717 GLY A C 1
ATOM 5554 O O . GLY A 1 717 ? -46.982 12.915 -10.982 1.00 72.19 717 GLY A O 1
ATOM 5555 N N . GLU A 1 718 ? -46.934 10.942 -9.921 1.00 76.38 718 GLU A N 1
ATOM 5556 C CA . GLU A 1 718 ? -48.364 10.919 -9.565 1.00 76.38 718 GLU A CA 1
ATOM 5557 C C . GLU A 1 718 ? -48.591 11.105 -8.056 1.00 76.38 718 GLU A C 1
ATOM 5559 O O . GLU A 1 718 ? -47.837 10.590 -7.228 1.00 76.38 718 GLU A O 1
ATOM 5564 N N . ASP A 1 719 ? -49.691 11.773 -7.698 1.00 69.50 719 ASP A N 1
ATOM 5565 C CA . ASP A 1 719 ? -50.142 11.888 -6.311 1.00 69.50 719 ASP A CA 1
ATOM 5566 C C . ASP A 1 719 ? -50.488 10.518 -5.705 1.00 69.50 719 ASP A C 1
ATOM 5568 O O . ASP A 1 719 ? -51.088 9.641 -6.340 1.00 69.50 719 ASP A O 1
ATOM 5572 N N . LEU A 1 720 ? -50.154 10.340 -4.425 1.00 67.88 720 LEU A N 1
ATOM 5573 C CA . LEU A 1 720 ? -50.511 9.134 -3.682 1.00 67.88 720 LEU A CA 1
ATOM 5574 C C . LEU A 1 720 ? -52.001 9.124 -3.301 1.00 67.88 720 LEU A C 1
ATOM 5576 O O . LEU A 1 720 ? -52.600 10.184 -3.115 1.00 67.88 720 LEU A O 1
ATOM 5580 N N . PRO A 1 721 ? -52.612 7.942 -3.089 1.00 67.12 721 PRO A N 1
ATOM 5581 C CA . PRO A 1 721 ? -53.996 7.861 -2.641 1.00 67.12 721 PRO A CA 1
ATOM 5582 C C . PRO A 1 721 ? -54.225 8.604 -1.313 1.00 67.12 721 PRO A C 1
ATOM 5584 O O . PRO A 1 721 ? -53.646 8.241 -0.284 1.00 67.12 721 PRO A O 1
ATOM 5587 N N . ASP A 1 722 ? -55.150 9.573 -1.321 1.00 64.81 722 ASP A N 1
ATOM 5588 C CA . ASP A 1 722 ? -55.609 10.372 -0.165 1.00 64.81 722 ASP A CA 1
ATOM 5589 C C . ASP A 1 722 ? -55.818 9.554 1.124 1.00 64.81 722 ASP A C 1
ATOM 5591 O O . ASP A 1 722 ? -55.599 10.025 2.247 1.00 64.81 722 ASP A O 1
ATOM 5595 N N . GLU A 1 723 ? -56.267 8.308 0.964 1.00 69.31 723 GLU A N 1
ATOM 5596 C CA . GLU A 1 723 ? -56.556 7.374 2.046 1.00 69.31 723 GLU A CA 1
ATOM 5597 C C . GLU A 1 723 ? -55.335 7.101 2.940 1.00 69.31 723 GLU A C 1
ATOM 5599 O O . GLU A 1 723 ? -55.498 6.997 4.157 1.00 69.31 723 GLU A O 1
ATOM 5604 N N . PHE A 1 724 ? -54.114 7.066 2.390 1.00 75.88 724 PHE A N 1
ATOM 5605 C CA . PHE A 1 724 ? -52.889 6.828 3.162 1.00 75.88 724 PHE A CA 1
ATOM 5606 C C . PHE A 1 724 ? -52.655 7.927 4.210 1.00 75.88 724 PHE A C 1
ATOM 5608 O O . PHE A 1 724 ? -52.594 7.644 5.414 1.00 75.88 724 PHE A O 1
ATOM 5615 N N . GLY A 1 725 ? -52.570 9.184 3.760 1.00 70.06 725 GLY A N 1
ATOM 5616 C CA . GLY A 1 725 ? -52.295 10.333 4.624 1.00 70.06 725 GLY A CA 1
ATOM 5617 C C . GLY A 1 725 ? -53.424 10.572 5.625 1.00 70.06 725 GLY A C 1
ATOM 5618 O O . GLY A 1 725 ? -53.178 10.751 6.821 1.00 70.06 725 GLY A O 1
ATOM 5619 N N . GLN A 1 726 ? -54.679 10.478 5.169 1.00 76.06 726 GLN A N 1
ATOM 5620 C CA . GLN A 1 726 ? -55.841 10.646 6.040 1.00 76.06 726 GLN A CA 1
ATOM 5621 C C . GLN A 1 726 ? -55.925 9.551 7.114 1.00 76.06 726 GLN A C 1
ATOM 5623 O O . GLN A 1 726 ? -56.160 9.874 8.281 1.00 76.06 726 GLN A O 1
ATOM 5628 N N . ARG A 1 727 ? -55.698 8.274 6.770 1.00 81.12 727 ARG A N 1
ATOM 5629 C CA . ARG A 1 727 ? -55.750 7.157 7.730 1.00 81.12 727 ARG A CA 1
ATOM 5630 C C . ARG A 1 727 ? -54.627 7.231 8.761 1.00 81.12 727 ARG A C 1
ATOM 5632 O O . ARG A 1 727 ? -54.886 7.057 9.955 1.00 81.12 727 ARG A O 1
ATOM 5639 N N . LEU A 1 728 ? -53.400 7.502 8.316 1.00 82.50 728 LEU A N 1
ATOM 5640 C CA . LEU A 1 728 ? -52.244 7.595 9.204 1.00 82.50 728 LEU A CA 1
ATOM 5641 C C . LEU A 1 728 ? -52.397 8.753 10.194 1.00 82.50 728 LEU A C 1
ATOM 5643 O O . LEU A 1 728 ? -52.364 8.529 11.404 1.00 82.50 728 LEU A O 1
ATOM 5647 N N . ILE A 1 729 ? -52.615 9.972 9.690 1.00 77.75 729 ILE A N 1
ATOM 5648 C CA . ILE A 1 729 ? -52.586 11.194 10.504 1.00 77.75 729 ILE A CA 1
ATOM 5649 C C . ILE A 1 729 ? -53.835 11.322 11.387 1.00 77.75 729 ILE A C 1
ATOM 5651 O O . ILE A 1 729 ? -53.706 11.710 12.545 1.00 77.75 729 ILE A O 1
ATOM 5655 N N . ARG A 1 730 ? -55.035 10.993 10.881 1.00 75.44 730 ARG A N 1
ATOM 5656 C CA . ARG A 1 730 ? -56.308 11.246 11.593 1.00 75.44 730 ARG A CA 1
ATOM 5657 C C . ARG A 1 730 ? -56.825 10.072 12.434 1.00 75.44 730 ARG A C 1
ATOM 5659 O O . ARG A 1 730 ? -57.858 10.221 13.086 1.00 75.44 730 ARG A O 1
ATOM 5666 N N . HIS A 1 731 ? -56.186 8.898 12.400 1.00 82.94 731 HIS A N 1
ATOM 5667 C CA . HIS A 1 731 ? -56.699 7.713 13.103 1.00 82.94 731 HIS A CA 1
ATOM 5668 C C . HIS A 1 731 ? -55.626 6.815 13.730 1.00 82.94 731 HIS A C 1
ATOM 5670 O O . HIS A 1 731 ? -55.765 6.457 14.902 1.00 82.94 731 HIS A O 1
ATOM 5676 N N . ASP A 1 732 ? -54.599 6.407 12.977 1.00 86.50 732 ASP A N 1
ATOM 5677 C CA . ASP A 1 732 ? -53.665 5.374 13.451 1.00 86.50 732 ASP A CA 1
ATOM 5678 C C . ASP A 1 732 ? -52.524 5.936 14.321 1.00 86.50 732 ASP A C 1
ATOM 5680 O O . ASP A 1 732 ? -52.101 5.268 15.271 1.00 86.50 732 ASP A O 1
ATOM 5684 N N . ARG A 1 733 ? -52.098 7.186 14.079 1.00 84.19 733 ARG A N 1
ATOM 5685 C CA . ARG A 1 733 ? -51.036 7.890 14.828 1.00 84.19 733 ARG A CA 1
ATOM 5686 C C . ARG A 1 733 ? -51.225 7.887 16.347 1.00 84.19 733 ARG A C 1
ATOM 5688 O O . ARG A 1 733 ? -50.267 7.631 17.070 1.00 84.19 733 ARG A O 1
ATOM 5695 N N . ASP A 1 734 ? -52.444 8.137 16.818 1.00 83.44 734 ASP A N 1
ATOM 5696 C CA . ASP A 1 734 ? -52.750 8.276 18.252 1.00 83.44 734 ASP A CA 1
ATOM 5697 C C . ASP A 1 734 ? -53.115 6.944 18.929 1.00 83.44 734 ASP A C 1
ATOM 5699 O O . ASP A 1 734 ? -53.386 6.900 20.131 1.00 83.44 734 ASP A O 1
ATOM 5703 N N . LYS A 1 735 ? -53.169 5.848 18.160 1.00 87.50 735 LYS A N 1
ATOM 5704 C CA . LYS A 1 735 ? -53.591 4.523 18.644 1.00 87.50 735 LYS A CA 1
ATOM 5705 C C . LYS A 1 735 ? -52.459 3.511 18.698 1.00 87.50 735 LYS A C 1
ATOM 5707 O O . LYS A 1 735 ? -52.569 2.563 19.475 1.00 87.50 735 LYS A O 1
ATOM 5712 N N . VAL A 1 736 ? -51.427 3.670 17.872 1.00 91.69 736 VAL A N 1
ATOM 5713 C CA . VAL A 1 736 ? -50.325 2.710 17.762 1.00 91.69 736 VAL A CA 1
ATOM 5714 C C . VAL A 1 736 ? -49.533 2.577 19.066 1.00 91.69 736 VAL A C 1
ATOM 5716 O O . VAL A 1 736 ? -49.177 3.568 19.696 1.00 91.69 736 VAL A O 1
ATOM 5719 N N . ASP A 1 737 ? -49.230 1.337 19.452 1.00 92.69 737 ASP A N 1
ATOM 5720 C CA . ASP A 1 737 ? -48.386 1.015 20.613 1.00 92.69 737 ASP A CA 1
ATOM 5721 C C . ASP A 1 737 ? -47.126 0.202 20.256 1.00 92.69 737 ASP A C 1
ATOM 5723 O O . ASP A 1 737 ? -46.285 -0.044 21.122 1.00 92.69 737 ASP A O 1
ATOM 5727 N N . LEU A 1 738 ? -46.963 -0.181 18.984 1.00 92.88 738 LEU A N 1
ATOM 5728 C CA . LEU A 1 738 ? -45.759 -0.802 18.425 1.00 92.88 738 LEU A CA 1
ATOM 5729 C C . LEU A 1 738 ? -45.731 -0.640 16.900 1.00 92.88 738 LEU A C 1
ATOM 5731 O O . LEU A 1 738 ? -46.745 -0.854 16.236 1.00 92.88 738 LEU A O 1
ATOM 5735 N N . VAL A 1 739 ? -44.562 -0.340 16.335 1.00 93.19 739 VAL A N 1
ATOM 5736 C CA . VAL A 1 739 ? -44.324 -0.370 14.881 1.00 93.19 739 VAL A CA 1
ATOM 5737 C C . VAL A 1 739 ? -43.365 -1.504 14.545 1.00 93.19 739 VAL A C 1
ATOM 5739 O O . VAL A 1 739 ? -42.338 -1.664 15.206 1.00 93.19 739 VAL A O 1
ATOM 5742 N N . ILE A 1 740 ? -43.666 -2.264 13.495 1.00 93.31 740 ILE A N 1
ATOM 5743 C CA . ILE A 1 740 ? -42.775 -3.288 12.946 1.00 93.31 740 ILE A CA 1
ATOM 5744 C C . ILE A 1 740 ? -42.561 -3.001 11.463 1.00 93.31 740 ILE A C 1
ATOM 5746 O O . ILE A 1 740 ? -43.517 -2.944 10.697 1.00 93.31 740 ILE A O 1
ATOM 5750 N N . VAL A 1 741 ? -41.312 -2.842 11.050 1.00 91.75 741 VAL A N 1
ATOM 5751 C CA . VAL A 1 741 ? -40.917 -2.634 9.655 1.00 91.75 741 VAL A CA 1
ATOM 5752 C C . VAL A 1 741 ? -40.292 -3.925 9.145 1.00 91.75 741 VAL A C 1
ATOM 5754 O O . VAL A 1 741 ? -39.325 -4.401 9.739 1.00 91.75 741 VAL A O 1
ATOM 5757 N N . ILE A 1 742 ? -40.840 -4.512 8.079 1.00 91.00 742 ILE A N 1
ATOM 5758 C CA . ILE A 1 742 ? -40.410 -5.820 7.570 1.00 91.00 742 ILE A CA 1
ATOM 5759 C C . ILE A 1 742 ? -40.168 -5.772 6.060 1.00 91.00 742 ILE A C 1
ATOM 5761 O O . ILE A 1 742 ? -41.069 -5.460 5.284 1.00 91.00 742 ILE A O 1
ATOM 5765 N N . GLY A 1 743 ? -38.961 -6.145 5.629 1.00 82.56 743 GLY A N 1
ATOM 5766 C CA . GLY A 1 743 ? -38.656 -6.371 4.211 1.00 82.56 743 GLY A CA 1
ATOM 5767 C C . GLY A 1 743 ? -38.753 -5.129 3.315 1.00 82.56 743 GLY A C 1
ATOM 5768 O O . GLY A 1 743 ? -39.004 -5.265 2.120 1.00 82.56 743 GLY A O 1
ATOM 5769 N N . THR A 1 744 ? -38.558 -3.927 3.862 1.00 81.69 744 THR A N 1
ATOM 5770 C CA . THR A 1 744 ? -38.476 -2.675 3.093 1.00 81.69 744 THR A CA 1
ATOM 5771 C C . THR A 1 744 ? -37.171 -1.933 3.373 1.00 81.69 744 THR A C 1
ATOM 5773 O O . THR A 1 744 ? -36.612 -2.021 4.464 1.00 81.69 744 THR A O 1
ATOM 5776 N N . SER A 1 745 ? -36.699 -1.200 2.362 1.00 72.38 745 SER A N 1
ATOM 5777 C CA . SER A 1 745 ? -35.529 -0.320 2.428 1.00 72.38 745 SER A CA 1
ATOM 5778 C C . SER A 1 745 ? -35.862 1.126 2.814 1.00 72.38 745 SER A C 1
ATOM 5780 O O . SER A 1 745 ? -34.947 1.936 2.829 1.00 72.38 745 SER A O 1
ATOM 5782 N N . LEU A 1 746 ? -37.138 1.467 3.062 1.00 75.56 746 LEU A N 1
ATOM 5783 C CA . LEU A 1 746 ? -37.601 2.804 3.483 1.00 75.56 746 LEU A CA 1
ATOM 5784 C C . LEU A 1 746 ? -36.996 4.005 2.710 1.00 75.56 746 LEU A C 1
ATOM 5786 O O . LEU A 1 746 ? -36.889 5.090 3.263 1.00 75.56 746 LEU A O 1
ATOM 5790 N N . LYS A 1 747 ? -36.631 3.856 1.425 1.00 68.31 747 LYS A N 1
ATOM 5791 C CA . LYS A 1 747 ? -36.111 4.974 0.600 1.00 68.31 747 LYS A CA 1
ATOM 5792 C C . LYS A 1 747 ? -37.168 5.693 -0.254 1.00 68.31 747 LYS A C 1
ATOM 5794 O O . LYS A 1 747 ? -36.798 6.429 -1.157 1.00 68.31 747 LYS A O 1
ATOM 5799 N N . VAL A 1 748 ? -38.453 5.386 -0.084 1.00 69.56 748 VAL A N 1
ATOM 5800 C CA . VAL A 1 748 ? -39.536 5.940 -0.918 1.00 69.56 748 VAL A CA 1
ATOM 5801 C C . VAL A 1 748 ? -40.534 6.633 0.002 1.00 69.56 748 VAL A C 1
ATOM 5803 O O . VAL A 1 748 ? -41.210 5.974 0.800 1.00 69.56 748 VAL A O 1
ATOM 5806 N N . ALA A 1 749 ? -40.564 7.962 -0.072 1.00 64.25 749 ALA A N 1
ATOM 5807 C CA . ALA A 1 749 ? -41.574 8.791 0.571 1.00 64.25 749 ALA A CA 1
ATOM 5808 C C . ALA A 1 749 ? -42.962 8.502 -0.037 1.00 64.25 749 ALA A C 1
ATOM 5810 O O . ALA A 1 749 ? -43.045 8.059 -1.183 1.00 64.25 749 ALA A O 1
ATOM 5811 N N . PRO A 1 750 ? -44.061 8.679 0.715 1.00 66.44 750 PRO A N 1
ATOM 5812 C CA . PRO A 1 750 ? -44.147 9.089 2.119 1.00 66.44 750 PRO A CA 1
ATOM 5813 C C . PRO A 1 750 ? -44.048 7.900 3.097 1.00 66.44 750 PRO A C 1
ATOM 5815 O O . PRO A 1 750 ? -44.046 8.080 4.313 1.00 66.44 750 PRO A O 1
ATOM 5818 N N . VAL A 1 751 ? -43.960 6.654 2.610 1.00 73.06 751 VAL A N 1
ATOM 5819 C CA . VAL A 1 751 ? -43.907 5.463 3.487 1.00 73.06 751 VAL A CA 1
ATOM 5820 C C . VAL A 1 751 ? -42.611 5.420 4.310 1.00 73.06 751 VAL A C 1
ATOM 5822 O O . VAL A 1 751 ? -42.621 4.973 5.458 1.00 73.06 751 VAL A O 1
ATOM 5825 N N . ALA A 1 752 ? -41.518 5.950 3.753 1.00 74.25 752 ALA A N 1
ATOM 5826 C CA . ALA A 1 752 ? -40.255 6.203 4.447 1.00 74.25 752 ALA A CA 1
ATOM 5827 C C . ALA A 1 752 ? -40.403 7.067 5.715 1.00 74.25 752 ALA A C 1
ATOM 5829 O O . ALA A 1 752 ? -39.684 6.856 6.690 1.00 74.25 752 ALA A O 1
ATOM 5830 N N . GLU A 1 753 ? -41.346 8.011 5.723 1.00 73.69 753 GLU A N 1
ATOM 5831 C CA . GLU A 1 753 ? -41.493 9.033 6.767 1.00 73.69 753 GLU A CA 1
ATOM 5832 C C . GLU A 1 753 ? -42.386 8.589 7.929 1.00 73.69 753 GLU A C 1
ATOM 5834 O O . GLU A 1 753 ? -42.335 9.168 9.018 1.00 73.69 753 GLU A O 1
ATOM 5839 N N . VAL A 1 754 ? -43.179 7.527 7.742 1.00 76.12 754 VAL A N 1
ATOM 5840 C CA . VAL A 1 754 ? -44.109 7.003 8.758 1.00 76.12 754 VAL A CA 1
ATOM 5841 C C . VAL A 1 754 ? -43.442 6.807 10.131 1.00 76.12 754 VAL A C 1
ATOM 5843 O O . VAL A 1 754 ? -44.022 7.249 11.126 1.00 76.12 754 VAL A O 1
ATOM 5846 N N . PRO A 1 755 ? -42.223 6.236 10.255 1.00 75.56 755 PRO A N 1
ATOM 5847 C CA . PRO A 1 755 ? -41.549 6.107 11.548 1.00 75.56 755 PRO A CA 1
ATOM 5848 C C . PRO A 1 755 ? -41.203 7.442 12.236 1.00 75.56 755 PRO A C 1
ATOM 5850 O O . PRO A 1 755 ? -41.032 7.444 13.457 1.00 75.56 755 PRO A O 1
ATOM 5853 N N . GLY A 1 756 ? -41.100 8.550 11.491 1.00 68.62 756 GLY A N 1
ATOM 5854 C CA . GLY A 1 756 ? -40.852 9.903 12.009 1.00 68.62 756 GLY A CA 1
ATOM 5855 C C . GLY A 1 756 ? -42.127 10.668 12.388 1.00 68.62 756 GLY A C 1
ATOM 5856 O O . GLY A 1 756 ? -42.128 11.421 13.360 1.00 68.62 756 GLY A O 1
ATOM 5857 N N . VAL A 1 757 ? -43.240 10.435 11.681 1.00 75.50 757 VAL A N 1
ATOM 5858 C CA . VAL A 1 757 ? -44.549 11.066 11.966 1.00 75.50 757 VAL A CA 1
ATOM 5859 C C . VAL A 1 757 ? -45.195 10.521 13.253 1.00 75.50 757 VAL A C 1
ATOM 5861 O O . VAL A 1 757 ? -45.956 11.225 13.935 1.00 75.50 757 VAL A O 1
ATOM 5864 N N . LEU A 1 758 ? -44.906 9.262 13.596 1.00 81.69 758 LEU A N 1
ATOM 5865 C CA . LEU A 1 758 ? -45.475 8.564 14.752 1.00 81.69 758 LEU A CA 1
ATOM 5866 C C . LEU A 1 758 ? -44.897 9.039 16.106 1.00 81.69 758 LEU A C 1
ATOM 5868 O O . LEU A 1 758 ? -43.765 9.521 16.172 1.00 81.69 758 LEU A O 1
ATOM 5872 N N . PRO A 1 759 ? -45.642 8.902 17.225 1.00 80.81 759 PRO A N 1
ATOM 5873 C CA . PRO A 1 759 ? -45.203 9.423 18.520 1.00 80.81 759 PRO A CA 1
ATOM 5874 C C . PRO A 1 759 ? -43.877 8.805 18.990 1.00 80.81 759 PRO A C 1
ATOM 5876 O O . PRO A 1 759 ? -43.740 7.585 19.075 1.00 80.81 759 PRO A O 1
ATOM 5879 N N . ARG A 1 760 ? -42.901 9.645 19.373 1.00 77.62 760 ARG A N 1
ATOM 5880 C CA . ARG A 1 760 ? -41.517 9.216 19.688 1.00 77.62 760 ARG A CA 1
ATOM 5881 C C . ARG A 1 760 ? -41.417 8.090 20.732 1.00 77.62 760 ARG A C 1
ATOM 5883 O O . ARG A 1 760 ? -40.498 7.277 20.656 1.00 77.62 760 ARG A O 1
ATOM 5890 N N . HIS A 1 761 ? -42.357 8.028 21.680 1.00 81.12 761 HIS A N 1
ATOM 5891 C CA . HIS A 1 761 ? -42.398 7.030 22.756 1.00 81.12 761 HIS A CA 1
ATOM 5892 C C . HIS A 1 761 ? -42.809 5.618 22.298 1.00 81.12 761 HIS A C 1
ATOM 5894 O O . HIS A 1 761 ? -42.611 4.661 23.045 1.00 81.12 761 HIS A O 1
ATOM 5900 N N . VAL A 1 762 ? -43.375 5.474 21.095 1.00 87.75 762 VAL A N 1
ATOM 5901 C CA . VAL A 1 762 ? -43.802 4.185 20.539 1.00 87.75 762 VAL A CA 1
ATOM 5902 C C . VAL A 1 762 ? -42.561 3.367 20.153 1.00 87.75 762 VAL A C 1
ATOM 5904 O O . VAL A 1 762 ? -41.693 3.889 19.444 1.00 87.75 762 VAL A O 1
ATOM 5907 N N . PRO A 1 763 ? -42.420 2.106 20.603 1.00 89.75 763 PRO A N 1
ATOM 5908 C CA . PRO A 1 763 ? -41.326 1.232 20.187 1.00 89.75 763 PRO A CA 1
ATOM 5909 C C . PRO A 1 763 ? -41.391 0.896 18.692 1.00 89.75 763 PRO A C 1
ATOM 5911 O O . PRO A 1 763 ? -42.468 0.769 18.111 1.00 89.75 763 PRO A O 1
ATOM 5914 N N . GLN A 1 764 ? -40.223 0.741 18.069 1.00 89.88 764 GLN A N 1
ATOM 5915 C CA . GLN A 1 764 ? -40.083 0.449 16.642 1.00 89.88 764 GLN A CA 1
ATOM 5916 C C . GLN A 1 764 ? -39.111 -0.723 16.473 1.00 89.88 764 GLN A C 1
ATOM 5918 O O . GLN A 1 764 ? -38.016 -0.692 17.035 1.00 89.88 764 GLN A O 1
ATOM 5923 N N . ILE A 1 765 ? -39.523 -1.750 15.731 1.00 90.94 765 ILE A N 1
ATOM 5924 C CA . ILE A 1 765 ? -38.741 -2.954 15.423 1.00 90.94 765 ILE A CA 1
ATOM 5925 C C . ILE A 1 765 ? -38.475 -2.970 13.914 1.00 90.94 765 ILE A C 1
ATOM 5927 O O . ILE A 1 765 ? -39.403 -2.790 13.129 1.00 90.94 765 ILE A O 1
ATOM 5931 N N . TYR A 1 766 ? -37.230 -3.213 13.504 1.00 88.38 766 TYR A N 1
ATOM 5932 C CA . TYR A 1 766 ? -36.830 -3.325 12.098 1.00 88.38 766 TYR A CA 1
ATOM 5933 C C . TYR A 1 766 ? -36.358 -4.755 11.799 1.00 88.38 766 TYR A C 1
ATOM 5935 O O . TYR A 1 766 ? -35.576 -5.322 12.561 1.00 88.38 766 TYR A O 1
ATOM 5943 N N . ILE A 1 767 ? -36.869 -5.354 10.720 1.00 87.69 767 ILE A N 1
ATOM 5944 C CA . ILE A 1 767 ? -36.597 -6.734 10.300 1.00 87.69 767 ILE A CA 1
ATOM 5945 C C . ILE A 1 767 ? -36.295 -6.732 8.795 1.00 87.69 767 ILE A C 1
ATOM 5947 O O . ILE A 1 767 ? -37.197 -6.686 7.957 1.00 87.69 767 ILE A O 1
ATOM 5951 N N . SER A 1 768 ? -35.016 -6.795 8.435 1.00 82.38 768 SER A N 1
ATOM 5952 C CA . SER A 1 768 ? -34.563 -6.797 7.040 1.00 82.38 768 SER A CA 1
ATOM 5953 C C . SER A 1 768 ? -33.293 -7.633 6.866 1.00 82.38 768 SER A C 1
ATOM 5955 O O . SER A 1 768 ? -32.708 -8.094 7.842 1.00 82.38 768 SER A O 1
ATOM 5957 N N . ARG A 1 769 ? -32.879 -7.841 5.611 1.00 70.62 769 ARG A N 1
ATOM 5958 C CA . ARG A 1 769 ? -31.583 -8.450 5.256 1.00 70.62 769 ARG A CA 1
ATOM 5959 C C . ARG A 1 769 ? -30.445 -7.429 5.164 1.00 70.62 769 ARG A C 1
ATOM 5961 O O . ARG A 1 769 ? -29.294 -7.832 5.052 1.00 70.62 769 ARG A O 1
ATOM 5968 N N . THR A 1 770 ? -30.769 -6.138 5.164 1.00 57.34 770 THR A N 1
ATOM 5969 C CA . THR A 1 770 ? -29.821 -5.027 5.033 1.00 57.34 770 THR A CA 1
ATOM 5970 C C . THR A 1 770 ? -30.054 -4.004 6.139 1.00 57.34 770 THR A C 1
ATOM 5972 O O . THR A 1 770 ? -31.192 -3.571 6.371 1.00 57.34 770 THR A O 1
ATOM 5975 N N . ASP A 1 771 ? -28.975 -3.607 6.815 1.00 52.47 771 ASP A N 1
ATOM 5976 C CA . ASP A 1 771 ? -29.029 -2.609 7.880 1.00 52.47 771 ASP A CA 1
ATOM 5977 C C . ASP A 1 771 ? -29.205 -1.200 7.299 1.00 52.47 771 ASP A C 1
ATOM 5979 O O . ASP A 1 771 ? -28.417 -0.709 6.493 1.00 52.47 771 ASP A O 1
ATOM 5983 N N . GLN A 1 772 ? -30.276 -0.535 7.726 1.00 45.97 772 GLN A N 1
ATOM 5984 C CA . GLN A 1 772 ? -30.654 0.821 7.321 1.00 45.97 772 GLN A CA 1
ATOM 5985 C C . GLN A 1 772 ? -29.905 1.881 8.147 1.00 45.97 772 GLN A C 1
ATOM 5987 O O . GLN A 1 772 ? -30.527 2.637 8.884 1.00 45.97 772 GLN A O 1
ATOM 5992 N N . GLY A 1 773 ? -28.570 1.905 8.092 1.00 43.41 773 GLY A N 1
ATOM 5993 C CA . GLY A 1 773 ? -27.752 2.986 8.677 1.00 43.41 773 GLY A CA 1
ATOM 5994 C C . GLY A 1 773 ? -27.881 3.209 10.195 1.00 43.41 773 GLY A C 1
ATOM 5995 O O . GLY A 1 773 ? -27.313 4.161 10.726 1.00 43.41 773 GLY A O 1
ATOM 5996 N N . TRP A 1 774 ? -28.602 2.347 10.917 1.00 35.19 774 TRP A N 1
ATOM 5997 C CA . TRP A 1 774 ? -28.575 2.318 12.375 1.00 35.19 774 TRP A CA 1
ATOM 5998 C C . TRP A 1 774 ? -27.186 1.850 12.817 1.00 35.19 774 TRP A C 1
ATOM 6000 O O . TRP A 1 774 ? -26.640 0.940 12.190 1.00 35.19 774 TRP A O 1
ATOM 6010 N N . PRO A 1 775 ? -26.611 2.410 13.897 1.00 34.97 775 PRO A N 1
ATOM 6011 C CA . PRO A 1 775 ? -25.344 1.930 14.420 1.00 34.97 775 PRO A CA 1
ATOM 6012 C C . PRO A 1 775 ? -25.520 0.514 14.981 1.00 34.97 775 PRO A C 1
ATOM 6014 O O . PRO A 1 775 ? -25.866 0.312 16.148 1.00 34.97 775 PRO A O 1
ATOM 6017 N N . SER A 1 776 ? -25.247 -0.471 14.123 1.00 36.91 776 SER A N 1
ATOM 6018 C CA . SER A 1 776 ? -24.661 -1.742 14.534 1.00 36.91 776 SER A CA 1
ATOM 6019 C C . SER A 1 776 ? -23.446 -1.453 15.422 1.00 36.91 776 SER A C 1
ATOM 6021 O O . SER A 1 776 ? -22.816 -0.398 15.304 1.00 36.91 776 SER A O 1
ATOM 6023 N N . VAL A 1 777 ? -23.098 -2.374 16.322 1.00 45.59 777 VAL A N 1
ATOM 6024 C CA . VAL A 1 777 ? -21.902 -2.241 17.170 1.00 45.59 777 VAL A CA 1
ATOM 6025 C C . VAL A 1 777 ? -20.660 -2.601 16.344 1.00 45.59 777 VAL A C 1
ATOM 6027 O O . VAL A 1 777 ? -19.940 -3.551 16.637 1.00 45.59 777 VAL A O 1
ATOM 6030 N N . THR A 1 778 ? -20.435 -1.839 15.273 1.00 53.28 778 THR A N 1
ATOM 6031 C CA . THR A 1 778 ? -19.200 -1.832 14.493 1.00 53.28 778 THR A CA 1
ATOM 6032 C C . THR A 1 778 ? -18.095 -1.293 15.385 1.00 53.28 778 THR A C 1
ATOM 6034 O O . THR A 1 778 ? -18.180 -0.154 15.855 1.00 53.28 778 THR A O 1
ATOM 6037 N N . MET A 1 779 ? -17.082 -2.110 15.641 1.00 74.19 779 MET A N 1
ATOM 6038 C CA . MET A 1 779 ? -15.971 -1.714 16.496 1.00 74.19 779 MET A CA 1
ATOM 6039 C C . MET A 1 779 ? -15.014 -0.802 15.718 1.00 74.19 779 MET A C 1
ATOM 6041 O O . MET A 1 779 ? -14.712 -1.030 14.545 1.00 74.19 779 MET A O 1
ATOM 6045 N N . GLU A 1 780 ? -14.536 0.243 16.388 1.00 92.81 780 GLU A N 1
ATOM 6046 C CA . GLU A 1 780 ? -13.452 1.089 15.890 1.00 92.81 780 GLU A CA 1
ATOM 6047 C C . GLU A 1 780 ? -12.109 0.425 16.227 1.00 92.81 780 GLU A C 1
ATOM 6049 O O . GLU A 1 780 ? -11.933 -0.135 17.313 1.00 92.81 780 GLU A O 1
ATOM 6054 N N . TYR A 1 781 ? -11.150 0.500 15.310 1.00 95.69 781 TYR A N 1
ATOM 6055 C CA . TYR A 1 781 ? -9.806 -0.049 15.458 1.00 95.69 781 TYR A CA 1
ATOM 6056 C C . TYR A 1 781 ? -8.759 1.001 15.080 1.00 95.69 781 TYR A C 1
ATOM 6058 O O . TYR A 1 781 ? -9.004 1.868 14.246 1.00 95.69 781 TYR A O 1
ATOM 6066 N N . VAL A 1 782 ? -7.569 0.905 15.669 1.00 96.81 782 VAL A N 1
ATOM 6067 C CA . VAL A 1 782 ? -6.400 1.716 15.318 1.00 96.81 782 VAL A CA 1
ATOM 6068 C C . VAL A 1 782 ? -5.358 0.817 14.664 1.00 96.81 782 VAL A C 1
ATOM 6070 O O . VAL A 1 782 ? -4.912 -0.155 15.272 1.00 96.81 782 VAL A O 1
ATOM 6073 N N . ILE A 1 783 ? -4.947 1.141 13.442 1.00 96.81 783 ILE A N 1
ATOM 6074 C CA . ILE A 1 783 ? -3.772 0.553 12.790 1.00 96.81 783 ILE A CA 1
ATOM 6075 C C . ILE A 1 783 ? -2.550 1.413 13.123 1.00 96.81 783 ILE A C 1
ATOM 6077 O O . ILE A 1 783 ? -2.610 2.638 13.016 1.00 96.81 783 ILE A O 1
ATOM 6081 N N . ARG A 1 784 ? -1.431 0.770 13.484 1.00 95.75 784 ARG A N 1
ATOM 6082 C CA . ARG A 1 784 ? -0.112 1.410 13.626 1.00 95.75 784 ARG A CA 1
ATOM 6083 C C . ARG A 1 784 ? 0.768 1.054 12.428 1.00 95.75 784 ARG A C 1
ATOM 6085 O O . ARG A 1 784 ? 1.096 -0.114 12.230 1.00 95.75 784 ARG A O 1
ATOM 6092 N N . PHE A 1 785 ? 1.181 2.046 11.647 1.00 95.31 785 PHE A N 1
ATOM 6093 C CA . PHE A 1 785 ? 2.001 1.890 10.443 1.00 95.31 785 PHE A CA 1
ATOM 6094 C C . PHE A 1 785 ? 3.512 2.008 10.692 1.00 95.31 785 PHE A C 1
ATOM 6096 O O . PHE A 1 785 ? 3.987 2.669 11.621 1.00 95.31 785 PHE A O 1
ATOM 6103 N N . ALA A 1 786 ? 4.298 1.378 9.819 1.00 91.00 786 ALA A N 1
ATOM 6104 C CA . ALA A 1 786 ? 5.721 1.648 9.675 1.00 91.00 786 ALA A CA 1
ATOM 6105 C C . ALA A 1 786 ? 5.950 3.025 9.034 1.00 91.00 786 ALA A C 1
ATOM 6107 O O . ALA A 1 786 ? 5.200 3.438 8.154 1.00 91.00 786 ALA A O 1
ATOM 6108 N N . GLN A 1 787 ? 6.998 3.722 9.479 1.00 87.69 787 GLN A N 1
ATOM 6109 C CA . GLN A 1 787 ? 7.333 5.089 9.058 1.00 87.69 787 GLN A CA 1
ATOM 6110 C C . GLN A 1 787 ? 8.175 5.098 7.781 1.00 87.69 787 GLN A C 1
ATOM 6112 O O . GLN A 1 787 ? 9.317 5.541 7.757 1.00 87.69 787 GLN A O 1
ATOM 6117 N N . VAL A 1 788 ? 7.594 4.488 6.753 1.00 87.81 788 VAL A N 1
ATOM 6118 C CA . VAL A 1 788 ? 8.050 4.453 5.364 1.00 87.81 788 VAL A CA 1
ATOM 6119 C C . VAL A 1 788 ? 6.820 4.476 4.455 1.00 87.81 788 VAL A C 1
ATOM 6121 O O . VAL A 1 788 ? 5.721 4.128 4.908 1.00 87.81 788 VAL A O 1
ATOM 6124 N N . HIS A 1 789 ? 7.008 4.847 3.187 1.00 89.94 789 HIS A N 1
ATOM 6125 C CA . HIS A 1 789 ? 6.026 4.691 2.106 1.00 89.94 789 HIS A CA 1
ATOM 6126 C C . HIS A 1 789 ? 4.614 5.203 2.464 1.00 89.94 789 HIS A C 1
ATOM 6128 O O . HIS A 1 789 ? 3.611 4.522 2.257 1.00 89.94 789 HIS A O 1
ATOM 6134 N N . GLU A 1 790 ? 4.543 6.422 3.001 1.00 90.50 790 GLU A N 1
ATOM 6135 C CA . GLU A 1 790 ? 3.345 7.128 3.483 1.00 90.50 790 GLU A CA 1
ATOM 6136 C C . GLU A 1 790 ? 2.174 7.044 2.492 1.00 90.50 790 GLU A C 1
ATOM 6138 O O . GLU A 1 790 ? 1.042 6.743 2.867 1.00 90.50 790 GLU A O 1
ATOM 6143 N N . THR A 1 791 ? 2.466 7.255 1.208 1.00 91.81 791 THR A N 1
ATOM 6144 C CA . THR A 1 791 ? 1.499 7.253 0.100 1.00 91.81 791 THR A CA 1
ATOM 6145 C C . THR A 1 791 ? 0.948 5.862 -0.239 1.00 91.81 791 THR A C 1
ATOM 6147 O O . THR A 1 791 ? -0.086 5.764 -0.889 1.00 91.81 791 THR A O 1
ATOM 6150 N N . PHE A 1 792 ? 1.592 4.783 0.218 1.00 95.19 792 PHE A N 1
ATOM 6151 C CA . PHE A 1 792 ? 1.182 3.397 -0.030 1.00 95.19 792 PHE A CA 1
ATOM 6152 C C . PHE A 1 792 ? 0.362 2.798 1.124 1.00 95.19 792 PHE A C 1
ATOM 6154 O O . PHE A 1 792 ? -0.369 1.835 0.905 1.00 95.19 792 PHE A O 1
ATOM 6161 N N . ARG A 1 793 ? 0.449 3.355 2.344 1.00 94.94 793 ARG A N 1
ATOM 6162 C CA . ARG A 1 793 ? -0.191 2.808 3.561 1.00 94.94 793 ARG A CA 1
ATOM 6163 C C . ARG A 1 793 ? -1.696 2.602 3.400 1.00 94.94 793 ARG A C 1
ATOM 6165 O O . ARG A 1 793 ? -2.203 1.509 3.636 1.00 94.94 793 ARG A O 1
ATOM 6172 N N . ARG A 1 794 ? -2.400 3.664 3.000 1.00 94.25 794 ARG A N 1
ATOM 6173 C CA . ARG A 1 794 ? -3.853 3.654 2.803 1.00 94.25 794 ARG A CA 1
ATOM 6174 C C . ARG A 1 794 ? -4.260 2.761 1.610 1.00 94.25 794 ARG A C 1
ATOM 6176 O O . ARG A 1 794 ? -5.040 1.841 1.852 1.00 94.25 794 ARG A O 1
ATOM 6183 N N . PRO A 1 795 ? -3.679 2.918 0.399 1.00 95.75 795 PRO A N 1
ATOM 6184 C CA . PRO A 1 795 ? -3.969 2.033 -0.731 1.00 95.75 795 PRO A CA 1
ATOM 6185 C C . PRO A 1 795 ? -3.689 0.546 -0.484 1.00 95.75 795 PRO A C 1
ATOM 6187 O O . PRO A 1 795 ? -4.439 -0.292 -0.988 1.00 95.75 795 PRO A O 1
ATOM 6190 N N . GLU A 1 796 ? -2.660 0.187 0.304 1.00 96.69 796 GLU A N 1
ATOM 6191 C CA . GLU A 1 796 ? -2.460 -1.208 0.717 1.00 96.69 796 GLU A CA 1
ATOM 6192 C C . GLU A 1 796 ? -3.694 -1.689 1.489 1.00 96.69 796 GLU A C 1
ATOM 6194 O O . GLU A 1 796 ? -4.352 -2.620 1.033 1.00 96.69 796 GLU A O 1
ATOM 6199 N N . ILE A 1 797 ? -4.044 -1.043 2.609 1.00 96.31 797 ILE A N 1
ATOM 6200 C CA . ILE A 1 797 ? -5.141 -1.479 3.491 1.00 96.31 797 ILE A CA 1
ATOM 6201 C C . ILE A 1 797 ? -6.499 -1.516 2.772 1.00 96.31 797 ILE A C 1
ATOM 6203 O O . ILE A 1 797 ? -7.239 -2.485 2.945 1.00 96.31 797 ILE A O 1
ATOM 6207 N N . GLU A 1 798 ? -6.808 -0.537 1.917 1.00 95.94 798 GLU A N 1
ATOM 6208 C CA . GLU A 1 798 ? -8.024 -0.545 1.087 1.00 95.94 798 GLU A CA 1
ATOM 6209 C C . GLU A 1 798 ? -8.043 -1.756 0.128 1.00 95.94 798 GLU A C 1
ATOM 6211 O O . GLU A 1 798 ? -9.059 -2.443 0.009 1.00 95.94 798 GLU A O 1
ATOM 6216 N N . SER A 1 799 ? -6.898 -2.110 -0.469 1.00 96.38 799 SER A N 1
ATOM 6217 C CA . SER A 1 799 ? -6.754 -3.314 -1.309 1.00 96.38 799 SER A CA 1
ATOM 6218 C C . SER A 1 799 ? -6.800 -4.624 -0.505 1.00 96.38 799 SER A C 1
ATOM 6220 O O . SER A 1 799 ? -7.246 -5.661 -1.005 1.00 96.38 799 SER A O 1
ATOM 6222 N N . LEU A 1 800 ? -6.352 -4.619 0.757 1.00 96.44 800 LEU A N 1
ATOM 6223 C CA . LEU A 1 800 ? -6.475 -5.778 1.649 1.00 96.44 800 LEU A CA 1
ATOM 6224 C C . LEU A 1 800 ? -7.942 -6.048 1.993 1.00 96.44 800 LEU A C 1
ATOM 6226 O O . LEU A 1 800 ? -8.373 -7.199 1.897 1.00 96.44 800 LEU A O 1
ATOM 6230 N N . ALA A 1 801 ? -8.698 -5.000 2.335 1.00 95.38 801 ALA A N 1
ATOM 6231 C CA . ALA A 1 801 ? -10.129 -5.085 2.606 1.00 95.38 801 ALA A CA 1
ATOM 6232 C C . ALA A 1 801 ? -10.905 -5.550 1.366 1.00 95.38 801 ALA A C 1
ATOM 6234 O O . ALA A 1 801 ? -11.683 -6.501 1.452 1.00 95.38 801 ALA A O 1
ATOM 6235 N N . ALA A 1 802 ? -10.613 -4.964 0.200 1.00 94.25 802 ALA A N 1
ATOM 6236 C CA . ALA A 1 802 ? -11.247 -5.325 -1.063 1.00 94.25 802 ALA A CA 1
ATOM 6237 C C . ALA A 1 802 ? -10.978 -6.782 -1.487 1.00 94.25 802 ALA A C 1
ATOM 6239 O O . ALA A 1 802 ? -11.896 -7.442 -1.969 1.00 94.25 802 ALA A O 1
ATOM 6240 N N . LEU A 1 803 ? -9.765 -7.327 -1.284 1.00 93.94 803 LEU A N 1
ATOM 6241 C CA . LEU A 1 803 ? -9.522 -8.758 -1.536 1.00 93.94 803 LEU A CA 1
ATOM 6242 C C . LEU A 1 803 ? -10.309 -9.650 -0.563 1.00 93.94 803 LEU A C 1
ATOM 6244 O O . LEU A 1 803 ? -10.827 -10.688 -0.970 1.00 93.94 803 LEU A O 1
ATOM 6248 N N . ALA A 1 804 ? -10.360 -9.277 0.717 1.00 92.69 804 ALA A N 1
ATOM 6249 C CA . ALA A 1 804 ? -11.012 -10.072 1.755 1.00 92.69 804 ALA A CA 1
ATOM 6250 C C . ALA A 1 804 ? -12.551 -9.957 1.751 1.00 92.69 804 ALA A C 1
ATOM 6252 O O . ALA A 1 804 ? -13.212 -10.745 2.424 1.00 92.69 804 ALA A O 1
ATOM 6253 N N . GLY A 1 805 ? -13.121 -9.001 1.007 1.00 92.06 805 GLY A N 1
ATOM 6254 C CA . GLY A 1 805 ? -14.556 -8.701 1.027 1.00 92.06 805 GLY A CA 1
ATOM 6255 C C . GLY A 1 805 ? -15.016 -8.015 2.319 1.00 92.06 805 GLY A C 1
ATOM 6256 O O . GLY A 1 805 ? -16.171 -8.167 2.708 1.00 92.06 805 GLY A O 1
ATOM 6257 N N . ILE A 1 806 ? -14.112 -7.302 2.997 1.00 92.81 806 ILE A N 1
ATOM 6258 C CA . ILE A 1 806 ? -14.378 -6.608 4.263 1.00 92.81 806 ILE A CA 1
ATOM 6259 C C . ILE A 1 806 ? -14.900 -5.200 3.967 1.00 92.81 806 ILE A C 1
ATOM 6261 O O . ILE A 1 806 ? -14.265 -4.447 3.230 1.00 92.81 806 ILE A O 1
ATOM 6265 N N . ASP A 1 807 ? -16.016 -4.833 4.594 1.00 89.25 807 ASP A N 1
ATOM 6266 C CA . ASP A 1 807 ? -16.513 -3.455 4.615 1.00 89.25 807 ASP A CA 1
ATOM 6267 C C . ASP A 1 807 ? -15.618 -2.600 5.530 1.00 89.25 807 ASP A C 1
ATOM 6269 O O . ASP A 1 807 ? -15.602 -2.779 6.749 1.00 89.25 807 ASP A O 1
ATOM 6273 N N . LEU A 1 808 ? -14.799 -1.735 4.929 1.00 93.06 808 LEU A N 1
ATOM 6274 C CA . LEU A 1 808 ? -13.800 -0.915 5.613 1.00 93.06 808 LEU A CA 1
ATOM 6275 C C . LEU A 1 808 ? -14.153 0.565 5.474 1.00 93.06 808 LEU A C 1
ATOM 6277 O O . LEU A 1 808 ? -14.099 1.122 4.380 1.00 93.06 808 LEU A O 1
ATOM 6281 N N . GLU A 1 809 ? -14.380 1.226 6.605 1.00 93.69 809 GLU A N 1
ATOM 6282 C CA . GLU A 1 809 ? -14.511 2.681 6.679 1.00 93.69 809 GLU A CA 1
ATOM 6283 C C . GLU A 1 809 ? -13.279 3.269 7.388 1.00 93.69 809 GLU A C 1
ATOM 6285 O O . GLU A 1 809 ? -12.963 2.903 8.523 1.00 93.69 809 GLU A O 1
ATOM 6290 N N . ILE A 1 810 ? -12.555 4.173 6.721 1.00 92.94 810 ILE A N 1
ATOM 6291 C CA . ILE A 1 810 ? -11.430 4.910 7.318 1.00 92.94 810 ILE A CA 1
ATOM 6292 C C . ILE A 1 810 ? -11.986 6.182 7.962 1.00 92.94 810 ILE A C 1
ATOM 6294 O O . ILE A 1 810 ? -12.439 7.084 7.263 1.00 92.94 810 ILE A O 1
ATOM 6298 N N . LEU A 1 811 ? -11.936 6.252 9.293 1.00 91.88 811 LEU A N 1
ATOM 6299 C CA . LEU A 1 811 ? -12.473 7.365 10.083 1.00 91.88 811 LEU A CA 1
ATOM 6300 C C . LEU A 1 811 ? -11.457 8.493 10.293 1.00 91.88 811 LEU A C 1
ATOM 6302 O O . LEU A 1 811 ? -11.843 9.646 10.455 1.00 91.88 811 LEU A O 1
ATOM 6306 N N . TYR A 1 812 ? -10.162 8.171 10.344 1.00 91.38 812 TYR A N 1
ATOM 6307 C CA . TYR A 1 812 ? -9.093 9.158 10.493 1.00 91.38 812 TYR A CA 1
ATOM 6308 C C . TYR A 1 812 ? -7.775 8.618 9.937 1.00 91.38 812 TYR A C 1
ATOM 6310 O O . TYR A 1 812 ? -7.325 7.548 10.347 1.00 91.38 812 TYR A O 1
ATOM 6318 N N . TYR A 1 813 ? -7.128 9.385 9.063 1.00 91.06 813 TYR A N 1
ATOM 6319 C CA . TYR A 1 813 ? -5.793 9.100 8.543 1.00 91.06 813 TYR A CA 1
ATOM 6320 C C . TYR A 1 813 ? -5.020 10.407 8.352 1.00 91.06 813 TYR A C 1
ATOM 6322 O O . TYR A 1 813 ? -5.520 11.331 7.718 1.00 91.06 813 TYR A O 1
ATOM 6330 N N . ASP A 1 814 ? -3.789 10.459 8.854 1.00 86.69 814 ASP A N 1
ATOM 6331 C CA . ASP A 1 814 ? -2.834 11.537 8.599 1.00 86.69 814 ASP A CA 1
ATOM 6332 C C . ASP A 1 814 ? -1.514 10.907 8.150 1.00 86.69 814 ASP A C 1
ATOM 6334 O O . ASP A 1 814 ? -0.983 10.032 8.831 1.00 86.69 814 ASP A O 1
ATOM 6338 N N . GLN A 1 815 ? -0.972 11.349 7.014 1.00 84.44 815 GLN A N 1
ATOM 6339 C CA . GLN A 1 815 ? 0.282 10.824 6.467 1.00 84.44 815 GLN A CA 1
ATOM 6340 C C . GLN A 1 815 ? 1.488 11.050 7.396 1.00 84.44 815 GLN A C 1
ATOM 6342 O O . GLN A 1 815 ? 2.428 10.254 7.377 1.00 84.44 815 GLN A O 1
ATOM 6347 N N . PHE A 1 816 ? 1.441 12.103 8.223 1.00 85.50 816 PHE A N 1
ATOM 6348 C CA . PHE A 1 816 ? 2.473 12.423 9.213 1.00 85.50 816 PHE A CA 1
ATOM 6349 C C . PHE A 1 816 ? 2.308 11.637 10.528 1.00 85.50 816 PHE A C 1
ATOM 6351 O O . PHE A 1 816 ? 3.214 11.647 11.358 1.00 85.50 816 PHE A O 1
ATOM 6358 N N . SER A 1 817 ? 1.183 10.934 10.715 1.00 89.31 817 SER A N 1
ATOM 6359 C CA . SER A 1 817 ? 0.938 10.065 11.870 1.00 89.31 817 SER A CA 1
ATOM 6360 C C . SER A 1 817 ? 1.234 8.596 11.526 1.00 89.31 817 SER A C 1
ATOM 6362 O O . SER A 1 817 ? 0.951 8.134 10.415 1.00 89.31 817 SER A O 1
ATOM 6364 N N . PRO A 1 818 ? 1.736 7.784 12.473 1.00 91.56 818 PRO A N 1
ATOM 6365 C CA . PRO A 1 818 ? 1.720 6.332 12.340 1.00 91.56 818 PRO A CA 1
ATOM 6366 C C . PRO A 1 818 ? 0.318 5.743 12.523 1.00 91.56 818 PRO A C 1
ATOM 6368 O O . PRO A 1 818 ? 0.143 4.559 12.239 1.00 91.56 818 PRO A O 1
ATOM 6371 N N . TYR A 1 819 ? -0.659 6.502 13.031 1.00 94.88 819 TYR A N 1
ATOM 6372 C CA . TYR A 1 819 ? -1.945 5.963 13.466 1.00 94.88 819 TYR A CA 1
ATOM 6373 C C . TYR A 1 819 ? -3.071 6.256 12.475 1.00 94.88 819 TYR A C 1
ATOM 6375 O O . TYR A 1 819 ? -3.275 7.389 12.046 1.00 94.88 819 TYR A O 1
ATOM 6383 N N . CYS A 1 820 ? -3.854 5.225 12.173 1.00 95.25 820 CYS A N 1
ATOM 6384 C CA . CYS A 1 820 ? -5.059 5.317 11.359 1.00 95.25 820 CYS A CA 1
ATOM 6385 C C . CYS A 1 820 ? -6.230 4.706 12.120 1.00 95.25 820 CYS A C 1
ATOM 6387 O O . CYS A 1 820 ? -6.130 3.562 12.566 1.00 95.25 820 CYS A O 1
ATOM 6389 N N . VAL A 1 821 ? -7.321 5.455 12.277 1.00 95.38 821 VAL A N 1
ATOM 6390 C CA . VAL A 1 821 ? -8.554 4.944 12.880 1.00 95.38 821 VAL A CA 1
ATOM 6391 C C . VAL A 1 821 ? -9.450 4.434 11.764 1.00 95.38 821 VAL A C 1
ATOM 6393 O O . VAL A 1 821 ? -9.801 5.173 10.844 1.00 95.38 821 VAL A O 1
ATOM 6396 N N . ILE A 1 822 ? -9.828 3.169 11.866 1.00 95.38 822 ILE A N 1
ATOM 6397 C CA . ILE A 1 822 ? -10.707 2.480 10.931 1.00 95.38 822 ILE A CA 1
ATOM 6398 C C . ILE A 1 822 ? -11.884 1.855 11.673 1.00 95.38 822 ILE A C 1
ATOM 6400 O O . ILE A 1 822 ? -11.888 1.732 12.898 1.00 95.38 822 ILE A O 1
ATOM 6404 N N . LYS A 1 823 ? -12.873 1.408 10.917 1.00 93.31 823 LYS A N 1
ATOM 6405 C CA . LYS A 1 823 ? -14.061 0.714 11.397 1.00 93.31 823 LYS A CA 1
ATOM 6406 C C . LYS A 1 823 ? -14.312 -0.462 10.462 1.00 93.31 823 LYS A C 1
ATOM 6408 O O . LYS A 1 823 ? -14.299 -0.299 9.244 1.00 93.31 823 LYS A O 1
ATOM 6413 N N . VAL A 1 824 ? -14.481 -1.642 11.051 1.00 91.50 824 VAL A N 1
ATOM 6414 C CA . VAL A 1 824 ? -14.753 -2.909 10.352 1.00 91.50 824 VAL A CA 1
ATOM 6415 C C . VAL A 1 824 ? -15.821 -3.699 11.120 1.00 91.50 824 VAL A C 1
ATOM 6417 O O . VAL A 1 824 ? -16.047 -3.411 12.302 1.00 91.50 824 VAL A O 1
ATOM 6420 N N . PRO A 1 825 ? -16.503 -4.682 10.500 1.00 86.50 825 PRO A N 1
ATOM 6421 C CA . PRO A 1 825 ? -17.682 -5.299 11.102 1.00 86.50 825 PRO A CA 1
ATOM 6422 C C . PRO A 1 825 ? -17.354 -6.151 12.333 1.00 86.50 825 PRO A C 1
ATOM 6424 O O . PRO A 1 825 ? -18.103 -6.121 13.310 1.00 86.50 825 PRO A O 1
ATOM 6427 N N . THR A 1 826 ? -16.242 -6.897 12.316 1.00 87.75 826 THR A N 1
ATOM 6428 C CA . THR A 1 826 ? -15.855 -7.802 13.410 1.00 87.75 826 THR A CA 1
ATOM 6429 C C . THR A 1 826 ? -14.350 -7.811 13.714 1.00 87.75 826 THR A C 1
ATOM 6431 O O . THR A 1 826 ? -13.511 -7.435 12.895 1.00 87.75 826 THR A O 1
ATOM 6434 N N . GLU A 1 827 ? -13.977 -8.343 14.886 1.00 90.62 827 GLU A N 1
ATOM 6435 C CA . GLU A 1 827 ? -12.567 -8.584 15.236 1.00 90.62 827 GLU A CA 1
ATOM 6436 C C . GLU A 1 827 ? -11.905 -9.620 14.305 1.00 90.62 827 GLU A C 1
ATOM 6438 O O . GLU A 1 827 ? -10.702 -9.551 14.053 1.00 90.62 827 GLU A O 1
ATOM 6443 N N . ALA A 1 828 ? -12.675 -10.568 13.758 1.00 91.94 828 ALA A N 1
ATOM 6444 C CA . ALA A 1 828 ? -12.164 -11.533 12.787 1.00 91.94 828 ALA A CA 1
ATOM 6445 C C . ALA A 1 828 ? -11.766 -10.845 11.471 1.00 91.94 828 ALA A C 1
ATOM 6447 O O . ALA A 1 828 ? -10.728 -11.182 10.897 1.00 91.94 828 ALA A O 1
ATOM 6448 N N . ASP A 1 829 ? -12.523 -9.832 11.049 1.00 92.25 829 ASP A N 1
ATOM 6449 C CA . ASP A 1 829 ? -12.196 -9.006 9.886 1.00 92.25 829 ASP A CA 1
ATOM 6450 C C . ASP A 1 829 ? -10.947 -8.163 10.161 1.00 92.25 829 ASP A C 1
ATOM 6452 O O . ASP A 1 829 ? -10.010 -8.187 9.369 1.00 92.25 829 ASP A O 1
ATOM 6456 N N . ALA A 1 830 ? -10.856 -7.520 11.333 1.00 93.31 830 ALA A N 1
ATOM 6457 C CA . ALA A 1 830 ? -9.665 -6.775 11.758 1.00 93.31 830 ALA A CA 1
ATOM 6458 C C . ALA A 1 830 ? -8.388 -7.647 11.745 1.00 93.31 830 ALA A C 1
ATOM 6460 O O . ALA A 1 830 ? -7.339 -7.231 11.243 1.00 93.31 830 ALA A O 1
ATOM 6461 N N . ARG A 1 831 ? -8.482 -8.890 12.243 1.00 95.06 831 ARG A N 1
ATOM 6462 C CA . ARG A 1 831 ? -7.400 -9.891 12.190 1.00 95.06 831 ARG A CA 1
ATOM 6463 C C . ARG A 1 831 ? -7.056 -10.302 10.758 1.00 95.06 831 ARG A C 1
ATOM 6465 O O . ARG A 1 831 ? -5.880 -10.439 10.438 1.00 95.06 831 ARG A O 1
ATOM 6472 N N . THR A 1 832 ? -8.057 -10.491 9.904 1.00 94.19 832 THR A N 1
ATOM 6473 C CA . THR A 1 832 ? -7.874 -10.908 8.503 1.00 94.19 832 THR A CA 1
ATOM 6474 C C . THR A 1 832 ? -7.239 -9.796 7.665 1.00 94.19 832 THR A C 1
ATOM 6476 O O . THR A 1 832 ? -6.328 -10.059 6.881 1.00 94.19 832 THR A O 1
ATOM 6479 N N . LEU A 1 833 ? -7.656 -8.548 7.895 1.00 94.19 833 LEU A N 1
ATOM 6480 C CA . LEU A 1 833 ? -7.135 -7.342 7.256 1.00 94.19 833 LEU A CA 1
ATOM 6481 C C . LEU A 1 833 ? -5.637 -7.156 7.536 1.00 94.19 833 LEU A C 1
ATOM 6483 O O . LEU A 1 833 ? -4.849 -6.991 6.608 1.00 94.19 833 LEU A O 1
ATOM 6487 N N . ILE A 1 834 ? -5.226 -7.224 8.809 1.00 95.25 834 ILE A N 1
ATOM 6488 C CA . ILE A 1 834 ? -3.824 -6.993 9.191 1.00 95.25 834 ILE A CA 1
ATOM 6489 C C . ILE A 1 834 ? -2.899 -8.155 8.799 1.00 95.25 834 ILE A C 1
ATOM 6491 O O . ILE A 1 834 ? -1.720 -7.928 8.524 1.00 95.25 834 ILE A O 1
ATOM 6495 N N . ALA A 1 835 ? -3.420 -9.390 8.743 1.00 93.88 835 ALA A N 1
ATOM 6496 C CA . ALA A 1 835 ? -2.622 -10.614 8.646 1.00 93.88 835 ALA A CA 1
ATOM 6497 C C . ALA A 1 835 ? -1.647 -10.646 7.461 1.00 93.88 835 ALA A C 1
ATOM 6499 O O . ALA A 1 835 ? -0.588 -11.260 7.581 1.00 93.88 835 ALA A O 1
ATOM 6500 N N . ARG A 1 836 ? -1.969 -9.988 6.337 1.00 93.50 836 ARG A N 1
ATOM 6501 C CA . ARG A 1 836 ? -1.109 -9.936 5.139 1.00 93.50 836 ARG A CA 1
ATOM 6502 C C . ARG A 1 836 ? -0.508 -8.557 4.824 1.00 93.50 836 ARG A C 1
ATOM 6504 O O . ARG A 1 836 ? 0.191 -8.439 3.822 1.00 93.50 836 ARG A O 1
ATOM 6511 N N . SER A 1 837 ? -0.757 -7.533 5.648 1.00 95.88 837 SER A N 1
ATOM 6512 C CA . SER A 1 837 ? -0.173 -6.196 5.441 1.00 95.88 837 SER A CA 1
ATOM 6513 C C . SER A 1 837 ? 1.341 -6.209 5.645 1.00 95.88 837 SER A C 1
ATOM 6515 O O . SER A 1 837 ? 1.861 -6.917 6.514 1.00 95.88 837 SER A O 1
ATOM 6517 N N . ILE A 1 838 ? 2.030 -5.397 4.846 1.00 96.06 838 ILE A N 1
ATOM 6518 C CA . ILE A 1 838 ? 3.471 -5.168 4.924 1.00 96.06 838 ILE A CA 1
ATOM 6519 C C . ILE A 1 838 ? 3.779 -3.800 5.541 1.00 96.06 838 ILE A C 1
ATOM 6521 O O . ILE A 1 838 ? 4.760 -3.665 6.277 1.00 96.06 838 ILE A O 1
ATOM 6525 N N . LEU A 1 839 ? 2.964 -2.775 5.272 1.00 95.44 839 LEU A N 1
ATOM 6526 C CA . LEU A 1 839 ? 3.209 -1.413 5.757 1.00 95.44 839 LEU A CA 1
ATOM 6527 C C . LEU A 1 839 ? 2.645 -1.174 7.156 1.00 95.44 839 LEU A C 1
ATOM 6529 O O . LEU A 1 839 ? 3.213 -0.389 7.917 1.00 95.44 839 LEU A O 1
ATOM 6533 N N . ALA A 1 840 ? 1.566 -1.855 7.538 1.00 94.88 840 ALA A N 1
ATOM 6534 C CA . ALA A 1 840 ? 1.121 -1.862 8.924 1.00 94.88 840 ALA A CA 1
ATOM 6535 C C . ALA A 1 840 ? 2.036 -2.739 9.792 1.00 94.88 840 ALA A C 1
ATOM 6537 O O . ALA A 1 840 ? 2.658 -3.688 9.312 1.00 94.88 840 ALA A O 1
ATOM 6538 N N . LYS A 1 841 ? 2.118 -2.433 11.088 1.00 93.69 841 LYS A N 1
ATOM 6539 C CA . LYS A 1 841 ? 2.807 -3.243 12.105 1.00 93.69 841 LYS A CA 1
ATOM 6540 C C . LYS A 1 841 ? 1.806 -4.036 12.939 1.00 93.69 841 LYS A C 1
ATOM 6542 O O . LYS A 1 841 ? 1.955 -5.245 13.083 1.00 93.69 841 LYS A O 1
ATOM 6547 N N . ASP A 1 842 ? 0.780 -3.358 13.449 1.00 94.62 842 ASP A N 1
ATOM 6548 C CA . ASP A 1 842 ? -0.176 -3.909 14.411 1.00 94.62 842 ASP A CA 1
ATOM 6549 C C . ASP A 1 842 ? -1.562 -3.276 14.223 1.00 94.62 842 ASP A C 1
ATOM 6551 O O . ASP A 1 842 ? -1.678 -2.154 13.717 1.00 94.62 842 ASP A O 1
ATOM 6555 N N . ILE A 1 843 ? -2.597 -3.973 14.694 1.00 96.75 843 ILE A N 1
ATOM 6556 C CA . ILE A 1 843 ? -3.961 -3.448 14.826 1.00 96.75 843 ILE A CA 1
ATOM 6557 C C . ILE A 1 843 ? -4.473 -3.612 16.265 1.00 96.75 843 ILE A C 1
ATOM 6559 O O . ILE A 1 843 ? -4.256 -4.641 16.914 1.00 96.75 843 ILE A O 1
ATOM 6563 N N . PHE A 1 844 ? -5.164 -2.584 16.753 1.00 96.69 844 PHE A N 1
ATOM 6564 C CA . PHE A 1 844 ? -5.708 -2.479 18.105 1.00 96.69 844 PHE A CA 1
ATOM 6565 C C . PHE A 1 844 ? -7.214 -2.196 18.046 1.00 96.69 844 PHE A C 1
ATOM 6567 O O . PHE A 1 844 ? -7.644 -1.392 17.231 1.00 96.69 844 PHE A O 1
ATOM 6574 N N . GLU A 1 845 ? -8.023 -2.794 18.916 1.00 95.19 845 GLU A N 1
ATOM 6575 C CA . GLU A 1 845 ? -9.411 -2.370 19.159 1.00 95.19 845 GLU A CA 1
ATOM 6576 C C . GLU A 1 845 ? -9.390 -1.059 19.952 1.00 95.19 845 GLU A C 1
ATOM 6578 O O . GLU A 1 845 ? -8.718 -0.978 20.984 1.00 95.19 845 GLU A O 1
ATOM 6583 N N . LEU A 1 846 ? -10.105 -0.030 19.491 1.00 95.19 846 LEU A N 1
ATOM 6584 C CA . LEU A 1 846 ? -10.095 1.294 20.109 1.00 95.19 846 LEU A CA 1
ATOM 6585 C C . LEU A 1 846 ? -10.957 1.314 21.377 1.00 95.19 846 LEU A C 1
ATOM 6587 O O . LEU A 1 846 ? -12.186 1.267 21.325 1.00 95.19 846 LEU A O 1
ATOM 6591 N N . TRP A 1 847 ? -10.306 1.438 22.532 1.00 93.56 847 TRP A N 1
ATOM 6592 C CA . TRP A 1 847 ? -10.977 1.517 23.829 1.00 93.56 847 TRP A CA 1
ATOM 6593 C C . TRP A 1 847 ? -11.310 2.953 24.240 1.00 93.56 847 TRP A C 1
ATOM 6595 O O . TRP A 1 847 ? -12.297 3.166 24.943 1.00 93.56 847 TRP A O 1
ATOM 6605 N N . GLY A 1 848 ? -10.541 3.937 23.773 1.00 92.62 848 GLY A N 1
ATOM 6606 C CA . GLY A 1 848 ? -10.894 5.354 23.847 1.00 92.62 848 GLY A CA 1
ATOM 6607 C C . GLY A 1 848 ? -9.805 6.262 23.288 1.00 92.62 848 GLY A C 1
ATOM 6608 O O . GLY A 1 848 ? -8.658 5.844 23.147 1.00 92.62 848 GLY A O 1
ATOM 6609 N N . GLN A 1 849 ? -10.171 7.498 22.961 1.00 95.31 849 GLN A N 1
ATOM 6610 C CA . GLN A 1 849 ? -9.269 8.496 22.382 1.00 95.31 849 GLN A CA 1
ATOM 6611 C C . GLN A 1 849 ? -9.509 9.897 22.954 1.00 95.31 849 GLN A C 1
ATOM 6613 O O . GLN A 1 849 ? -10.586 10.183 23.473 1.00 95.31 849 GLN A O 1
ATOM 6618 N N . GLY A 1 850 ? -8.519 10.777 22.817 1.00 92.00 850 GLY A N 1
ATOM 6619 C CA . GLY A 1 850 ? -8.616 12.191 23.183 1.00 92.00 850 GLY A CA 1
ATOM 6620 C C . GLY A 1 850 ? -7.351 12.965 22.818 1.00 92.00 850 GLY A C 1
ATOM 6621 O O . GLY A 1 850 ? -6.357 12.374 22.395 1.00 92.00 850 GLY A O 1
ATOM 6622 N N . THR A 1 851 ? -7.381 14.282 22.983 1.00 89.56 851 THR A N 1
ATOM 6623 C CA . THR A 1 851 ? -6.195 15.153 22.891 1.00 89.56 851 THR A CA 1
ATOM 6624 C C . THR A 1 851 ? -5.380 15.120 24.188 1.00 89.56 851 THR A C 1
ATOM 6626 O O . THR A 1 851 ? -4.157 15.196 24.169 1.00 89.56 851 THR A O 1
ATOM 6629 N N . ASN A 1 852 ? -6.051 14.901 25.321 1.00 90.44 852 ASN A N 1
ATOM 6630 C CA . ASN A 1 852 ? -5.461 14.807 26.654 1.00 90.44 852 ASN A CA 1
ATOM 6631 C C . ASN A 1 852 ? -5.980 13.573 27.416 1.00 90.44 852 ASN A C 1
ATOM 6633 O O . ASN A 1 852 ? -6.945 12.916 27.019 1.00 90.44 852 ASN A O 1
ATOM 6637 N N . TYR A 1 853 ? -5.342 13.243 28.543 1.00 90.81 853 TYR A N 1
ATOM 6638 C CA . TYR A 1 853 ? -5.703 12.058 29.328 1.00 90.81 853 TYR A CA 1
ATOM 6639 C C . TYR A 1 853 ? -7.094 12.142 29.978 1.00 90.81 853 TYR A C 1
ATOM 6641 O O . TYR A 1 853 ? -7.717 11.101 30.184 1.00 90.81 853 TYR A O 1
ATOM 6649 N N . GLU A 1 854 ? -7.612 13.334 30.288 1.00 91.69 854 GLU A N 1
ATOM 6650 C CA . GLU A 1 854 ? -8.946 13.475 30.890 1.00 91.69 854 GLU A CA 1
ATOM 6651 C C . GLU A 1 854 ? -10.047 13.074 29.896 1.00 91.69 854 GLU A C 1
ATOM 6653 O O . GLU A 1 854 ? -10.927 12.277 30.243 1.00 91.69 854 GLU A O 1
ATOM 6658 N N . GLU A 1 855 ? -9.928 13.526 28.644 1.00 92.25 855 GLU A N 1
ATOM 6659 C CA . GLU A 1 855 ? -10.760 13.103 27.513 1.00 92.25 855 GLU A CA 1
ATOM 6660 C C . GLU A 1 855 ? -10.667 11.598 27.268 1.00 92.25 855 GLU A C 1
ATOM 6662 O O . GLU A 1 855 ? -11.699 10.928 27.234 1.00 92.25 855 GLU A O 1
ATOM 6667 N N . VAL A 1 856 ? -9.452 11.036 27.187 1.00 92.81 856 VAL A N 1
ATOM 6668 C CA . VAL A 1 856 ? -9.257 9.584 27.016 1.00 92.81 856 VAL A CA 1
ATOM 6669 C C . VAL A 1 856 ? -9.963 8.816 28.135 1.00 92.81 856 VAL A C 1
ATOM 6671 O O . VAL A 1 856 ? -10.669 7.845 27.874 1.00 92.81 856 VAL A O 1
ATOM 6674 N N . HIS A 1 857 ? -9.837 9.249 29.391 1.00 93.81 857 HIS A N 1
ATOM 6675 C CA . HIS A 1 857 ? -10.505 8.588 30.511 1.00 93.81 857 HIS A CA 1
ATOM 6676 C C . HIS A 1 857 ? -12.037 8.712 30.461 1.00 93.81 857 HIS A C 1
ATOM 6678 O O . HIS A 1 857 ? -12.739 7.778 30.868 1.00 93.81 857 HIS A O 1
ATOM 6684 N N . ALA A 1 858 ? -12.572 9.838 29.981 1.00 90.12 858 ALA A N 1
ATOM 6685 C CA . ALA A 1 858 ? -14.003 10.016 29.749 1.00 90.12 858 ALA A CA 1
ATOM 6686 C C . ALA A 1 858 ? -14.512 9.120 28.605 1.00 90.12 858 ALA A C 1
ATOM 6688 O O . ALA A 1 858 ? -15.524 8.436 28.771 1.00 90.12 858 ALA A O 1
ATOM 6689 N N . ASP A 1 859 ? -13.781 9.051 27.492 1.00 90.44 859 ASP A N 1
ATOM 6690 C CA . ASP A 1 859 ? -14.141 8.252 26.323 1.00 90.44 859 ASP A CA 1
ATOM 6691 C C . ASP A 1 859 ? -14.038 6.745 26.603 1.00 90.44 859 ASP A C 1
ATOM 6693 O O . ASP A 1 859 ? -14.952 5.996 26.264 1.00 90.44 859 ASP A O 1
ATOM 6697 N N . VAL A 1 860 ? -13.013 6.299 27.341 1.00 91.94 860 VAL A N 1
ATOM 6698 C CA . VAL A 1 860 ? -12.884 4.905 27.806 1.00 91.94 860 VAL A CA 1
ATOM 6699 C C . VAL A 1 860 ? -14.076 4.492 28.673 1.00 91.94 860 VAL A C 1
ATOM 6701 O O . VAL A 1 860 ? -14.639 3.416 28.462 1.00 91.94 860 VAL A O 1
ATOM 6704 N N . ARG A 1 861 ? -14.520 5.350 29.606 1.00 91.00 861 ARG A N 1
ATOM 6705 C CA . ARG A 1 861 ? -15.756 5.124 30.381 1.00 91.00 861 ARG A CA 1
ATOM 6706 C C . ARG A 1 861 ? -16.978 5.025 29.464 1.00 91.00 861 ARG A C 1
ATOM 6708 O O . ARG A 1 861 ? -17.730 4.060 29.552 1.00 91.00 861 ARG A O 1
ATOM 6715 N N . ARG A 1 862 ? -17.151 5.984 28.554 1.00 88.94 862 ARG A N 1
ATOM 6716 C CA . ARG A 1 862 ? -18.290 6.051 27.626 1.00 88.94 862 ARG A CA 1
ATOM 6717 C C . ARG A 1 862 ? -18.375 4.835 26.693 1.00 88.94 862 ARG A C 1
ATOM 6719 O O . ARG A 1 862 ? -19.467 4.320 26.476 1.00 88.94 862 ARG A O 1
ATOM 6726 N N . ARG A 1 863 ? -17.244 4.389 26.136 1.00 85.94 863 ARG A N 1
ATOM 6727 C CA . ARG A 1 863 ? -17.170 3.314 25.135 1.00 85.94 863 ARG A CA 1
ATOM 6728 C C . ARG A 1 863 ? -17.186 1.918 25.748 1.00 85.94 863 ARG A C 1
ATOM 6730 O O . ARG A 1 863 ? -17.972 1.083 25.315 1.00 85.94 863 ARG A O 1
ATOM 6737 N N . THR A 1 864 ? -16.326 1.639 26.731 1.00 88.62 864 THR A N 1
ATOM 6738 C CA . THR A 1 864 ? -15.983 0.247 27.099 1.00 88.62 864 THR A CA 1
ATOM 6739 C C . THR A 1 864 ? -16.438 -0.194 28.486 1.00 88.62 864 THR A C 1
ATOM 6741 O O . THR A 1 864 ? -16.341 -1.382 28.784 1.00 88.62 864 THR A O 1
ATOM 6744 N N . GLN A 1 865 ? -17.001 0.693 29.319 1.00 88.25 865 GLN A N 1
ATOM 6745 C CA . GLN A 1 865 ? -17.389 0.358 30.702 1.00 88.25 865 GLN A CA 1
ATOM 6746 C C . GLN A 1 865 ? -18.318 -0.859 30.818 1.00 88.25 865 GLN A C 1
ATOM 6748 O O . GLN A 1 865 ? -18.214 -1.619 31.778 1.00 88.25 865 GLN A O 1
ATOM 6753 N N . HIS A 1 866 ? -19.181 -1.088 29.827 1.00 85.44 866 HIS A N 1
ATOM 6754 C CA . HIS A 1 866 ? -20.084 -2.240 29.788 1.00 85.44 866 HIS A CA 1
ATOM 6755 C C . HIS A 1 866 ? -19.375 -3.599 29.595 1.00 85.44 866 HIS A C 1
ATOM 6757 O O . HIS A 1 866 ? -19.996 -4.630 29.832 1.00 85.44 866 HIS A O 1
ATOM 6763 N N . ARG A 1 867 ? -18.089 -3.609 29.204 1.00 86.06 867 ARG A N 1
ATOM 6764 C CA . ARG A 1 867 ? -17.285 -4.813 28.913 1.00 86.06 867 ARG A CA 1
ATOM 6765 C C . ARG A 1 867 ? -16.175 -5.093 29.922 1.00 86.06 867 ARG A C 1
ATOM 6767 O O . ARG A 1 867 ? -15.579 -6.163 29.882 1.00 86.06 867 ARG A O 1
ATOM 6774 N N . TRP A 1 868 ? -15.866 -4.186 30.851 1.00 89.06 868 TRP A N 1
ATOM 6775 C CA . TRP A 1 868 ? -14.723 -4.381 31.762 1.00 89.06 868 TRP A CA 1
ATOM 6776 C C . TRP A 1 868 ? -14.840 -5.640 32.636 1.00 89.06 868 TRP A C 1
ATOM 6778 O O . TRP A 1 868 ? -13.826 -6.266 32.942 1.00 89.06 868 TRP A O 1
ATOM 6788 N N . ASP A 1 869 ? -16.062 -6.057 32.989 1.00 86.56 869 ASP A N 1
ATOM 6789 C CA . ASP A 1 869 ? -16.291 -7.303 33.730 1.00 86.56 869 ASP A CA 1
ATOM 6790 C C . ASP A 1 869 ? -15.948 -8.572 32.911 1.00 86.56 869 ASP A C 1
ATOM 6792 O O . ASP A 1 869 ? -15.603 -9.589 33.516 1.00 86.56 869 ASP A O 1
ATOM 6796 N N . GLU A 1 870 ? -15.948 -8.516 31.568 1.00 87.56 870 GLU A N 1
ATOM 6797 C CA . GLU A 1 870 ? -15.486 -9.605 30.679 1.00 87.56 870 GLU A CA 1
ATOM 6798 C C . GLU A 1 870 ? -13.981 -9.858 30.874 1.00 87.56 870 GLU A C 1
ATOM 6800 O O . GLU A 1 870 ? -13.532 -10.996 31.026 1.00 87.56 870 GLU A O 1
ATOM 6805 N N . PHE A 1 871 ? -13.204 -8.774 30.949 1.00 87.19 871 PHE A N 1
ATOM 6806 C CA . PHE A 1 871 ? -11.740 -8.796 31.032 1.00 87.19 871 PHE A CA 1
ATOM 6807 C C . PHE A 1 871 ? -11.204 -8.830 32.471 1.00 87.19 871 PHE A C 1
ATOM 6809 O O . PHE A 1 871 ? -10.012 -9.017 32.700 1.00 87.19 871 PHE A O 1
ATOM 6816 N N . LYS A 1 872 ? -12.071 -8.718 33.479 1.00 86.75 872 LYS A N 1
ATOM 6817 C CA . LYS A 1 872 ? -11.694 -8.511 34.886 1.00 86.75 872 LYS A CA 1
ATOM 6818 C C . LYS A 1 872 ? -10.687 -9.501 35.467 1.00 86.75 872 LYS A C 1
ATOM 6820 O O . LYS A 1 872 ? -9.930 -9.138 36.361 1.00 86.75 872 LYS A O 1
ATOM 6825 N N . LYS A 1 873 ? -10.687 -10.754 35.006 1.00 89.06 873 LYS A N 1
ATOM 6826 C CA . LYS A 1 873 ? -9.839 -11.837 35.545 1.00 89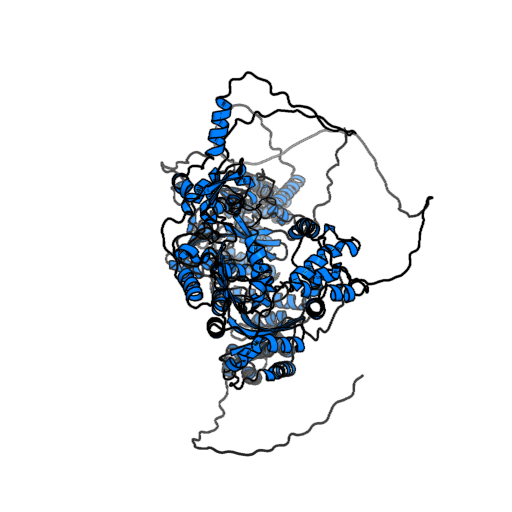.06 873 LYS A CA 1
ATOM 6827 C C . LYS A 1 873 ? -8.720 -12.291 34.605 1.00 89.06 873 LYS A C 1
ATOM 6829 O O . LYS A 1 873 ? -7.966 -13.188 34.987 1.00 89.06 873 LYS A O 1
ATOM 6834 N N . VAL A 1 874 ? -8.616 -11.720 33.404 1.00 90.75 874 VAL A N 1
ATOM 6835 C CA . VAL A 1 874 ? -7.611 -12.126 32.407 1.00 90.75 874 VAL A CA 1
ATOM 6836 C C . VAL A 1 874 ? -6.220 -11.666 32.838 1.00 90.75 874 VAL A C 1
ATOM 6838 O O . VAL A 1 874 ? -6.080 -10.658 33.531 1.00 90.75 874 VAL A O 1
ATOM 6841 N N . SER A 1 875 ? -5.169 -12.390 32.460 1.00 91.06 875 SER A N 1
ATOM 6842 C CA . SER A 1 875 ? -3.814 -11.881 32.659 1.00 91.06 875 SER A CA 1
ATOM 6843 C C . SER A 1 875 ? -3.511 -10.796 31.634 1.00 91.06 875 SER A C 1
ATOM 6845 O O . SER A 1 875 ? -3.750 -10.985 30.444 1.00 91.06 875 SER A O 1
ATOM 6847 N N . PHE A 1 876 ? -2.994 -9.656 32.089 1.00 90.69 876 PHE A N 1
ATOM 6848 C CA . PHE A 1 876 ? -2.839 -8.480 31.235 1.00 90.69 876 PHE A CA 1
ATOM 6849 C C . PHE A 1 876 ? -1.460 -7.828 31.362 1.00 90.69 876 PHE A C 1
ATOM 6851 O O . PHE A 1 876 ? -0.721 -8.066 32.323 1.00 90.69 876 PHE A O 1
ATOM 6858 N N . ARG A 1 877 ? -1.115 -6.966 30.404 1.00 92.25 877 ARG A N 1
ATOM 6859 C CA . ARG A 1 877 ? -0.052 -5.962 30.563 1.00 92.25 877 ARG A CA 1
ATOM 6860 C C . ARG A 1 877 ? -0.493 -4.618 29.987 1.00 92.25 877 ARG A C 1
ATOM 6862 O O . ARG A 1 877 ? -1.458 -4.552 29.232 1.00 92.25 877 ARG A O 1
ATOM 6869 N N . PHE A 1 878 ? 0.228 -3.568 30.368 1.00 92.06 878 PHE A N 1
ATOM 6870 C CA . PHE A 1 878 ? 0.112 -2.244 29.764 1.00 92.06 878 PHE A CA 1
ATOM 6871 C C . PHE A 1 878 ? 1.442 -1.836 29.129 1.00 92.06 878 PHE A C 1
ATOM 6873 O O . PHE A 1 878 ? 2.501 -1.981 29.748 1.00 92.06 878 PHE A O 1
ATOM 6880 N N . THR A 1 879 ? 1.357 -1.279 27.927 1.00 92.44 879 THR A N 1
ATOM 6881 C CA . THR A 1 879 ? 2.468 -0.763 27.125 1.00 92.44 879 THR A CA 1
ATOM 6882 C C . THR A 1 879 ? 2.212 0.718 26.826 1.00 92.44 879 THR A C 1
ATOM 6884 O O . THR A 1 879 ? 1.066 1.125 26.655 1.00 92.44 879 THR A O 1
ATOM 6887 N N . ILE A 1 880 ? 3.261 1.547 26.795 1.00 91.81 880 ILE A N 1
ATOM 6888 C CA . ILE A 1 880 ? 3.156 2.961 26.394 1.00 91.81 880 ILE A CA 1
ATOM 6889 C C . ILE A 1 880 ? 4.161 3.227 25.284 1.00 91.81 880 ILE A C 1
ATOM 6891 O O . ILE A 1 880 ? 5.378 3.172 25.528 1.00 91.81 880 ILE A O 1
ATOM 6895 N N . ASP A 1 881 ? 3.621 3.536 24.112 1.00 91.25 881 ASP A N 1
ATOM 6896 C CA . ASP A 1 881 ? 4.332 3.881 22.889 1.00 91.25 881 ASP A CA 1
ATOM 6897 C C . ASP A 1 881 ? 4.093 5.365 22.583 1.00 91.25 881 ASP A C 1
ATOM 6899 O O . ASP A 1 881 ? 2.951 5.821 22.548 1.00 91.25 881 ASP A O 1
ATOM 6903 N N . SER A 1 882 ? 5.171 6.129 22.414 1.00 89.50 882 SER A N 1
ATOM 6904 C CA . SER A 1 882 ? 5.110 7.581 22.212 1.00 89.50 882 SER A CA 1
ATOM 6905 C C . SER A 1 882 ? 5.803 7.907 20.890 1.00 89.50 882 SER A C 1
ATOM 6907 O O . SER A 1 882 ? 7.031 7.882 20.812 1.00 89.50 882 SER A O 1
ATOM 6909 N N . PHE A 1 883 ? 5.030 8.187 19.843 1.00 87.19 883 PHE A N 1
ATOM 6910 C CA . PHE A 1 883 ? 5.570 8.592 18.547 1.00 87.19 883 PHE A CA 1
ATOM 6911 C C . PHE A 1 883 ? 6.048 10.045 18.605 1.00 87.19 883 PHE A C 1
ATOM 6913 O O . PHE A 1 883 ? 5.357 10.882 19.174 1.00 87.19 883 PHE A O 1
ATOM 6920 N N . CYS A 1 884 ? 7.243 10.329 18.073 1.00 82.75 884 CYS A N 1
ATOM 6921 C CA . CYS A 1 884 ? 7.907 11.642 18.149 1.00 82.75 884 CYS A CA 1
ATOM 6922 C C . CYS A 1 884 ? 8.019 12.254 19.566 1.00 82.75 884 CYS A C 1
ATOM 6924 O O . CYS A 1 884 ? 8.293 13.441 19.711 1.00 82.75 884 CYS A O 1
ATOM 6926 N N . GLY A 1 885 ? 7.889 11.446 20.627 1.00 79.94 885 GLY A N 1
ATOM 6927 C CA . GLY A 1 885 ? 7.958 11.894 22.019 1.00 79.94 885 GLY A CA 1
ATOM 6928 C C . GLY A 1 885 ? 8.720 10.922 22.921 1.00 79.94 885 GLY A C 1
ATOM 6929 O O . GLY A 1 885 ? 8.919 9.753 22.595 1.00 79.94 885 GLY A O 1
ATOM 6930 N N . LYS A 1 886 ? 9.159 11.391 24.096 1.00 78.38 886 LYS A N 1
ATOM 6931 C CA . LYS A 1 886 ? 9.859 10.565 25.099 1.00 78.38 886 LYS A CA 1
ATOM 6932 C C . LYS A 1 886 ? 9.238 10.756 26.483 1.00 78.38 886 LYS A C 1
ATOM 6934 O O . LYS A 1 886 ? 9.166 11.872 26.989 1.00 78.38 886 LYS A O 1
ATOM 6939 N N . ARG A 1 887 ? 8.864 9.658 27.155 1.00 81.19 887 ARG A N 1
ATOM 6940 C CA . ARG A 1 887 ? 8.398 9.671 28.558 1.00 81.19 887 ARG A CA 1
ATOM 6941 C C . ARG A 1 887 ? 9.307 8.875 29.490 1.00 81.19 887 ARG A C 1
ATOM 6943 O O . ARG A 1 887 ? 9.630 7.720 29.223 1.00 81.19 887 ARG A O 1
ATOM 6950 N N . LYS A 1 888 ? 9.640 9.477 30.638 1.00 85.69 888 LYS A N 1
ATOM 6951 C CA . LYS A 1 888 ? 10.361 8.824 31.746 1.00 85.69 888 LYS A CA 1
ATOM 6952 C C . LYS A 1 888 ? 9.530 7.686 32.347 1.00 85.69 888 LYS A C 1
ATOM 6954 O O . LYS A 1 888 ? 8.304 7.772 32.413 1.00 85.69 888 LYS A O 1
ATOM 6959 N N . GLN A 1 889 ? 10.200 6.662 32.875 1.00 84.31 889 GLN A N 1
ATOM 6960 C CA . GLN A 1 889 ? 9.546 5.455 33.400 1.00 84.31 889 GLN A CA 1
ATOM 6961 C C . GLN A 1 889 ? 8.583 5.724 34.574 1.00 84.31 889 GLN A C 1
ATOM 6963 O O . GLN A 1 889 ? 7.597 5.012 34.751 1.00 84.31 889 GLN A O 1
ATOM 6968 N N . GLU A 1 890 ? 8.833 6.770 35.361 1.00 85.19 890 GLU A N 1
ATOM 6969 C CA . GLU A 1 890 ? 7.941 7.222 36.438 1.00 85.19 890 GLU A CA 1
ATOM 6970 C C . GLU A 1 890 ? 6.623 7.785 35.885 1.00 85.19 890 GLU A C 1
ATOM 6972 O O . GLU A 1 890 ? 5.552 7.396 36.348 1.00 85.19 890 GLU A O 1
ATOM 6977 N N . ALA A 1 891 ? 6.690 8.613 34.835 1.00 85.44 891 ALA A N 1
ATOM 6978 C CA . ALA A 1 891 ? 5.514 9.134 34.141 1.00 85.44 891 ALA A CA 1
ATOM 6979 C C . ALA A 1 891 ? 4.732 8.011 33.444 1.00 85.44 891 ALA A C 1
ATOM 6981 O O . ALA A 1 891 ? 3.512 7.949 33.573 1.00 85.44 891 ALA A O 1
ATOM 6982 N N . LYS A 1 892 ? 5.429 7.061 32.796 1.00 88.31 892 LYS A N 1
ATOM 6983 C CA . LYS A 1 892 ? 4.793 5.868 32.214 1.00 88.31 892 LYS A CA 1
ATOM 6984 C C . LYS A 1 892 ? 4.003 5.072 33.266 1.00 88.31 892 LYS A C 1
ATOM 6986 O O . LYS A 1 892 ? 2.860 4.699 33.029 1.00 88.31 892 LYS A O 1
ATOM 6991 N N . ARG A 1 893 ? 4.561 4.867 34.466 1.00 87.56 893 ARG A N 1
ATOM 6992 C CA . ARG A 1 893 ? 3.841 4.207 35.575 1.00 87.56 893 ARG A CA 1
ATOM 6993 C C . ARG A 1 893 ? 2.639 5.011 36.074 1.00 87.56 893 ARG A C 1
ATOM 6995 O O . ARG A 1 893 ? 1.619 4.399 36.373 1.00 87.56 893 ARG A O 1
ATOM 7002 N N . ALA A 1 894 ? 2.746 6.337 36.159 1.00 88.31 894 ALA A N 1
ATOM 7003 C CA . ALA A 1 894 ? 1.639 7.198 36.576 1.00 88.31 894 ALA A CA 1
ATOM 7004 C C . ALA A 1 894 ? 0.454 7.126 35.595 1.00 88.31 894 ALA A C 1
ATOM 7006 O O . ALA A 1 894 ? -0.683 6.980 36.035 1.00 88.31 894 ALA A O 1
ATOM 7007 N N . ILE A 1 895 ? 0.729 7.121 34.285 1.00 90.75 895 ILE A N 1
ATOM 7008 C CA . ILE A 1 895 ? -0.277 6.928 33.229 1.00 90.75 895 ILE A CA 1
ATOM 7009 C C . ILE A 1 895 ? -0.961 5.559 33.362 1.00 90.75 895 ILE A C 1
ATOM 7011 O O . ILE A 1 895 ? -2.181 5.479 33.384 1.00 90.75 895 ILE A O 1
ATOM 7015 N N . ILE A 1 896 ? -0.208 4.467 33.537 1.00 89.25 896 ILE A N 1
ATOM 7016 C CA . ILE A 1 896 ? -0.816 3.134 33.736 1.00 89.25 896 ILE A CA 1
ATOM 7017 C C . ILE A 1 896 ? -1.706 3.115 34.994 1.00 89.25 896 ILE A C 1
ATOM 7019 O O . ILE A 1 896 ? -2.772 2.502 35.000 1.00 89.25 896 ILE A O 1
ATOM 7023 N N . GLN A 1 897 ? -1.303 3.812 36.061 1.00 89.69 897 GLN A N 1
ATOM 7024 C CA . GLN A 1 897 ? -2.077 3.904 37.301 1.00 89.69 897 GLN A CA 1
ATOM 7025 C C . GLN A 1 897 ? -3.345 4.765 37.179 1.00 89.69 897 GLN A C 1
ATOM 7027 O O . GLN A 1 897 ? -4.302 4.508 37.916 1.00 89.69 897 GLN A O 1
ATOM 7032 N N . SER A 1 898 ? -3.415 5.739 36.262 1.00 91.81 898 SER A N 1
ATOM 7033 C CA . SER A 1 898 ? -4.633 6.542 36.078 1.00 91.81 898 SER A CA 1
ATOM 7034 C C . SER A 1 898 ? -5.788 5.728 35.480 1.00 91.81 898 SER A C 1
ATOM 7036 O O . SER A 1 898 ? -6.943 5.995 35.802 1.00 91.81 898 SER A O 1
ATOM 7038 N N . PHE A 1 899 ? -5.500 4.646 34.743 1.00 92.06 899 PHE A N 1
ATOM 7039 C CA . PHE A 1 899 ? -6.491 3.658 34.285 1.00 92.06 899 PHE A CA 1
ATOM 7040 C C . PHE A 1 899 ? -6.949 2.655 35.367 1.00 92.06 899 PHE A C 1
ATOM 7042 O O . PHE A 1 899 ? -7.716 1.739 35.079 1.00 92.06 899 PHE A O 1
ATOM 7049 N N . SER A 1 900 ? -6.546 2.811 36.634 1.00 88.06 900 SER A N 1
ATOM 7050 C CA . SER A 1 900 ? -6.926 1.889 37.725 1.00 88.06 900 SER A CA 1
ATOM 7051 C C . SER A 1 900 ? -8.442 1.729 37.940 1.00 88.06 900 SER A C 1
ATOM 7053 O O . SER A 1 900 ? -8.877 0.693 38.442 1.00 88.06 900 SER A O 1
ATOM 7055 N N . TYR A 1 901 ? -9.260 2.697 37.510 1.00 89.75 901 TYR A N 1
ATOM 7056 C CA . TYR A 1 901 ? -10.727 2.617 37.574 1.00 89.75 901 TYR A CA 1
ATOM 7057 C C . TYR A 1 901 ? -11.341 1.523 36.682 1.00 89.75 901 TYR A C 1
ATOM 7059 O O . TYR A 1 901 ? -12.505 1.184 36.886 1.00 89.75 901 TYR A O 1
ATOM 7067 N N . VAL A 1 902 ? -10.593 0.976 35.713 1.00 87.75 902 VAL A N 1
ATOM 7068 C CA . VAL A 1 902 ? -11.050 -0.135 34.856 1.00 87.75 902 VAL A CA 1
ATOM 7069 C C . VAL A 1 902 ? -11.218 -1.428 35.678 1.00 87.75 902 VAL A C 1
ATOM 7071 O O . VAL A 1 902 ? -12.053 -2.269 35.357 1.00 87.75 902 VAL A O 1
ATOM 7074 N N . GLY A 1 903 ? -10.495 -1.558 36.801 1.00 84.62 903 GLY A N 1
ATOM 7075 C CA . GLY A 1 903 ? -10.784 -2.565 37.828 1.00 84.62 903 GLY A CA 1
ATOM 7076 C C . GLY A 1 903 ? -10.420 -4.009 37.465 1.00 84.62 903 GLY A C 1
ATOM 7077 O O . GLY A 1 903 ? -11.112 -4.928 37.898 1.00 84.62 903 GLY A O 1
ATOM 7078 N N . PHE A 1 904 ? -9.362 -4.221 36.675 1.00 88.62 904 PHE A N 1
ATOM 7079 C CA . PHE A 1 904 ? -8.849 -5.561 36.374 1.00 88.62 904 PHE A CA 1
ATOM 7080 C C . PHE A 1 904 ? -8.141 -6.183 37.594 1.00 88.62 904 PHE A C 1
ATOM 7082 O O . PHE A 1 904 ? -7.130 -5.673 38.074 1.00 88.62 904 PHE A O 1
ATOM 7089 N N . ASP A 1 905 ? -8.664 -7.322 38.054 1.00 84.75 905 ASP A N 1
ATOM 7090 C CA . ASP A 1 905 ? -8.177 -8.125 39.187 1.00 84.75 905 ASP A CA 1
ATOM 7091 C C . ASP A 1 905 ? -7.208 -9.253 38.755 1.00 84.75 905 ASP A C 1
ATOM 7093 O O . ASP A 1 905 ? -6.654 -9.972 39.592 1.00 84.75 905 ASP A O 1
ATOM 7097 N N . GLY A 1 906 ? -7.044 -9.469 37.445 1.00 83.56 906 GLY A N 1
ATOM 7098 C CA . GLY A 1 906 ? -6.214 -10.534 36.881 1.00 83.56 906 GLY A CA 1
ATOM 7099 C C . GLY A 1 906 ? -4.696 -10.321 37.042 1.00 83.56 906 GLY A C 1
ATOM 7100 O O . GLY A 1 906 ? -4.230 -9.221 37.347 1.00 83.56 906 GLY A O 1
ATOM 7101 N N . PRO A 1 907 ? -3.874 -11.374 36.873 1.00 84.62 907 PRO A N 1
ATOM 7102 C CA . PRO A 1 907 ? -2.443 -11.298 37.156 1.00 84.62 907 PRO A CA 1
ATOM 7103 C C . PRO A 1 907 ? -1.669 -10.582 36.039 1.00 84.62 907 PRO A C 1
ATOM 7105 O O . PRO A 1 907 ? -1.729 -10.984 34.880 1.00 84.62 907 PRO A O 1
ATOM 7108 N N . ILE A 1 908 ? -0.860 -9.582 36.393 1.00 89.12 908 ILE A N 1
ATOM 7109 C CA . ILE A 1 908 ? -0.014 -8.866 35.426 1.00 89.12 908 ILE A CA 1
ATOM 7110 C C . ILE A 1 908 ? 1.082 -9.801 34.879 1.00 89.12 908 ILE A C 1
ATOM 7112 O O . ILE A 1 908 ? 1.876 -10.348 35.651 1.00 89.12 908 ILE A O 1
ATOM 7116 N N . ARG A 1 909 ? 1.158 -9.971 33.551 1.00 84.88 909 ARG A N 1
ATOM 7117 C CA . ARG A 1 909 ? 2.146 -10.830 32.866 1.00 84.88 909 ARG A CA 1
ATOM 7118 C C . ARG A 1 909 ? 2.873 -10.080 31.750 1.00 84.88 909 ARG A C 1
ATOM 7120 O O . ARG A 1 909 ? 2.317 -9.818 30.695 1.00 84.88 909 ARG A O 1
ATOM 7127 N N . MET A 1 910 ? 4.166 -9.809 31.937 1.00 84.88 910 MET A N 1
ATOM 7128 C CA . MET A 1 910 ? 4.968 -9.087 30.930 1.00 84.88 910 MET A CA 1
ATOM 7129 C C . MET A 1 910 ? 5.256 -9.900 29.654 1.00 84.88 910 MET A C 1
ATOM 7131 O O . MET A 1 910 ? 5.466 -9.314 28.591 1.00 84.88 910 MET A O 1
ATOM 7135 N N . LYS A 1 911 ? 5.273 -11.236 29.757 1.00 86.88 911 LYS A N 1
ATOM 7136 C CA . LYS A 1 911 ? 5.460 -12.179 28.643 1.00 86.88 911 LYS A CA 1
ATOM 7137 C C . LYS A 1 911 ? 4.187 -13.003 28.477 1.00 86.88 911 LYS A C 1
ATOM 7139 O O . LYS A 1 911 ? 3.717 -13.560 29.466 1.00 86.88 911 LYS A O 1
ATOM 7144 N N . ASN A 1 912 ? 3.683 -13.075 27.246 1.00 85.00 912 ASN A N 1
ATOM 7145 C CA . ASN A 1 912 ? 2.466 -13.790 26.845 1.00 85.00 912 ASN A CA 1
ATOM 7146 C C . ASN A 1 912 ? 1.289 -13.576 27.830 1.00 85.00 912 ASN A C 1
ATOM 7148 O O . ASN A 1 912 ? 0.848 -14.539 28.465 1.00 85.00 912 ASN A O 1
ATOM 7152 N N . PRO A 1 913 ? 0.827 -12.323 28.026 1.00 90.06 913 PRO A N 1
ATOM 7153 C CA . PRO A 1 913 ? -0.457 -12.078 28.679 1.00 90.06 913 PRO A CA 1
ATOM 7154 C C . PRO A 1 913 ? -1.604 -12.633 27.823 1.00 90.06 913 PRO A C 1
ATOM 7156 O O . PRO A 1 913 ? -1.416 -12.909 26.638 1.00 90.06 913 PRO A O 1
ATOM 7159 N N . ASP A 1 914 ? -2.787 -12.761 28.418 1.00 88.50 914 ASP A N 1
ATOM 7160 C CA . ASP A 1 914 ? -4.006 -13.063 27.664 1.00 88.50 914 ASP A CA 1
ATOM 7161 C C . ASP A 1 914 ? -4.483 -11.808 26.897 1.00 88.50 914 ASP A C 1
ATOM 7163 O O . ASP A 1 914 ? -4.957 -11.931 25.775 1.00 88.50 914 ASP A O 1
ATOM 7167 N N . GLU A 1 915 ? -4.288 -10.606 27.464 1.00 92.00 915 GLU A N 1
ATOM 7168 C CA . GLU A 1 915 ? -4.611 -9.312 26.836 1.00 92.00 915 GLU A CA 1
ATOM 7169 C C . GLU A 1 915 ? -3.482 -8.274 26.995 1.00 92.00 915 GLU A C 1
ATOM 7171 O O . GLU A 1 915 ? -2.797 -8.209 28.021 1.00 92.00 915 GLU A O 1
ATOM 7176 N N . ASP A 1 916 ? -3.295 -7.409 26.000 1.00 94.19 916 ASP A N 1
ATOM 7177 C CA . ASP A 1 916 ? -2.232 -6.397 25.987 1.00 94.19 916 ASP A CA 1
ATOM 7178 C C . ASP A 1 916 ? -2.793 -5.017 25.626 1.00 94.19 916 ASP A C 1
ATOM 7180 O O . ASP A 1 916 ? -3.293 -4.804 24.523 1.00 94.19 916 ASP A O 1
ATOM 7184 N N . PHE A 1 917 ? -2.727 -4.075 26.567 1.00 94.56 917 PHE A N 1
ATOM 7185 C CA . PHE A 1 917 ? -3.301 -2.738 26.424 1.00 94.56 917 PHE A CA 1
ATOM 7186 C C . PHE A 1 917 ? -2.212 -1.711 26.135 1.00 94.56 917 PHE A C 1
ATOM 7188 O O . PHE A 1 917 ? -1.246 -1.583 26.885 1.00 94.56 917 PHE A O 1
ATOM 7195 N N . TRP A 1 918 ? -2.364 -0.960 25.051 1.00 96.31 918 TRP A N 1
ATOM 7196 C CA . TRP A 1 918 ? -1.391 0.027 24.602 1.00 96.31 918 TRP A CA 1
ATOM 7197 C C . TRP A 1 918 ? -1.973 1.429 24.722 1.00 96.31 918 TRP A C 1
ATOM 7199 O O . TRP A 1 918 ? -3.057 1.706 24.212 1.00 96.31 918 TRP A O 1
ATOM 7209 N N . VAL A 1 919 ? -1.230 2.319 25.377 1.00 95.56 919 VAL A N 1
ATOM 7210 C CA . VAL A 1 919 ? -1.421 3.763 25.238 1.00 95.56 919 VAL A CA 1
ATOM 7211 C C . VAL A 1 919 ? -0.503 4.221 24.113 1.00 95.56 919 VAL A C 1
ATOM 7213 O O . VAL A 1 919 ? 0.719 4.097 24.220 1.00 95.56 919 VAL A O 1
ATOM 7216 N N . LEU A 1 920 ? -1.113 4.696 23.034 1.00 95.06 920 LEU A N 1
ATOM 7217 C CA . LEU A 1 920 ? -0.461 5.191 21.831 1.00 95.06 920 LEU A CA 1
ATOM 7218 C C . LEU A 1 920 ? -0.542 6.716 21.853 1.00 95.06 920 LEU A C 1
ATOM 7220 O O . LEU A 1 920 ? -1.635 7.276 21.767 1.00 95.06 920 LEU A O 1
ATOM 7224 N N . GLU A 1 921 ? 0.594 7.386 21.997 1.00 93.25 921 GLU A N 1
ATOM 7225 C CA . GLU A 1 921 ? 0.679 8.847 21.956 1.00 93.25 921 GLU A CA 1
ATOM 7226 C C . GLU A 1 921 ? 1.252 9.301 20.613 1.00 93.25 921 GLU A C 1
ATOM 7228 O O . GLU A 1 921 ? 2.232 8.731 20.124 1.00 93.25 921 GLU A O 1
ATOM 7233 N N . ASP A 1 922 ? 0.641 10.332 20.037 1.00 90.12 922 ASP A N 1
ATOM 7234 C CA . ASP A 1 922 ? 1.034 10.978 18.787 1.00 90.12 922 ASP A CA 1
ATOM 7235 C C . ASP A 1 922 ? 1.500 12.408 19.086 1.00 90.12 922 ASP A C 1
ATOM 7237 O O . ASP A 1 922 ? 0.683 13.259 19.443 1.00 90.12 922 ASP A O 1
ATOM 7241 N N . PHE A 1 923 ? 2.803 12.679 18.997 1.00 86.06 923 PHE A N 1
ATOM 7242 C CA . PHE A 1 923 ? 3.358 14.032 19.101 1.00 86.06 923 PHE A CA 1
ATOM 7243 C C . PHE A 1 923 ? 3.645 14.579 17.697 1.00 86.06 923 PHE A C 1
ATOM 7245 O O . PHE A 1 923 ? 4.073 13.839 16.815 1.00 86.06 923 PHE A O 1
ATOM 7252 N N . VAL A 1 924 ? 3.428 15.883 17.499 1.00 79.69 924 VAL A N 1
ATOM 7253 C CA . VAL A 1 924 ? 3.723 16.562 16.225 1.00 79.69 924 VAL A CA 1
ATOM 7254 C C . VAL A 1 924 ? 5.218 16.453 15.924 1.00 79.69 924 VAL A C 1
ATOM 7256 O O . VAL A 1 924 ? 6.043 16.709 16.800 1.00 79.69 924 VAL A O 1
ATOM 7259 N N . SER A 1 925 ? 5.568 16.084 14.692 1.00 71.38 925 SER A N 1
ATOM 7260 C CA . SER A 1 925 ? 6.969 15.993 14.264 1.00 71.38 925 SER A CA 1
ATOM 7261 C C . SER A 1 925 ? 7.503 17.332 13.743 1.00 71.38 925 SER A C 1
ATOM 7263 O O . SER A 1 925 ? 6.774 18.093 13.106 1.00 71.38 925 SER A O 1
ATOM 7265 N N . ASP A 1 926 ? 8.801 17.595 13.924 1.00 67.69 926 ASP A N 1
ATOM 7266 C CA . ASP A 1 926 ? 9.458 18.796 13.375 1.00 67.69 926 ASP A CA 1
ATOM 7267 C C . ASP A 1 926 ? 9.301 18.897 11.843 1.00 67.69 926 ASP A C 1
ATOM 7269 O O . ASP A 1 926 ? 9.178 19.988 11.286 1.00 67.69 926 ASP A O 1
ATOM 7273 N N . VAL A 1 927 ? 9.245 17.745 11.161 1.00 70.00 927 VAL A N 1
ATOM 7274 C CA . VAL A 1 927 ? 9.021 17.637 9.711 1.00 70.00 927 VAL A CA 1
ATOM 7275 C C . VAL A 1 927 ? 7.608 18.089 9.329 1.00 70.00 927 VAL A C 1
ATOM 7277 O O . VAL A 1 927 ? 7.444 18.818 8.352 1.00 70.00 927 VAL A O 1
ATOM 7280 N N . GLU A 1 928 ? 6.587 17.712 10.105 1.00 73.94 928 GLU A N 1
ATOM 7281 C CA . GLU A 1 928 ? 5.205 18.173 9.910 1.00 73.94 928 GLU A CA 1
ATOM 7282 C C . GLU A 1 928 ? 5.108 19.697 10.084 1.00 73.94 928 GLU A C 1
ATOM 7284 O O . GLU A 1 928 ? 4.519 20.370 9.236 1.00 73.94 928 GLU A O 1
ATOM 7289 N N . VAL A 1 929 ? 5.741 20.256 11.125 1.00 71.56 929 VAL A N 1
ATOM 7290 C CA . VAL A 1 929 ? 5.774 21.711 11.370 1.00 71.56 929 VAL A CA 1
ATOM 7291 C C . VAL A 1 929 ? 6.446 22.449 10.211 1.00 71.56 929 VAL A C 1
ATOM 7293 O O . VAL A 1 929 ? 5.869 23.399 9.676 1.00 71.56 929 VAL A O 1
ATOM 7296 N N . ALA A 1 930 ? 7.630 21.995 9.788 1.00 66.56 930 ALA A N 1
ATOM 7297 C CA . ALA A 1 930 ? 8.383 22.607 8.695 1.00 66.56 930 ALA A CA 1
ATOM 7298 C C . ALA A 1 930 ? 7.637 22.544 7.350 1.00 66.56 930 ALA A C 1
ATOM 7300 O O . ALA A 1 930 ? 7.681 23.503 6.581 1.00 66.56 930 ALA A O 1
ATOM 7301 N N . THR A 1 931 ? 6.922 21.444 7.088 1.00 68.44 931 THR A N 1
ATOM 7302 C CA . THR A 1 931 ? 6.152 21.246 5.847 1.00 68.44 931 THR A CA 1
ATOM 7303 C C . THR A 1 931 ? 4.869 22.079 5.833 1.00 68.44 931 THR A C 1
ATOM 7305 O O . THR A 1 931 ? 4.528 22.665 4.809 1.00 68.44 931 THR A O 1
ATOM 7308 N N . ARG A 1 932 ? 4.147 22.156 6.961 1.00 71.56 932 ARG A N 1
ATOM 7309 C CA . ARG A 1 932 ? 2.871 22.890 7.052 1.00 71.56 932 ARG A CA 1
ATOM 7310 C C . ARG A 1 932 ? 3.044 24.402 7.233 1.00 71.56 932 ARG A C 1
ATOM 7312 O O . ARG A 1 932 ? 2.127 25.141 6.894 1.00 71.56 932 ARG A O 1
ATOM 7319 N N . THR A 1 933 ? 4.185 24.870 7.755 1.00 65.12 933 THR A N 1
ATOM 7320 C CA . THR A 1 933 ? 4.433 26.304 8.013 1.00 65.12 933 THR A CA 1
ATOM 7321 C C . THR A 1 933 ? 5.828 26.755 7.538 1.00 65.12 933 THR A C 1
ATOM 7323 O O . THR A 1 933 ? 6.710 27.021 8.366 1.00 65.12 933 THR A O 1
ATOM 7326 N N . PRO A 1 934 ? 6.067 26.872 6.216 1.00 49.69 934 PRO A N 1
ATOM 7327 C CA . PRO A 1 934 ? 7.362 27.299 5.691 1.00 49.69 934 PRO A CA 1
ATOM 7328 C C . PRO A 1 934 ? 7.764 28.689 6.212 1.00 49.69 934 PRO A C 1
ATOM 7330 O O . PRO A 1 934 ? 7.026 29.660 6.064 1.00 49.69 934 PRO A O 1
ATOM 7333 N N . GLY A 1 935 ? 8.953 28.790 6.815 1.00 52.31 935 GLY A N 1
ATOM 7334 C CA . GLY A 1 935 ? 9.561 30.064 7.230 1.00 52.31 935 GLY A CA 1
ATOM 7335 C C . GLY A 1 935 ? 9.516 30.405 8.727 1.00 52.31 935 GLY A C 1
ATOM 7336 O O . GLY A 1 935 ? 10.153 31.379 9.123 1.00 52.31 935 GLY A O 1
ATOM 7337 N N . ASN A 1 936 ? 8.849 29.620 9.583 1.00 47.12 936 ASN A N 1
ATOM 7338 C CA . ASN A 1 936 ? 8.804 29.881 11.033 1.00 47.12 936 ASN A CA 1
ATOM 7339 C C . ASN A 1 936 ? 9.801 29.013 11.835 1.00 47.12 936 ASN A C 1
ATOM 7341 O O . ASN A 1 936 ? 9.419 28.136 12.607 1.00 47.12 936 ASN A O 1
ATOM 7345 N N . THR A 1 937 ? 11.101 29.260 11.665 1.00 42.31 937 THR A N 1
ATOM 7346 C CA . THR A 1 937 ? 12.207 28.435 12.204 1.00 42.31 937 THR A CA 1
ATOM 7347 C C . THR A 1 937 ? 12.466 28.551 13.719 1.00 42.31 937 THR A C 1
ATOM 7349 O O . THR A 1 937 ? 13.506 28.096 14.197 1.00 42.31 937 THR A O 1
ATOM 7352 N N . HIS A 1 938 ? 11.551 29.139 14.501 1.00 41.53 938 HIS A N 1
ATOM 7353 C CA . HIS A 1 938 ? 11.764 29.398 15.936 1.00 41.53 938 HIS A CA 1
ATOM 7354 C C . HIS A 1 938 ? 10.626 28.988 16.884 1.00 41.53 938 HIS A C 1
ATOM 7356 O O . HIS A 1 938 ? 10.705 29.271 18.080 1.00 41.53 938 HIS A O 1
ATOM 7362 N N . ALA A 1 939 ? 9.620 28.247 16.416 1.00 40.91 939 ALA A N 1
ATOM 7363 C CA . ALA A 1 939 ? 8.595 27.662 17.284 1.00 40.91 939 ALA A CA 1
ATOM 7364 C C . ALA A 1 939 ? 9.066 26.361 17.978 1.00 40.91 939 ALA A C 1
ATOM 7366 O O . ALA A 1 939 ? 8.413 25.325 17.874 1.00 40.91 939 ALA A O 1
ATOM 7367 N N . TYR A 1 940 ? 10.175 26.417 18.731 1.00 44.16 940 TYR A N 1
ATOM 7368 C CA . TYR A 1 940 ? 10.514 25.372 19.709 1.00 44.16 940 TYR A CA 1
ATOM 7369 C C . TYR A 1 940 ? 9.510 25.419 20.868 1.00 44.16 940 TYR A C 1
ATOM 7371 O O . TYR A 1 940 ? 9.751 26.029 21.911 1.00 44.16 940 TYR A O 1
ATOM 7379 N N . SER A 1 941 ? 8.366 24.770 20.675 1.00 40.78 941 SER A N 1
ATOM 7380 C CA . SER A 1 941 ? 7.526 24.340 21.782 1.00 40.78 941 SER A CA 1
ATOM 7381 C C . SER A 1 941 ? 8.154 23.085 22.383 1.00 40.78 941 SER A C 1
ATOM 7383 O O . SER A 1 941 ? 8.264 22.065 21.704 1.00 40.78 941 SER A O 1
ATOM 7385 N N . GLU A 1 942 ? 8.525 23.124 23.666 1.00 45.00 942 GLU A N 1
ATOM 7386 C CA . GLU A 1 942 ? 8.563 21.898 24.467 1.00 45.00 942 GLU A CA 1
ATOM 7387 C C . GLU A 1 942 ? 7.119 21.378 24.553 1.00 45.00 942 GLU A C 1
ATOM 7389 O O . GLU A 1 942 ? 6.389 21.696 25.494 1.00 45.00 942 GLU A O 1
ATOM 7394 N N . ALA A 1 943 ? 6.683 20.620 23.541 1.00 47.19 943 ALA A N 1
ATOM 7395 C CA . ALA A 1 943 ? 5.354 20.027 23.480 1.00 47.19 943 ALA A CA 1
ATOM 7396 C C . ALA A 1 943 ? 5.225 18.953 24.574 1.00 47.19 943 ALA A C 1
ATOM 7398 O O . ALA A 1 943 ? 5.458 17.764 24.366 1.00 47.19 943 ALA A O 1
ATOM 7399 N N . LEU A 1 944 ? 4.886 19.407 25.782 1.00 62.28 944 LEU A N 1
ATOM 7400 C CA . LEU A 1 944 ? 4.700 18.587 26.982 1.00 62.28 944 LEU A CA 1
ATOM 7401 C C . LEU A 1 944 ? 3.533 17.596 26.845 1.00 62.28 944 LEU A C 1
ATOM 7403 O O . LEU A 1 944 ? 3.467 16.612 27.591 1.00 62.28 944 LEU A O 1
ATOM 7407 N N . GLU A 1 945 ? 2.633 17.848 25.894 1.00 72.25 945 GLU A N 1
ATOM 7408 C CA . GLU A 1 945 ? 1.406 17.096 25.663 1.00 72.25 945 GLU A CA 1
ATOM 7409 C C . GLU A 1 945 ? 1.311 16.629 24.197 1.00 72.25 945 GLU A C 1
ATOM 7411 O O . GLU A 1 945 ? 1.690 17.374 23.289 1.00 72.25 945 GLU A O 1
ATOM 7416 N N . PRO A 1 946 ? 0.858 15.385 23.953 1.00 83.81 946 PRO A N 1
ATOM 7417 C CA . PRO A 1 946 ? 0.672 14.846 22.608 1.00 83.81 946 PRO A CA 1
ATOM 7418 C C . PRO A 1 946 ? -0.515 15.504 21.891 1.00 83.81 946 PRO A C 1
ATOM 7420 O O . PRO A 1 946 ? -1.479 15.930 22.518 1.00 83.81 946 PRO A O 1
ATOM 7423 N N . ARG A 1 947 ? -0.483 15.506 20.555 1.00 86.81 947 ARG A N 1
ATOM 7424 C CA . ARG A 1 947 ? -1.593 15.938 19.687 1.00 86.81 947 ARG A CA 1
ATOM 7425 C C . ARG A 1 947 ? -2.814 15.032 19.846 1.00 86.81 947 ARG A C 1
ATOM 7427 O O . ARG A 1 947 ? -3.950 15.499 19.783 1.00 86.81 947 ARG A O 1
ATOM 7434 N N . LYS A 1 948 ? -2.581 13.725 19.993 1.00 90.81 948 LYS A N 1
ATOM 7435 C CA . LYS A 1 948 ? -3.637 12.715 20.106 1.00 90.81 948 LYS A CA 1
ATOM 7436 C C . LYS A 1 948 ? -3.149 11.515 20.912 1.00 90.81 948 LYS A C 1
ATOM 7438 O O . LYS A 1 948 ? -1.984 11.129 20.835 1.00 90.81 948 LYS A O 1
ATOM 7443 N N . ILE A 1 949 ? -4.047 10.933 21.694 1.00 94.44 949 ILE A N 1
ATOM 7444 C CA . ILE A 1 949 ? -3.806 9.764 22.538 1.00 94.44 949 ILE A CA 1
ATOM 7445 C C . ILE A 1 949 ? -4.891 8.739 22.235 1.00 94.44 949 ILE A C 1
ATOM 7447 O O . ILE A 1 949 ? -6.077 9.075 22.209 1.00 94.44 949 ILE A O 1
ATOM 7451 N N . TYR A 1 950 ? -4.492 7.481 22.083 1.00 96.12 950 TYR A N 1
ATOM 7452 C CA . TYR A 1 950 ? -5.397 6.343 21.970 1.00 96.12 950 TYR A CA 1
ATOM 7453 C C . TYR A 1 950 ? -5.082 5.323 23.067 1.00 96.12 950 TYR A C 1
ATOM 7455 O O . TYR A 1 950 ? -3.921 4.983 23.286 1.00 96.12 950 TYR A O 1
ATOM 7463 N N . LEU A 1 951 ? -6.109 4.792 23.730 1.00 96.38 951 LEU A N 1
ATOM 7464 C CA . LEU A 1 951 ? -6.024 3.520 24.442 1.00 96.38 951 LEU A CA 1
ATOM 7465 C C . LEU A 1 951 ? -6.564 2.432 23.512 1.00 96.38 951 LEU A C 1
ATOM 7467 O O . LEU A 1 951 ? -7.729 2.486 23.116 1.00 96.38 951 LEU A O 1
ATOM 7471 N N . GLY A 1 952 ? -5.737 1.440 23.192 1.00 95.81 952 GLY A N 1
ATOM 7472 C CA . GLY A 1 952 ? -6.115 0.299 22.364 1.00 95.81 952 GLY A CA 1
ATOM 7473 C C . GLY A 1 952 ? -5.846 -1.042 23.043 1.00 95.81 952 GLY A C 1
ATOM 7474 O O . GLY A 1 952 ? -4.853 -1.192 23.755 1.00 95.81 952 GLY A O 1
ATOM 7475 N N . ARG A 1 953 ? -6.702 -2.038 22.803 1.00 94.81 953 ARG A N 1
ATOM 7476 C CA . ARG A 1 953 ? -6.419 -3.448 23.122 1.00 94.81 953 ARG A CA 1
ATOM 7477 C C . ARG A 1 953 ? -5.797 -4.101 21.894 1.00 94.81 953 ARG A C 1
ATOM 7479 O O . ARG A 1 953 ? -6.391 -4.064 20.821 1.00 94.81 953 ARG A O 1
ATOM 7486 N N . TRP A 1 954 ? -4.594 -4.647 22.020 1.00 96.19 954 TRP A N 1
ATOM 7487 C CA . TRP A 1 954 ? -3.883 -5.282 20.910 1.00 96.19 954 TRP A CA 1
ATOM 7488 C C . TRP A 1 954 ? -4.651 -6.501 20.397 1.00 96.19 954 TRP A C 1
ATOM 7490 O O . TRP A 1 954 ? -5.081 -7.347 21.178 1.00 96.19 954 TRP A O 1
ATOM 7500 N N . ILE A 1 955 ? -4.809 -6.589 19.076 1.00 94.81 955 ILE A N 1
ATOM 7501 C CA . ILE A 1 955 ? -5.540 -7.673 18.419 1.00 94.81 955 ILE A CA 1
ATOM 7502 C C . ILE A 1 955 ? -4.566 -8.602 17.697 1.00 94.81 955 ILE A C 1
ATOM 7504 O O . ILE A 1 955 ? -4.573 -9.810 17.950 1.00 94.81 955 ILE A O 1
ATOM 7508 N N . ALA A 1 956 ? -3.742 -8.069 16.792 1.00 94.12 956 ALA A N 1
ATOM 7509 C CA . ALA A 1 956 ? -2.803 -8.860 16.000 1.00 94.12 956 ALA A CA 1
ATOM 7510 C C . ALA A 1 956 ? -1.659 -8.018 15.409 1.00 94.12 956 ALA A C 1
ATOM 7512 O O . ALA A 1 956 ? -1.801 -6.816 15.178 1.00 94.12 956 ALA A O 1
ATOM 7513 N N . ASN A 1 957 ? -0.548 -8.697 15.112 1.00 91.94 957 ASN A N 1
ATOM 7514 C CA . ASN A 1 957 ? 0.571 -8.173 14.325 1.00 91.94 957 ASN A CA 1
ATOM 7515 C C . ASN A 1 957 ? 0.346 -8.454 12.829 1.00 91.94 957 ASN A C 1
ATOM 7517 O O . ASN A 1 957 ? -0.383 -9.382 12.471 1.00 91.94 957 ASN A O 1
ATOM 7521 N N . SER A 1 958 ? 1.029 -7.703 11.967 1.00 92.44 958 SER A N 1
ATOM 7522 C CA . SER A 1 958 ? 1.068 -7.924 10.518 1.00 92.44 958 SER A CA 1
ATOM 7523 C C . SER A 1 958 ? 2.126 -8.953 10.083 1.00 92.44 958 SER A C 1
ATOM 7525 O O . SER A 1 958 ? 2.913 -9.451 10.894 1.00 92.44 958 SER A O 1
ATOM 7527 N N . SER A 1 959 ? 2.191 -9.227 8.774 1.00 89.62 959 SER A N 1
ATOM 7528 C CA . SER A 1 959 ? 3.236 -10.059 8.150 1.00 89.62 959 SER A CA 1
ATOM 7529 C C . SER A 1 959 ? 4.486 -9.272 7.723 1.00 89.62 959 SER A C 1
ATOM 7531 O O . SER A 1 959 ? 5.303 -9.786 6.959 1.00 89.62 959 SER A O 1
ATOM 7533 N N . ARG A 1 960 ? 4.704 -8.041 8.219 1.00 89.00 960 ARG A N 1
ATOM 7534 C CA . ARG A 1 960 ? 5.869 -7.206 7.847 1.00 89.00 960 ARG A CA 1
ATOM 7535 C C . ARG A 1 960 ? 7.226 -7.902 8.035 1.00 89.00 960 ARG A C 1
ATOM 7537 O O . ARG A 1 960 ? 8.171 -7.630 7.295 1.00 89.00 960 ARG A O 1
ATOM 7544 N N . ASN A 1 961 ? 7.339 -8.837 8.981 1.00 88.19 961 ASN A N 1
ATOM 7545 C CA . ASN A 1 961 ? 8.552 -9.638 9.184 1.00 88.19 961 ASN A CA 1
ATOM 7546 C C . ASN A 1 961 ? 9.009 -10.393 7.918 1.00 88.19 961 ASN A C 1
ATOM 7548 O O . ASN A 1 961 ? 10.201 -10.684 7.782 1.00 88.19 961 ASN A O 1
ATOM 7552 N N . ILE A 1 962 ? 8.105 -10.679 6.977 1.00 91.69 962 ILE A N 1
ATOM 7553 C CA . ILE A 1 962 ? 8.414 -11.437 5.765 1.00 91.69 962 ILE A CA 1
ATOM 7554 C C . ILE A 1 962 ? 9.296 -10.688 4.760 1.00 91.69 962 ILE A C 1
ATOM 7556 O O . ILE A 1 962 ? 9.984 -11.332 3.968 1.00 91.69 962 ILE A O 1
ATOM 7560 N N . VAL A 1 963 ? 9.376 -9.356 4.833 1.00 91.94 963 VAL A N 1
ATOM 7561 C CA . VAL A 1 963 ? 10.309 -8.561 4.012 1.00 91.94 963 VAL A CA 1
ATOM 7562 C C . VAL A 1 963 ? 11.747 -9.071 4.196 1.00 91.94 963 VAL A C 1
ATOM 7564 O O . VAL A 1 963 ? 12.488 -9.230 3.230 1.00 91.94 963 VAL A O 1
ATOM 7567 N N . SER A 1 964 ? 12.107 -9.480 5.419 1.00 90.81 964 SER A N 1
ATOM 7568 C CA . SER A 1 964 ? 13.426 -10.046 5.739 1.00 90.81 964 SER A CA 1
ATOM 7569 C C . SER A 1 964 ? 13.711 -11.429 5.123 1.00 90.81 964 SER A C 1
ATOM 7571 O O . SER A 1 964 ? 14.878 -11.832 5.064 1.00 90.81 964 SER A O 1
ATOM 7573 N N . LYS A 1 965 ? 12.677 -12.158 4.666 1.00 92.06 965 LYS A N 1
ATOM 7574 C CA . LYS A 1 965 ? 12.793 -13.441 3.944 1.00 92.06 965 LYS A CA 1
ATOM 7575 C C . LYS A 1 965 ? 13.140 -13.213 2.470 1.00 92.06 965 LYS A C 1
ATOM 7577 O O . LYS A 1 965 ? 13.945 -13.960 1.920 1.00 92.06 965 LYS A O 1
ATOM 7582 N N . TYR A 1 966 ? 12.530 -12.200 1.856 1.00 92.25 966 TYR A N 1
ATOM 7583 C CA . TYR A 1 966 ? 12.663 -11.883 0.429 1.00 92.25 966 TYR A CA 1
ATOM 7584 C C . TYR A 1 966 ? 13.725 -10.812 0.121 1.00 92.25 966 TYR A C 1
ATOM 7586 O O . TYR A 1 966 ? 13.927 -10.476 -1.042 1.00 92.25 966 TYR A O 1
ATOM 7594 N N . ASP A 1 967 ? 14.420 -10.317 1.152 1.00 90.25 967 ASP A N 1
ATOM 7595 C CA . ASP A 1 967 ? 15.585 -9.428 1.076 1.00 90.25 967 ASP A CA 1
ATOM 7596 C C . ASP A 1 967 ? 16.540 -9.807 -0.072 1.00 90.25 967 ASP A C 1
ATOM 7598 O O . ASP A 1 967 ? 17.076 -10.921 -0.122 1.00 90.25 967 ASP A O 1
ATOM 7602 N N . LEU A 1 968 ? 16.763 -8.855 -0.986 1.00 88.00 968 LEU A N 1
ATOM 7603 C CA . LEU A 1 968 ? 17.586 -9.035 -2.181 1.00 88.00 968 LEU A CA 1
ATOM 7604 C C . LEU A 1 968 ? 19.024 -9.450 -1.848 1.00 88.00 968 LEU A C 1
ATOM 7606 O O . LEU A 1 968 ? 19.605 -10.222 -2.606 1.00 88.00 968 LEU A O 1
ATOM 7610 N N . LYS A 1 969 ? 19.574 -9.039 -0.694 1.00 87.50 969 LYS A N 1
ATOM 7611 C CA . LYS A 1 969 ? 20.921 -9.449 -0.248 1.00 87.50 969 LYS A CA 1
ATOM 7612 C C . LYS A 1 969 ? 21.046 -10.959 -0.023 1.00 87.50 969 LYS A C 1
ATOM 7614 O O . LYS A 1 969 ? 22.152 -11.486 -0.001 1.00 87.50 969 LYS A O 1
ATOM 7619 N N . LYS A 1 970 ? 19.922 -11.658 0.174 1.00 88.19 970 LYS A N 1
ATOM 7620 C CA . LYS A 1 970 ? 19.858 -13.106 0.435 1.00 88.19 970 LYS A CA 1
ATOM 7621 C C . LYS A 1 970 ? 19.391 -13.902 -0.784 1.00 88.19 970 LYS A C 1
ATOM 7623 O O . LYS A 1 970 ? 19.325 -15.128 -0.707 1.00 88.19 970 LYS A O 1
ATOM 7628 N N . ARG A 1 971 ? 18.993 -13.240 -1.872 1.00 87.62 971 ARG A N 1
ATOM 7629 C CA . ARG A 1 971 ? 18.368 -13.858 -3.047 1.00 87.62 971 ARG A CA 1
ATOM 7630 C C . ARG A 1 971 ? 19.430 -14.436 -3.986 1.00 87.62 971 ARG A C 1
ATOM 7632 O O . ARG A 1 971 ? 20.407 -13.765 -4.297 1.00 87.62 971 ARG A O 1
ATOM 7639 N N . ARG A 1 972 ? 19.243 -15.679 -4.444 1.00 87.94 972 ARG A N 1
ATOM 7640 C CA . ARG A 1 972 ? 20.228 -16.402 -5.273 1.00 87.94 972 ARG A CA 1
ATOM 7641 C C . ARG A 1 972 ? 20.452 -15.768 -6.643 1.00 87.94 972 ARG A C 1
ATOM 7643 O O . ARG A 1 972 ? 21.586 -15.754 -7.111 1.00 87.94 972 ARG A O 1
ATOM 7650 N N . TYR A 1 973 ? 19.393 -15.271 -7.282 1.00 88.25 973 TYR A N 1
ATOM 7651 C CA . TYR A 1 973 ? 19.473 -14.656 -8.604 1.00 88.25 973 TYR A CA 1
ATOM 7652 C C . TYR A 1 973 ? 18.889 -13.237 -8.594 1.00 88.25 973 TYR A C 1
ATOM 7654 O O . TYR A 1 973 ? 17.688 -13.046 -8.375 1.00 88.25 973 TYR A O 1
ATOM 7662 N N . ILE A 1 974 ? 19.771 -12.263 -8.837 1.00 86.75 974 ILE A N 1
ATOM 7663 C CA . ILE A 1 974 ? 19.509 -10.821 -8.903 1.00 86.75 974 ILE A CA 1
ATOM 7664 C C . ILE A 1 974 ? 20.178 -10.217 -10.150 1.00 86.75 974 ILE A C 1
ATOM 7666 O O . ILE A 1 974 ? 21.095 -10.801 -10.720 1.00 86.75 974 ILE A O 1
ATOM 7670 N N . SER A 1 975 ? 19.698 -9.047 -10.560 1.00 82.25 975 SER A N 1
ATOM 7671 C CA . SER A 1 975 ? 20.138 -8.265 -11.724 1.00 82.25 975 SER A CA 1
ATOM 7672 C C . SER A 1 975 ? 19.698 -6.804 -11.554 1.00 82.25 975 SER A C 1
ATOM 7674 O O . SER A 1 975 ? 18.947 -6.492 -10.625 1.00 82.25 975 SER A O 1
ATOM 7676 N N . THR A 1 976 ? 20.098 -5.925 -12.474 1.00 75.00 976 THR A N 1
ATOM 7677 C CA . THR A 1 976 ? 19.711 -4.502 -12.556 1.00 75.00 976 THR A CA 1
ATOM 7678 C C . THR A 1 976 ? 18.196 -4.263 -12.517 1.00 75.00 976 THR A C 1
ATOM 7680 O O . THR A 1 976 ? 17.767 -3.229 -12.007 1.00 75.00 976 THR A O 1
ATOM 7683 N N . THR A 1 977 ? 17.400 -5.230 -12.984 1.00 76.88 977 THR A N 1
ATOM 7684 C CA . THR A 1 977 ? 15.924 -5.234 -13.013 1.00 76.88 977 THR A CA 1
ATOM 7685 C C . THR A 1 977 ? 15.259 -5.756 -11.726 1.00 76.88 977 THR A C 1
ATOM 7687 O O . THR A 1 977 ? 14.049 -5.962 -11.682 1.00 76.88 977 THR A O 1
ATOM 7690 N N . SER A 1 978 ? 16.015 -6.007 -10.649 1.00 86.06 978 SER A N 1
ATOM 7691 C CA . SER A 1 978 ? 15.450 -6.564 -9.407 1.00 86.06 978 SER A CA 1
ATOM 7692 C C . SER A 1 978 ? 14.808 -5.490 -8.526 1.00 86.06 978 SER A C 1
ATOM 7694 O O . SER A 1 978 ? 15.501 -4.775 -7.804 1.00 86.06 978 SER A O 1
ATOM 7696 N N . MET A 1 979 ? 13.475 -5.432 -8.528 1.00 88.69 979 MET A N 1
ATOM 7697 C CA . MET A 1 979 ? 12.686 -4.612 -7.600 1.00 88.69 979 MET A CA 1
ATOM 7698 C C . MET A 1 979 ? 12.886 -5.041 -6.136 1.00 88.69 979 MET A C 1
ATOM 7700 O O . MET A 1 979 ? 13.047 -6.236 -5.859 1.00 88.69 979 MET A O 1
ATOM 7704 N N . ASP A 1 980 ? 12.835 -4.083 -5.204 1.00 89.88 980 ASP A N 1
ATOM 7705 C CA . ASP A 1 980 ? 12.979 -4.316 -3.764 1.00 89.88 980 ASP A CA 1
ATOM 7706 C C . ASP A 1 980 ? 11.839 -5.164 -3.173 1.00 89.88 980 ASP A C 1
ATOM 7708 O O . ASP A 1 980 ? 10.714 -5.195 -3.675 1.00 89.88 980 ASP A O 1
ATOM 7712 N N . ALA A 1 981 ? 12.143 -5.886 -2.093 1.00 93.06 981 ALA A N 1
ATOM 7713 C CA . ALA A 1 981 ? 11.242 -6.886 -1.528 1.00 93.06 981 ALA A CA 1
ATOM 7714 C C . ALA A 1 981 ? 9.985 -6.289 -0.875 1.00 93.06 981 ALA A C 1
ATOM 7716 O O . ALA A 1 981 ? 8.915 -6.891 -0.960 1.00 93.06 981 ALA A O 1
ATOM 7717 N N . GLU A 1 982 ? 10.102 -5.127 -0.225 1.00 94.62 982 GLU A N 1
ATOM 7718 C CA . GLU A 1 982 ? 8.991 -4.500 0.498 1.00 94.62 982 GLU A CA 1
ATOM 7719 C C . GLU A 1 982 ? 7.928 -4.009 -0.485 1.00 94.62 982 GLU A C 1
ATOM 7721 O O . GLU A 1 982 ? 6.772 -4.433 -0.409 1.00 94.62 982 GLU A O 1
ATOM 7726 N N . LEU A 1 983 ? 8.327 -3.206 -1.472 1.00 95.19 983 LEU A N 1
ATOM 7727 C CA . LEU A 1 983 ? 7.410 -2.691 -2.478 1.00 95.19 983 LEU A CA 1
ATOM 7728 C C . LEU A 1 983 ? 6.943 -3.765 -3.463 1.00 95.19 983 LEU A C 1
ATOM 7730 O O . LEU A 1 983 ? 5.815 -3.666 -3.941 1.00 95.19 983 LEU A O 1
ATOM 7734 N N . SER A 1 984 ? 7.715 -4.829 -3.719 1.00 96.44 984 SER A N 1
ATOM 7735 C CA . SER A 1 984 ? 7.219 -5.979 -4.499 1.00 96.44 984 SER A CA 1
ATOM 7736 C C . SER A 1 984 ? 6.043 -6.678 -3.804 1.00 96.44 984 SER A C 1
ATOM 7738 O O . SER A 1 984 ? 5.047 -7.001 -4.453 1.00 96.44 984 SER A O 1
ATOM 7740 N N . LEU A 1 985 ? 6.119 -6.879 -2.481 1.00 96.94 985 LEU A N 1
ATOM 7741 C CA . LEU A 1 985 ? 5.035 -7.480 -1.693 1.00 96.94 985 LEU A CA 1
ATOM 7742 C C . LEU A 1 985 ? 3.823 -6.543 -1.573 1.00 96.94 985 LEU A C 1
ATOM 7744 O O . LEU A 1 985 ? 2.693 -6.998 -1.743 1.00 96.94 985 LEU A O 1
ATOM 7748 N N . VAL A 1 986 ? 4.042 -5.240 -1.363 1.00 97.19 986 VAL A N 1
ATOM 7749 C CA . VAL A 1 986 ? 2.964 -4.230 -1.376 1.00 97.19 986 VAL A CA 1
ATOM 7750 C C . VAL A 1 986 ? 2.276 -4.179 -2.746 1.00 97.19 986 VAL A C 1
ATOM 7752 O O . VAL A 1 986 ? 1.049 -4.204 -2.812 1.00 97.19 986 VAL A O 1
ATOM 7755 N N . THR A 1 987 ? 3.042 -4.209 -3.843 1.00 97.69 987 THR A N 1
ATOM 7756 C CA . THR A 1 987 ? 2.506 -4.263 -5.217 1.00 97.69 987 THR A CA 1
ATOM 7757 C C . THR A 1 987 ? 1.637 -5.507 -5.416 1.00 97.69 987 THR A C 1
ATOM 7759 O O . THR A 1 987 ? 0.525 -5.400 -5.923 1.00 97.69 987 THR A O 1
ATOM 7762 N N . ALA A 1 988 ? 2.080 -6.682 -4.956 1.00 97.50 988 ALA A N 1
ATOM 7763 C CA . ALA A 1 988 ? 1.285 -7.910 -5.026 1.00 97.50 988 ALA A CA 1
ATOM 7764 C C . ALA A 1 988 ? 0.007 -7.856 -4.157 1.00 97.50 988 ALA A C 1
ATOM 7766 O O . ALA A 1 988 ? -1.036 -8.381 -4.556 1.00 97.50 988 ALA A O 1
ATOM 7767 N N . ASN A 1 989 ? 0.051 -7.190 -2.997 1.00 97.19 989 ASN A N 1
ATOM 7768 C CA . ASN A 1 989 ? -1.127 -6.937 -2.163 1.00 97.19 989 ASN A CA 1
ATOM 7769 C C . ASN A 1 989 ? -2.156 -6.042 -2.881 1.00 97.19 989 ASN A C 1
ATOM 7771 O O . ASN A 1 989 ? -3.335 -6.410 -2.929 1.00 97.19 989 ASN A O 1
ATOM 7775 N N . MET A 1 990 ? -1.701 -4.925 -3.466 1.00 97.50 990 MET A N 1
ATOM 7776 C CA . MET A 1 990 ? -2.512 -3.956 -4.223 1.00 97.50 990 MET A CA 1
ATOM 7777 C C . MET A 1 990 ? -3.072 -4.543 -5.526 1.00 97.50 990 MET A C 1
ATOM 7779 O O . MET A 1 990 ? -4.224 -4.303 -5.879 1.00 97.50 990 MET A O 1
ATOM 7783 N N . ALA A 1 991 ? -2.312 -5.420 -6.182 1.00 97.12 991 ALA A N 1
ATOM 7784 C CA . ALA A 1 991 ? -2.754 -6.170 -7.352 1.00 97.12 991 ALA A CA 1
ATOM 7785 C C . ALA A 1 991 ? -3.730 -7.321 -7.024 1.00 97.12 991 ALA A C 1
ATOM 7787 O O . ALA A 1 991 ? -4.158 -8.025 -7.931 1.00 97.12 991 ALA A O 1
ATOM 7788 N N . HIS A 1 992 ? -4.105 -7.526 -5.753 1.00 97.06 992 HIS A N 1
ATOM 7789 C CA . HIS A 1 992 ? -5.003 -8.599 -5.300 1.00 97.06 992 HIS A CA 1
ATOM 7790 C C . HIS A 1 992 ? -4.451 -10.032 -5.532 1.00 97.06 992 HIS A C 1
ATOM 7792 O O . HIS A 1 992 ? -5.204 -10.946 -5.878 1.00 97.06 992 HIS A O 1
ATOM 7798 N N . ALA A 1 993 ? -3.147 -10.267 -5.319 1.00 97.25 993 ALA A N 1
ATOM 7799 C CA . ALA A 1 993 ? -2.561 -11.612 -5.397 1.00 97.25 993 ALA A CA 1
ATOM 7800 C C . ALA A 1 993 ? -3.146 -12.554 -4.328 1.00 97.25 993 ALA A C 1
ATOM 7802 O O . ALA A 1 993 ? -3.186 -12.210 -3.145 1.00 97.25 993 ALA A O 1
ATOM 7803 N N . ALA A 1 994 ? -3.607 -13.737 -4.754 1.00 96.25 994 ALA A N 1
ATOM 7804 C CA . ALA A 1 994 ? -4.277 -14.718 -3.899 1.00 96.25 994 ALA A CA 1
ATOM 7805 C C . ALA A 1 994 ? -4.224 -16.144 -4.494 1.00 96.25 994 ALA A C 1
ATOM 7807 O O . ALA A 1 994 ? -4.012 -16.299 -5.701 1.00 96.25 994 ALA A O 1
ATOM 7808 N N . PRO A 1 995 ? -4.482 -17.203 -3.700 1.00 96.12 995 PRO A N 1
ATOM 7809 C CA . PRO A 1 995 ? -4.570 -18.569 -4.207 1.00 96.12 995 PRO A CA 1
ATOM 7810 C C . PRO A 1 995 ? -5.659 -18.737 -5.273 1.00 96.12 995 PRO A C 1
ATOM 7812 O O . PRO A 1 995 ? -6.778 -18.261 -5.110 1.00 96.12 995 PRO A O 1
ATOM 7815 N N . GLY A 1 996 ? -5.332 -19.456 -6.349 1.00 93.44 996 GLY A N 1
ATOM 7816 C CA . GLY A 1 996 ? -6.249 -19.718 -7.465 1.00 93.44 996 GLY A CA 1
ATOM 7817 C C . GLY A 1 996 ? -6.281 -18.630 -8.543 1.00 93.44 996 GLY A C 1
ATOM 7818 O O . GLY A 1 996 ? -6.877 -18.870 -9.586 1.00 93.44 996 GLY A O 1
ATOM 7819 N N . ARG A 1 997 ? -5.613 -17.491 -8.322 1.00 96.94 997 ARG A N 1
ATOM 7820 C CA . ARG A 1 997 ? -5.481 -16.402 -9.299 1.00 96.94 997 ARG A CA 1
ATOM 7821 C C . ARG A 1 997 ? -4.249 -16.563 -10.188 1.00 96.94 997 ARG A C 1
ATOM 7823 O O . ARG A 1 997 ? -3.221 -17.059 -9.719 1.00 96.94 997 ARG A O 1
ATOM 7830 N N . LEU A 1 998 ? -4.341 -16.102 -11.432 1.00 97.06 998 LEU A N 1
ATOM 7831 C CA . LEU A 1 998 ? -3.269 -16.088 -12.425 1.00 97.06 998 LEU A CA 1
ATOM 7832 C C . LEU A 1 998 ? -2.720 -14.671 -12.641 1.00 97.06 998 LEU A C 1
ATOM 7834 O O . LEU A 1 998 ? -3.463 -13.734 -12.933 1.00 97.06 998 LEU A O 1
ATOM 7838 N N . PHE A 1 999 ? -1.404 -14.542 -12.501 1.00 98.00 999 PHE A N 1
ATOM 7839 C CA . PHE A 1 999 ? -0.662 -13.289 -12.543 1.00 98.00 999 PHE A CA 1
ATOM 7840 C C . PHE A 1 999 ? 0.374 -13.288 -13.660 1.00 98.00 999 PHE A C 1
ATOM 7842 O O . PHE A 1 999 ? 1.087 -14.278 -13.845 1.00 98.00 999 PHE A O 1
ATOM 7849 N N . TYR A 1 1000 ? 0.485 -12.154 -14.350 1.00 97.69 1000 TYR A N 1
ATOM 7850 C CA . TYR A 1 1000 ? 1.437 -11.950 -15.437 1.00 97.69 1000 TYR A CA 1
ATOM 7851 C C . TYR A 1 1000 ? 2.313 -10.717 -15.211 1.00 97.69 1000 TYR A C 1
ATOM 7853 O O . TYR A 1 1000 ? 1.817 -9.658 -14.824 1.00 97.69 1000 TYR A O 1
ATOM 7861 N N . ASP A 1 1001 ? 3.602 -10.858 -15.503 1.00 97.19 1001 ASP A N 1
ATOM 7862 C CA . ASP A 1 1001 ? 4.563 -9.757 -15.549 1.00 97.19 1001 ASP A CA 1
ATOM 7863 C C . ASP A 1 1001 ? 5.172 -9.648 -16.961 1.00 97.19 1001 ASP A C 1
ATOM 7865 O O . ASP A 1 1001 ? 5.975 -10.505 -17.339 1.00 97.19 1001 ASP A O 1
ATOM 7869 N N . PRO A 1 1002 ? 4.783 -8.650 -17.779 1.00 94.94 1002 PRO A N 1
ATOM 7870 C CA . PRO A 1 1002 ? 5.316 -8.477 -19.130 1.00 94.94 1002 PRO A CA 1
ATOM 7871 C C . PRO A 1 1002 ? 6.786 -8.025 -19.199 1.00 94.94 1002 PRO A C 1
ATOM 7873 O O . PRO A 1 1002 ? 7.348 -8.047 -20.294 1.00 94.94 1002 PRO A O 1
ATOM 7876 N N . PHE A 1 1003 ? 7.398 -7.629 -18.075 1.00 93.19 1003 PHE A N 1
ATOM 7877 C CA . PHE A 1 1003 ? 8.794 -7.174 -17.981 1.00 93.19 1003 PHE A CA 1
ATOM 7878 C C . PHE A 1 1003 ? 9.498 -7.888 -16.817 1.00 93.19 1003 PHE A C 1
ATOM 7880 O O . PHE A 1 1003 ? 10.068 -7.266 -15.921 1.00 93.19 1003 PHE A O 1
ATOM 7887 N N . VAL A 1 1004 ? 9.405 -9.220 -16.810 1.00 93.19 1004 VAL A N 1
ATOM 7888 C CA . VAL A 1 1004 ? 9.616 -10.044 -15.614 1.00 93.19 1004 VAL A CA 1
ATOM 7889 C C . VAL A 1 1004 ? 11.013 -9.933 -15.008 1.00 93.19 1004 VAL A C 1
ATOM 7891 O O . VAL A 1 1004 ? 11.161 -10.062 -13.788 1.00 93.19 1004 VAL A O 1
ATOM 7894 N N . GLY A 1 1005 ? 12.049 -9.719 -15.826 1.00 90.31 1005 GLY A N 1
ATOM 7895 C CA . GLY A 1 1005 ? 13.433 -9.672 -15.368 1.00 90.31 1005 GLY A CA 1
ATOM 7896 C C . GLY A 1 1005 ? 13.789 -10.868 -14.476 1.00 90.31 1005 GLY A C 1
ATOM 7897 O O . GLY A 1 1005 ? 13.581 -12.029 -14.821 1.00 90.31 1005 GLY A O 1
ATOM 7898 N N . THR A 1 1006 ? 14.259 -10.587 -13.258 1.00 90.00 1006 THR A N 1
ATOM 7899 C CA . THR A 1 1006 ? 14.596 -11.623 -12.260 1.00 90.00 1006 THR A CA 1
ATOM 7900 C C . THR A 1 1006 ? 13.394 -12.202 -11.503 1.00 90.00 1006 THR A C 1
ATOM 7902 O O . THR A 1 1006 ? 13.560 -13.100 -10.662 1.00 90.00 1006 THR A O 1
ATOM 7905 N N . GLY A 1 1007 ? 12.188 -11.693 -11.773 1.00 92.12 1007 GLY A N 1
ATOM 7906 C CA . GLY A 1 1007 ? 10.910 -12.144 -11.231 1.00 92.12 1007 GLY A CA 1
ATOM 7907 C C . GLY A 1 1007 ? 10.588 -11.621 -9.834 1.00 92.12 1007 GLY A C 1
ATOM 7908 O O . GLY A 1 1007 ? 10.059 -12.380 -9.027 1.00 92.12 1007 GLY A O 1
ATOM 7909 N N . SER A 1 1008 ? 10.946 -10.382 -9.470 1.00 94.69 1008 SER A N 1
ATOM 7910 C CA . SER A 1 1008 ? 10.599 -9.826 -8.142 1.00 94.69 1008 SER A CA 1
ATOM 7911 C C . SER A 1 1008 ? 9.090 -9.813 -7.875 1.00 94.69 1008 SER A C 1
ATOM 7913 O O . SER A 1 1008 ? 8.659 -10.339 -6.846 1.00 94.69 1008 SER A O 1
ATOM 7915 N N . PHE A 1 1009 ? 8.276 -9.304 -8.807 1.00 96.50 1009 PHE A N 1
ATOM 7916 C CA . PHE A 1 1009 ? 6.822 -9.295 -8.635 1.00 96.50 1009 PHE A CA 1
ATOM 7917 C C . PHE A 1 1009 ? 6.221 -10.703 -8.705 1.00 96.50 1009 PHE A C 1
ATOM 7919 O O . PHE A 1 1009 ? 5.375 -11.039 -7.877 1.00 96.50 1009 PHE A O 1
ATOM 7926 N N . CYS A 1 1010 ? 6.704 -11.570 -9.604 1.00 96.50 1010 CYS A N 1
ATOM 7927 C CA . CYS A 1 1010 ? 6.262 -12.966 -9.658 1.00 96.50 1010 CYS A CA 1
ATOM 7928 C C . CYS A 1 1010 ? 6.571 -13.729 -8.356 1.00 96.50 1010 CYS A C 1
ATOM 7930 O O . CYS A 1 1010 ? 5.704 -14.425 -7.839 1.00 96.50 1010 CYS A O 1
ATOM 7932 N N . VAL A 1 1011 ? 7.753 -13.564 -7.751 1.00 96.25 1011 VAL A N 1
ATOM 7933 C CA . VAL A 1 1011 ? 8.070 -14.182 -6.446 1.00 96.25 1011 VAL A CA 1
ATOM 7934 C C . VAL A 1 1011 ? 7.162 -13.639 -5.331 1.00 96.25 1011 VAL A C 1
ATOM 7936 O O . VAL A 1 1011 ? 6.708 -14.410 -4.481 1.00 96.25 1011 VAL A O 1
ATOM 7939 N N . ALA A 1 1012 ? 6.852 -12.339 -5.341 1.00 96.81 1012 ALA A N 1
ATOM 7940 C CA . ALA A 1 1012 ? 5.970 -11.710 -4.357 1.00 96.81 1012 ALA A CA 1
ATOM 7941 C C . ALA A 1 1012 ? 4.496 -12.145 -4.496 1.00 96.81 1012 ALA A C 1
ATOM 7943 O O . ALA A 1 1012 ? 3.857 -12.486 -3.501 1.00 96.81 1012 ALA A O 1
ATOM 7944 N N . ALA A 1 1013 ? 3.954 -12.212 -5.715 1.00 97.56 1013 ALA A N 1
ATOM 7945 C CA . ALA A 1 1013 ? 2.594 -12.698 -5.960 1.00 97.56 1013 ALA A CA 1
ATOM 7946 C C . ALA A 1 1013 ? 2.463 -14.209 -5.681 1.00 97.56 1013 ALA A C 1
ATOM 7948 O O . ALA A 1 1013 ? 1.485 -14.650 -5.068 1.00 97.56 1013 ALA A O 1
ATOM 7949 N N . ALA A 1 1014 ? 3.482 -14.997 -6.035 1.00 97.12 1014 ALA A N 1
ATOM 7950 C CA . ALA A 1 1014 ? 3.556 -16.419 -5.713 1.00 97.12 1014 ALA A CA 1
ATOM 7951 C C . ALA A 1 1014 ? 3.646 -16.689 -4.203 1.00 97.12 1014 ALA A C 1
ATOM 7953 O O . ALA A 1 1014 ? 3.107 -17.695 -3.734 1.00 97.12 1014 ALA A O 1
ATOM 7954 N N . HIS A 1 1015 ? 4.255 -15.788 -3.418 1.00 96.12 1015 HIS A N 1
ATOM 7955 C CA . HIS A 1 1015 ? 4.224 -15.884 -1.958 1.00 96.12 1015 HIS A CA 1
ATOM 7956 C C . HIS A 1 1015 ? 2.784 -15.872 -1.414 1.00 96.12 1015 HIS A C 1
ATOM 7958 O O . HIS A 1 1015 ? 2.434 -16.733 -0.605 1.00 96.12 1015 HIS A O 1
ATOM 7964 N N . PHE A 1 1016 ? 1.932 -14.972 -1.913 1.00 96.31 1016 PHE A N 1
ATOM 7965 C CA . PHE A 1 1016 ? 0.502 -14.930 -1.576 1.00 96.31 1016 PHE A CA 1
ATOM 7966 C C . PHE A 1 1016 ? -0.331 -16.029 -2.270 1.00 96.31 1016 PHE A C 1
ATOM 7968 O O . PHE A 1 1016 ? -1.556 -16.066 -2.159 1.00 96.31 1016 PHE A O 1
ATOM 7975 N N . GLY A 1 1017 ? 0.325 -16.975 -2.947 1.00 95.31 1017 GLY A N 1
ATOM 7976 C CA . GLY A 1 1017 ? -0.268 -18.207 -3.456 1.00 95.31 1017 GLY A CA 1
ATOM 7977 C C . GLY A 1 1017 ? -0.819 -18.140 -4.879 1.00 95.31 1017 GLY A C 1
ATOM 7978 O O . GLY A 1 1017 ? -1.338 -19.166 -5.340 1.00 95.31 1017 GLY A O 1
ATOM 7979 N N . ALA A 1 1018 ? -0.693 -17.002 -5.568 1.00 97.62 1018 ALA A N 1
ATOM 7980 C CA . ALA A 1 1018 ? -1.047 -16.871 -6.981 1.00 97.62 1018 ALA A CA 1
ATOM 7981 C C . ALA A 1 1018 ? -0.164 -17.768 -7.865 1.00 97.62 1018 ALA A C 1
ATOM 7983 O O . ALA A 1 1018 ? 0.962 -18.104 -7.496 1.00 97.62 1018 ALA A O 1
ATOM 7984 N N . LEU A 1 1019 ? -0.679 -18.166 -9.027 1.00 97.94 1019 LEU A N 1
ATOM 7985 C CA . LEU A 1 1019 ? 0.128 -18.740 -10.102 1.00 97.94 1019 LEU A CA 1
ATOM 7986 C C . LEU A 1 1019 ? 0.727 -17.593 -10.911 1.00 97.94 1019 LEU A C 1
ATOM 7988 O O . LEU A 1 1019 ? 0.007 -16.661 -11.261 1.00 97.94 1019 LEU A O 1
ATOM 7992 N N . THR A 1 1020 ? 2.022 -17.649 -11.205 1.00 97.38 1020 THR A N 1
ATOM 7993 C CA . THR A 1 1020 ? 2.730 -16.546 -11.865 1.00 97.38 1020 THR A CA 1
ATOM 7994 C C . THR A 1 1020 ? 3.459 -17.010 -13.114 1.00 97.38 1020 THR A C 1
ATOM 7996 O O . THR A 1 1020 ? 4.243 -17.963 -13.057 1.00 97.38 1020 THR A O 1
ATOM 7999 N N . CYS A 1 1021 ? 3.252 -16.291 -14.210 1.00 95.38 1021 CYS A N 1
ATOM 8000 C CA . CYS A 1 1021 ? 4.077 -16.335 -15.411 1.00 95.38 1021 CYS A CA 1
ATOM 8001 C C . CYS A 1 1021 ? 4.611 -14.934 -15.734 1.00 95.38 1021 CYS A C 1
ATOM 8003 O O . CYS A 1 1021 ? 4.147 -13.935 -15.183 1.00 95.38 1021 CYS A O 1
ATOM 8005 N N . GLY A 1 1022 ? 5.580 -14.852 -16.637 1.00 95.25 1022 GLY A N 1
ATOM 8006 C CA . GLY A 1 1022 ? 6.067 -13.566 -17.120 1.00 95.25 1022 GLY A CA 1
ATOM 8007 C C . GLY A 1 1022 ? 6.737 -13.659 -18.479 1.00 95.25 1022 GLY A C 1
ATOM 8008 O O . GLY A 1 1022 ? 6.980 -14.753 -18.994 1.00 95.25 1022 GLY A O 1
ATOM 8009 N N . SER A 1 1023 ? 7.039 -12.504 -19.054 1.00 94.38 1023 SER A N 1
ATOM 8010 C CA . SER A 1 1023 ? 7.834 -12.395 -20.267 1.00 94.38 1023 SER A CA 1
ATOM 8011 C C . SER A 1 1023 ? 8.934 -11.363 -20.135 1.00 94.38 1023 SER A C 1
ATOM 8013 O O . SER A 1 1023 ? 8.849 -10.454 -19.316 1.00 94.38 1023 SER A O 1
ATOM 8015 N N . ASP A 1 1024 ? 9.938 -11.476 -20.994 1.00 91.62 1024 ASP A N 1
ATOM 8016 C CA . ASP A 1 1024 ? 10.900 -10.405 -21.229 1.00 91.62 1024 ASP A CA 1
ATOM 8017 C C . ASP A 1 1024 ? 11.322 -10.407 -22.703 1.00 91.62 1024 ASP A C 1
ATOM 8019 O O . ASP A 1 1024 ? 11.404 -11.466 -23.337 1.00 91.62 1024 ASP A O 1
ATOM 8023 N N . ILE A 1 1025 ? 11.628 -9.234 -23.252 1.00 87.56 1025 ILE A N 1
ATOM 8024 C CA . ILE A 1 1025 ? 12.192 -9.106 -24.596 1.00 87.56 1025 ILE A CA 1
ATOM 8025 C C . ILE A 1 1025 ? 13.672 -9.537 -24.620 1.00 87.56 1025 ILE A C 1
ATOM 8027 O O . ILE A 1 1025 ? 14.229 -9.793 -25.693 1.00 87.56 1025 ILE A O 1
ATOM 8031 N N . ASP A 1 1026 ? 14.335 -9.633 -23.463 1.00 83.62 1026 ASP A N 1
ATOM 8032 C CA . ASP A 1 1026 ? 15.657 -10.239 -23.310 1.00 83.62 1026 ASP A CA 1
ATOM 8033 C C . ASP A 1 1026 ? 15.604 -11.558 -22.503 1.00 83.62 1026 ASP A C 1
ATOM 8035 O O . ASP A 1 1026 ? 15.484 -11.528 -21.279 1.00 83.62 1026 ASP A O 1
ATOM 8039 N N . PRO A 1 1027 ? 15.772 -12.742 -23.134 1.00 82.2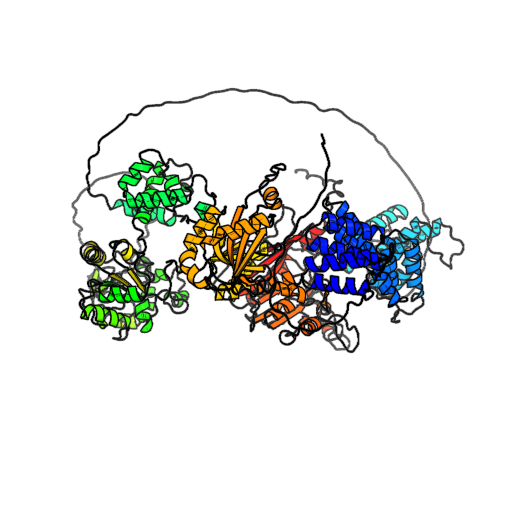5 1027 PRO A N 1
ATOM 8040 C CA . PRO A 1 1027 ? 15.835 -14.012 -22.406 1.00 82.25 1027 PRO A CA 1
ATOM 8041 C C . PRO A 1 1027 ? 16.908 -14.078 -21.313 1.00 82.25 1027 PRO A C 1
ATOM 8043 O O . PRO A 1 1027 ? 16.786 -14.894 -20.398 1.00 82.25 1027 PRO A O 1
ATOM 8046 N N . ARG A 1 1028 ? 17.974 -13.274 -21.396 1.00 81.25 1028 ARG A N 1
ATOM 8047 C CA . ARG A 1 1028 ? 19.091 -13.308 -20.440 1.00 81.25 1028 ARG A CA 1
ATOM 8048 C C . ARG A 1 1028 ? 18.661 -12.854 -19.042 1.00 81.25 1028 ARG A C 1
ATOM 8050 O O . ARG A 1 1028 ? 19.244 -13.324 -18.065 1.00 81.25 1028 ARG A O 1
ATOM 8057 N N . SER A 1 1029 ? 17.633 -12.006 -18.940 1.00 82.19 1029 SER A N 1
ATOM 8058 C CA . SER A 1 1029 ? 17.152 -11.430 -17.676 1.00 82.19 1029 SER A CA 1
ATOM 8059 C C . SER A 1 1029 ? 16.459 -12.446 -16.757 1.00 82.19 1029 SER A C 1
ATOM 8061 O O . SER A 1 1029 ? 16.509 -12.286 -15.538 1.00 82.19 1029 SER A O 1
ATOM 8063 N N . PHE A 1 1030 ? 15.853 -13.497 -17.331 1.00 86.94 1030 PHE A N 1
ATOM 8064 C CA . PHE A 1 1030 ? 15.168 -14.561 -16.590 1.00 86.94 1030 PHE A CA 1
ATOM 8065 C C . PHE A 1 1030 ? 15.844 -15.935 -16.705 1.00 86.94 1030 PHE A C 1
ATOM 8067 O O . PHE A 1 1030 ? 15.712 -16.745 -15.785 1.00 86.94 1030 PHE A O 1
ATOM 8074 N N . LYS A 1 1031 ? 16.598 -16.220 -17.779 1.00 82.81 1031 LYS A N 1
ATOM 8075 C CA . LYS A 1 1031 ? 17.397 -17.460 -17.885 1.00 82.81 1031 LYS A CA 1
ATOM 8076 C C . LYS A 1 1031 ? 18.690 -17.404 -17.069 1.00 82.81 1031 LYS A C 1
ATOM 8078 O O . LYS A 1 1031 ? 19.105 -18.434 -16.550 1.00 82.81 1031 LYS A O 1
ATOM 8083 N N . GLY A 1 1032 ? 19.294 -16.219 -16.939 1.00 74.44 1032 GLY A N 1
ATOM 8084 C CA . GLY A 1 1032 ? 20.564 -16.004 -16.246 1.00 74.44 1032 GLY A CA 1
ATOM 8085 C C . GLY A 1 1032 ? 21.780 -16.648 -16.927 1.00 74.44 1032 GLY A C 1
ATOM 8086 O O . GLY A 1 1032 ? 21.804 -16.801 -18.148 1.00 74.44 1032 GLY A O 1
ATOM 8087 N N . ARG A 1 1033 ? 22.824 -16.956 -16.144 1.00 66.19 1033 ARG A N 1
ATOM 8088 C CA . ARG A 1 1033 ? 24.092 -17.554 -16.615 1.00 66.19 1033 ARG A CA 1
ATOM 8089 C C . ARG A 1 1033 ? 24.264 -18.945 -15.996 1.00 66.19 1033 ARG A C 1
ATOM 8091 O O . ARG A 1 1033 ? 24.035 -19.120 -14.799 1.00 66.19 1033 ARG A O 1
ATOM 8098 N N . GLU A 1 1034 ? 24.737 -19.919 -16.768 1.00 57.06 1034 GLU A N 1
ATOM 8099 C CA . GLU A 1 1034 ? 25.171 -21.204 -16.210 1.00 57.06 1034 GLU A CA 1
ATOM 8100 C C . GLU A 1 1034 ? 26.475 -21.006 -15.431 1.00 57.06 1034 GLU A C 1
ATOM 8102 O O . GLU A 1 1034 ? 27.508 -20.669 -16.002 1.00 57.06 1034 GLU A O 1
ATOM 8107 N N . LYS A 1 1035 ? 26.432 -21.186 -14.104 1.00 46.53 1035 LYS A N 1
ATOM 8108 C CA . LYS A 1 1035 ? 27.628 -21.064 -13.252 1.00 46.53 1035 LYS A CA 1
ATOM 8109 C C . LYS A 1 1035 ? 28.447 -22.360 -13.183 1.00 46.53 1035 LYS A C 1
ATOM 8111 O O . LYS A 1 1035 ? 29.581 -22.318 -12.725 1.00 46.53 1035 LYS A O 1
ATOM 8116 N N . ASN A 1 1036 ? 27.843 -23.488 -13.574 1.00 50.41 1036 ASN A N 1
ATOM 8117 C CA . ASN A 1 1036 ? 28.401 -24.836 -13.752 1.00 50.41 1036 ASN A CA 1
ATOM 8118 C C . ASN A 1 1036 ? 27.337 -25.711 -14.456 1.00 50.41 1036 ASN A C 1
ATOM 8120 O O . ASN A 1 1036 ? 26.151 -25.508 -14.199 1.00 50.41 1036 ASN A O 1
ATOM 8124 N N . GLU A 1 1037 ? 27.731 -26.762 -15.194 1.00 47.44 1037 GLU A N 1
ATOM 8125 C CA . GLU A 1 1037 ? 26.841 -27.728 -15.901 1.00 47.44 1037 GLU A CA 1
ATOM 8126 C C . GLU A 1 1037 ? 25.754 -28.424 -15.035 1.00 47.44 1037 GLU A C 1
ATOM 8128 O O . GLU A 1 1037 ? 24.971 -29.233 -15.532 1.00 47.44 1037 GLU A O 1
ATOM 8133 N N . LYS A 1 1038 ? 25.733 -28.200 -13.714 1.00 46.41 1038 LYS A N 1
ATOM 8134 C CA . LYS A 1 1038 ? 24.871 -28.913 -12.753 1.00 46.41 1038 LYS A CA 1
ATOM 8135 C C . LYS A 1 1038 ? 23.887 -28.032 -11.987 1.00 46.41 1038 LYS A C 1
ATOM 8137 O O . LYS A 1 1038 ? 22.978 -28.584 -11.373 1.00 46.41 1038 LYS A O 1
ATOM 8142 N N . GLU A 1 1039 ? 24.039 -26.708 -12.012 1.00 55.06 1039 GLU A N 1
ATOM 8143 C CA . GLU A 1 1039 ? 23.144 -25.779 -11.305 1.00 55.06 1039 GLU A CA 1
ATOM 8144 C C . GLU A 1 1039 ? 22.873 -24.521 -12.155 1.00 55.06 1039 GLU A C 1
ATOM 8146 O O . GLU A 1 1039 ? 23.652 -23.563 -12.108 1.00 55.06 1039 GLU A O 1
ATOM 8151 N N . PRO A 1 1040 ? 21.775 -24.492 -12.939 1.00 59.91 1040 PRO A N 1
ATOM 8152 C CA . PRO A 1 1040 ? 21.374 -23.292 -13.666 1.00 59.91 1040 PRO A CA 1
ATOM 8153 C C . PRO A 1 1040 ? 20.915 -22.193 -12.693 1.00 59.91 1040 PRO A C 1
ATOM 8155 O O . PRO A 1 1040 ? 20.056 -22.411 -11.832 1.00 59.91 1040 PRO A O 1
ATOM 8158 N N . MET A 1 1041 ? 21.487 -20.995 -12.843 1.00 72.88 1041 MET A N 1
ATOM 8159 C CA . MET A 1 1041 ? 21.141 -19.794 -12.077 1.00 72.88 1041 MET A CA 1
ATOM 8160 C C . MET A 1 1041 ? 20.275 -18.863 -12.926 1.00 72.88 1041 MET A C 1
ATOM 8162 O O . MET A 1 1041 ? 20.792 -18.190 -13.813 1.00 72.88 1041 MET A O 1
ATOM 8166 N N . GLY A 1 1042 ? 18.984 -18.780 -12.606 1.00 85.38 1042 GLY A N 1
ATOM 8167 C CA . GLY A 1 1042 ? 18.019 -17.897 -13.262 1.00 85.38 1042 GLY A CA 1
ATOM 8168 C C . GLY A 1 1042 ? 16.796 -17.623 -12.384 1.00 85.38 1042 GLY A C 1
ATOM 8169 O O . GLY A 1 1042 ? 16.794 -17.893 -11.180 1.00 85.38 1042 GLY A O 1
ATOM 8170 N N . LEU A 1 1043 ? 15.719 -17.109 -12.980 1.00 90.38 1043 LEU A N 1
ATOM 8171 C CA . LEU A 1 1043 ? 14.480 -16.751 -12.280 1.00 90.38 1043 LEU A CA 1
ATOM 8172 C C . LEU A 1 1043 ? 13.905 -17.937 -11.488 1.00 90.38 1043 LEU A C 1
ATOM 8174 O O . LEU A 1 1043 ? 13.539 -17.774 -10.323 1.00 90.38 1043 LEU A O 1
ATOM 8178 N N . PHE A 1 1044 ? 13.888 -19.143 -12.067 1.00 91.00 1044 PHE A N 1
ATOM 8179 C CA . PHE A 1 1044 ? 13.370 -20.346 -11.401 1.00 91.00 1044 PHE A CA 1
ATOM 8180 C C . PHE A 1 1044 ? 14.133 -20.702 -10.110 1.00 91.00 1044 PHE A C 1
ATOM 8182 O O . PHE A 1 1044 ? 13.529 -21.151 -9.133 1.00 91.00 1044 PHE A O 1
ATOM 8189 N N . THR A 1 1045 ? 15.436 -20.412 -10.047 1.00 90.44 1045 THR A N 1
ATOM 8190 C CA . THR A 1 1045 ? 16.281 -20.628 -8.860 1.00 90.44 1045 THR A CA 1
ATOM 8191 C C . THR A 1 1045 ? 15.781 -19.829 -7.647 1.00 90.44 1045 THR A C 1
ATOM 8193 O O . THR A 1 1045 ? 15.934 -20.273 -6.506 1.00 90.44 1045 THR A O 1
ATOM 8196 N N . ASN A 1 1046 ? 15.124 -18.682 -7.870 1.00 92.62 1046 ASN A N 1
ATOM 8197 C CA . ASN A 1 1046 ? 14.480 -17.905 -6.807 1.00 92.62 1046 ASN A CA 1
ATOM 8198 C C . ASN A 1 1046 ? 13.226 -18.612 -6.262 1.00 92.62 1046 ASN A C 1
ATOM 8200 O O . ASN A 1 1046 ? 13.015 -18.647 -5.052 1.00 92.62 1046 ASN A O 1
ATOM 8204 N N . PHE A 1 1047 ? 12.413 -19.235 -7.119 1.00 94.31 1047 PHE A N 1
ATOM 8205 C CA . PHE A 1 1047 ? 11.238 -19.999 -6.675 1.00 94.31 1047 PHE A CA 1
ATOM 8206 C C . PHE A 1 1047 ? 11.640 -21.248 -5.879 1.00 94.31 1047 PHE A C 1
ATOM 8208 O O . PHE A 1 1047 ? 11.037 -21.529 -4.840 1.00 94.31 1047 PHE A O 1
ATOM 8215 N N . GLN A 1 1048 ? 12.710 -21.928 -6.306 1.00 92.69 1048 GLN A N 1
ATOM 8216 C CA . GLN A 1 1048 ? 13.326 -23.036 -5.568 1.00 92.69 1048 GLN A CA 1
ATOM 8217 C C . GLN A 1 1048 ? 13.852 -22.604 -4.194 1.00 92.69 1048 GLN A C 1
ATOM 8219 O O . GLN A 1 1048 ? 13.622 -23.281 -3.195 1.00 92.69 1048 GLN A O 1
ATOM 8224 N N . GLN A 1 1049 ? 14.529 -21.452 -4.109 1.00 92.44 1049 GLN A N 1
ATOM 8225 C CA . GLN A 1 1049 ? 15.048 -20.932 -2.840 1.00 92.44 1049 GLN A CA 1
ATOM 8226 C C . GLN A 1 1049 ? 13.956 -20.780 -1.770 1.00 92.44 1049 GLN A C 1
ATOM 8228 O O . GLN A 1 1049 ? 14.215 -21.012 -0.588 1.00 92.44 1049 GLN A O 1
ATOM 8233 N N . TYR A 1 1050 ? 12.753 -20.361 -2.167 1.00 93.62 1050 TYR A N 1
ATOM 8234 C CA . TYR A 1 1050 ? 11.670 -20.050 -1.236 1.00 93.62 1050 TYR A CA 1
ATOM 8235 C C . TYR A 1 1050 ? 10.628 -21.170 -1.078 1.00 93.62 1050 TYR A C 1
ATOM 8237 O O . TYR A 1 1050 ? 9.688 -20.974 -0.299 1.00 93.62 1050 TYR A O 1
ATOM 8245 N N . GLY A 1 1051 ? 10.801 -22.313 -1.759 1.00 94.00 1051 GLY A N 1
ATOM 8246 C CA . GLY A 1 1051 ? 9.901 -23.475 -1.708 1.00 94.00 1051 GLY A CA 1
ATOM 8247 C C . GLY A 1 1051 ? 8.528 -23.215 -2.334 1.00 94.00 1051 GLY A C 1
ATOM 8248 O O . GLY A 1 1051 ? 7.505 -23.621 -1.780 1.00 94.00 1051 GLY A O 1
ATOM 8249 N N . ILE A 1 1052 ? 8.497 -22.447 -3.428 1.00 95.50 1052 ILE A N 1
ATOM 8250 C CA . ILE A 1 1052 ? 7.275 -21.998 -4.117 1.00 95.50 1052 ILE A CA 1
ATOM 8251 C C . ILE A 1 1052 ? 7.267 -22.385 -5.605 1.00 95.50 1052 ILE A C 1
ATOM 8253 O O . ILE A 1 1052 ? 6.553 -21.783 -6.398 1.00 95.50 1052 ILE A O 1
ATOM 8257 N N . GLU A 1 1053 ? 8.019 -23.414 -6.001 1.00 94.12 1053 GLU A N 1
ATOM 8258 C CA . GLU A 1 1053 ? 8.138 -23.885 -7.391 1.00 94.12 1053 GLU A CA 1
ATOM 8259 C C . GLU A 1 1053 ? 6.774 -24.214 -8.006 1.00 94.12 1053 GLU A C 1
ATOM 8261 O O . GLU A 1 1053 ? 6.516 -23.877 -9.154 1.00 94.12 1053 GLU A O 1
ATOM 8266 N N . SER A 1 1054 ? 5.860 -24.782 -7.210 1.00 94.81 1054 SER A N 1
ATOM 8267 C CA . SER A 1 1054 ? 4.470 -25.082 -7.604 1.00 94.81 1054 SER A CA 1
ATOM 8268 C C . SER A 1 1054 ? 3.612 -23.861 -7.983 1.00 94.81 1054 SER A C 1
ATOM 8270 O O . SER A 1 1054 ? 2.459 -24.025 -8.384 1.00 94.81 1054 SER A O 1
ATOM 8272 N N . LYS A 1 1055 ? 4.141 -22.644 -7.812 1.00 97.00 1055 LYS A N 1
ATOM 8273 C CA . LYS A 1 1055 ? 3.502 -21.369 -8.166 1.00 97.00 1055 LYS A CA 1
ATOM 8274 C C . LYS A 1 1055 ? 4.108 -20.710 -9.399 1.00 97.00 1055 LYS A C 1
ATOM 8276 O O . LYS A 1 1055 ? 3.475 -19.829 -9.975 1.00 97.00 1055 LYS A O 1
ATOM 8281 N N . PHE A 1 1056 ? 5.287 -21.153 -9.827 1.00 96.06 1056 PHE A N 1
ATOM 8282 C CA . PHE A 1 1056 ? 5.858 -20.747 -11.100 1.00 96.06 1056 PHE A CA 1
ATOM 8283 C C . PHE A 1 1056 ? 5.203 -21.540 -12.231 1.00 96.06 1056 PHE A C 1
ATOM 8285 O O . PHE A 1 1056 ? 5.152 -22.767 -12.173 1.00 96.06 1056 PHE A O 1
ATOM 8292 N N . MET A 1 1057 ? 4.696 -20.843 -13.245 1.00 94.12 1057 MET A N 1
ATOM 8293 C CA . MET A 1 1057 ? 4.218 -21.481 -14.470 1.00 94.12 1057 MET A CA 1
ATOM 8294 C C . MET A 1 1057 ? 5.341 -21.564 -15.499 1.00 94.12 1057 MET A C 1
ATOM 8296 O O . MET A 1 1057 ? 5.834 -22.656 -15.757 1.00 94.12 1057 MET A O 1
ATOM 8300 N N . ASP A 1 1058 ? 5.741 -20.423 -16.064 1.00 91.94 1058 ASP A N 1
ATOM 8301 C CA . ASP A 1 1058 ? 6.895 -20.314 -16.960 1.00 91.94 1058 ASP A CA 1
ATOM 8302 C C . ASP A 1 1058 ? 7.317 -18.841 -17.146 1.00 91.94 1058 ASP A C 1
ATOM 8304 O O . ASP A 1 1058 ? 6.573 -17.922 -16.780 1.00 91.94 1058 ASP A O 1
ATOM 8308 N N . ALA A 1 1059 ? 8.484 -18.623 -17.754 1.00 92.38 1059 ALA A N 1
ATOM 8309 C CA . ALA A 1 1059 ? 8.938 -17.329 -18.254 1.00 92.38 1059 ALA A CA 1
ATOM 8310 C C . ALA A 1 1059 ? 9.425 -17.470 -19.704 1.00 92.38 1059 ALA A C 1
ATOM 8312 O O . ALA A 1 1059 ? 10.255 -18.328 -20.005 1.00 92.38 1059 ALA A O 1
ATOM 8313 N N . PHE A 1 1060 ? 8.912 -16.637 -20.612 1.00 91.25 1060 PHE A N 1
ATOM 8314 C CA . PHE A 1 1060 ? 9.153 -16.775 -22.053 1.00 91.25 1060 PHE A CA 1
ATOM 8315 C C . PHE A 1 1060 ? 9.623 -15.474 -22.709 1.00 91.25 1060 PHE A C 1
ATOM 8317 O O . PHE A 1 1060 ? 9.365 -14.373 -22.228 1.00 91.25 1060 PHE A O 1
ATOM 8324 N N . SER A 1 1061 ? 10.332 -15.594 -23.832 1.00 88.62 1061 SER A N 1
ATOM 8325 C CA . SER A 1 1061 ? 10.781 -14.422 -24.583 1.00 88.62 1061 SER A CA 1
ATOM 8326 C C . SER A 1 1061 ? 9.620 -13.820 -25.363 1.00 88.62 1061 SER A C 1
ATOM 8328 O O . SER A 1 1061 ? 9.046 -14.493 -26.218 1.00 88.62 1061 SER A O 1
ATOM 8330 N N . SER A 1 1062 ? 9.278 -12.568 -25.070 1.00 89.12 1062 SER A N 1
ATOM 8331 C CA . SER A 1 1062 ? 8.213 -11.836 -25.752 1.00 89.12 1062 SER A CA 1
ATOM 8332 C C . SER A 1 1062 ? 8.414 -10.338 -25.622 1.00 89.12 1062 SER A C 1
ATOM 8334 O O . SER A 1 1062 ? 8.802 -9.834 -24.575 1.00 89.12 1062 SER A O 1
ATOM 8336 N N . ASP A 1 1063 ? 8.047 -9.632 -26.678 1.00 87.50 1063 ASP A N 1
ATOM 8337 C CA . ASP A 1 1063 ? 7.646 -8.234 -26.604 1.00 87.50 1063 ASP A CA 1
ATOM 8338 C C . ASP A 1 1063 ? 6.147 -8.177 -26.262 1.00 87.50 1063 ASP A C 1
ATOM 8340 O O . ASP A 1 1063 ? 5.386 -9.073 -26.641 1.00 87.50 1063 ASP A O 1
ATOM 8344 N N . LEU A 1 1064 ? 5.720 -7.153 -25.526 1.00 90.06 1064 LEU A N 1
ATOM 8345 C CA . LEU A 1 1064 ? 4.319 -6.923 -25.188 1.00 90.06 1064 LEU A CA 1
ATOM 8346 C C . LEU A 1 1064 ? 3.479 -6.591 -26.429 1.00 90.06 1064 LEU A C 1
ATOM 8348 O O . LEU A 1 1064 ? 2.351 -7.072 -26.550 1.00 90.06 1064 LEU A O 1
ATOM 8352 N N . THR A 1 1065 ? 4.038 -5.819 -27.368 1.00 86.56 1065 THR A N 1
ATOM 8353 C CA . THR A 1 1065 ? 3.347 -5.425 -28.609 1.00 86.56 1065 THR A CA 1
ATOM 8354 C C . THR A 1 1065 ? 3.138 -6.613 -29.559 1.00 86.56 1065 THR A C 1
ATOM 8356 O O . THR A 1 1065 ? 2.218 -6.613 -30.372 1.00 86.56 1065 THR A O 1
ATOM 8359 N N . ASN A 1 1066 ? 3.951 -7.664 -29.403 1.00 84.88 1066 ASN A N 1
ATOM 8360 C CA . ASN A 1 1066 ? 3.965 -8.882 -30.214 1.00 84.88 1066 ASN A CA 1
ATOM 8361 C C . ASN A 1 1066 ? 3.841 -10.139 -29.329 1.00 84.88 1066 ASN A C 1
ATOM 8363 O O . ASN A 1 1066 ? 4.621 -11.086 -29.440 1.00 84.88 1066 ASN A O 1
ATOM 8367 N N . THR A 1 1067 ? 2.876 -10.133 -28.405 1.00 89.00 1067 THR A N 1
ATOM 8368 C CA . THR A 1 1067 ? 2.706 -11.212 -27.422 1.00 89.00 1067 THR A CA 1
ATOM 8369 C C . THR A 1 1067 ? 1.992 -12.455 -27.985 1.00 89.00 1067 THR A C 1
ATOM 8371 O O . THR A 1 1067 ? 0.976 -12.320 -28.668 1.00 89.00 1067 THR A O 1
ATOM 8374 N N . PRO A 1 1068 ? 2.449 -13.686 -27.665 1.00 88.38 1068 PRO A N 1
ATOM 8375 C CA . PRO A 1 1068 ? 1.762 -14.931 -28.023 1.00 88.38 1068 PRO A CA 1
ATOM 8376 C C . PRO A 1 1068 ? 0.547 -15.236 -27.124 1.00 88.38 1068 PRO A C 1
ATOM 8378 O O . PRO A 1 1068 ? -0.093 -16.278 -27.282 1.00 88.38 1068 PRO A O 1
ATOM 8381 N N . LEU A 1 1069 ? 0.244 -14.378 -26.142 1.00 90.62 1069 LEU A N 1
ATOM 8382 C CA . LEU A 1 1069 ? -0.874 -14.577 -25.224 1.00 90.62 1069 LEU A CA 1
ATOM 8383 C C . LEU A 1 1069 ? -2.232 -14.371 -25.907 1.00 90.62 1069 LEU A C 1
ATOM 8385 O O . LEU A 1 1069 ? -2.399 -13.576 -26.828 1.00 90.62 1069 LEU A O 1
ATOM 8389 N N . LEU A 1 1070 ? -3.236 -15.104 -25.421 1.00 87.75 1070 LEU A N 1
ATOM 8390 C CA . LEU A 1 1070 ? -4.581 -15.084 -25.987 1.00 87.75 1070 LEU A CA 1
ATOM 8391 C C . LEU A 1 1070 ? -5.244 -13.715 -25.791 1.00 87.75 1070 LEU A C 1
ATOM 8393 O O . LEU A 1 1070 ? -5.345 -13.225 -24.670 1.00 87.75 1070 LEU A O 1
ATOM 8397 N N . ASN A 1 1071 ? -5.795 -13.154 -26.868 1.00 88.12 1071 ASN A N 1
ATOM 8398 C CA . ASN A 1 1071 ? -6.547 -11.900 -26.836 1.00 88.12 1071 ASN A CA 1
ATOM 8399 C C . ASN A 1 1071 ? -7.978 -12.105 -26.286 1.00 88.12 1071 ASN A C 1
ATOM 8401 O O . ASN A 1 1071 ? -8.962 -12.011 -27.018 1.00 88.12 1071 ASN A O 1
ATOM 8405 N N . ARG A 1 1072 ? -8.078 -12.476 -25.006 1.00 92.19 1072 ARG A N 1
ATOM 8406 C CA . ARG A 1 1072 ? -9.322 -12.652 -24.238 1.00 92.19 1072 ARG A CA 1
ATOM 8407 C C . ARG A 1 1072 ? -9.052 -12.399 -22.756 1.00 92.19 1072 ARG A C 1
ATOM 8409 O O . ARG A 1 1072 ? -7.909 -12.501 -22.330 1.00 92.19 1072 ARG A O 1
ATOM 8416 N N . GLN A 1 1073 ? -10.096 -12.201 -21.960 1.00 94.56 1073 GLN A N 1
ATOM 8417 C CA . GLN A 1 1073 ? -9.965 -12.067 -20.508 1.00 94.56 1073 GLN A CA 1
ATOM 8418 C C . GLN A 1 1073 ? -9.614 -13.427 -19.868 1.00 94.56 1073 GLN A C 1
ATOM 8420 O O . GLN A 1 1073 ? -10.354 -14.399 -20.034 1.00 94.56 1073 GLN A O 1
ATOM 8425 N N . PHE A 1 1074 ? -8.469 -13.519 -19.181 1.00 95.56 1074 PHE A N 1
ATOM 8426 C CA . PHE A 1 1074 ? -8.041 -14.719 -18.436 1.00 95.56 1074 PHE A CA 1
ATOM 8427 C C . PHE A 1 1074 ? -7.041 -14.454 -17.291 1.00 95.56 1074 PHE A C 1
ATOM 8429 O O . PHE A 1 1074 ? -6.703 -15.393 -16.571 1.00 95.56 1074 PHE A O 1
ATOM 8436 N N . LEU A 1 1075 ? -6.546 -13.221 -17.133 1.00 97.00 1075 LEU A N 1
ATOM 8437 C CA . LEU A 1 1075 ? -5.617 -12.827 -16.071 1.00 97.00 1075 LEU A CA 1
ATOM 8438 C C . LEU A 1 1075 ? -6.373 -12.156 -14.920 1.00 97.00 1075 LEU A C 1
ATOM 8440 O O . LEU A 1 1075 ? -7.209 -11.285 -15.152 1.00 97.00 1075 LEU A O 1
ATOM 8444 N N . ASP A 1 1076 ? -6.048 -12.513 -13.679 1.00 97.69 1076 ASP A N 1
ATOM 8445 C CA . ASP A 1 1076 ? -6.581 -11.849 -12.482 1.00 97.69 1076 ASP A CA 1
ATOM 8446 C C . ASP A 1 1076 ? -5.789 -10.585 -12.123 1.00 97.69 1076 ASP A C 1
ATOM 8448 O O . ASP A 1 1076 ? -6.339 -9.632 -11.561 1.00 97.69 1076 ASP A O 1
ATOM 8452 N N . GLY A 1 1077 ? -4.488 -10.590 -12.426 1.00 97.50 1077 GLY A N 1
ATOM 8453 C CA . GLY A 1 1077 ? -3.572 -9.509 -12.094 1.00 97.50 1077 GLY A CA 1
ATOM 845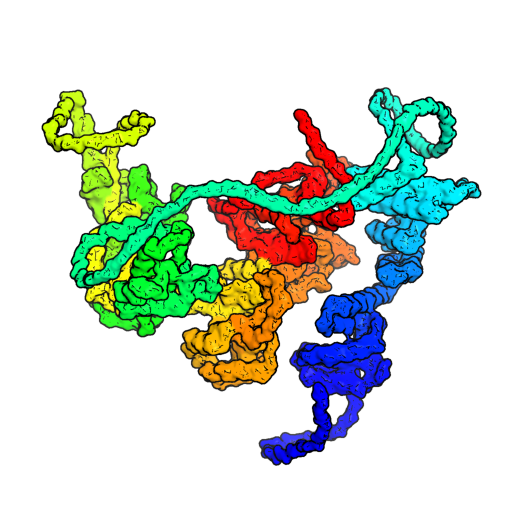4 C C . GLY A 1 1077 ? -2.423 -9.359 -13.088 1.00 97.50 1077 GLY A C 1
ATOM 8455 O O . GLY A 1 1077 ? -1.869 -10.344 -13.579 1.00 97.50 1077 GLY A O 1
ATOM 8456 N N . ILE A 1 1078 ? -2.041 -8.112 -13.351 1.00 98.19 1078 ILE A N 1
ATOM 8457 C CA . ILE A 1 1078 ? -0.816 -7.746 -14.065 1.00 98.19 1078 ILE A CA 1
ATOM 8458 C C . ILE A 1 1078 ? 0.010 -6.842 -13.152 1.00 98.19 1078 ILE A C 1
ATOM 8460 O O . ILE A 1 1078 ? -0.513 -5.909 -12.543 1.00 98.19 1078 ILE A O 1
ATOM 8464 N N . VAL A 1 1079 ? 1.303 -7.127 -13.052 1.00 97.50 1079 VAL A N 1
ATOM 8465 C CA . VAL A 1 1079 ? 2.269 -6.392 -12.227 1.00 97.50 1079 VAL A CA 1
ATOM 8466 C C . VAL A 1 1079 ? 3.502 -6.119 -13.077 1.00 97.50 1079 VAL A C 1
ATOM 8468 O O . VAL A 1 1079 ? 4.003 -7.050 -13.692 1.00 97.50 1079 VAL A O 1
ATOM 8471 N N . CYS A 1 1080 ? 3.964 -4.870 -13.172 1.00 94.31 1080 CYS A N 1
ATOM 8472 C CA . CYS A 1 1080 ? 5.101 -4.536 -14.036 1.00 94.31 1080 CYS A CA 1
ATOM 8473 C C . CYS A 1 1080 ? 5.875 -3.274 -13.628 1.00 94.31 1080 CYS A C 1
ATOM 8475 O O . CYS A 1 1080 ? 5.307 -2.307 -13.113 1.00 94.31 1080 CYS A O 1
ATOM 8477 N N . ASP A 1 1081 ? 7.171 -3.271 -13.953 1.00 91.94 1081 ASP A N 1
ATOM 8478 C CA . ASP A 1 1081 ? 8.057 -2.101 -13.919 1.00 91.94 1081 ASP A CA 1
ATOM 8479 C C . ASP A 1 1081 ? 8.705 -1.910 -15.310 1.00 91.94 1081 ASP A C 1
ATOM 8481 O O . ASP A 1 1081 ? 9.768 -2.472 -15.576 1.00 91.94 1081 ASP A O 1
ATOM 8485 N N . PRO A 1 1082 ? 8.031 -1.220 -16.256 1.00 89.00 1082 PRO A N 1
ATOM 8486 C CA . PRO A 1 1082 ? 8.526 -1.044 -17.623 1.00 89.00 1082 PRO A CA 1
ATOM 8487 C C . PRO A 1 1082 ? 9.793 -0.168 -17.669 1.00 89.00 1082 PRO A C 1
ATOM 8489 O O . PRO A 1 1082 ? 9.933 0.753 -16.865 1.00 89.00 1082 PRO A O 1
ATOM 8492 N N . PRO A 1 1083 ? 10.711 -0.370 -18.633 1.00 82.69 1083 PRO A N 1
ATOM 8493 C CA . PRO A 1 1083 ? 11.984 0.351 -18.675 1.00 82.69 1083 PRO A CA 1
ATOM 8494 C C . PRO A 1 1083 ? 11.806 1.862 -18.910 1.00 82.69 1083 PRO A C 1
ATOM 8496 O O . PRO A 1 1083 ? 11.305 2.303 -19.940 1.00 82.69 1083 PRO A O 1
ATOM 8499 N N . TYR A 1 1084 ? 12.283 2.689 -17.976 1.00 77.12 1084 TYR A N 1
ATOM 8500 C CA . TYR A 1 1084 ? 12.095 4.152 -18.001 1.00 77.12 1084 TYR A CA 1
ATOM 8501 C C . TYR A 1 1084 ? 12.942 4.905 -19.047 1.00 77.12 1084 TYR A C 1
ATOM 8503 O O . TYR A 1 1084 ? 12.863 6.131 -19.132 1.00 77.12 1084 TYR A O 1
ATOM 8511 N N . GLY A 1 1085 ? 13.809 4.216 -19.795 1.00 62.84 1085 GLY A N 1
ATOM 8512 C CA . GLY A 1 1085 ? 14.751 4.830 -20.735 1.00 62.84 1085 GLY A CA 1
ATOM 8513 C C . GLY A 1 1085 ? 16.046 5.374 -20.117 1.00 62.84 1085 GLY A C 1
ATOM 8514 O O . GLY A 1 1085 ? 16.896 5.834 -20.866 1.00 62.84 1085 GLY A O 1
ATOM 8515 N N . VAL A 1 1086 ? 16.231 5.342 -18.789 1.00 58.56 1086 VAL A N 1
ATOM 8516 C CA . VAL A 1 1086 ? 17.409 5.953 -18.122 1.00 58.56 1086 VAL A CA 1
ATOM 8517 C C . VAL A 1 1086 ? 18.660 5.066 -18.133 1.00 58.56 1086 VAL A C 1
ATOM 8519 O O . VAL A 1 1086 ? 19.764 5.585 -18.236 1.00 58.56 1086 VAL A O 1
ATOM 8522 N N . ARG A 1 1087 ? 18.511 3.743 -17.991 1.00 56.56 1087 ARG A N 1
ATOM 8523 C CA . ARG A 1 1087 ? 19.642 2.785 -18.026 1.00 56.56 1087 ARG A CA 1
ATOM 8524 C C . ARG A 1 1087 ? 19.613 1.886 -19.256 1.00 56.56 1087 ARG A C 1
ATOM 8526 O O . ARG A 1 1087 ? 20.655 1.507 -19.763 1.00 56.56 1087 ARG A O 1
ATOM 8533 N N . GLU A 1 1088 ? 18.411 1.566 -19.722 1.00 58.28 1088 GLU A N 1
ATOM 8534 C CA . GLU A 1 1088 ? 18.156 0.780 -20.924 1.00 58.28 1088 GLU A CA 1
ATOM 8535 C C . GLU A 1 1088 ? 17.091 1.525 -21.735 1.00 58.28 1088 GLU A C 1
ATOM 8537 O O . GLU A 1 1088 ? 16.049 1.910 -21.189 1.00 58.28 1088 GLU A O 1
ATOM 8542 N N . GLY A 1 1089 ? 17.367 1.780 -23.017 1.00 64.94 1089 GLY A N 1
ATOM 8543 C CA . GLY A 1 1089 ? 16.400 2.360 -23.944 1.00 64.94 1089 GLY A CA 1
ATOM 8544 C C . GLY A 1 1089 ? 15.212 1.420 -24.165 1.00 64.94 1089 GLY A C 1
ATOM 8545 O O . GLY A 1 1089 ? 15.387 0.210 -24.319 1.00 64.94 1089 GLY A O 1
ATOM 8546 N N . LEU A 1 1090 ? 13.996 1.970 -24.195 1.00 76.94 1090 LEU A N 1
ATOM 8547 C CA . LEU A 1 1090 ? 12.779 1.188 -24.406 1.00 76.94 1090 LEU A CA 1
ATOM 8548 C C . LEU A 1 1090 ? 12.703 0.731 -25.871 1.00 76.94 1090 LEU A C 1
ATOM 8550 O O . LEU A 1 1090 ? 12.873 1.531 -26.794 1.00 76.94 1090 LEU A O 1
ATOM 8554 N N . ARG A 1 1091 ? 12.496 -0.574 -26.082 1.00 82.69 1091 ARG A N 1
ATOM 8555 C CA . ARG A 1 1091 ? 12.593 -1.228 -27.394 1.00 82.69 1091 ARG A CA 1
ATOM 8556 C C . ARG A 1 1091 ? 11.447 -2.214 -27.624 1.00 82.69 1091 ARG A C 1
ATOM 8558 O O . ARG A 1 1091 ? 11.017 -2.883 -26.689 1.00 82.69 1091 ARG A O 1
ATOM 8565 N N . VAL A 1 1092 ? 11.031 -2.342 -28.881 1.00 85.44 1092 VAL A N 1
ATOM 8566 C CA . VAL A 1 1092 ? 10.058 -3.339 -29.376 1.00 85.44 1092 VAL A CA 1
ATOM 8567 C C . VAL A 1 1092 ? 10.662 -4.137 -30.529 1.00 85.44 1092 VAL A C 1
ATOM 8569 O O . VAL A 1 1092 ? 11.683 -3.736 -31.097 1.00 85.44 1092 VAL A O 1
ATOM 8572 N N . LEU A 1 1093 ? 10.047 -5.260 -30.892 1.00 84.19 1093 LEU A N 1
ATOM 8573 C CA . LEU A 1 1093 ? 10.422 -6.020 -32.080 1.00 84.19 1093 LEU A CA 1
ATOM 8574 C C . LEU A 1 1093 ? 10.195 -5.190 -33.346 1.00 84.19 1093 LEU A C 1
ATOM 8576 O O . LEU A 1 1093 ? 9.170 -4.528 -33.524 1.00 84.19 1093 LEU A O 1
ATOM 8580 N N . GLY A 1 1094 ? 11.177 -5.235 -34.239 1.00 75.81 1094 GLY A N 1
ATOM 8581 C CA . GLY A 1 1094 ? 11.131 -4.525 -35.508 1.00 75.81 1094 GLY A CA 1
ATOM 8582 C C . GLY A 1 1094 ? 12.500 -4.046 -35.961 1.00 75.81 1094 GLY A C 1
ATOM 8583 O O . GLY A 1 1094 ? 13.447 -3.923 -35.187 1.00 75.81 1094 GLY A O 1
ATOM 8584 N N . THR A 1 1095 ? 12.585 -3.761 -37.250 1.00 68.88 1095 THR A N 1
ATOM 8585 C CA . THR A 1 1095 ? 13.729 -3.120 -37.887 1.00 68.88 1095 THR A CA 1
ATOM 8586 C C . THR A 1 1095 ? 13.688 -1.603 -37.650 1.00 68.88 1095 THR A C 1
ATOM 8588 O O . THR A 1 1095 ? 12.616 -1.006 -37.515 1.00 68.88 1095 THR A O 1
ATOM 8591 N N . ARG A 1 1096 ? 14.864 -0.968 -37.546 1.00 61.09 1096 ARG A N 1
ATOM 8592 C CA . ARG A 1 1096 ? 15.001 0.477 -37.263 1.00 61.09 1096 ARG A CA 1
ATOM 8593 C C . ARG A 1 1096 ? 14.573 1.375 -38.430 1.00 61.09 1096 ARG A C 1
ATOM 8595 O O . ARG A 1 1096 ? 14.129 2.489 -38.194 1.00 61.09 1096 ARG A O 1
ATOM 8602 N N . ASP A 1 1097 ? 14.673 0.873 -39.655 1.00 62.31 1097 ASP A N 1
ATOM 8603 C CA . ASP A 1 1097 ? 14.250 1.524 -40.903 1.00 62.31 1097 ASP A CA 1
ATOM 8604 C C . ASP A 1 1097 ? 12.744 1.354 -41.197 1.00 62.31 1097 ASP A C 1
ATOM 8606 O O . ASP A 1 1097 ? 12.232 1.904 -42.168 1.00 62.31 1097 ASP A O 1
ATOM 8610 N N . GLY A 1 1098 ? 12.026 0.561 -40.391 1.00 57.22 1098 GLY A N 1
ATOM 8611 C CA . GLY A 1 1098 ? 10.624 0.215 -40.626 1.00 57.22 1098 GLY A CA 1
ATOM 8612 C C . GLY A 1 1098 ? 10.388 -0.698 -41.834 1.00 57.22 1098 GLY A C 1
ATOM 8613 O O . GLY A 1 1098 ? 9.232 -1.009 -42.127 1.00 57.22 1098 GLY A O 1
ATOM 8614 N N . SER A 1 1099 ? 11.441 -1.161 -42.521 1.00 56.94 1099 SER A N 1
ATOM 8615 C CA . SER A 1 1099 ? 11.298 -2.065 -43.659 1.00 56.94 1099 SER A CA 1
ATOM 8616 C C . SER A 1 1099 ? 11.026 -3.485 -43.158 1.00 56.94 1099 SER A C 1
ATOM 8618 O O . SER A 1 1099 ? 11.790 -4.063 -42.379 1.00 56.94 1099 SER A O 1
ATOM 8620 N N . GLY A 1 1100 ? 9.903 -4.067 -43.581 1.00 55.47 1100 GLY A N 1
ATOM 8621 C CA . GLY A 1 1100 ? 9.622 -5.477 -43.335 1.00 55.47 1100 GLY A CA 1
ATOM 8622 C C . GLY A 1 1100 ? 10.572 -6.329 -44.169 1.00 55.47 1100 GLY A C 1
ATOM 8623 O O . GLY A 1 1100 ? 10.291 -6.574 -45.339 1.00 55.47 1100 GLY A O 1
ATOM 8624 N N . ARG A 1 1101 ? 11.705 -6.749 -43.593 1.00 56.31 1101 ARG A N 1
ATOM 8625 C CA . ARG A 1 1101 ? 12.663 -7.614 -44.295 1.00 56.31 1101 ARG A CA 1
ATOM 8626 C C . ARG A 1 1101 ? 12.036 -8.970 -44.609 1.00 56.31 1101 ARG A C 1
ATOM 8628 O O . ARG A 1 1101 ? 11.356 -9.559 -43.769 1.00 56.31 1101 ARG A O 1
ATOM 8635 N N . GLU A 1 1102 ? 12.322 -9.465 -45.810 1.00 57.03 1102 GLU A N 1
ATOM 8636 C CA . GLU A 1 1102 ? 12.010 -10.837 -46.199 1.00 57.03 1102 GLU A CA 1
ATOM 8637 C C . GLU A 1 1102 ? 12.703 -11.841 -45.264 1.00 57.03 1102 GLU A C 1
ATOM 8639 O O . GLU A 1 1102 ? 13.707 -11.545 -44.607 1.00 57.03 1102 GLU A O 1
ATOM 8644 N N . GLU A 1 1103 ? 12.140 -13.044 -45.185 1.00 62.97 1103 GLU A N 1
ATOM 8645 C CA . GLU A 1 1103 ? 12.633 -14.116 -44.328 1.00 62.97 1103 GLU A CA 1
ATOM 8646 C C . GLU A 1 1103 ? 14.062 -14.514 -44.736 1.00 62.97 1103 GLU A C 1
ATOM 8648 O O . GLU A 1 1103 ? 14.273 -15.172 -45.751 1.00 62.97 1103 GLU A O 1
ATOM 8653 N N . VAL A 1 1104 ? 15.063 -14.107 -43.947 1.00 71.31 1104 VAL A N 1
ATOM 8654 C CA . VAL A 1 1104 ? 16.473 -14.418 -44.226 1.00 71.31 1104 VAL A CA 1
ATOM 8655 C C . VAL A 1 1104 ? 16.688 -15.925 -44.088 1.00 71.31 1104 VAL A C 1
ATOM 8657 O O . VAL A 1 1104 ? 16.732 -16.451 -42.977 1.00 71.31 1104 VAL A O 1
ATOM 8660 N N . ILE A 1 1105 ? 16.824 -16.629 -45.209 1.00 77.00 1105 ILE A N 1
ATOM 8661 C CA . ILE A 1 1105 ? 17.112 -18.065 -45.244 1.00 77.00 1105 ILE A CA 1
ATOM 8662 C C . ILE A 1 1105 ? 18.627 -18.270 -45.270 1.00 77.00 1105 ILE A C 1
ATOM 8664 O O . ILE A 1 1105 ? 19.308 -17.794 -46.174 1.00 77.00 1105 ILE A O 1
ATOM 8668 N N . ILE A 1 1106 ? 19.149 -19.037 -44.312 1.00 75.94 1106 ILE A N 1
ATOM 8669 C CA . ILE A 1 1106 ? 20.558 -19.437 -44.257 1.00 75.94 1106 ILE A CA 1
ATOM 8670 C C . ILE A 1 1106 ? 20.602 -20.970 -44.343 1.00 75.94 1106 ILE A C 1
ATOM 8672 O O . ILE A 1 1106 ? 19.956 -21.665 -43.554 1.00 75.94 1106 ILE A O 1
ATOM 8676 N N . ASP A 1 1107 ? 21.327 -21.514 -45.321 1.00 78.19 1107 ASP A N 1
ATOM 8677 C CA . ASP A 1 1107 ? 21.413 -22.955 -45.643 1.00 78.19 1107 ASP A CA 1
ATOM 8678 C C . ASP A 1 1107 ? 20.049 -23.673 -45.763 1.00 78.19 1107 ASP A C 1
ATOM 8680 O O . ASP A 1 1107 ? 19.880 -24.813 -45.333 1.00 78.19 1107 ASP A O 1
ATOM 8684 N N . GLY A 1 1108 ? 19.041 -22.996 -46.322 1.00 80.31 1108 GLY A N 1
ATOM 8685 C CA . GLY A 1 1108 ? 17.689 -23.551 -46.484 1.00 80.31 1108 GLY A CA 1
ATOM 8686 C C . GLY A 1 1108 ? 16.823 -23.548 -45.217 1.00 80.31 1108 GLY A C 1
ATOM 8687 O O . GLY A 1 1108 ? 15.699 -24.043 -45.259 1.00 80.31 1108 GLY A O 1
ATOM 8688 N N . VAL A 1 1109 ? 17.307 -22.975 -44.109 1.00 80.06 1109 VAL A N 1
ATOM 8689 C CA . VAL A 1 1109 ? 16.551 -22.790 -42.860 1.00 80.06 1109 VAL A CA 1
ATOM 8690 C C . VAL A 1 1109 ? 16.397 -21.290 -42.577 1.00 80.06 1109 VAL A C 1
ATOM 8692 O O . VAL A 1 1109 ? 17.406 -20.580 -42.568 1.00 80.06 1109 VAL A O 1
ATOM 8695 N N . PRO A 1 1110 ? 15.181 -20.777 -42.313 1.00 81.88 1110 PRO A N 1
ATOM 8696 C CA . PRO A 1 1110 ? 14.997 -19.404 -41.853 1.00 81.88 1110 PRO A CA 1
ATOM 8697 C C . PRO A 1 1110 ? 15.858 -19.093 -40.628 1.00 81.88 1110 PRO A C 1
ATOM 8699 O O . PRO A 1 1110 ? 15.879 -19.856 -39.659 1.00 81.88 1110 PRO A O 1
ATOM 8702 N N . ALA A 1 1111 ? 16.556 -17.958 -40.650 1.00 76.25 1111 ALA A N 1
ATOM 8703 C CA . ALA A 1 1111 ? 17.499 -17.553 -39.611 1.00 76.25 1111 ALA A CA 1
ATOM 8704 C C . ALA A 1 1111 ? 16.861 -17.548 -38.214 1.00 76.25 1111 ALA A C 1
ATOM 8706 O O . ALA A 1 1111 ? 17.518 -17.909 -37.243 1.00 76.25 1111 ALA A O 1
ATOM 8707 N N . HIS A 1 1112 ? 15.565 -17.233 -38.122 1.00 74.81 1112 HIS A N 1
ATOM 8708 C CA . HIS A 1 1112 ? 14.827 -17.184 -36.862 1.00 74.81 1112 HIS A CA 1
ATOM 8709 C C . HIS A 1 1112 ? 14.582 -18.555 -36.197 1.00 74.81 1112 HIS A C 1
ATOM 8711 O O . HIS A 1 1112 ? 14.242 -18.599 -35.017 1.00 74.81 1112 HIS A O 1
ATOM 8717 N N . TYR A 1 1113 ? 14.785 -19.670 -36.911 1.00 76.62 1113 TYR A N 1
ATOM 8718 C CA . TYR A 1 1113 ? 14.781 -21.021 -36.331 1.00 76.62 1113 TYR A CA 1
ATOM 8719 C C . TYR A 1 1113 ? 16.171 -21.487 -35.863 1.00 76.62 1113 TYR A C 1
ATOM 8721 O O . TYR A 1 1113 ? 16.290 -22.582 -35.306 1.00 76.62 1113 TYR A O 1
ATOM 8729 N N . ARG A 1 1114 ? 17.238 -20.706 -36.089 1.00 74.75 1114 ARG A N 1
ATOM 8730 C CA . ARG A 1 1114 ? 18.601 -21.098 -35.703 1.00 74.75 1114 ARG A CA 1
ATOM 8731 C C . ARG A 1 1114 ? 18.871 -20.841 -34.212 1.00 74.75 1114 ARG A C 1
ATOM 8733 O O . ARG A 1 1114 ? 18.447 -19.813 -33.680 1.00 74.75 1114 ARG A O 1
ATOM 8740 N N . PRO A 1 1115 ? 19.625 -21.725 -33.527 1.00 65.12 1115 PRO A N 1
ATOM 8741 C CA . PRO A 1 1115 ? 20.131 -21.444 -32.186 1.00 65.12 1115 PRO A CA 1
ATOM 8742 C C . PRO A 1 1115 ? 20.941 -20.142 -32.169 1.00 65.12 1115 PRO A C 1
ATOM 8744 O O . PRO A 1 1115 ? 21.740 -19.903 -33.069 1.00 65.12 1115 PRO A O 1
ATOM 8747 N N . GLY A 1 1116 ? 20.735 -19.308 -31.147 1.00 62.91 1116 GLY A N 1
ATOM 8748 C CA . GLY A 1 1116 ? 21.433 -18.025 -31.006 1.00 62.91 1116 GLY A CA 1
ATOM 8749 C C . GLY A 1 1116 ? 20.838 -16.856 -31.801 1.00 62.91 1116 GLY A C 1
ATOM 8750 O O . GLY A 1 1116 ? 21.339 -15.745 -31.666 1.00 62.91 1116 GLY A O 1
ATOM 8751 N N . TYR A 1 1117 ? 19.763 -17.050 -32.576 1.00 71.31 1117 TYR A N 1
ATOM 8752 C CA . TYR A 1 1117 ? 19.083 -15.938 -33.247 1.00 71.31 1117 TYR A CA 1
ATOM 8753 C C . TYR A 1 1117 ? 18.530 -14.916 -32.241 1.00 71.31 1117 TYR A C 1
ATOM 8755 O O . TYR A 1 1117 ? 17.726 -15.255 -31.367 1.00 71.31 1117 TYR A O 1
ATOM 8763 N N . ILE A 1 1118 ? 18.930 -13.653 -32.400 1.00 67.88 1118 ILE A N 1
ATOM 8764 C CA . ILE A 1 1118 ? 18.412 -12.514 -31.640 1.00 67.88 1118 ILE A CA 1
ATOM 8765 C C . ILE A 1 1118 ? 17.463 -11.733 -32.563 1.00 67.88 1118 ILE A C 1
ATOM 8767 O O . ILE A 1 1118 ? 17.917 -11.205 -33.580 1.00 67.88 1118 ILE A O 1
ATOM 8771 N N . PRO A 1 1119 ? 16.159 -11.635 -32.240 1.00 72.94 1119 PRO A N 1
ATOM 8772 C CA . PRO A 1 1119 ? 15.223 -10.839 -33.026 1.00 72.94 1119 PRO A CA 1
ATOM 8773 C C . PRO A 1 1119 ? 15.643 -9.360 -33.098 1.00 72.94 1119 PRO A C 1
ATOM 8775 O O . PRO A 1 1119 ? 16.048 -8.805 -32.069 1.00 72.94 1119 PRO A O 1
ATOM 8778 N N . PRO A 1 1120 ? 15.519 -8.695 -34.264 1.00 76.88 1120 PRO A N 1
ATOM 8779 C CA . PRO A 1 1120 ? 15.826 -7.276 -34.395 1.00 76.88 1120 PRO A CA 1
ATOM 8780 C C . PRO A 1 1120 ? 14.877 -6.432 -33.538 1.00 76.88 1120 PRO A C 1
ATOM 8782 O O . PRO A 1 1120 ? 13.677 -6.712 -33.439 1.00 76.88 1120 PRO A O 1
ATOM 8785 N N . LYS A 1 1121 ? 15.435 -5.390 -32.918 1.00 81.19 1121 LYS A N 1
ATOM 8786 C CA . LYS A 1 1121 ? 14.728 -4.480 -32.014 1.00 81.19 1121 LYS A CA 1
ATOM 8787 C C . LYS A 1 1121 ? 14.888 -3.040 -32.490 1.00 81.19 1121 LYS A C 1
ATOM 8789 O O . LYS A 1 1121 ? 15.996 -2.633 -32.840 1.00 81.19 1121 LYS A O 1
ATOM 8794 N N . LYS A 1 1122 ? 13.818 -2.254 -32.403 1.00 80.69 1122 LYS A N 1
ATOM 8795 C CA . LYS A 1 1122 ? 13.816 -0.808 -32.670 1.00 80.69 1122 LYS A CA 1
ATOM 8796 C C . LYS A 1 1122 ? 13.501 -0.009 -31.396 1.00 80.69 1122 LYS A C 1
ATOM 8798 O O . LYS A 1 1122 ? 12.818 -0.549 -30.521 1.00 80.69 1122 LYS A O 1
ATOM 8803 N N . PRO A 1 1123 ? 13.972 1.247 -31.270 1.00 79.56 1123 PRO A N 1
ATOM 8804 C CA . PRO A 1 1123 ? 13.512 2.168 -30.230 1.00 79.56 1123 PRO A CA 1
ATOM 8805 C C . PRO A 1 1123 ? 11.988 2.337 -30.265 1.00 79.56 1123 PRO A C 1
ATOM 8807 O O . PRO A 1 1123 ? 11.369 2.204 -31.324 1.00 79.56 1123 PRO A O 1
ATOM 8810 N N . TYR A 1 1124 ? 11.379 2.626 -29.116 1.00 81.31 1124 TYR A N 1
ATOM 8811 C CA 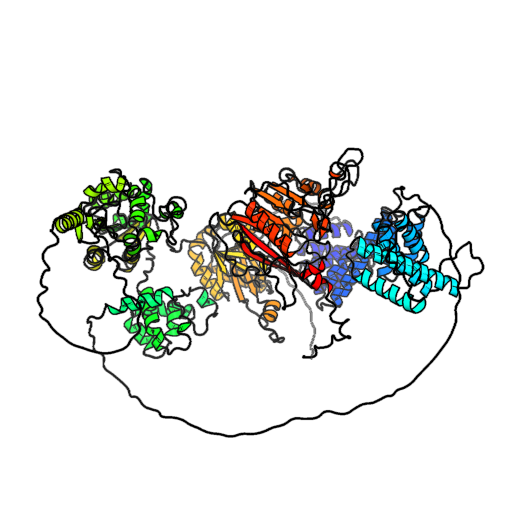. TYR A 1 1124 ? 9.934 2.822 -29.019 1.00 81.31 1124 TYR A CA 1
ATOM 8812 C C . TYR A 1 1124 ? 9.555 3.844 -27.944 1.00 81.31 1124 TYR A C 1
ATOM 8814 O O . TYR A 1 1124 ? 10.294 4.064 -26.982 1.00 81.31 1124 TYR A O 1
ATOM 8822 N N . GLY A 1 1125 ? 8.396 4.480 -28.121 1.00 77.75 1125 GLY A N 1
ATOM 8823 C CA . GLY A 1 1125 ? 7.907 5.540 -27.243 1.00 77.75 1125 GLY A CA 1
ATOM 8824 C C . GLY A 1 1125 ? 7.603 5.049 -25.834 1.00 77.75 1125 GLY A C 1
ATOM 8825 O O . GLY A 1 1125 ? 6.885 4.066 -25.652 1.00 77.75 1125 GLY A O 1
ATOM 8826 N N . PHE A 1 1126 ? 8.082 5.780 -24.822 1.00 79.69 1126 PHE A N 1
ATOM 8827 C CA . PHE A 1 1126 ? 7.713 5.494 -23.430 1.00 79.69 1126 PHE A CA 1
ATOM 8828 C C . PHE A 1 1126 ? 6.213 5.712 -23.187 1.00 79.69 1126 PHE A C 1
ATOM 8830 O O . PHE A 1 1126 ? 5.594 5.011 -22.390 1.00 79.69 1126 PHE A O 1
ATOM 8837 N N . GLU A 1 1127 ? 5.609 6.661 -23.901 1.00 79.06 1127 GLU A N 1
ATOM 8838 C CA . GLU A 1 1127 ? 4.172 6.948 -23.828 1.00 79.06 1127 GLU A CA 1
ATOM 8839 C C . GLU A 1 1127 ? 3.352 5.875 -24.558 1.00 79.06 1127 GLU A C 1
ATOM 8841 O O . GLU A 1 1127 ? 2.431 5.310 -23.968 1.00 79.06 1127 GLU A O 1
ATOM 8846 N N . ALA A 1 1128 ? 3.774 5.502 -25.771 1.00 82.75 1128 ALA A N 1
ATOM 8847 C CA . ALA A 1 1128 ? 3.177 4.418 -26.550 1.00 82.75 1128 ALA A CA 1
ATOM 8848 C C . ALA A 1 1128 ? 3.180 3.085 -25.779 1.00 82.75 1128 ALA A C 1
ATOM 8850 O O . ALA A 1 1128 ? 2.142 2.443 -25.656 1.00 82.75 1128 ALA A O 1
ATOM 8851 N N . MET A 1 1129 ? 4.297 2.717 -25.135 1.00 87.50 1129 MET A N 1
ATOM 8852 C CA . MET A 1 1129 ? 4.359 1.492 -24.327 1.00 87.50 1129 MET A CA 1
ATOM 8853 C C . MET A 1 1129 ? 3.393 1.509 -23.131 1.00 87.50 1129 MET A C 1
ATOM 8855 O O . MET A 1 1129 ? 2.804 0.483 -22.805 1.00 87.50 1129 MET A O 1
ATOM 8859 N N . GLN A 1 1130 ? 3.181 2.655 -22.474 1.00 88.06 1130 GLN A N 1
ATOM 8860 C CA . GLN A 1 1130 ? 2.166 2.753 -21.413 1.00 88.06 1130 GLN A CA 1
ATOM 8861 C C . GLN A 1 1130 ? 0.753 2.556 -21.976 1.00 88.06 1130 GLN A C 1
ATOM 8863 O O . GLN A 1 1130 ? -0.046 1.836 -21.374 1.00 88.06 1130 GLN A O 1
ATOM 8868 N N . ASN A 1 1131 ? 0.460 3.140 -23.141 1.00 87.62 1131 ASN A N 1
ATOM 8869 C CA . ASN A 1 1131 ? -0.806 2.932 -23.843 1.00 87.62 1131 ASN A CA 1
ATOM 8870 C C . ASN A 1 1131 ? -0.996 1.449 -24.213 1.00 87.62 1131 ASN A C 1
ATOM 8872 O O . ASN A 1 1131 ? -2.074 0.904 -23.978 1.00 87.62 1131 ASN A O 1
ATOM 8876 N N . ASP A 1 1132 ? 0.050 0.766 -24.686 1.00 90.75 1132 ASP A N 1
ATOM 8877 C CA . ASP A 1 1132 ? 0.027 -0.670 -24.990 1.00 90.75 1132 ASP A CA 1
ATOM 8878 C C . ASP A 1 1132 ? -0.157 -1.548 -23.749 1.00 90.75 1132 ASP A C 1
ATOM 8880 O O . ASP A 1 1132 ? -0.901 -2.527 -23.809 1.00 90.75 1132 ASP A O 1
ATOM 8884 N N . ILE A 1 1133 ? 0.445 -1.198 -22.605 1.00 94.56 1133 ILE A N 1
ATOM 8885 C CA . ILE A 1 1133 ? 0.207 -1.885 -21.323 1.00 94.56 1133 ILE A CA 1
ATOM 8886 C C . ILE A 1 1133 ? -1.262 -1.754 -20.914 1.00 94.56 1133 ILE A C 1
ATOM 8888 O O . ILE A 1 1133 ? -1.889 -2.760 -20.573 1.00 94.56 1133 ILE A O 1
ATOM 8892 N N . LEU A 1 1134 ? -1.843 -0.551 -20.992 1.00 94.19 1134 LEU A N 1
ATOM 8893 C CA . LEU A 1 1134 ? -3.264 -0.342 -20.697 1.00 94.19 1134 LEU A CA 1
ATOM 8894 C C . LEU A 1 1134 ? -4.169 -1.075 -21.698 1.00 94.19 1134 LEU A C 1
ATOM 8896 O O . LEU A 1 1134 ? -5.147 -1.708 -21.298 1.00 94.19 1134 LEU A O 1
ATOM 8900 N N . ALA A 1 1135 ? -3.838 -1.049 -22.987 1.00 92.69 1135 ALA A N 1
ATOM 8901 C CA . ALA A 1 1135 ? -4.599 -1.725 -24.030 1.00 92.69 1135 ALA A CA 1
ATOM 8902 C C . ALA A 1 1135 ? -4.498 -3.258 -23.919 1.00 92.69 1135 ALA A C 1
ATOM 8904 O O . ALA A 1 1135 ? -5.482 -3.959 -24.135 1.00 92.69 1135 ALA A O 1
ATOM 8905 N N . PHE A 1 1136 ? -3.338 -3.804 -23.548 1.00 95.44 1136 PHE A N 1
ATOM 8906 C CA . PHE A 1 1136 ? -3.171 -5.224 -23.248 1.00 95.44 1136 PHE A CA 1
ATOM 8907 C C . PHE A 1 1136 ? -3.977 -5.617 -22.008 1.00 95.44 1136 PHE A C 1
ATOM 8909 O O . PHE A 1 1136 ? -4.791 -6.538 -22.081 1.00 95.44 1136 PHE A O 1
ATOM 8916 N N . ALA A 1 1137 ? -3.812 -4.891 -20.899 1.00 96.31 1137 ALA A N 1
ATOM 8917 C CA . ALA A 1 1137 ? -4.521 -5.150 -19.650 1.00 96.31 1137 ALA A CA 1
ATOM 8918 C C . ALA A 1 1137 ? -6.044 -5.055 -19.817 1.00 96.31 1137 ALA A C 1
ATOM 8920 O O . ALA A 1 1137 ? -6.776 -5.862 -19.251 1.00 96.31 1137 ALA A O 1
ATOM 8921 N N . SER A 1 1138 ? -6.538 -4.132 -20.648 1.00 94.69 1138 SER A N 1
ATOM 8922 C CA . SER A 1 1138 ? -7.966 -4.023 -20.951 1.00 94.69 1138 SER A CA 1
ATOM 8923 C C . SER A 1 1138 ? -8.516 -5.220 -21.740 1.00 94.69 1138 SER A C 1
ATOM 8925 O O . SER A 1 1138 ? -9.694 -5.540 -21.621 1.00 94.69 1138 SER A O 1
ATOM 8927 N N . ARG A 1 1139 ? -7.688 -5.924 -22.518 1.00 93.88 1139 ARG A N 1
ATOM 8928 C CA . ARG A 1 1139 ? -8.115 -7.113 -23.274 1.00 93.88 1139 ARG A CA 1
ATOM 8929 C C . ARG A 1 1139 ? -7.953 -8.414 -22.485 1.00 93.88 1139 ARG A C 1
ATOM 8931 O O . ARG A 1 1139 ? -8.696 -9.360 -22.746 1.00 93.88 1139 ARG A O 1
ATOM 8938 N N . THR A 1 1140 ? -7.004 -8.471 -21.546 1.00 96.19 1140 THR A N 1
ATOM 8939 C CA . THR A 1 1140 ? -6.598 -9.716 -20.869 1.00 96.19 1140 THR A CA 1
ATOM 8940 C C . THR A 1 1140 ? -6.987 -9.834 -19.398 1.00 96.19 1140 THR A C 1
ATOM 8942 O O . THR A 1 1140 ? -7.135 -10.966 -18.925 1.00 96.19 1140 THR A O 1
ATOM 8945 N N . LEU A 1 1141 ? -7.211 -8.729 -18.677 1.00 97.44 1141 LEU A N 1
ATOM 8946 C CA . LEU A 1 1141 ? -7.741 -8.789 -17.312 1.00 97.44 1141 LEU A CA 1
ATOM 8947 C C . LEU A 1 1141 ? -9.218 -9.189 -17.309 1.00 97.44 1141 LEU A C 1
ATOM 8949 O O . LEU A 1 1141 ? -10.015 -8.676 -18.096 1.00 97.44 1141 LEU A O 1
ATOM 8953 N N . VAL A 1 1142 ? -9.583 -10.063 -16.374 1.00 96.50 1142 VAL A N 1
ATOM 8954 C CA . VAL A 1 1142 ? -10.982 -10.317 -15.996 1.00 96.50 1142 VAL A CA 1
ATOM 8955 C C . VAL A 1 1142 ? -11.595 -9.088 -15.318 1.00 96.50 1142 VAL A C 1
ATOM 8957 O O . VAL A 1 1142 ? -10.871 -8.252 -14.776 1.00 96.50 1142 VAL A O 1
ATOM 8960 N N . THR A 1 1143 ? -12.925 -8.975 -15.313 1.00 94.62 1143 THR A N 1
ATOM 8961 C CA . THR A 1 1143 ? -13.665 -7.952 -14.547 1.00 94.62 1143 THR A CA 1
ATOM 8962 C C . THR A 1 1143 ? -13.187 -7.864 -13.090 1.00 94.62 1143 THR A C 1
ATOM 8964 O O . THR A 1 1143 ? -12.957 -8.888 -12.451 1.00 94.62 1143 THR A O 1
ATOM 8967 N N . ASP A 1 1144 ? -13.010 -6.639 -12.580 1.00 93.94 1144 ASP A N 1
ATOM 8968 C CA . ASP A 1 1144 ? -12.397 -6.309 -11.279 1.00 93.94 1144 ASP A CA 1
ATOM 8969 C C . ASP A 1 1144 ? -10.936 -6.794 -11.083 1.00 93.94 1144 ASP A C 1
ATOM 8971 O O . ASP A 1 1144 ? -10.344 -6.595 -10.016 1.00 93.94 1144 ASP A O 1
ATOM 8975 N N . GLY A 1 1145 ? -10.310 -7.359 -12.122 1.00 96.12 1145 GLY A N 1
ATOM 8976 C CA . GLY A 1 1145 ? -8.877 -7.638 -12.186 1.00 96.12 1145 GLY A CA 1
ATOM 8977 C C . GLY A 1 1145 ? -8.032 -6.365 -12.093 1.00 96.12 1145 GLY A C 1
ATOM 8978 O O . GLY A 1 1145 ? -8.487 -5.259 -12.413 1.00 96.12 1145 GLY A O 1
ATOM 8979 N N . ARG A 1 1146 ? -6.788 -6.510 -11.624 1.00 97.56 1146 ARG A N 1
ATOM 8980 C CA . ARG A 1 1146 ? -5.906 -5.378 -11.289 1.00 97.56 1146 ARG A CA 1
ATOM 8981 C C . ARG A 1 1146 ? -4.695 -5.285 -12.207 1.00 97.56 1146 ARG A C 1
ATOM 8983 O O . ARG A 1 1146 ? -4.024 -6.279 -12.454 1.00 97.56 1146 ARG A O 1
ATOM 8990 N N . LEU A 1 1147 ? -4.360 -4.070 -12.631 1.00 98.00 1147 LEU A N 1
ATOM 8991 C CA . LEU A 1 1147 ? -3.039 -3.741 -13.174 1.00 98.00 1147 LEU A CA 1
ATOM 8992 C C . LEU A 1 1147 ? -2.323 -2.844 -12.166 1.00 98.00 1147 LEU A C 1
ATOM 8994 O O . LEU A 1 1147 ? -2.860 -1.803 -11.801 1.00 98.00 1147 LEU A O 1
ATOM 8998 N N . CYS A 1 1148 ? -1.111 -3.210 -11.767 1.00 97.88 1148 CYS A N 1
ATOM 8999 C CA . CYS A 1 1148 ? -0.217 -2.370 -10.977 1.00 97.88 1148 CYS A CA 1
ATOM 9000 C C . CYS A 1 1148 ? 1.044 -2.079 -11.798 1.00 97.88 1148 CYS A C 1
ATOM 9002 O O . CYS A 1 1148 ? 1.871 -2.968 -12.003 1.00 97.88 1148 CYS A O 1
ATOM 9004 N N . MET A 1 1149 ? 1.171 -0.838 -12.271 1.00 95.81 1149 MET A N 1
ATOM 9005 C CA . MET A 1 1149 ? 2.248 -0.389 -13.158 1.00 95.81 1149 MET A CA 1
ATOM 9006 C C . MET A 1 1149 ? 3.091 0.687 -12.473 1.00 95.81 1149 MET A C 1
ATOM 9008 O O . MET A 1 1149 ? 2.551 1.681 -11.977 1.00 95.81 1149 MET A O 1
ATOM 9012 N N . TRP A 1 1150 ? 4.409 0.506 -12.469 1.00 93.31 1150 TRP A N 1
ATOM 9013 C CA . TRP A 1 1150 ? 5.361 1.523 -12.023 1.00 93.31 1150 TRP A CA 1
ATOM 9014 C C . TRP A 1 1150 ? 5.715 2.503 -13.156 1.00 93.31 1150 TRP A C 1
ATOM 9016 O O . TRP A 1 1150 ? 5.782 2.132 -14.326 1.00 93.31 1150 TRP A O 1
ATOM 9026 N N . MET A 1 1151 ? 5.913 3.778 -12.815 1.00 87.19 1151 MET A N 1
ATOM 9027 C CA . MET A 1 1151 ? 6.153 4.877 -13.759 1.00 87.19 1151 MET A CA 1
ATOM 9028 C C . MET A 1 1151 ? 7.104 5.919 -13.135 1.00 87.19 1151 MET A C 1
ATOM 9030 O O . MET A 1 1151 ? 6.936 6.246 -11.961 1.00 87.19 1151 MET A O 1
ATOM 9034 N N . PRO A 1 1152 ? 8.074 6.497 -13.864 1.00 81.38 1152 PRO A N 1
ATOM 9035 C CA . PRO A 1 1152 ? 8.954 7.539 -13.342 1.00 81.38 1152 PRO A CA 1
ATOM 9036 C C . PRO A 1 1152 ? 8.266 8.914 -13.335 1.00 81.38 1152 PRO A C 1
ATOM 9038 O O . PRO A 1 1152 ? 7.312 9.164 -14.073 1.00 81.38 1152 PRO A O 1
ATOM 9041 N N . THR A 1 1153 ? 8.749 9.850 -12.520 1.00 68.06 1153 THR A N 1
ATOM 9042 C CA . THR A 1 1153 ? 8.281 11.247 -12.497 1.00 68.06 1153 THR A CA 1
ATOM 9043 C C . THR A 1 1153 ? 9.397 12.186 -12.017 1.00 68.06 1153 THR A C 1
ATOM 9045 O O . THR A 1 1153 ? 10.156 11.837 -11.112 1.00 68.06 1153 THR A O 1
ATOM 9048 N N . SER A 1 1154 ? 9.522 13.385 -12.603 1.00 60.97 1154 SER A N 1
ATOM 9049 C CA . SER A 1 1154 ? 10.443 14.407 -12.068 1.00 60.97 1154 SER A CA 1
ATOM 9050 C C . SER A 1 1154 ? 9.872 15.062 -10.807 1.00 60.97 1154 SER A C 1
ATOM 9052 O O . SER A 1 1154 ? 8.668 15.022 -10.577 1.00 60.97 1154 SER A O 1
ATOM 9054 N N . ILE A 1 1155 ? 10.742 15.656 -9.991 1.00 53.62 1155 ILE A N 1
ATOM 9055 C CA . ILE A 1 1155 ? 10.353 16.444 -8.809 1.00 53.62 1155 ILE A CA 1
ATOM 9056 C C . ILE A 1 1155 ? 10.181 17.934 -9.163 1.00 53.62 1155 ILE A C 1
ATOM 9058 O O . ILE A 1 1155 ? 9.513 18.656 -8.434 1.00 53.62 1155 ILE A O 1
ATOM 9062 N N . ASP A 1 1156 ? 10.747 18.398 -10.285 1.00 48.91 1156 ASP A N 1
ATOM 9063 C CA . ASP A 1 1156 ? 10.679 19.813 -10.676 1.00 48.91 1156 ASP A CA 1
ATOM 9064 C C . ASP A 1 1156 ? 9.255 20.202 -11.122 1.00 48.91 1156 ASP A C 1
ATOM 9066 O O . ASP A 1 1156 ? 8.658 19.532 -11.969 1.00 48.91 1156 ASP A O 1
ATOM 9070 N N . GLU A 1 1157 ? 8.747 21.305 -10.566 1.00 44.62 1157 GLU A N 1
ATOM 9071 C CA . GLU A 1 1157 ? 7.317 21.663 -10.494 1.00 44.62 1157 GLU A CA 1
ATOM 9072 C C . GLU A 1 1157 ? 6.626 21.915 -11.854 1.00 44.62 1157 GLU A C 1
ATOM 9074 O O . GLU A 1 1157 ? 5.401 21.864 -11.940 1.00 44.62 1157 GLU A O 1
ATOM 9079 N N . ASP A 1 1158 ? 7.383 22.127 -12.937 1.00 38.09 1158 ASP A N 1
ATOM 9080 C CA . ASP A 1 1158 ? 6.850 22.618 -14.220 1.00 38.09 1158 ASP A CA 1
ATOM 9081 C C . ASP A 1 1158 ? 6.255 21.557 -15.169 1.00 38.09 1158 ASP A C 1
ATOM 9083 O O . ASP A 1 1158 ? 5.621 21.922 -16.159 1.00 38.09 1158 ASP A O 1
ATOM 9087 N N . VAL A 1 1159 ? 6.469 20.248 -14.955 1.00 48.84 1159 VAL A N 1
ATOM 9088 C CA . VAL A 1 1159 ? 5.806 19.198 -15.769 1.00 48.84 1159 VAL A CA 1
ATOM 9089 C C . VAL A 1 1159 ? 5.482 17.965 -14.930 1.00 48.84 1159 VAL A C 1
ATOM 9091 O O . VAL A 1 1159 ? 6.281 17.028 -14.837 1.00 48.84 1159 VAL A O 1
ATOM 9094 N N . GLU A 1 1160 ? 4.263 17.918 -14.399 1.00 54.81 1160 GLU A N 1
ATOM 9095 C CA . GLU A 1 1160 ? 3.680 16.667 -13.924 1.00 54.81 1160 GLU A CA 1
ATOM 9096 C C . GLU A 1 1160 ? 3.316 15.777 -15.126 1.00 54.81 1160 GLU A C 1
ATOM 9098 O O . GLU A 1 1160 ? 2.534 16.159 -15.999 1.00 54.81 1160 GLU A O 1
ATOM 9103 N N . LEU A 1 1161 ? 3.899 14.575 -15.201 1.00 65.12 1161 LEU A N 1
ATOM 9104 C CA . LEU A 1 1161 ? 3.543 13.609 -16.240 1.00 65.12 1161 LEU A CA 1
ATOM 9105 C C . LEU A 1 1161 ? 2.120 13.102 -15.989 1.00 65.12 1161 LEU A C 1
ATOM 9107 O O . LEU A 1 1161 ? 1.881 12.377 -15.023 1.00 65.12 1161 LEU A O 1
ATOM 9111 N N . LEU A 1 1162 ? 1.192 13.458 -16.883 1.00 73.81 1162 LEU A N 1
ATOM 9112 C CA . LEU A 1 1162 ? -0.200 13.016 -16.809 1.00 73.81 1162 LEU A CA 1
ATOM 9113 C C . LEU A 1 1162 ? -0.280 11.488 -16.738 1.00 73.81 1162 LEU A C 1
ATOM 9115 O O . LEU A 1 1162 ? 0.318 10.792 -17.570 1.00 73.81 1162 LEU A O 1
ATOM 9119 N N . ILE A 1 1163 ? -1.054 11.007 -15.763 1.00 84.19 1163 ILE A N 1
ATOM 9120 C CA . ILE A 1 1163 ? -1.389 9.596 -15.552 1.00 84.19 1163 ILE A CA 1
ATOM 9121 C C . ILE A 1 1163 ? -2.027 9.053 -16.842 1.00 84.19 1163 ILE A C 1
ATOM 9123 O O . ILE A 1 1163 ? -2.972 9.668 -17.342 1.00 84.19 1163 ILE A O 1
ATOM 9127 N N . PRO A 1 1164 ? -1.533 7.941 -17.415 1.00 86.06 1164 PRO A N 1
ATOM 9128 C CA . PRO A 1 1164 ? -2.166 7.351 -18.586 1.00 86.06 1164 PRO A CA 1
ATOM 9129 C C . PRO A 1 1164 ? -3.525 6.753 -18.184 1.00 86.06 1164 PRO A C 1
ATOM 9131 O O . PRO A 1 1164 ? -3.680 6.181 -17.108 1.00 86.06 1164 PRO A O 1
ATOM 9134 N N . MET A 1 1165 ? -4.535 6.920 -19.036 1.00 87.69 1165 MET A N 1
ATOM 9135 C CA . MET A 1 1165 ? -5.918 6.510 -18.770 1.00 87.69 1165 MET A CA 1
ATOM 9136 C C . MET A 1 1165 ? -6.470 5.736 -19.964 1.00 87.69 1165 MET A C 1
ATOM 9138 O O . MET A 1 1165 ? -6.041 5.949 -21.095 1.00 87.69 1165 MET A O 1
ATOM 9142 N N . HIS A 1 1166 ? -7.437 4.852 -19.728 1.00 90.56 1166 HIS A N 1
ATOM 9143 C CA . HIS A 1 1166 ? -8.039 4.034 -20.778 1.00 90.56 1166 HIS A CA 1
ATOM 9144 C C . HIS A 1 1166 ? -9.539 3.842 -20.498 1.00 90.56 1166 HIS A C 1
ATOM 9146 O O . HIS A 1 1166 ? -9.886 3.580 -19.347 1.00 90.56 1166 HIS A O 1
ATOM 9152 N N . PRO A 1 1167 ? -10.439 3.895 -21.505 1.00 89.44 1167 PRO A N 1
ATOM 9153 C CA . PRO A 1 1167 ? -11.890 3.899 -21.282 1.00 89.44 1167 PRO A CA 1
ATOM 9154 C C . PRO A 1 1167 ? -12.404 2.765 -20.397 1.00 89.44 1167 PRO A C 1
ATOM 9156 O O . PRO A 1 1167 ? -13.341 2.956 -19.647 1.00 89.44 1167 PRO A O 1
ATOM 9159 N N . HIS A 1 1168 ? -11.785 1.588 -20.439 1.00 92.88 1168 HIS A N 1
ATOM 9160 C CA . HIS A 1 1168 ? -12.215 0.429 -19.647 1.00 92.88 1168 HIS A CA 1
ATOM 9161 C C . HIS A 1 1168 ? -11.266 0.059 -18.486 1.00 92.88 1168 HIS A C 1
ATOM 9163 O O . HIS A 1 1168 ? -11.247 -1.100 -18.055 1.00 92.88 1168 HIS A O 1
ATOM 9169 N N . LEU A 1 1169 ? -10.428 0.999 -18.035 1.00 94.19 1169 LEU A N 1
ATOM 9170 C CA . LEU A 1 1169 ? -9.572 0.859 -16.853 1.00 94.19 1169 LEU A CA 1
ATOM 9171 C C . LEU A 1 1169 ? -9.710 2.104 -15.968 1.00 94.19 1169 LEU A C 1
ATOM 9173 O O . LEU A 1 1169 ? -9.348 3.204 -16.373 1.00 94.19 1169 LEU A O 1
ATOM 9177 N N . GLU A 1 1170 ? -10.197 1.918 -14.748 1.00 94.38 1170 GLU A N 1
ATOM 9178 C CA . GLU A 1 1170 ? -10.351 2.980 -13.747 1.00 94.38 1170 GLU A CA 1
ATOM 9179 C C . GLU A 1 1170 ? -9.090 3.064 -12.876 1.00 94.38 1170 GLU A C 1
ATOM 9181 O O . GLU A 1 1170 ? -8.598 2.036 -12.408 1.00 94.38 1170 GLU A O 1
ATOM 9186 N N . VAL A 1 1171 ? -8.568 4.268 -12.622 1.00 93.81 1171 VAL A N 1
ATOM 9187 C CA . VAL A 1 1171 ? -7.468 4.480 -11.662 1.00 93.81 1171 VAL A CA 1
ATOM 9188 C C . VAL A 1 1171 ? -8.021 4.403 -10.239 1.00 93.81 1171 VAL A C 1
ATOM 9190 O O . VAL A 1 1171 ? -8.883 5.192 -9.868 1.00 93.81 1171 VAL A O 1
ATOM 9193 N N . VAL A 1 1172 ? -7.495 3.486 -9.427 1.00 93.38 1172 VAL A N 1
ATOM 9194 C CA . VAL A 1 1172 ? -7.938 3.274 -8.038 1.00 93.38 1172 VAL A CA 1
ATOM 9195 C C . VAL A 1 1172 ? -6.971 3.863 -7.015 1.00 93.38 1172 VAL A C 1
ATOM 9197 O O . VAL A 1 1172 ? -7.408 4.347 -5.976 1.00 93.38 1172 VAL A O 1
ATOM 9200 N N . SER A 1 1173 ? -5.667 3.882 -7.298 1.00 94.50 1173 SER A N 1
ATOM 9201 C CA . SER A 1 1173 ? -4.698 4.573 -6.439 1.00 94.50 1173 SER A CA 1
ATOM 9202 C C . SER A 1 1173 ? -3.425 4.959 -7.183 1.00 94.50 1173 SER A C 1
ATOM 9204 O O . SER A 1 1173 ? -2.966 4.222 -8.059 1.00 94.50 1173 SER A O 1
ATOM 9206 N N . VAL A 1 1174 ? -2.809 6.062 -6.755 1.00 93.06 1174 VAL A N 1
ATOM 9207 C CA . VAL A 1 1174 ? -1.480 6.508 -7.187 1.00 93.06 1174 VAL A CA 1
ATOM 9208 C C . VAL A 1 1174 ? -0.615 6.694 -5.944 1.00 93.06 1174 VAL A C 1
ATOM 9210 O O . VAL A 1 1174 ? -0.898 7.564 -5.123 1.00 93.06 1174 VAL A O 1
ATOM 9213 N N . SER A 1 1175 ? 0.437 5.891 -5.809 1.00 93.38 1175 SER A N 1
ATOM 9214 C CA . SER A 1 1175 ? 1.349 5.927 -4.658 1.00 93.38 1175 SER A CA 1
ATOM 9215 C C . SER A 1 1175 ? 2.742 6.357 -5.107 1.00 93.38 1175 SER A C 1
ATOM 9217 O O . SER A 1 1175 ? 3.245 5.856 -6.107 1.00 93.38 1175 SER A O 1
ATOM 9219 N N . VAL A 1 1176 ? 3.383 7.284 -4.393 1.00 90.12 1176 VAL A N 1
ATOM 9220 C CA . VAL A 1 1176 ? 4.648 7.923 -4.805 1.00 90.12 1176 VAL A CA 1
ATOM 9221 C C . VAL A 1 1176 ? 5.809 7.479 -3.918 1.00 90.12 1176 VAL A C 1
ATOM 9223 O O . VAL A 1 1176 ? 5.762 7.662 -2.701 1.00 90.12 1176 VAL A O 1
ATOM 9226 N N . GLN A 1 1177 ? 6.872 6.950 -4.525 1.00 88.00 1177 GLN A N 1
ATOM 9227 C CA . GLN A 1 1177 ? 8.178 6.746 -3.899 1.00 88.00 1177 GLN A CA 1
ATOM 9228 C C . GLN A 1 1177 ? 9.142 7.865 -4.339 1.00 88.00 1177 GLN A C 1
ATOM 9230 O O . GLN A 1 1177 ? 9.534 7.897 -5.510 1.00 88.00 1177 GLN A O 1
ATOM 9235 N N . PRO A 1 1178 ? 9.547 8.776 -3.437 1.00 79.75 1178 PRO A N 1
ATOM 9236 C CA . PRO A 1 1178 ? 10.554 9.788 -3.735 1.00 79.75 1178 PRO A CA 1
ATOM 9237 C C . PRO A 1 1178 ? 11.982 9.217 -3.691 1.00 79.75 1178 PRO A C 1
ATOM 9239 O O . PRO A 1 1178 ? 12.295 8.351 -2.873 1.00 79.75 1178 PRO A O 1
ATOM 9242 N N . PHE A 1 1179 ? 12.859 9.764 -4.532 1.00 75.56 1179 PHE A N 1
ATOM 9243 C CA . PHE A 1 1179 ? 14.320 9.695 -4.423 1.00 75.56 1179 PHE A CA 1
ATOM 9244 C C . PHE A 1 1179 ? 14.889 11.128 -4.482 1.00 75.56 1179 PHE A C 1
ATOM 9246 O O . PHE A 1 1179 ? 14.157 12.081 -4.729 1.00 75.56 1179 PHE A O 1
ATOM 9253 N N . ASN A 1 1180 ? 16.200 11.309 -4.292 1.00 69.06 1180 ASN A N 1
ATOM 9254 C CA . ASN A 1 1180 ? 16.800 12.649 -4.156 1.00 69.06 1180 ASN A CA 1
ATOM 9255 C C . ASN A 1 1180 ? 16.628 13.582 -5.376 1.00 69.06 1180 ASN A C 1
ATOM 9257 O O . ASN A 1 1180 ? 16.648 14.796 -5.208 1.00 69.06 1180 ASN A O 1
ATOM 9261 N N . GLN A 1 1181 ? 16.529 13.045 -6.599 1.00 59.62 1181 GLN A N 1
ATOM 9262 C CA . GLN A 1 1181 ? 16.520 13.839 -7.847 1.00 59.62 1181 GLN A CA 1
ATOM 9263 C C . GLN A 1 1181 ? 15.301 13.584 -8.751 1.00 59.62 1181 GLN A C 1
ATOM 9265 O O . GLN A 1 1181 ? 15.068 14.335 -9.700 1.00 59.62 1181 GLN A O 1
ATOM 9270 N N . TRP A 1 1182 ? 14.552 12.517 -8.474 1.00 73.12 1182 TRP A N 1
ATOM 9271 C CA . TRP A 1 1182 ? 13.404 12.025 -9.235 1.00 73.12 1182 TRP A CA 1
ATOM 9272 C C . TRP A 1 1182 ? 12.525 11.176 -8.306 1.00 73.12 1182 TRP A C 1
ATOM 9274 O O . TRP A 1 1182 ? 12.940 10.815 -7.208 1.00 73.12 1182 TRP A O 1
ATOM 9284 N N . SER A 1 1183 ? 11.316 10.833 -8.728 1.00 80.31 1183 SER A N 1
ATOM 9285 C CA . SER A 1 1183 ? 10.415 9.933 -8.001 1.00 80.31 1183 SER A CA 1
ATOM 9286 C C . SER A 1 1183 ? 9.861 8.867 -8.944 1.00 80.31 1183 SER A C 1
ATOM 9288 O O . SER A 1 1183 ? 9.970 8.991 -10.164 1.00 80.31 1183 SER A O 1
ATOM 9290 N N . ARG A 1 1184 ? 9.245 7.816 -8.402 1.00 87.00 1184 ARG A N 1
ATOM 9291 C CA . ARG A 1 1184 ? 8.406 6.906 -9.192 1.00 87.00 1184 ARG A CA 1
ATOM 9292 C C . ARG A 1 1184 ? 7.049 6.704 -8.543 1.00 87.00 1184 ARG A C 1
ATOM 9294 O O . ARG A 1 1184 ? 6.922 6.723 -7.320 1.00 87.00 1184 ARG A O 1
ATOM 9301 N N . ARG A 1 1185 ? 6.035 6.520 -9.376 1.00 90.88 1185 ARG A N 1
ATOM 9302 C CA . ARG A 1 1185 ? 4.640 6.319 -9.007 1.00 90.88 1185 ARG A CA 1
ATOM 9303 C C . ARG A 1 1185 ? 4.257 4.871 -9.293 1.00 90.88 1185 ARG A C 1
ATOM 9305 O O . ARG A 1 1185 ? 4.524 4.378 -10.384 1.00 90.88 1185 ARG A O 1
ATOM 9312 N N . LEU A 1 1186 ? 3.619 4.210 -8.336 1.00 95.12 1186 LEU A N 1
ATOM 9313 C CA . LEU A 1 1186 ? 2.851 2.994 -8.570 1.00 95.12 1186 LEU A CA 1
ATOM 9314 C C . LEU A 1 1186 ? 1.410 3.401 -8.857 1.00 95.12 1186 LEU A C 1
ATOM 9316 O O . LEU A 1 1186 ? 0.746 3.972 -7.990 1.00 95.12 1186 LEU A O 1
ATOM 9320 N N . ILE A 1 1187 ? 0.925 3.099 -10.057 1.00 95.19 1187 ILE A N 1
ATOM 9321 C CA . ILE A 1 1187 ? -0.453 3.366 -10.460 1.00 95.19 1187 ILE A CA 1
ATOM 9322 C C . ILE A 1 1187 ? -1.198 2.035 -10.501 1.00 95.19 1187 ILE A C 1
ATOM 9324 O O . ILE A 1 1187 ? -0.766 1.088 -11.161 1.00 95.19 1187 ILE A O 1
ATOM 9328 N N . THR A 1 1188 ? -2.304 1.955 -9.765 1.00 97.25 1188 THR A N 1
ATOM 9329 C CA . THR A 1 1188 ? -3.149 0.759 -9.692 1.00 97.25 1188 THR A CA 1
ATOM 9330 C C . THR A 1 1188 ? -4.479 1.014 -10.375 1.00 97.25 1188 THR A C 1
ATOM 9332 O O . THR A 1 1188 ? -5.201 1.940 -10.006 1.00 97.25 1188 THR A O 1
ATOM 9335 N N . TYR A 1 1189 ? -4.807 0.163 -11.342 1.00 97.00 1189 TYR A N 1
ATOM 9336 C CA . TYR A 1 1189 ? -6.027 0.225 -12.134 1.00 97.00 1189 TYR A CA 1
ATOM 9337 C C . TYR A 1 1189 ? -6.980 -0.921 -11.784 1.00 97.00 1189 TYR A C 1
ATOM 9339 O O . TYR A 1 1189 ? -6.564 -1.985 -11.313 1.00 97.00 1189 TYR A O 1
ATOM 9347 N N . ARG A 1 1190 ? -8.267 -0.719 -12.059 1.00 96.44 1190 ARG A N 1
ATOM 9348 C CA . ARG A 1 1190 ? -9.315 -1.741 -12.044 1.00 96.44 1190 ARG A CA 1
ATOM 9349 C C . ARG A 1 1190 ? -9.855 -1.965 -13.446 1.00 96.44 1190 ARG A C 1
ATOM 9351 O O . ARG A 1 1190 ? -10.187 -1.006 -14.140 1.00 96.44 1190 ARG A O 1
ATOM 9358 N N . ARG A 1 1191 ? -10.006 -3.228 -13.839 1.00 96.00 1191 ARG A N 1
ATOM 9359 C CA . ARG A 1 1191 ? -10.772 -3.608 -15.025 1.00 96.00 1191 ARG A CA 1
ATOM 9360 C C . ARG A 1 1191 ? -12.264 -3.391 -14.773 1.00 96.00 1191 ARG A C 1
ATOM 9362 O O . ARG A 1 1191 ? -12.854 -4.092 -13.953 1.00 96.00 1191 ARG A O 1
ATOM 9369 N N . LEU A 1 1192 ? -12.862 -2.435 -15.482 1.00 93.81 1192 LEU A N 1
ATOM 9370 C CA . LEU A 1 1192 ? -14.301 -2.185 -15.396 1.00 93.81 1192 LEU A CA 1
ATOM 9371 C C . LEU A 1 1192 ? -15.111 -3.317 -16.067 1.00 93.81 1192 LEU A C 1
ATOM 9373 O O . LEU A 1 1192 ? -14.616 -3.926 -17.023 1.00 93.81 1192 LEU A O 1
ATOM 9377 N N . PRO A 1 1193 ? -16.345 -3.594 -15.598 1.00 92.06 1193 PRO A N 1
ATOM 9378 C CA . PRO A 1 1193 ? -17.299 -4.465 -16.284 1.00 92.06 1193 PRO A CA 1
ATOM 9379 C C . PRO A 1 1193 ? -17.593 -4.021 -17.723 1.00 92.06 1193 PRO A C 1
ATOM 9381 O O . PRO A 1 1193 ? -17.471 -2.845 -18.070 1.00 92.06 1193 PRO A O 1
ATOM 9384 N N . GLU A 1 1194 ? -18.040 -4.956 -18.562 1.00 84.44 1194 GLU A N 1
ATOM 9385 C CA . GLU A 1 1194 ? -18.488 -4.634 -19.921 1.00 84.44 1194 GLU A CA 1
ATOM 9386 C C . GLU A 1 1194 ? -19.660 -3.637 -19.898 1.00 84.44 1194 GLU A C 1
ATOM 9388 O O . GLU A 1 1194 ? -20.540 -3.703 -19.041 1.00 84.44 1194 GLU A O 1
ATOM 9393 N N . GLY A 1 1195 ? -19.638 -2.673 -20.823 1.00 81.50 1195 GLY A N 1
ATOM 9394 C CA . GLY A 1 1195 ? -20.586 -1.555 -20.870 1.00 81.50 1195 GLY A CA 1
ATOM 9395 C C . GLY A 1 1195 ? -20.229 -0.359 -19.976 1.00 81.50 1195 GLY A C 1
ATOM 9396 O O . GLY A 1 1195 ? -20.712 0.737 -20.242 1.00 81.50 1195 GLY A O 1
ATOM 9397 N N . GLN A 1 1196 ? -19.352 -0.514 -18.976 1.00 87.25 1196 GLN A N 1
ATOM 9398 C CA . GLN A 1 1196 ? -18.872 0.615 -18.170 1.00 87.25 1196 GLN A CA 1
ATOM 9399 C C . GLN A 1 1196 ? -17.633 1.276 -18.787 1.00 87.25 1196 GLN A C 1
ATOM 9401 O O . GLN A 1 1196 ? -16.766 0.618 -19.379 1.00 87.25 1196 GLN A O 1
ATOM 9406 N N . VAL A 1 1197 ? -17.544 2.597 -18.610 1.00 87.25 1197 VAL A N 1
ATOM 9407 C CA . VAL A 1 1197 ? -16.380 3.402 -18.989 1.00 87.25 1197 VAL A CA 1
ATOM 9408 C C . VAL A 1 1197 ? -15.914 4.291 -17.836 1.00 87.25 1197 VAL A C 1
ATOM 9410 O O . VAL A 1 1197 ? -16.722 4.835 -17.088 1.00 87.25 1197 VAL A O 1
ATOM 9413 N N . SER A 1 1198 ? -14.598 4.417 -17.693 1.00 85.00 1198 SER A N 1
ATOM 9414 C CA . SER A 1 1198 ? -13.933 5.362 -16.801 1.00 85.00 1198 SER A CA 1
ATOM 9415 C C . SER A 1 1198 ? -14.092 6.772 -17.351 1.00 85.00 1198 SER A C 1
ATOM 9417 O O . SER A 1 1198 ? -14.058 6.973 -18.567 1.00 85.00 1198 SER A O 1
ATOM 9419 N N . ASP A 1 1199 ? -14.152 7.760 -16.458 1.00 79.06 1199 ASP A N 1
ATOM 9420 C CA . ASP A 1 1199 ? -13.920 9.145 -16.851 1.00 79.06 1199 ASP A CA 1
ATOM 9421 C C . ASP A 1 1199 ? -12.512 9.265 -17.460 1.00 79.06 1199 ASP A C 1
ATOM 9423 O O . ASP A 1 1199 ? -11.520 8.869 -16.844 1.00 79.06 1199 ASP A O 1
ATOM 9427 N N . ILE A 1 1200 ? -12.448 9.767 -18.693 1.00 77.12 1200 ILE A N 1
ATOM 9428 C CA . ILE A 1 1200 ? -11.223 10.059 -19.447 1.00 77.12 1200 ILE A CA 1
ATOM 9429 C C . ILE A 1 1200 ? -11.110 11.556 -19.777 1.00 77.12 1200 ILE A C 1
ATOM 9431 O O . ILE A 1 1200 ? -10.291 11.942 -20.605 1.00 77.12 1200 ILE A O 1
ATOM 9435 N N . SER A 1 1201 ? -11.888 12.425 -19.122 1.00 62.75 1201 SER A N 1
ATOM 9436 C CA . SER A 1 1201 ? -11.829 13.888 -19.282 1.00 62.75 1201 SER A CA 1
ATOM 9437 C C . SER A 1 1201 ? -10.435 14.473 -19.012 1.00 62.75 1201 SER A C 1
ATOM 9439 O O . SER A 1 1201 ? -10.058 15.487 -19.598 1.00 62.75 1201 SER A O 1
ATOM 9441 N N . LYS A 1 1202 ? -9.652 13.801 -18.156 1.00 58.88 1202 LYS A N 1
ATOM 9442 C CA . LYS A 1 1202 ? -8.255 14.119 -17.814 1.00 58.88 1202 LYS A CA 1
ATOM 9443 C C . LYS A 1 1202 ? -7.224 13.270 -18.569 1.00 58.88 1202 LYS A C 1
ATOM 9445 O O . LYS A 1 1202 ? -6.030 13.377 -18.289 1.00 58.88 1202 LYS A O 1
ATOM 9450 N N . ALA A 1 1203 ? -7.656 12.426 -19.507 1.00 61.78 1203 ALA A N 1
ATOM 9451 C CA . ALA A 1 1203 ? -6.744 11.663 -20.348 1.00 61.78 1203 ALA A CA 1
ATOM 9452 C C . ALA A 1 1203 ? -5.951 12.592 -21.282 1.00 61.78 1203 ALA A C 1
ATOM 9454 O O . ALA A 1 1203 ? -6.353 13.715 -21.598 1.00 61.78 1203 ALA A O 1
ATOM 9455 N N . ARG A 1 1204 ? -4.795 12.109 -21.737 1.00 59.28 1204 ARG A N 1
ATOM 9456 C CA . ARG A 1 1204 ? -3.904 12.854 -22.631 1.00 59.28 1204 ARG A CA 1
ATOM 9457 C C . ARG A 1 1204 ? -4.601 13.138 -23.966 1.00 59.28 1204 ARG A C 1
ATOM 9459 O O . ARG A 1 1204 ? -5.050 12.220 -24.639 1.00 59.28 1204 ARG A O 1
ATOM 9466 N N . GLN A 1 1205 ? -4.631 14.410 -24.368 1.00 46.50 1205 GLN A N 1
ATOM 9467 C CA . GLN A 1 1205 ? -5.185 14.851 -25.660 1.00 46.50 1205 GLN A CA 1
ATOM 9468 C C . GLN A 1 1205 ? -4.169 14.807 -26.820 1.00 46.50 1205 GLN A C 1
ATOM 9470 O O . GLN A 1 1205 ? -4.530 15.076 -27.964 1.00 46.50 1205 GLN A O 1
ATOM 9475 N N . LYS A 1 1206 ? -2.894 14.503 -26.543 1.00 48.62 1206 LYS A N 1
ATOM 9476 C CA . LYS A 1 1206 ? -1.833 14.362 -27.552 1.00 48.62 1206 LYS A CA 1
ATOM 9477 C C . LYS A 1 1206 ? -1.632 12.888 -27.908 1.00 48.62 1206 LYS A C 1
ATOM 9479 O O . LYS A 1 1206 ? -1.566 12.059 -27.005 1.00 48.62 1206 LYS A O 1
ATOM 9484 N N . GLY A 1 1207 ? -1.516 12.603 -29.205 1.00 50.72 1207 GLY A N 1
ATOM 9485 C CA . GLY A 1 1207 ? -1.104 11.293 -29.715 1.00 50.72 1207 GLY A CA 1
ATOM 9486 C C . GLY A 1 1207 ? 0.390 11.024 -29.511 1.00 50.72 1207 GLY A C 1
ATOM 9487 O O . GLY A 1 1207 ? 1.124 11.898 -29.041 1.00 50.72 1207 GLY A O 1
ATOM 9488 N N . ASP A 1 1208 ? 0.816 9.813 -29.875 1.00 52.25 1208 ASP A N 1
ATOM 9489 C CA . ASP A 1 1208 ? 2.203 9.362 -29.738 1.00 52.25 1208 ASP A CA 1
ATOM 9490 C C . ASP A 1 1208 ? 3.187 10.312 -30.445 1.00 52.25 1208 ASP A C 1
ATOM 9492 O O . ASP A 1 1208 ? 2.893 10.889 -31.494 1.00 52.25 1208 ASP A O 1
ATOM 9496 N N . SER A 1 1209 ? 4.363 10.501 -29.847 1.00 48.84 1209 SER A N 1
ATOM 9497 C CA . SER A 1 1209 ? 5.383 11.414 -30.368 1.00 48.84 1209 SER A CA 1
ATOM 9498 C C . SER A 1 1209 ? 6.048 10.851 -31.626 1.00 48.84 1209 SER A C 1
ATOM 9500 O O . SER A 1 1209 ? 6.650 9.781 -31.592 1.00 48.84 1209 SER A O 1
ATOM 9502 N N . GLU A 1 1210 ? 5.995 11.600 -32.729 1.00 41.84 1210 GLU A N 1
ATOM 9503 C CA . GLU A 1 1210 ? 6.834 11.331 -33.900 1.00 41.84 1210 GLU A CA 1
ATOM 9504 C C . GLU A 1 1210 ? 8.292 11.691 -33.568 1.00 41.84 1210 GLU A C 1
ATOM 9506 O O . GLU A 1 1210 ? 8.605 12.838 -33.245 1.00 41.84 1210 GLU A O 1
ATOM 9511 N N . GLY A 1 1211 ? 9.185 10.701 -33.613 1.00 51.38 1211 GLY A N 1
ATOM 9512 C CA . GLY A 1 1211 ? 10.596 10.851 -33.261 1.00 51.38 1211 GLY A CA 1
ATOM 9513 C C . GLY A 1 1211 ? 11.413 9.619 -33.644 1.00 51.38 1211 GLY A C 1
ATOM 9514 O O . GLY A 1 1211 ? 10.872 8.519 -33.748 1.00 51.38 1211 GLY A O 1
ATOM 9515 N N . ILE A 1 1212 ? 12.716 9.806 -33.875 1.00 51.19 1212 ILE A N 1
ATOM 9516 C CA . ILE A 1 1212 ? 13.624 8.739 -34.341 1.00 51.19 1212 ILE A CA 1
ATOM 9517 C C . ILE A 1 1212 ? 14.562 8.278 -33.209 1.00 51.19 1212 ILE A C 1
ATOM 9519 O O . ILE A 1 1212 ? 14.916 7.100 -33.146 1.00 51.19 1212 ILE A O 1
ATOM 9523 N N . SER A 1 1213 ? 14.933 9.172 -32.281 1.00 48.75 1213 SER A N 1
ATOM 9524 C CA . SER A 1 1213 ? 15.818 8.856 -31.150 1.00 48.75 1213 SER A CA 1
ATOM 9525 C C . SER A 1 1213 ? 15.067 8.532 -29.848 1.00 48.75 1213 SER A C 1
ATOM 9527 O O . SER A 1 1213 ? 13.902 8.888 -29.656 1.00 48.75 1213 SER A O 1
ATOM 9529 N N . ALA A 1 1214 ? 15.757 7.892 -28.898 1.00 51.75 1214 ALA A N 1
ATOM 9530 C CA . ALA A 1 1214 ? 15.204 7.593 -27.574 1.00 51.75 1214 ALA A CA 1
ATOM 9531 C C . ALA A 1 1214 ? 14.882 8.854 -26.742 1.00 51.75 1214 ALA A C 1
ATOM 9533 O O . ALA A 1 1214 ? 13.982 8.808 -25.904 1.00 51.75 1214 ALA A O 1
ATOM 9534 N N . ASP A 1 1215 ? 15.577 9.971 -26.978 1.00 51.66 1215 ASP A N 1
ATOM 9535 C CA . ASP A 1 1215 ? 15.333 11.248 -26.292 1.00 51.66 1215 ASP A CA 1
ATOM 9536 C C . ASP A 1 1215 ? 14.202 12.054 -26.955 1.00 51.66 1215 ASP A C 1
ATOM 9538 O O . ASP A 1 1215 ? 13.489 12.806 -26.277 1.00 51.66 1215 ASP A O 1
ATOM 9542 N N . ASP A 1 1216 ? 13.972 11.851 -28.258 1.00 55.91 1216 ASP A N 1
ATOM 9543 C CA . ASP A 1 1216 ? 12.777 12.344 -28.953 1.00 55.91 1216 ASP A CA 1
ATOM 9544 C C . ASP A 1 1216 ? 11.510 11.699 -28.392 1.00 55.91 1216 ASP A C 1
ATOM 9546 O O . ASP A 1 1216 ? 10.561 12.394 -28.030 1.00 55.91 1216 ASP A O 1
ATOM 9550 N N . LEU A 1 1217 ? 11.566 10.376 -28.234 1.00 55.22 1217 LEU A N 1
ATOM 9551 C CA . LEU A 1 1217 ? 10.467 9.491 -27.850 1.00 55.22 1217 LEU A CA 1
ATOM 9552 C C . LEU A 1 1217 ? 10.229 9.371 -26.327 1.00 55.22 1217 LEU A C 1
ATOM 9554 O O . LEU A 1 1217 ? 9.332 8.639 -25.889 1.00 55.22 1217 LEU A O 1
ATOM 9558 N N . ASN A 1 1218 ? 11.025 10.056 -25.495 1.00 61.66 1218 ASN A N 1
ATOM 9559 C CA . ASN A 1 1218 ? 10.901 10.018 -24.035 1.00 61.66 1218 ASN A CA 1
ATOM 9560 C C . ASN A 1 1218 ? 11.285 11.359 -23.373 1.00 61.66 1218 ASN A C 1
ATOM 9562 O O . ASN A 1 1218 ? 12.445 11.632 -23.053 1.00 61.66 1218 ASN A O 1
ATOM 9566 N N . ALA A 1 1219 ? 10.270 12.178 -23.080 1.00 61.09 1219 ALA A N 1
ATOM 9567 C CA . ALA A 1 1219 ? 10.435 13.476 -22.424 1.00 61.09 1219 ALA A CA 1
ATOM 9568 C C . ALA A 1 1219 ? 11.048 13.394 -21.008 1.00 61.09 1219 ALA A C 1
ATOM 9570 O O . ALA A 1 1219 ? 11.714 14.339 -20.576 1.00 61.09 1219 ALA A O 1
ATOM 9571 N N . PHE A 1 1220 ? 10.861 12.279 -20.286 1.00 59.81 1220 PHE A N 1
ATOM 9572 C CA . PHE A 1 1220 ? 11.493 12.064 -18.981 1.00 59.81 1220 PHE A CA 1
ATOM 9573 C C . PHE A 1 1220 ? 12.995 11.802 -19.129 1.00 59.81 1220 PHE A C 1
ATOM 9575 O O . PHE A 1 1220 ? 13.783 12.459 -18.451 1.00 59.81 1220 PHE A O 1
ATOM 9582 N N . ARG A 1 1221 ? 13.397 10.916 -20.054 1.00 64.00 1221 ARG A N 1
ATOM 9583 C CA . ARG A 1 1221 ? 14.810 10.627 -20.367 1.00 64.00 1221 ARG A CA 1
ATOM 9584 C C . ARG A 1 1221 ? 15.555 11.910 -20.745 1.00 64.00 1221 ARG A C 1
ATOM 9586 O O . ARG A 1 1221 ? 16.557 12.239 -20.111 1.00 64.00 1221 ARG A O 1
ATOM 9593 N N . ARG A 1 1222 ? 14.990 12.700 -21.670 1.00 64.50 1222 ARG A N 1
ATOM 9594 C CA . ARG A 1 1222 ? 15.559 13.989 -22.095 1.00 64.50 1222 ARG A CA 1
ATOM 9595 C C . ARG A 1 1222 ? 15.804 14.933 -20.912 1.00 64.50 1222 ARG A C 1
ATOM 9597 O O . ARG A 1 1222 ? 16.896 15.487 -20.791 1.00 64.50 1222 ARG A O 1
ATOM 9604 N N . LYS A 1 1223 ? 14.821 15.092 -20.010 1.00 61.62 1223 LYS A N 1
ATOM 9605 C CA . LYS A 1 1223 ? 14.943 15.922 -18.792 1.00 61.62 1223 LYS A CA 1
ATOM 9606 C C . LYS A 1 1223 ? 15.941 15.370 -17.771 1.00 61.62 1223 LYS A C 1
ATOM 9608 O O . LYS A 1 1223 ? 16.680 16.146 -17.172 1.00 61.62 1223 LYS A O 1
ATOM 9613 N N . TYR A 1 1224 ? 15.976 14.052 -17.577 1.00 57.84 1224 TYR A N 1
ATOM 9614 C CA . TYR A 1 1224 ? 16.902 13.396 -16.653 1.00 57.84 1224 TYR A CA 1
ATOM 9615 C C . TYR A 1 1224 ? 18.362 13.688 -17.035 1.00 57.84 1224 TYR A C 1
ATOM 9617 O O . TYR A 1 1224 ? 19.168 14.034 -16.172 1.00 57.84 1224 TYR A O 1
ATOM 9625 N N . PHE A 1 1225 ? 18.685 13.644 -18.332 1.00 59.28 1225 PHE A N 1
ATOM 9626 C CA . PHE A 1 1225 ? 20.035 13.920 -18.830 1.00 59.28 1225 PHE A CA 1
ATOM 9627 C C . PHE A 1 1225 ? 20.362 15.413 -19.037 1.00 59.28 1225 PHE A C 1
ATOM 9629 O O . PHE A 1 1225 ? 21.536 15.776 -18.978 1.00 59.28 1225 PHE A O 1
ATOM 9636 N N . THR A 1 1226 ? 19.369 16.305 -19.176 1.00 53.97 1226 THR A N 1
ATOM 9637 C CA . THR A 1 1226 ? 19.597 17.770 -19.276 1.00 53.97 1226 THR A CA 1
ATOM 9638 C C . THR A 1 1226 ? 19.810 18.488 -17.936 1.00 53.97 1226 THR A C 1
ATOM 9640 O O . THR A 1 1226 ? 19.998 19.706 -17.930 1.00 53.97 1226 THR A O 1
ATOM 9643 N N . LYS A 1 1227 ? 19.855 17.787 -16.790 1.00 40.84 1227 LYS A N 1
ATOM 9644 C CA . LYS A 1 1227 ? 20.183 18.395 -15.482 1.00 40.84 1227 LYS A CA 1
ATOM 9645 C C . LYS A 1 1227 ? 21.663 18.795 -15.357 1.00 40.84 1227 LYS A C 1
ATOM 9647 O O . LYS A 1 1227 ? 22.421 18.224 -14.578 1.00 40.84 1227 LYS A O 1
ATOM 9652 N N . ASN A 1 1228 ? 22.049 19.852 -16.074 1.00 33.50 1228 ASN A N 1
ATOM 9653 C CA . ASN A 1 1228 ? 23.226 20.660 -15.762 1.00 33.50 1228 ASN A CA 1
ATOM 9654 C C . ASN A 1 1228 ? 23.015 22.157 -16.118 1.00 33.50 1228 ASN A C 1
ATOM 9656 O O . ASN A 1 1228 ? 23.656 22.669 -17.039 1.00 33.50 1228 ASN A O 1
ATOM 9660 N N . PRO A 1 1229 ? 22.137 22.899 -15.401 1.00 34.25 1229 PRO A N 1
ATOM 9661 C CA . PRO A 1 1229 ? 21.775 24.281 -15.759 1.00 34.25 1229 PRO A CA 1
ATOM 9662 C C . PRO A 1 1229 ? 22.926 25.302 -15.684 1.00 34.25 1229 PRO A C 1
ATOM 9664 O O . PRO A 1 1229 ? 22.778 26.420 -16.162 1.00 34.25 1229 PRO A O 1
ATOM 9667 N N . ASN A 1 1230 ? 24.074 24.934 -15.102 1.00 34.12 1230 ASN A N 1
ATOM 9668 C CA . ASN A 1 1230 ? 25.215 25.830 -14.879 1.00 34.12 1230 ASN A CA 1
ATOM 9669 C C . ASN A 1 1230 ? 26.338 25.729 -15.934 1.00 34.12 1230 ASN A C 1
ATOM 9671 O O . ASN A 1 1230 ? 27.383 26.354 -15.754 1.00 34.12 1230 ASN A O 1
ATOM 9675 N N . LYS A 1 1231 ? 26.161 24.974 -17.030 1.00 33.09 1231 LYS A N 1
ATOM 9676 C CA . LYS A 1 1231 ? 27.108 24.950 -18.168 1.00 33.09 1231 LYS A CA 1
ATOM 9677 C C . LYS A 1 1231 ? 26.419 24.751 -19.532 1.00 33.09 1231 LYS A C 1
ATOM 9679 O O . LYS A 1 1231 ? 26.665 23.750 -20.193 1.00 33.09 1231 LYS A O 1
ATOM 9684 N N . ARG A 1 1232 ? 25.588 25.713 -19.961 1.00 33.28 1232 ARG A N 1
ATOM 9685 C CA . ARG A 1 1232 ? 25.370 26.125 -21.377 1.00 33.28 1232 ARG A CA 1
ATOM 9686 C C . ARG A 1 1232 ? 24.257 27.186 -21.450 1.00 33.28 1232 ARG A C 1
ATOM 9688 O O . ARG A 1 1232 ? 23.093 26.873 -21.670 1.00 33.28 1232 ARG A O 1
ATOM 9695 N N . SER A 1 1233 ? 24.626 28.459 -21.294 1.00 28.36 1233 SER A N 1
ATOM 9696 C CA . SER A 1 1233 ? 23.764 29.595 -21.667 1.00 28.36 1233 SER A CA 1
ATOM 9697 C C . SER A 1 1233 ? 24.563 30.819 -22.140 1.00 28.36 1233 SER A C 1
ATOM 9699 O O . SER A 1 1233 ? 24.210 31.954 -21.836 1.00 28.36 1233 SER A O 1
ATOM 9701 N N . GLU A 1 1234 ? 25.626 30.594 -22.918 1.00 39.50 1234 GLU A N 1
ATOM 9702 C CA . GLU A 1 1234 ? 26.224 31.623 -23.781 1.00 39.50 1234 GLU A CA 1
ATOM 9703 C C . GLU A 1 1234 ? 26.287 31.125 -25.228 1.00 39.50 1234 GLU A C 1
ATOM 9705 O O . GLU A 1 1234 ? 27.277 30.547 -25.671 1.00 39.50 1234 GLU A O 1
ATOM 9710 N N . LYS A 1 1235 ? 25.181 31.341 -25.947 1.00 29.97 1235 LYS A N 1
ATOM 9711 C CA . LYS A 1 1235 ? 25.098 31.705 -27.375 1.00 29.97 1235 LYS A CA 1
ATOM 9712 C C . LYS A 1 1235 ? 23.615 31.853 -27.715 1.00 29.97 1235 LYS A C 1
ATOM 9714 O O . LYS A 1 1235 ? 22.878 30.874 -27.760 1.00 29.97 1235 LYS A O 1
ATOM 9719 N N . GLY A 1 1236 ? 23.165 33.096 -27.862 1.00 31.48 1236 GLY A N 1
ATOM 9720 C CA . GLY A 1 1236 ? 21.756 33.399 -28.106 1.00 31.48 1236 GLY A CA 1
ATOM 9721 C C . GLY A 1 1236 ? 21.322 33.063 -29.532 1.00 31.48 1236 GLY A C 1
ATOM 9722 O O . GLY A 1 1236 ? 22.053 33.318 -30.487 1.00 31.48 1236 GLY A O 1
ATOM 9723 N N . SER A 1 1237 ? 20.102 32.550 -29.676 1.00 26.33 1237 SER A N 1
ATOM 9724 C CA . SER A 1 1237 ? 19.396 32.516 -30.958 1.00 26.33 1237 SER A CA 1
ATOM 9725 C C . SER A 1 1237 ? 18.937 33.936 -31.337 1.00 26.33 1237 SER A C 1
ATOM 9727 O O . SER A 1 1237 ? 18.465 34.665 -30.460 1.00 26.33 1237 SER A O 1
ATOM 9729 N N . PRO A 1 1238 ? 19.037 34.360 -32.609 1.00 31.97 1238 PRO A N 1
ATOM 9730 C CA . PRO A 1 1238 ? 18.537 35.663 -33.034 1.00 31.97 1238 PRO A CA 1
ATOM 9731 C C . PRO A 1 1238 ? 17.001 35.686 -33.061 1.00 31.97 1238 PRO A C 1
ATOM 9733 O O . PRO A 1 1238 ? 16.358 34.750 -33.536 1.00 31.97 1238 PRO A O 1
ATOM 9736 N N . ALA A 1 1239 ? 16.409 36.781 -32.581 1.00 31.39 1239 ALA A N 1
ATOM 9737 C CA . ALA A 1 1239 ? 14.973 37.030 -32.691 1.00 31.39 1239 ALA A CA 1
ATOM 9738 C C . ALA A 1 1239 ? 14.568 37.332 -34.155 1.00 31.39 1239 ALA A C 1
ATOM 9740 O O . ALA A 1 1239 ? 15.373 37.891 -34.906 1.00 31.39 1239 ALA A O 1
ATOM 9741 N N . PRO A 1 1240 ? 13.335 36.992 -34.578 1.00 34.31 1240 PRO A N 1
ATOM 9742 C CA . PRO A 1 1240 ? 12.919 37.109 -35.972 1.00 34.31 1240 PRO A CA 1
ATOM 9743 C C . PRO A 1 1240 ? 12.728 38.570 -36.398 1.00 34.31 1240 PRO A C 1
ATOM 9745 O O . PRO A 1 1240 ? 12.112 39.366 -35.686 1.00 34.31 1240 PRO A O 1
ATOM 9748 N N . GLN A 1 1241 ? 13.195 38.913 -37.601 1.00 29.05 1241 GLN A N 1
ATOM 9749 C CA . GLN A 1 1241 ? 12.799 40.159 -38.255 1.00 29.05 1241 GLN A CA 1
ATOM 9750 C C . GLN A 1 1241 ? 11.355 40.052 -38.756 1.00 29.05 1241 GLN A C 1
ATOM 9752 O O . GLN A 1 1241 ? 10.971 39.060 -39.371 1.00 29.05 1241 GLN A O 1
ATOM 9757 N N . GLN A 1 1242 ? 10.567 41.097 -38.507 1.00 36.09 1242 GLN A N 1
ATOM 9758 C CA . GLN A 1 1242 ? 9.250 41.264 -39.112 1.00 36.09 1242 GLN A CA 1
ATOM 9759 C C . GLN A 1 1242 ? 9.386 41.721 -40.570 1.00 36.09 1242 GLN A C 1
ATOM 9761 O O . GLN A 1 1242 ? 9.941 42.791 -40.832 1.00 36.09 1242 GLN A O 1
ATOM 9766 N N . SER A 1 1243 ? 8.786 40.957 -41.483 1.00 32.78 1243 SER A N 1
ATOM 9767 C CA . SER A 1 1243 ? 8.240 41.436 -42.759 1.00 32.78 1243 SER A CA 1
ATOM 9768 C C . SER A 1 1243 ? 7.053 40.566 -43.158 1.00 32.78 1243 SER A C 1
ATOM 9770 O O . SER A 1 1243 ? 7.299 39.350 -43.323 1.00 32.78 1243 SER A O 1
#

Sequence (1243 aa):
MGKPRPHKKKASKSKSKSVLSAGGSVSKQKMNEDPSKLLEQATTLLQTGQPDVALPVAQRALDLTPANSPAQLSALNIVAEIYVELGEIDVARQHFMRAVELDPTGAIPESQGGGAEKFLWLAQLSELGGKDSVQWWEEDAEARCESLITEALLVNSHAPEVLQTLASIRISQLRTDDARAALTKSLELWKDLPPEDPTVPDFATRISLARLLMEVTMELEALEVLERLILEDDQSVEAWYLGGWCLYLLAEKKEAPKDEELDSETPEARRHASLVASREWLKQSLTLYESIQYEDVRLKEHADELVETMNKELGEDMEDDVEGEEGDEGWEDEIEMDLVSAPGGESSSLKNPVVEVEAVDMTSAEVEGAVATENPISAQGNVSPSEEDSDSGESGDEWETQSLYEDAIQVLRDDQLREGVVPDACTLDEAIAFRKRLHEVGKAAFVEETIAQDKVTAKKLCTAFGIMPPAFLEGAPDEAYHPLLAIAISQEFSRRQKLPQYNTIDDAVKLLQESKNIIVLTGAGISTSLGIPDFRSKDTGLYSQLAHLGLSDPQEVFDIQIFREDPGIFYSIAKDILPTEKKFSPTHGFIRLLQDKGKLLTNYTQNIDNIEANAGILPEKIVQCHGSFATATCVKCQYKVSGDALFEDIKKGNVPECTSCQKDIEEDALRPQGQKRKRSTNGTHKSRNSDGDESSEEEDYELPTPGVMKPDITFFGEDLPDEFGQRLIRHDRDKVDLVIVIGTSLKVAPVAEVPGVLPRHVPQIYISRTDQGWPSVTMEYVIRFAQVHETFRRPEIESLAALAGIDLEILYYDQFSPYCVIKVPTEADARTLIARSILAKDIFELWGQGTNYEEVHADVRRRTQHRWDEFKKVSFRFTIDSFCGKRKQEAKRAIIQSFSYVGFDGPIRMKNPDEDFWVLEDFVSDVEVATRTPGNTHAYSEALEPRKIYLGRWIANSSRNIVSKYDLKKRRYISTTSMDAELSLVTANMAHAAPGRLFYDPFVGTGSFCVAAAHFGALTCGSDIDPRSFKGREKNEKEPMGLFTNFQQYGIESKFMDAFSSDLTNTPLLNRQFLDGIVCDPPYGVREGLRVLGTRDGSGREEVIIDGVPAHYRPGYIPPKKPYGFEAMQNDILAFASRTLVTDGRLCMWMPTSIDEDVELLIPMHPHLEVVSVSVQPFNQWSRRLITYRRLPEGQVSDISKARQKGDSEGISADDLNAFRRKYFTKNPNKRSEKGSPAPQQS

Secondary structure (DSSP, 8-state):
----------------------------------HHHHHHHHHHHHHTT-HHHHHHHHHHHHHHSPTT-HHHHHHHHHHHHHHHHTT-HHHHHHHHHHHHTT-TTS-S-GGGT-SSHHHHHHHHT-TT-THHHHHHHHHHHHHHHHHHHHHHHHH-TT-HHHHHHHHHHHHHTT-HHHHHHHHHHHHHTTTTS-TTSTTSPPHHHHHHHHHHHHHTT-HHHHHHHHHHHHTT-TT-HHHHHHHHHHHHHHHHHT-----SS-TT--HHHHHHHHHHHHHHHHHHHHHHHHHTT-S-HHHHHHHHHHHHHHHHHH---------------------------------------------------------------------------------SHHHHHHHHHHTT-EE--TTGGGTT-STTPPPHHHHHHHHHHHHHH-HHHHHHHHTTTTSS-HHHHHHHTTEEPPGGGTT--GGGGHHHHHHHHHHHHHPPPP-TT--SHHHHHHHHHH-SSEEEEE-GGGTGGGT---SS-TTTSHHHHGGGG--SSGGGGGBHHHHHH-HHHHHHHHHHHS--SS---HHHHHHHHHHHTT-EEEEEE--SS-HHHHTT--GGGEEETTEEEEEEEETTT--EEEGGGTHHHHTTTPPPB-HHHHHHHHHHHTS-S-------------------------------PPPBEEEEEPPBTSPPPHHHHHHIIIIITTT-SEEEEES----STTGGGHHHHS-TTS-EEEE-SS--S----PEEEEEEE-SS-HHHHHHHHHHHHHHHT---EEEEE-TTSSEEEEEES-HHHHHHHHHT-SSEEEEEEEEEEESSHHHHHHHHHHHHGGGHHHHTTS-EEEEEEEET----HHHHHHHHHHGGGG---SPB-SSS-SEEEEEEEEPPPHHHHHHHSTT-TT------S-SEEEEEEEEEE-SGGGHHHH-GGG-SS--TT---HHHHHHHHHHTT--TT-EEEETT-TT-HHHHHHHHTT-EEEEEES-THHHH-EESSTT-EESHHHHHHHHT-GGGEEEEEE--STT--S-SSS-EEEEEE----SSSS--EEES-TT-------EETTEEGGGSTT----EEE--HHHHHHHHHHHHHHHEEEEEEEEEEEEEE-STT---PPP-BTTEEEEEEEEEE-SSEEEEEEEEEEPPTT-----TTS--S-PPP-SSTTTS-HHHHHHHT--TTS----PPPPPPP-